Protein AF-0000000077597124 (afdb_homodimer)

Organism: Pleurotus ostreatus (NCBI:txid5322)

Foldseek 3Di:
DDDDDCDPVNVLCQDLVSLLVVLLVDDLVVLCVQLPPDVSSVLSSLLNNAQEAAEVLVLLVLQAHWDDDPPPPLAIDGPDAGDPVSLVSSVSNLARYAEYHYDCVVDVNSHYDVVSLVSCVVPHPDQQSRVQYAYYAAFPDPCQVSSLSNFAQNHAYYEYEDEPQCLDPVRCLLVSLVSNLVGHQQHAEYAYAYAEALVSCVVSLLVSLLSRLNYAEYEAAAQNCAQSNLQSNQPRLRHAEYEYDPDVRRHHYDLVRQADAHYAHDPNGNVRYAYDEHEYALQRLLVQLQHPPRDANHAHYHYEYPAADFLQSLLSSLQSCVVRHLNYAEYEYHYDQDDPDDDDPVRHAELVSVVSNLSRQRYQYYYYAYQDAYQDELVSLLVSLQSCQAHAEDARHLAHNDPPDAHPAAPCSVQSNQVRHQNHAYDGHAHEDEPVRQDDLPDGRARNHHAEYENEQHHHDDLVVSLLSVLSHYDLNHAYHYYDPDPPDPRVPPDCPDSRNVSRVSVVVSRVCNNVSNVVVVVVVVVVVVVVVVVVPPDDPDPDPDDDDDDDDDPDDDDDDD/DDPDDCDPVNVLCVDLVSLLVVLLVDDLVVLCVQLPVDVSSVLSSLLNNAQEAAEVLVLLVLQAHWDDDPPPPLAIDGPDAGDPVSLVSSVSNLARYAEYHYDCVVDVNSHYDVVSLVSCVVPHPDQQSRVQHAYYHAFPDPCQVSSLSNFAQNHAYYEYEDEPQCLDPVRCLLVSLVSNLVGHQQHAEYAYAYAEALVSCVVSLLVSLLSRLNYAYYEAAAQNCAQSNLQSNQPRLRHAEYYYDPDVRRHHYDNVRQADAHYAHDPNGNVRYAYDEHEYALQRLLVQLQHPPRDANHAHYHYHYPAADFLQSLLSSLQSCVVRHLNHAEYEYHYDQDDPDDDDPVRHAELVSVVSNLSRQRYQYYYYAYQDAYQDELVSLLVSLQSCQAHAEYARHLAHNDCPDAHPAAPCSVQSNQVRHQNHAYDGHAHEDEPVRQDDLPDGRARNHHAEYENEQHHHDDLVVSLLSVLSHYDLNHAYHYYDPDPPDPRVPPDCPDSRNVSRVSVVVSRVCNNVSNVVVVVVVVVVVVVVVVVVPDDDPDPDDPPDPDDDPDPDDDDDDD

pLDDT: mean 83.23, std 18.71, range [17.06, 98.75]

Secondary structure (DSSP, 8-state):
-------HHHHHTT-HHHHHHHHHHS-HHHHHHHHTT-HHHHHHHHHHHHHEES-HHHHHHTTS-EEE-TTSTT-EEESS---HHHHHHHHHHHTT--EEEEETTT-GGGPBPHHHHHHHHHH-S-S-SSTT--EEEEES-S-GGGGGGG--TT--EEEEEE-HHHHSTTSSHHHHHHHHHHH-TT--EEEEEESS-GGGTHHHHHHHHHT-TT--EEEE-BT---HHHHHHHHT-TT--EEEE--STTT-B--GGGGSSPPPPP-TT-SSS--EEEEES-HHHHHHHHHSTT-----SEEEEE-SS---HHHHHHHHHHHHHH-TT--EEEEE-----SS---GGGS-BHHHHGGGGG-TT--EEEE--SSPPB--HHHHHHHHHH-TT--EEEE-SS-S--SS--S-BGGGGHHHHHH-TT--EEEE--EE-GGGPPPSTTPPPPSS--EEEEET-EES-HHHHHHHHHHHS-TT-EEEES---SSS-GGGS-TTSHHHHHHHHHHHHHHHHHHHHHHHHHHHHHHHHHHHHHHHS------------------------/-------HHHHHTT-HHHHHHHHHHS-HHHHHHHHTT-HHHHHHHHHHHHHEES-HHHHHHTTS-EEEPTTSTT-EEESS---HHHHHHHHHHHTT--EEEEETTT-GGGPBPHHHHHHHHHH-S-S-SSTT--EEEEES-S-GGGGGGG--TT--EEEEEE-HHHHSTTSSHHHHHHHHHHH-TT--EEEEEESS-GGGTHHHHHHHHHT-TT--EEEE-BT---HHHHHHHHT-TT--EEEE--STTT-B--GGGTSSPPPPP-TT-SSS--EEEEES-HHHHHHHHHSTT-----SEEEEE-SS---HHHHHHHHHHHHHH-TT--EEEEE-----SS---GGGS-BHHHHGGGGG-TT--EEEE--SSPPB--HHHHHHHHHH-TT--EEEE-SS-S--SS--S-BGGGHHHHHHH-TT--EEEE--EE-GGGPPPSTTPPPPSS--EEEEET-EES-HHHHHHHHHHHS-TT-EEEES---SSS-GGGS-TTSHHHHHHHHHHHHHHHHHHHHHHHHHHHHHHHHHHHHHHHS------------------------

Nearest PDB structures (foldseek):
  4i6j-assembly1_B  TM=5.631E-01  e=1.562E-07  Homo sapiens
  4per-assembly1_A  TM=4.745E-01  e=1.749E-05  Gallus gallus
  1k5d-assembly1_C  TM=5.145E-01  e=2.167E-04  Schizosaccharomyces pombe
  7ju4-assembly1_l  TM=6.015E-01  e=1.233E-01  Chlamydomonas reinhardtii
  5ix8-assembly1_A  TM=3.035E-01  e=6.287E+00  Bordetella parapertussis 12822

Sequence (1124 aa):
MSLYTTSSVQRALAIPELLSSICQLLGPKDILSNACVCKTWSNVALDVLWKEVDDIHNLLSLLAPLKQKAGQGYLQAFSRSIEPEDWKRFTRYAGRIRALVHNREKSKSRTVTPNVFHEVSRTRISLNILPVLHTLEWSRSIDLNFSVLFMHKTVKRFKFFLREEMVTPPNGLAAFFQAVTTRMPDLEVLDISSVQSVSDIEADMIKLLSGLPKLKEVILPLYYVSPNISETLSRLPNLNVLGFQYDDEQGRGDSQDVALPPATLGEGAFPALYDLALSMPFVHASELFDQPFSPQNITMLFIDSALPESPSDIHNLLSVIVKNCPLLINLSLNPHLSTTDNPPTDERLAYANLRPVLTLPNLTSFDINHYYPIDLKYKDMEELARAWPNLETLMLNSDPVALDHPPALSIAALIPFAEHCPNIRQLGLYMNAAEEDLPSSRDLVPFKCLETLSVGLSHITDHENVALFLSHLIPSECELECGGTWRILDWESSSPASEYGIIHQAWSMVGSVLPLLHKVRMQERKRYEEAKSELNSSPSPKDDPLPVSQTPISISDAVPTPMSLYTTSSVQRALAIPELLSSICQLLGPKDILSNACVCKTWSNVALDVLWKEVDDIHNLLSLLAPLKQKAGQGYLQAFSRSIEPEDWKRFTRYAGRIRALVHNREKSKSRTVTPNVFHEVSRTRISLNILPVLHTLEWSRSIDLNFSVLFMHKTVKRFKFFLREEMVTPPNGLAAFFQAVTTRMPDLEVLDISSVQSVSDIEADMIKLLSGLPKLKEVILPLYYVSPNISETLSRLPNLNVLGFQYDDEQGRGDSQDVALPPATLGEGAFPALYDLALSMPFVHASELFDQPFSPQNITMLFIDSALPESPSDIHNLLSVIVKNCPLLINLSLNPHLSTTDNPPTDERLAYANLRPVLTLPNLTSFDINHYYPIDLKYKDMEELARAWPNLETLMLNSDPVALDHPPALSIAALIPFAEHCPNIRQLGLYMNAAEEDLPSSRDLVPFKCLETLSVGLSHITDHENVALFLSHLIPSECELECGGTWRILDWESSSPASEYGIIHQAWSMVGSVLPLLHKVRMQERKRYEEAKSELNSSPSPKDDPLPVSQTPISISDAVPTP

Solvent-accessible surface area (backbone atoms only — not comparable to full-atom values): 58065 Å² total; per-residue (Å²): 137,87,83,80,75,80,48,69,64,56,56,51,60,63,34,56,67,52,36,29,54,52,35,64,71,40,54,71,67,55,24,55,59,42,27,68,68,41,73,68,42,18,51,34,22,46,39,50,60,36,24,54,33,72,42,52,55,64,61,51,41,60,48,34,56,68,34,68,41,88,87,51,67,56,29,23,31,57,68,46,57,71,34,64,67,27,54,61,57,36,52,74,52,23,68,40,25,30,30,43,28,38,51,45,76,78,38,63,74,57,28,65,38,72,64,46,55,45,50,49,38,49,66,52,92,52,74,60,60,42,68,50,25,29,35,43,33,42,35,73,43,95,59,62,76,60,55,56,50,67,49,33,62,58,27,32,32,43,34,37,37,53,54,70,71,41,66,41,78,70,35,44,42,63,30,48,40,46,40,47,33,70,35,26,47,55,25,28,34,42,36,45,17,29,65,54,49,39,80,84,44,42,73,54,49,46,55,39,56,67,46,32,55,50,26,28,34,41,35,36,21,36,28,45,64,19,36,68,47,45,45,55,54,23,67,26,64,46,27,29,34,39,34,56,46,88,47,76,78,29,22,39,33,38,64,72,51,17,67,52,71,52,52,82,55,49,89,69,26,29,68,44,30,27,36,43,43,46,47,34,41,53,67,33,51,28,52,44,48,63,39,72,48,33,57,53,56,30,29,33,42,35,42,30,19,87,43,62,70,53,42,66,41,51,25,48,28,39,47,33,43,48,71,45,28,62,58,28,29,33,42,36,42,39,43,25,72,57,72,94,65,86,70,54,77,87,65,44,42,34,52,80,44,52,50,50,56,61,71,40,82,53,40,26,30,44,34,40,49,40,33,54,58,65,53,50,46,57,68,54,39,43,49,50,19,63,62,31,43,66,23,30,33,39,33,55,30,17,44,32,71,52,72,89,62,79,48,82,19,38,54,56,48,54,49,39,34,25,70,39,17,54,55,24,30,33,42,23,41,48,25,22,38,41,70,90,52,59,71,79,73,92,81,64,58,42,32,75,46,40,40,35,42,30,38,19,63,28,42,71,74,36,48,66,65,49,29,56,53,44,44,59,35,47,42,82,80,37,41,71,40,66,37,74,84,56,84,82,58,60,61,89,68,49,51,64,84,36,75,65,28,46,42,37,51,46,49,50,49,27,54,66,46,32,61,56,52,38,54,50,51,53,49,52,49,51,49,49,51,50,51,50,52,51,59,69,64,54,76,78,81,80,86,71,88,82,80,88,85,87,87,84,90,82,87,80,90,72,96,83,80,138,137,85,85,80,74,81,47,69,65,57,56,50,59,63,35,58,69,51,36,29,55,52,35,62,70,39,54,70,68,55,24,54,57,44,28,68,69,40,74,68,43,19,52,33,23,45,39,48,58,36,26,54,36,74,41,51,54,63,60,51,41,59,48,34,56,66,34,68,42,90,86,51,65,56,30,23,33,58,67,47,58,71,33,64,65,28,54,62,58,35,52,74,53,24,68,40,24,30,29,42,28,39,50,45,77,78,39,63,73,57,28,67,39,72,65,45,54,46,50,48,38,48,66,53,91,51,75,60,60,40,68,50,27,29,35,42,33,44,36,73,41,95,58,61,76,60,55,56,50,66,49,33,61,57,27,30,33,44,32,38,36,54,54,70,70,41,68,42,78,68,34,42,41,62,31,48,40,46,40,47,32,70,33,26,46,54,24,27,33,44,34,46,18,29,65,55,49,39,81,83,44,43,73,53,49,46,52,38,56,66,45,33,55,50,26,28,34,40,36,35,20,37,29,47,65,19,36,68,48,46,46,54,55,24,66,27,65,45,27,31,34,39,32,57,46,89,47,78,76,28,21,39,32,37,65,73,52,17,67,52,70,54,52,83,56,49,88,69,25,29,68,46,29,26,36,43,43,47,46,34,39,51,68,33,50,29,52,46,48,64,40,73,48,34,56,51,56,29,30,33,41,35,42,30,20,88,42,62,69,52,41,67,41,50,25,51,27,39,47,34,42,48,70,44,27,62,57,28,28,35,41,35,43,38,43,25,74,57,71,92,65,86,69,54,77,88,66,44,41,36,52,79,42,52,51,51,56,62,69,39,83,55,40,26,30,43,36,39,51,41,34,54,58,64,51,51,46,56,68,54,39,43,50,50,18,63,62,32,44,66,23,30,35,38,34,56,29,18,44,33,71,53,74,90,63,78,48,81,19,38,55,54,46,54,48,39,35,25,69,38,16,54,55,26,29,34,42,24,40,48,24,20,36,41,71,89,52,59,72,80,72,90,82,65,60,42,32,75,45,38,42,36,41,29,38,20,63,30,42,73,74,37,46,67,62,49,29,56,52,46,45,59,35,47,42,80,78,36,42,72,41,67,39,73,85,57,85,82,57,62,60,88,69,49,50,66,84,35,74,66,28,47,44,37,51,45,51,49,49,26,55,65,45,32,59,55,52,38,52,52,51,53,48,50,50,49,50,49,52,49,50,50,52,51,61,68,64,56,77,76,79,80,84,71,88,80,94,64,83,78,79,81,86,70,92,74,79,82,75,82,72,132

InterPro domains:
  IPR001810 F-box domain [PF12937] (16-53)
  IPR032675 Leucine-rich repeat domain superfamily [G3DSA:3.80.10.10] (166-490)
  IPR036047 F-box-like domain superfamily [SSF81383] (17-87)

Structure (mmCIF, N/CA/C/O backbone):
data_AF-0000000077597124-model_v1
#
loop_
_entity.id
_entity.type
_entity.pdbx_description
1 polymer 'F-box domain-containing protein'
#
loop_
_atom_site.group_PDB
_atom_site.id
_atom_site.type_symbol
_atom_site.label_atom_id
_atom_site.label_alt_id
_atom_site.label_comp_id
_atom_site.label_asym_id
_atom_site.label_entity_id
_atom_site.label_seq_id
_atom_site.pdbx_PDB_ins_code
_atom_site.Cartn_x
_atom_site.Cartn_y
_atom_site.Cartn_z
_atom_site.occupancy
_atom_site.B_iso_or_equiv
_atom_site.auth_seq_id
_atom_site.auth_comp_id
_atom_site.auth_asym_id
_atom_site.auth_atom_id
_atom_site.pdbx_PDB_model_num
ATOM 1 N N . MET A 1 1 ? -53.031 -27.219 25.188 1 23.94 1 MET A N 1
ATOM 2 C CA . MET A 1 1 ? -52.281 -26.688 24.078 1 23.94 1 MET A CA 1
ATOM 3 C C . MET A 1 1 ? -50.875 -27.328 24.016 1 23.94 1 MET A C 1
ATOM 5 O O . MET A 1 1 ? -50.125 -27.297 24.984 1 23.94 1 MET A O 1
ATOM 9 N N . SER A 1 2 ? -50.656 -28.391 23.094 1 28.38 2 SER A N 1
ATOM 10 C CA . SER A 1 2 ? -49.625 -29.375 22.766 1 28.38 2 SER A CA 1
ATOM 11 C C . SER A 1 2 ? -48.312 -28.688 22.359 1 28.38 2 SER A C 1
ATOM 13 O O . SER A 1 2 ? -48.344 -27.734 21.562 1 28.38 2 SER A O 1
ATOM 15 N N . LEU A 1 3 ? -47.25 -28.641 23.172 1 31.67 3 LEU A N 1
ATOM 16 C CA . LEU A 1 3 ? -45.875 -28.234 23.203 1 31.67 3 LEU A CA 1
ATOM 17 C C . LEU A 1 3 ? -45.125 -28.75 21.969 1 31.67 3 LEU A C 1
ATOM 19 O O . LEU A 1 3 ? -45.062 -29.953 21.75 1 31.67 3 LEU A O 1
ATOM 23 N N . TYR A 1 4 ? -45.188 -28.047 20.781 1 31.95 4 TYR A N 1
ATOM 24 C CA . TYR A 1 4 ? -44.625 -28.188 19.453 1 31.95 4 TYR A CA 1
ATOM 25 C C . TYR A 1 4 ? -43.219 -28.719 19.516 1 31.95 4 TYR A C 1
ATOM 27 O O . TYR A 1 4 ? -42.438 -28.328 20.391 1 31.95 4 TYR A O 1
ATOM 35 N N . THR A 1 5 ? -42.875 -29.938 19 1 32.72 5 THR A N 1
ATOM 36 C CA . THR A 1 5 ? -41.844 -30.828 18.484 1 32.72 5 THR A CA 1
ATOM 37 C C . THR A 1 5 ? -40.812 -30.047 17.672 1 32.72 5 THR A C 1
ATOM 39 O O . THR A 1 5 ? -41.156 -29.484 16.625 1 32.72 5 THR A O 1
ATOM 42 N N . THR A 1 6 ? -39.906 -29.312 18.328 1 39.66 6 THR A N 1
ATOM 43 C CA . THR A 1 6 ? -38.75 -28.797 17.641 1 39.66 6 THR A CA 1
ATOM 44 C C . THR A 1 6 ? -38.188 -29.828 16.656 1 39.66 6 THR A C 1
ATOM 46 O O . THR A 1 6 ? -37.844 -30.938 17.047 1 39.66 6 THR A O 1
ATOM 49 N N . SER A 1 7 ? -38.781 -29.859 15.422 1 40.78 7 SER A N 1
ATOM 50 C CA . SER A 1 7 ? -38.562 -30.797 14.336 1 40.78 7 SER A CA 1
ATOM 51 C C . SER A 1 7 ? -37.062 -31.109 14.188 1 40.78 7 SER A C 1
ATOM 53 O O . SER A 1 7 ? -36.219 -30.344 14.625 1 40.78 7 SER A O 1
ATOM 55 N N . SER A 1 8 ? -36.781 -32.438 14.039 1 45.53 8 SER A N 1
ATOM 56 C CA . SER A 1 8 ? -35.5 -33.062 13.727 1 45.53 8 SER A CA 1
ATOM 57 C C . SER A 1 8 ? -34.688 -32.188 12.766 1 45.53 8 SER A C 1
ATOM 59 O O . SER A 1 8 ? -33.469 -32.125 12.867 1 45.53 8 SER A O 1
ATOM 61 N N . VAL A 1 9 ? -35.375 -31.594 11.922 1 46.25 9 VAL A N 1
ATOM 62 C CA . VAL A 1 9 ? -34.688 -30.719 10.953 1 46.25 9 VAL A CA 1
ATOM 63 C C . VAL A 1 9 ? -34.062 -29.531 11.68 1 46.25 9 VAL A C 1
ATOM 65 O O . VAL A 1 9 ? -32.938 -29.125 11.359 1 46.25 9 VAL A O 1
ATOM 68 N N . GLN A 1 10 ? -34.719 -29.078 12.672 1 49.34 10 GLN A N 1
ATOM 69 C CA . GLN A 1 10 ? -34.188 -27.922 13.383 1 49.34 10 GLN A CA 1
ATOM 70 C C . GLN A 1 10 ? -32.938 -28.297 14.164 1 49.34 10 GLN A C 1
ATOM 72 O O . GLN A 1 10 ? -31.984 -27.516 14.25 1 49.34 10 GLN A O 1
ATOM 77 N N . ARG A 1 11 ? -32.938 -29.438 14.688 1 52.97 11 ARG A N 1
ATOM 78 C CA . ARG A 1 11 ? -31.75 -29.906 15.414 1 52.97 11 ARG A CA 1
ATOM 79 C C . ARG A 1 11 ? -30.594 -30.188 14.461 1 52.97 11 ARG A C 1
ATOM 81 O O . ARG A 1 11 ? -29.438 -29.938 14.797 1 52.97 11 ARG A O 1
ATOM 88 N N . ALA A 1 12 ? -30.859 -30.875 13.414 1 49.28 12 ALA A N 1
ATOM 89 C CA . ALA A 1 12 ? -29.812 -31.125 12.43 1 49.28 12 ALA A CA 1
ATOM 90 C C . ALA A 1 12 ? -29.25 -29.812 11.875 1 49.28 12 ALA A C 1
ATOM 92 O O . ALA A 1 12 ? -28.047 -29.703 11.633 1 49.28 12 ALA A O 1
ATOM 93 N N . LEU A 1 13 ? -30.125 -28.859 11.797 1 52.34 13 LEU A N 1
ATOM 94 C CA . LEU A 1 13 ? -29.703 -27.562 11.281 1 52.34 13 LEU A CA 1
ATOM 95 C C . LEU A 1 13 ? -28.984 -26.766 12.352 1 52.34 13 LEU A C 1
ATOM 97 O O . LEU A 1 13 ? -28.359 -25.734 12.055 1 52.34 13 LEU A O 1
ATOM 101 N N . ALA A 1 14 ? -29.062 -27.281 13.531 1 53.72 14 ALA A N 1
ATOM 102 C CA . ALA A 1 14 ? -28.328 -26.641 14.625 1 53.72 14 ALA A CA 1
ATOM 103 C C . ALA A 1 14 ? -26.891 -27.125 14.688 1 53.72 14 ALA A C 1
ATOM 105 O O . ALA A 1 14 ? -26.062 -26.562 15.422 1 53.72 14 ALA A O 1
ATOM 106 N N . ILE A 1 15 ? -26.578 -28.203 14.016 1 51.75 15 ILE A N 1
ATOM 107 C CA . ILE A 1 15 ? -25.219 -28.719 14.008 1 51.75 15 ILE A CA 1
ATOM 108 C C . ILE A 1 15 ? -24.406 -28.016 12.93 1 51.75 15 ILE A C 1
ATOM 110 O O . ILE A 1 15 ? -24.656 -28.188 11.734 1 51.75 15 ILE A O 1
ATOM 114 N N . PRO A 1 16 ? -23.438 -27.25 13.352 1 55.84 16 PRO A N 1
ATOM 115 C CA . PRO A 1 16 ? -22.656 -26.438 12.414 1 55.84 16 PRO A CA 1
ATOM 116 C C . PRO A 1 16 ? -22.016 -27.266 11.297 1 55.84 16 PRO A C 1
ATOM 118 O O . PRO A 1 16 ? -21.953 -26.812 10.156 1 55.84 16 PRO A O 1
ATOM 121 N N . GLU A 1 17 ? -21.594 -28.422 11.672 1 56.5 17 GLU A N 1
ATOM 122 C CA . GLU A 1 17 ? -20.938 -29.266 10.68 1 56.5 17 GLU A CA 1
ATOM 123 C C . GLU A 1 17 ? -21.891 -29.672 9.562 1 56.5 17 GLU A C 1
ATOM 125 O O . GLU A 1 17 ? -21.516 -29.688 8.391 1 56.5 17 GLU A O 1
ATOM 130 N N . LEU A 1 18 ? -23.016 -30.062 9.961 1 55.78 18 LEU A N 1
ATOM 131 C CA . LEU A 1 18 ? -24.016 -30.453 8.969 1 55.78 18 LEU A CA 1
ATOM 132 C C . LEU A 1 18 ? -24.484 -29.25 8.156 1 55.78 18 LEU A C 1
ATOM 134 O O . LEU A 1 18 ? -24.672 -29.344 6.945 1 55.78 18 LEU A O 1
ATOM 138 N N . LEU A 1 19 ? -24.656 -28.234 8.906 1 55.31 19 LEU A N 1
ATOM 139 C CA . LEU A 1 19 ? -25.031 -27.016 8.203 1 55.31 19 LEU A CA 1
ATOM 140 C C . LEU A 1 19 ? -23.953 -26.609 7.199 1 55.31 19 LEU A C 1
ATOM 142 O O . LEU A 1 19 ? -24.266 -26.172 6.09 1 55.31 19 LEU A O 1
ATOM 146 N N . SER A 1 20 ? -22.812 -26.828 7.609 1 58.81 20 SER A N 1
ATOM 147 C CA . SER A 1 20 ? -21.703 -26.562 6.699 1 58.81 20 SER A CA 1
ATOM 148 C C . SER A 1 20 ? -21.766 -27.453 5.465 1 58.81 20 SER A C 1
ATOM 150 O O . SER A 1 20 ? -21.547 -26.984 4.344 1 58.81 20 SER A O 1
ATOM 152 N N . SER A 1 21 ? -22.016 -28.641 5.684 1 59.38 21 SER A N 1
ATOM 153 C CA . SER A 1 21 ? -22.141 -29.594 4.582 1 59.38 21 SER A CA 1
ATOM 154 C C . SER A 1 21 ? -23.297 -29.234 3.666 1 59.38 21 SER A C 1
ATOM 156 O O . SER A 1 21 ? -23.203 -29.359 2.443 1 59.38 21 SER A O 1
ATOM 158 N N . ILE A 1 22 ? -24.344 -28.828 4.258 1 57.09 22 ILE A N 1
ATOM 159 C CA . ILE A 1 22 ? -25.516 -28.453 3.482 1 57.09 22 ILE A CA 1
ATOM 160 C C . ILE A 1 22 ? -25.234 -27.172 2.699 1 57.09 22 ILE A C 1
ATOM 162 O O . ILE A 1 22 ? -25.578 -27.062 1.52 1 57.09 22 ILE A O 1
ATOM 166 N N . CYS A 1 23 ? -24.578 -26.312 3.396 1 58.69 23 CYS A N 1
ATOM 167 C CA . CYS A 1 23 ? -24.297 -25.047 2.754 1 58.69 23 CYS A CA 1
ATOM 168 C C . CYS A 1 23 ? -23.281 -25.219 1.62 1 58.69 23 CYS A C 1
ATOM 170 O O . CYS A 1 23 ? -23.344 -24.5 0.622 1 58.69 23 CYS A O 1
ATOM 172 N N . GLN A 1 24 ? -22.516 -26.188 1.8 1 57.97 24 GLN A N 1
ATOM 173 C CA . GLN A 1 24 ? -21.531 -26.484 0.755 1 57.97 24 GLN A CA 1
ATOM 174 C C . GLN A 1 24 ? -22.219 -26.984 -0.514 1 57.97 24 GLN A C 1
ATOM 176 O O . GLN A 1 24 ? -21.672 -26.875 -1.61 1 57.97 24 GLN A O 1
ATOM 181 N N . LEU A 1 25 ? -23.391 -27.453 -0.309 1 54.59 25 LEU A N 1
ATOM 182 C CA . LEU A 1 25 ? -24.141 -28 -1.436 1 54.59 25 LEU A CA 1
ATOM 183 C C . LEU A 1 25 ? -25 -26.938 -2.094 1 54.59 25 LEU A C 1
ATOM 185 O O . LEU A 1 25 ? -25.547 -27.141 -3.18 1 54.59 25 LEU A O 1
ATOM 189 N N . LEU A 1 26 ? -25.062 -25.828 -1.417 1 55.5 26 LEU A N 1
ATOM 190 C CA . LEU A 1 26 ? -25.953 -24.781 -1.925 1 55.5 26 LEU A CA 1
ATOM 191 C C . LEU A 1 26 ? -25.172 -23.75 -2.742 1 55.5 26 LEU A C 1
ATOM 193 O O . LEU A 1 26 ? -23.953 -23.625 -2.578 1 55.5 26 LEU A O 1
ATOM 197 N N . GLY A 1 27 ? -25.781 -23.281 -3.803 1 56.22 27 GLY A N 1
ATOM 198 C CA . GLY A 1 27 ? -25.203 -22.203 -4.578 1 56.22 27 GLY A CA 1
ATOM 199 C C . GLY A 1 27 ? -25 -20.922 -3.779 1 56.22 27 GLY A C 1
ATOM 200 O O . GLY A 1 27 ? -25.609 -20.75 -2.723 1 56.22 27 GLY A O 1
ATOM 201 N N . PRO A 1 28 ? -24.141 -20.109 -4.168 1 59.41 28 PRO A N 1
ATOM 202 C CA . PRO A 1 28 ? -23.797 -18.906 -3.41 1 59.41 28 PRO A CA 1
ATOM 203 C C . PRO A 1 28 ? -25.031 -18.078 -3.027 1 59.41 28 PRO A C 1
ATOM 205 O O . PRO A 1 28 ? -25.094 -17.531 -1.921 1 59.41 28 PRO A O 1
ATOM 208 N N . LYS A 1 29 ? -25.953 -17.984 -3.83 1 59.62 29 LYS A N 1
ATOM 209 C CA . LYS A 1 29 ? -27.156 -17.203 -3.547 1 59.62 29 LYS A CA 1
ATOM 210 C C . LYS A 1 29 ? -27.953 -17.844 -2.42 1 59.62 29 LYS A C 1
ATOM 212 O O . LYS A 1 29 ? -28.484 -17.141 -1.56 1 59.62 29 LYS A O 1
ATOM 217 N N . ASP A 1 30 ? -27.984 -19.078 -2.543 1 58.38 30 ASP A N 1
ATOM 218 C CA . ASP A 1 30 ? -28.766 -19.781 -1.53 1 58.38 30 ASP A CA 1
ATOM 219 C C . ASP A 1 30 ? -28.094 -19.719 -0.165 1 58.38 30 ASP A C 1
ATOM 221 O O . ASP A 1 30 ? -28.766 -19.609 0.864 1 58.38 30 ASP A O 1
ATOM 225 N N . ILE A 1 31 ? -26.812 -19.734 -0.237 1 57.97 31 ILE A N 1
ATOM 226 C CA . ILE A 1 31 ? -26.062 -19.641 1.008 1 57.97 31 ILE A CA 1
ATOM 227 C C . ILE A 1 31 ? -26.266 -18.266 1.636 1 57.97 31 ILE A C 1
ATOM 229 O O . ILE A 1 31 ? -26.438 -18.141 2.852 1 57.97 31 ILE A O 1
ATOM 233 N N . LEU A 1 32 ? -26.25 -17.328 0.79 1 58.41 32 LEU A N 1
ATOM 234 C CA . LEU A 1 32 ? -26.469 -15.969 1.274 1 58.41 32 LEU A CA 1
ATOM 235 C C . LEU A 1 32 ? -27.844 -15.844 1.916 1 58.41 32 LEU A C 1
ATOM 237 O O . LEU A 1 32 ? -28 -15.164 2.932 1 58.41 32 LEU A O 1
ATOM 241 N N . SER A 1 33 ? -28.828 -16.438 1.354 1 57.84 33 SER A N 1
ATOM 242 C CA . SER A 1 33 ? -30.188 -16.438 1.917 1 57.84 33 SER A CA 1
ATOM 243 C C . SER A 1 33 ? -30.219 -17.141 3.268 1 57.84 33 SER A C 1
ATOM 245 O O . SER A 1 33 ? -30.938 -16.703 4.18 1 57.84 33 SER A O 1
ATOM 247 N N . ASN A 1 34 ? -29.469 -18.109 3.283 1 57.12 34 ASN A N 1
ATOM 248 C CA . ASN A 1 34 ? -29.438 -18.875 4.523 1 57.12 34 ASN A CA 1
ATOM 249 C C . ASN A 1 34 ? -28.688 -18.141 5.625 1 57.12 34 ASN A C 1
ATOM 251 O O . ASN A 1 34 ? -28.953 -18.344 6.812 1 57.12 34 ASN A O 1
ATOM 255 N N . ALA A 1 35 ? -27.703 -17.328 5.203 1 57.62 35 ALA A N 1
ATOM 256 C CA . ALA A 1 35 ? -26.938 -16.547 6.168 1 57.62 35 ALA A CA 1
ATOM 257 C C . ALA A 1 35 ? -27.844 -15.555 6.898 1 57.62 35 ALA A C 1
ATOM 259 O O . ALA A 1 35 ? -27.516 -15.109 8.008 1 57.62 35 ALA A O 1
ATOM 260 N N . CYS A 1 36 ? -28.906 -15.305 6.316 1 54.25 36 CYS A N 1
ATOM 261 C CA . CYS A 1 36 ? -29.797 -14.312 6.887 1 54.25 36 CYS A CA 1
ATOM 262 C C . CYS A 1 36 ? -30.766 -14.953 7.871 1 54.25 36 CYS A C 1
ATOM 264 O O . CYS A 1 36 ? -31.625 -14.273 8.438 1 54.25 36 CYS A O 1
ATOM 266 N N . VAL A 1 37 ? -30.828 -16.25 8.008 1 53.78 37 VAL A N 1
ATOM 267 C CA . VAL A 1 37 ? -31.844 -16.922 8.82 1 53.78 37 VAL A CA 1
ATOM 268 C C . VAL A 1 37 ? -31.516 -16.719 10.305 1 53.78 37 VAL A C 1
ATOM 270 O O . VAL A 1 37 ? -32.406 -16.328 11.086 1 53.78 37 VAL A O 1
ATOM 273 N N . CYS A 1 38 ? -30.469 -17.188 10.766 1 56.91 38 CYS A N 1
ATOM 274 C CA . CYS A 1 38 ? -30.031 -16.953 12.141 1 56.91 38 CYS A CA 1
ATOM 275 C C . CYS A 1 38 ? -28.516 -16.797 12.211 1 56.91 38 CYS A C 1
ATOM 277 O O . CYS A 1 38 ? -27.812 -17 11.211 1 56.91 38 CYS A O 1
ATOM 279 N N . LYS A 1 39 ? -28.078 -16.297 13.344 1 60.16 39 LYS A N 1
ATOM 280 C CA . LYS A 1 39 ? -26.672 -15.977 13.547 1 60.16 39 LYS A CA 1
ATOM 281 C C . LYS A 1 39 ? -25.797 -17.203 13.312 1 60.16 39 LYS A C 1
ATOM 283 O O . LYS A 1 39 ? -24.719 -17.094 12.719 1 60.16 39 LYS A O 1
ATOM 288 N N . THR A 1 40 ? -26.312 -18.328 13.812 1 55.94 40 THR A N 1
ATOM 289 C CA . THR A 1 40 ? -25.516 -19.547 13.68 1 55.94 40 THR A CA 1
ATOM 290 C C . THR A 1 40 ? -25.422 -19.969 12.219 1 55.94 40 THR A C 1
ATOM 292 O O . THR A 1 40 ? -24.344 -20.359 11.758 1 55.94 40 THR A O 1
ATOM 295 N N . TRP A 1 41 ? -26.516 -19.844 11.648 1 58 41 TRP A N 1
ATOM 296 C CA . TRP A 1 41 ? -26.547 -20.203 10.234 1 58 41 TRP A CA 1
ATOM 297 C C . TRP A 1 41 ? -25.719 -19.219 9.406 1 58 41 TRP A C 1
ATOM 299 O O . TRP A 1 41 ? -25.047 -19.625 8.461 1 58 41 TRP A O 1
ATOM 309 N N . SER A 1 42 ? -25.75 -18.109 9.938 1 59.5 42 SER A N 1
ATOM 310 C CA . SER A 1 42 ? -25.016 -17.062 9.219 1 59.5 42 SER A CA 1
ATOM 311 C C . SER A 1 42 ? -23.516 -17.328 9.242 1 59.5 42 SER A C 1
ATOM 313 O O . SER A 1 42 ? -22.844 -17.234 8.211 1 59.5 42 SER A O 1
ATOM 315 N N . ASN A 1 43 ? -23.141 -17.797 10.375 1 65.94 43 ASN A N 1
ATOM 316 C CA . ASN A 1 43 ? -21.703 -18.016 10.492 1 65.94 43 ASN A CA 1
ATOM 317 C C . ASN A 1 43 ? -21.25 -19.203 9.641 1 65.94 43 ASN A C 1
ATOM 319 O O . ASN A 1 43 ? -20.234 -19.141 8.961 1 65.94 43 ASN A O 1
ATOM 323 N N . VAL A 1 44 ? -22.094 -20.219 9.703 1 62.25 44 VAL A N 1
ATOM 324 C CA . VAL A 1 44 ? -21.75 -21.406 8.945 1 62.25 44 VAL A CA 1
ATOM 325 C C . VAL A 1 44 ? -21.844 -21.125 7.449 1 62.25 44 VAL A C 1
ATOM 327 O O . VAL A 1 44 ? -20.984 -21.547 6.668 1 62.25 44 VAL A O 1
ATOM 330 N N . ALA A 1 45 ? -22.828 -20.391 7.188 1 62.28 45 ALA A N 1
ATOM 331 C CA . ALA A 1 45 ? -23.016 -20.031 5.785 1 62.28 45 ALA A CA 1
ATOM 332 C C . ALA A 1 45 ? -21.891 -19.156 5.277 1 62.28 45 ALA A C 1
ATOM 334 O O . ALA A 1 45 ? -21.375 -19.359 4.172 1 62.28 45 ALA A O 1
ATOM 335 N N . LEU A 1 46 ? -21.531 -18.312 6.141 1 68.69 46 LEU A N 1
ATOM 336 C CA . LEU A 1 46 ? -20.453 -17.406 5.75 1 68.69 46 LEU A CA 1
ATOM 337 C C . LEU A 1 46 ? -19.141 -18.156 5.629 1 68.69 46 LEU A C 1
ATOM 339 O O . LEU A 1 46 ? -18.312 -17.844 4.758 1 68.69 46 LEU A O 1
ATOM 343 N N . ASP A 1 47 ? -19.031 -19.156 6.379 1 69.62 47 ASP A N 1
ATOM 344 C CA . ASP A 1 47 ? -17.812 -19.953 6.316 1 69.62 47 ASP A CA 1
ATOM 345 C C . ASP A 1 47 ? -17.719 -20.688 4.984 1 69.62 47 ASP A C 1
ATOM 347 O O . ASP A 1 47 ? -16.641 -20.75 4.387 1 69.62 47 ASP A O 1
ATOM 351 N N . VAL A 1 48 ? -18.797 -21.094 4.633 1 67.31 48 VAL A N 1
ATOM 352 C CA . VAL A 1 48 ? -18.781 -21.875 3.4 1 67.31 48 VAL A CA 1
ATOM 353 C C . VAL A 1 48 ? -18.672 -20.938 2.197 1 67.31 48 VAL A C 1
ATOM 355 O O . VAL A 1 48 ? -17.938 -21.219 1.254 1 67.31 48 VAL A O 1
ATOM 358 N N . LEU A 1 49 ? -19.312 -19.891 2.35 1 66.94 49 LEU A N 1
ATOM 359 C CA . LEU A 1 49 ? -19.375 -18.969 1.222 1 66.94 49 LEU A CA 1
ATOM 360 C C . LEU A 1 49 ? -18.016 -18.344 0.958 1 66.94 49 LEU A C 1
ATOM 362 O O . LEU A 1 49 ? -17.609 -18.172 -0.197 1 66.94 49 LEU A O 1
ATOM 366 N N . TRP A 1 50 ? -17.375 -18.219 2.074 1 73.94 50 TRP A N 1
ATOM 367 C CA . TRP A 1 50 ? -16.188 -17.375 1.898 1 73.94 50 TRP A CA 1
ATOM 368 C C . TRP A 1 50 ? -14.914 -18.219 1.982 1 73.94 50 TRP A C 1
ATOM 370 O O . TRP A 1 50 ? -13.812 -17.703 1.792 1 73.94 50 TRP A O 1
ATOM 380 N N . LYS A 1 51 ? -15.094 -19.375 2.117 1 79.62 51 LYS A N 1
ATOM 381 C CA . LYS A 1 51 ? -13.922 -20.234 2.219 1 79.62 51 LYS A CA 1
ATOM 382 C C . LYS A 1 51 ? -13.047 -20.125 0.97 1 79.62 51 LYS A C 1
ATOM 384 O O . LYS A 1 51 ? -11.82 -20.062 1.065 1 79.62 51 LYS A O 1
ATOM 389 N N . GLU A 1 52 ? -13.758 -20.094 -0.096 1 85.19 52 GLU A N 1
ATOM 390 C CA . GLU A 1 52 ? -13.07 -19.953 -1.374 1 85.19 52 GLU A CA 1
ATOM 391 C C . GLU A 1 52 ? -13.602 -18.75 -2.156 1 85.19 52 GLU A C 1
ATOM 393 O O . GLU A 1 52 ? -14.797 -18.672 -2.438 1 85.19 52 GLU A O 1
ATOM 398 N N . VAL A 1 53 ? -12.711 -17.875 -2.418 1 86.81 53 VAL A N 1
ATOM 399 C CA . VAL A 1 53 ? -13.078 -16.703 -3.213 1 86.81 53 VAL A CA 1
ATOM 400 C C . VAL A 1 53 ? -12.484 -16.828 -4.617 1 86.81 53 VAL A C 1
ATOM 402 O O . VAL A 1 53 ? -11.273 -16.672 -4.805 1 86.81 53 VAL A O 1
ATOM 405 N N . ASP A 1 54 ? -13.336 -17 -5.551 1 81.69 54 ASP A N 1
ATOM 406 C CA . ASP A 1 54 ? -12.867 -17.266 -6.91 1 81.69 54 ASP A CA 1
ATOM 407 C C . ASP A 1 54 ? -12.805 -15.984 -7.734 1 81.69 54 ASP A C 1
ATOM 409 O O . ASP A 1 54 ? -12.406 -16.016 -8.898 1 81.69 54 ASP A O 1
ATOM 413 N N . ASP A 1 55 ? -13.242 -14.945 -7.094 1 82.56 55 ASP A N 1
ATOM 414 C CA . ASP A 1 55 ? -13.227 -13.648 -7.758 1 82.56 55 ASP A CA 1
ATOM 415 C C . ASP A 1 55 ? -12.844 -12.539 -6.785 1 82.56 55 ASP A C 1
ATOM 417 O O . ASP A 1 55 ? -13.586 -12.234 -5.848 1 82.56 55 ASP A O 1
ATOM 421 N N . ILE A 1 56 ? -11.773 -11.883 -7.09 1 88.5 56 ILE A N 1
ATOM 422 C CA . ILE A 1 56 ? -11.219 -10.883 -6.188 1 88.5 56 ILE A CA 1
ATOM 423 C C . ILE A 1 56 ? -12.188 -9.711 -6.062 1 88.5 56 ILE A C 1
ATOM 425 O O . ILE A 1 56 ? -12.18 -8.992 -5.062 1 88.5 56 ILE A O 1
ATOM 429 N N . HIS A 1 57 ? -13.039 -9.562 -7.074 1 87.88 57 HIS A N 1
ATOM 430 C CA . HIS A 1 57 ? -14.047 -8.508 -7.039 1 87.88 57 HIS A CA 1
ATOM 431 C C . HIS A 1 57 ? -14.945 -8.648 -5.816 1 87.88 57 HIS A C 1
ATOM 433 O O . HIS A 1 57 ? -15.297 -7.652 -5.18 1 87.88 57 HIS A O 1
ATOM 439 N N . ASN A 1 58 ? -15.289 -9.875 -5.543 1 86.88 58 ASN A N 1
ATOM 440 C CA . ASN A 1 58 ? -16.156 -10.133 -4.395 1 86.88 58 ASN A CA 1
ATOM 441 C C . ASN A 1 58 ? -15.453 -9.781 -3.084 1 86.88 58 ASN A C 1
ATOM 443 O O . ASN A 1 58 ? -16.078 -9.25 -2.166 1 86.88 58 ASN A O 1
ATOM 447 N N . LEU A 1 59 ? -14.242 -10.078 -3.033 1 91 59 LEU A N 1
ATOM 448 C CA . LEU A 1 59 ? -13.477 -9.773 -1.832 1 91 59 LEU A CA 1
ATOM 449 C C . LEU A 1 59 ? -13.367 -8.266 -1.621 1 91 59 LEU A C 1
ATOM 451 O O . LEU A 1 59 ? -13.633 -7.77 -0.523 1 91 59 LEU A O 1
ATOM 455 N N . LEU A 1 60 ? -13.016 -7.574 -2.66 1 93 60 LEU A N 1
ATOM 456 C CA . LEU A 1 60 ? -12.766 -6.141 -2.576 1 93 60 LEU A CA 1
ATOM 457 C C . LEU A 1 60 ? -14.062 -5.371 -2.348 1 93 60 LEU A C 1
ATOM 459 O O . LEU A 1 60 ? -14.055 -4.312 -1.712 1 93 60 LEU A O 1
ATOM 463 N N . SER A 1 61 ? -15.125 -5.949 -2.811 1 91.19 61 SER A N 1
ATOM 464 C CA . SER A 1 61 ? -16.422 -5.309 -2.635 1 91.19 61 SER A CA 1
ATOM 465 C C . SER A 1 61 ? -16.844 -5.309 -1.17 1 91.19 61 SER A C 1
ATOM 467 O O . SER A 1 61 ? -17.734 -4.555 -0.775 1 91.19 61 SER A O 1
ATOM 469 N N . LEU A 1 62 ? -16.281 -6.16 -0.375 1 90.81 62 LEU A N 1
ATOM 470 C CA . LEU A 1 62 ? -16.562 -6.191 1.058 1 90.81 62 LEU A CA 1
ATOM 471 C C . LEU A 1 62 ? -16.016 -4.945 1.745 1 90.81 62 LEU A C 1
ATOM 473 O O . LEU A 1 62 ? -16.469 -4.578 2.828 1 90.81 62 LEU A O 1
ATOM 477 N N . LEU A 1 63 ? -14.992 -4.324 1.195 1 92.94 63 LEU A N 1
ATOM 478 C CA . LEU A 1 63 ? -14.367 -3.141 1.779 1 92.94 63 LEU A CA 1
ATOM 479 C C . LEU A 1 63 ? -15.156 -1.883 1.43 1 92.94 63 LEU A C 1
ATOM 481 O O . LEU A 1 63 ? -15.547 -1.123 2.32 1 92.94 63 LEU A O 1
ATOM 485 N N . ALA A 1 64 ? -15.383 -1.7 0.188 1 91.62 64 ALA A N 1
ATOM 486 C CA . ALA A 1 64 ? -16.172 -0.59 -0.332 1 91.62 64 ALA A CA 1
ATOM 487 C C . ALA A 1 64 ? -16.828 -0.958 -1.66 1 91.62 64 ALA A C 1
ATOM 489 O O . ALA A 1 64 ? -16.312 -1.801 -2.4 1 91.62 64 ALA A O 1
ATOM 490 N N . PRO A 1 65 ? -17.922 -0.317 -1.941 1 91.06 65 PRO A N 1
ATOM 491 C CA . PRO A 1 65 ? -18.594 -0.653 -3.199 1 91.06 65 PRO A CA 1
ATOM 492 C C . PRO A 1 65 ? -17.734 -0.322 -4.426 1 91.06 65 PRO A C 1
ATOM 494 O O . PRO A 1 65 ? -17.062 0.705 -4.449 1 91.06 65 PRO A O 1
ATOM 497 N N . LEU A 1 66 ? -17.828 -1.213 -5.406 1 90.69 66 LEU A N 1
ATOM 498 C CA . LEU A 1 66 ? -17.125 -1.027 -6.668 1 90.69 66 LEU A CA 1
ATOM 499 C C . LEU A 1 66 ? -18.078 -0.57 -7.762 1 90.69 66 LEU A C 1
ATOM 501 O O . LEU A 1 66 ? -19.203 -1.09 -7.875 1 90.69 66 LEU A O 1
ATOM 505 N N . LYS A 1 67 ? -17.625 0.544 -8.406 1 87.5 67 LYS A N 1
ATOM 506 C CA . LYS A 1 67 ? -18.438 1.076 -9.492 1 87.5 67 LYS A CA 1
ATOM 507 C C . LYS A 1 67 ? -17.578 1.424 -10.703 1 87.5 67 LYS A C 1
ATOM 509 O O . LYS A 1 67 ? -16.375 1.654 -10.57 1 87.5 67 LYS A O 1
ATOM 514 N N . GLN A 1 68 ? -18.281 1.34 -11.805 1 85.12 68 GLN A N 1
ATOM 515 C CA . GLN A 1 68 ? -17.609 1.748 -13.039 1 85.12 68 GLN A CA 1
ATOM 516 C C . GLN A 1 68 ? -17.406 3.262 -13.078 1 85.12 68 GLN A C 1
ATOM 518 O O . GLN A 1 68 ? -18.344 4.02 -12.797 1 85.12 68 GLN A O 1
ATOM 523 N N . LYS A 1 69 ? -16.094 3.6 -13.07 1 71.69 69 LYS A N 1
ATOM 524 C CA . LYS A 1 69 ? -15.852 5.035 -13.18 1 71.69 69 LYS A CA 1
ATOM 525 C C . LYS A 1 69 ? -16.031 5.512 -14.617 1 71.69 69 LYS A C 1
ATOM 527 O O . LYS A 1 69 ? -15.711 4.793 -15.562 1 71.69 69 LYS A O 1
ATOM 532 N N . ALA A 1 70 ? -16.516 6.703 -14.625 1 67.19 70 ALA A N 1
ATOM 533 C CA . ALA A 1 70 ? -16.766 7.301 -15.938 1 67.19 70 ALA A CA 1
ATOM 534 C C . ALA A 1 70 ? -15.477 7.434 -16.734 1 67.19 70 ALA A C 1
ATOM 536 O O . ALA A 1 70 ? -14.477 7.938 -16.234 1 67.19 70 ALA A O 1
ATOM 537 N N . GLY A 1 71 ? -15.344 6.918 -17.875 1 66.5 71 GLY A N 1
ATOM 538 C CA . GLY A 1 71 ? -14.227 7.082 -18.797 1 66.5 71 GLY A CA 1
ATOM 539 C C . GLY A 1 71 ? -13.227 5.945 -18.734 1 66.5 71 GLY A C 1
ATOM 540 O O . GLY A 1 71 ? -12.266 5.91 -19.5 1 66.5 71 GLY A O 1
ATOM 541 N N . GLN A 1 72 ? -13.422 5.23 -17.719 1 65.88 72 GLN A N 1
ATOM 542 C CA . GLN A 1 72 ? -12.398 4.191 -17.609 1 65.88 72 GLN A CA 1
ATOM 543 C C . GLN A 1 72 ? -12.898 2.865 -18.172 1 65.88 72 GLN A C 1
ATOM 545 O O . GLN A 1 72 ? -12.469 1.797 -17.719 1 65.88 72 GLN A O 1
ATOM 550 N N . GLY A 1 73 ? -13.859 3.031 -19.062 1 67.31 73 GLY A N 1
ATOM 551 C CA . GLY A 1 73 ? -14.32 1.813 -19.703 1 67.31 73 GLY A CA 1
ATOM 552 C C . GLY A 1 73 ? -15.016 0.859 -18.75 1 67.31 73 GLY A C 1
ATOM 553 O O . GLY A 1 73 ? -15.859 1.274 -17.969 1 67.31 73 GLY A O 1
ATOM 554 N N . TYR A 1 74 ? -14.57 -0.49 -18.797 1 78.75 74 TYR A N 1
ATOM 555 C CA . TYR A 1 74 ? -15.219 -1.559 -18.062 1 78.75 74 TYR A CA 1
ATOM 556 C C . TYR A 1 74 ? -14.547 -1.771 -16.703 1 78.75 74 TYR A C 1
ATOM 558 O O . TYR A 1 74 ? -15 -2.592 -15.906 1 78.75 74 TYR A O 1
ATOM 566 N N . LEU A 1 75 ? -13.602 -0.907 -16.438 1 84.19 75 LEU A N 1
ATOM 567 C CA . LEU A 1 75 ? -12.852 -1.118 -15.195 1 84.19 75 LEU A CA 1
ATOM 568 C C . LEU A 1 75 ? -13.602 -0.523 -14.008 1 84.19 75 LEU A C 1
ATOM 570 O O . LEU A 1 75 ? -14.219 0.535 -14.125 1 84.19 75 LEU A O 1
ATOM 574 N N . GLN A 1 76 ? -13.578 -1.252 -12.938 1 88.88 76 GLN A N 1
ATOM 575 C CA . GLN A 1 76 ? -14.266 -0.845 -11.727 1 88.88 76 GLN A CA 1
ATOM 576 C C . GLN A 1 76 ? -13.297 -0.266 -10.703 1 88.88 76 GLN A C 1
ATOM 578 O O . GLN A 1 76 ? -12.141 -0.691 -10.625 1 88.88 76 GLN A O 1
ATOM 583 N N . ALA A 1 77 ? -13.727 0.759 -10.031 1 90.19 77 ALA A N 1
ATOM 584 C CA . ALA A 1 77 ? -13 1.371 -8.922 1 90.19 77 ALA A CA 1
ATOM 585 C C . ALA A 1 77 ? -13.906 1.581 -7.715 1 90.19 77 ALA A C 1
ATOM 587 O O . ALA A 1 77 ? -15.125 1.462 -7.82 1 90.19 77 ALA A O 1
ATOM 588 N N . PHE A 1 78 ? -13.336 1.806 -6.59 1 90.94 78 PHE A N 1
ATOM 589 C CA . PHE A 1 78 ? -14.141 2.076 -5.406 1 90.94 78 PHE A CA 1
ATOM 590 C C . PHE A 1 78 ? -14.961 3.348 -5.594 1 90.94 78 PHE A C 1
ATOM 592 O O . PHE A 1 78 ? -14.469 4.34 -6.125 1 90.94 78 PHE A O 1
ATOM 599 N N . SER A 1 79 ? -16.156 3.35 -5.172 1 87.75 79 SER A N 1
ATOM 600 C CA . SER A 1 79 ? -17.047 4.504 -5.27 1 87.75 79 SER A CA 1
ATOM 601 C C . SER A 1 79 ? -16.703 5.551 -4.211 1 87.75 79 SER A C 1
ATOM 603 O O . SER A 1 79 ? -17.062 6.723 -4.352 1 87.75 79 SER A O 1
ATOM 605 N N . ARG A 1 80 ? -16.062 5.121 -3.211 1 86.69 80 ARG A N 1
ATOM 606 C CA . ARG A 1 80 ? -15.586 5.969 -2.125 1 86.69 80 ARG A CA 1
ATOM 607 C C . ARG A 1 80 ? -14.289 5.422 -1.54 1 86.69 80 ARG A C 1
ATOM 609 O O . ARG A 1 80 ? -13.93 4.27 -1.784 1 86.69 80 ARG A O 1
ATOM 616 N N . SER A 1 81 ? -13.648 6.254 -0.794 1 88.25 81 SER A N 1
ATOM 617 C CA . SER A 1 81 ? -12.422 5.809 -0.148 1 88.25 81 SER A CA 1
ATOM 618 C C . SER A 1 81 ? -12.711 4.801 0.961 1 88.25 81 SER A C 1
ATOM 620 O O . SER A 1 81 ? -13.758 4.871 1.607 1 88.25 81 SER A O 1
ATOM 622 N N . ILE A 1 82 ? -11.805 3.922 1.131 1 92.38 82 ILE A N 1
ATOM 623 C CA . ILE A 1 82 ? -11.922 2.934 2.197 1 92.38 82 ILE A CA 1
ATOM 624 C C . ILE A 1 82 ? -11.734 3.613 3.553 1 92.38 82 ILE A C 1
ATOM 626 O O . ILE A 1 82 ? -10.773 4.363 3.75 1 92.38 82 ILE A O 1
ATOM 630 N N . GLU A 1 83 ? -12.641 3.301 4.477 1 90.31 83 GLU A N 1
ATOM 631 C CA . GLU A 1 83 ? -12.578 3.842 5.828 1 90.31 83 GLU A CA 1
ATOM 632 C C . GLU A 1 83 ? -12.078 2.797 6.82 1 90.31 83 GLU A C 1
ATOM 634 O O . GLU A 1 83 ? -12.203 1.594 6.578 1 90.31 83 GLU A O 1
ATOM 639 N N . PRO A 1 84 ? -11.484 3.262 7.879 1 89.06 84 PRO A N 1
ATOM 640 C CA . PRO A 1 84 ? -11.031 2.312 8.906 1 89.06 84 PRO A CA 1
ATOM 641 C C . PRO A 1 84 ? -12.148 1.386 9.375 1 89.06 84 PRO A C 1
ATOM 643 O O . PRO A 1 84 ? -11.898 0.211 9.664 1 89.06 84 PRO A O 1
ATOM 646 N N . GLU A 1 85 ? -13.328 1.909 9.414 1 89 85 GLU A N 1
ATOM 647 C CA . GLU A 1 85 ? -14.461 1.096 9.836 1 89 85 GLU A CA 1
ATOM 648 C C . GLU A 1 85 ? -14.727 -0.04 8.852 1 89 85 GLU A C 1
ATOM 650 O O . GLU A 1 85 ? -15.195 -1.112 9.234 1 89 85 GLU A O 1
ATOM 655 N N . ASP A 1 86 ? -14.484 0.221 7.629 1 93 86 ASP A N 1
ATOM 656 C CA . ASP A 1 86 ? -14.641 -0.812 6.609 1 93 86 ASP A CA 1
ATOM 657 C C . ASP A 1 86 ? -13.719 -1.995 6.879 1 93 86 ASP A C 1
ATOM 659 O O . ASP A 1 86 ? -14.117 -3.152 6.734 1 93 86 ASP A O 1
ATOM 663 N N . TRP A 1 87 ? -12.492 -1.673 7.258 1 93.75 87 TRP A N 1
ATOM 664 C CA . TRP A 1 87 ? -11.516 -2.717 7.559 1 93.75 87 TRP A CA 1
ATOM 665 C C . TRP A 1 87 ? -11.945 -3.531 8.773 1 93.75 87 TRP A C 1
ATOM 667 O O . TRP A 1 87 ? -11.766 -4.75 8.805 1 93.75 87 TRP A O 1
ATOM 677 N N . LYS A 1 88 ? -12.477 -2.818 9.773 1 90.75 88 LYS A N 1
ATOM 678 C CA . LYS A 1 88 ? -12.977 -3.525 10.953 1 90.75 88 LYS A CA 1
ATOM 679 C C . LYS A 1 88 ? -14.055 -4.535 10.57 1 90.75 88 LYS A C 1
ATOM 681 O O . LYS A 1 88 ? -14.055 -5.668 11.055 1 90.75 88 LYS A O 1
ATOM 686 N N . ARG A 1 89 ? -14.914 -4.16 9.719 1 91.12 89 ARG A N 1
ATOM 687 C CA . ARG A 1 89 ? -15.953 -5.055 9.219 1 91.12 89 ARG A CA 1
ATOM 688 C C . ARG A 1 89 ? -15.359 -6.184 8.391 1 91.12 89 ARG A C 1
ATOM 690 O O . ARG A 1 89 ? -15.805 -7.332 8.484 1 91.12 89 ARG A O 1
ATOM 697 N N . PHE A 1 90 ? -14.422 -5.91 7.629 1 93.44 90 PHE A N 1
ATOM 698 C CA . PHE A 1 90 ? -13.766 -6.855 6.734 1 93.44 90 PHE A CA 1
ATOM 699 C C . PHE A 1 90 ? -13.125 -7.996 7.523 1 93.44 90 PHE A C 1
ATOM 701 O O . PHE A 1 90 ? -13.07 -9.133 7.047 1 93.44 90 PHE A O 1
ATOM 708 N N . THR A 1 91 ? -12.633 -7.711 8.711 1 89.25 91 THR A N 1
ATOM 709 C CA . THR A 1 91 ? -11.922 -8.688 9.523 1 89.25 91 THR A CA 1
ATOM 710 C C . THR A 1 91 ? -12.812 -9.891 9.828 1 89.25 91 THR A C 1
ATOM 712 O O . THR A 1 91 ? -12.328 -11.016 9.977 1 89.25 91 THR A O 1
ATOM 715 N N . ARG A 1 92 ? -14.117 -9.656 9.852 1 85.31 92 ARG A N 1
ATOM 716 C CA . ARG A 1 92 ? -15.086 -10.719 10.117 1 85.31 92 ARG A CA 1
ATOM 717 C C . ARG A 1 92 ? -15.07 -11.758 9.008 1 85.31 92 ARG A C 1
ATOM 719 O O . ARG A 1 92 ? -15.328 -12.938 9.25 1 85.31 92 ARG A O 1
ATOM 726 N N . TYR A 1 93 ? -14.773 -11.344 7.883 1 87.56 93 TYR A N 1
ATOM 727 C CA . TYR A 1 93 ? -14.766 -12.234 6.727 1 87.56 93 TYR A CA 1
ATOM 728 C C . TYR A 1 93 ? -13.359 -12.758 6.453 1 87.56 93 TYR A C 1
ATOM 730 O O . TYR A 1 93 ? -13.188 -13.898 6.02 1 87.56 93 TYR A O 1
ATOM 738 N N . ALA A 1 94 ? -12.352 -11.953 6.719 1 91.06 94 ALA A N 1
ATOM 739 C CA . ALA A 1 94 ? -10.961 -12.25 6.398 1 91.06 94 ALA A CA 1
ATOM 740 C C . ALA A 1 94 ? -10.5 -13.539 7.062 1 91.06 94 ALA A C 1
ATOM 742 O O . ALA A 1 94 ? -9.734 -14.312 6.477 1 91.06 94 ALA A O 1
ATOM 743 N N . GLY A 1 95 ? -11.016 -13.805 8.242 1 90.06 95 GLY A N 1
ATOM 744 C CA . GLY A 1 95 ? -10.602 -14.984 8.984 1 90.06 95 GLY A CA 1
ATOM 745 C C . GLY A 1 95 ? -11.195 -16.266 8.445 1 90.06 95 GLY A C 1
ATOM 746 O O . GLY A 1 95 ? -10.875 -17.359 8.93 1 90.06 95 GLY A O 1
ATOM 747 N N . ARG A 1 96 ? -11.992 -16.156 7.398 1 88.06 96 ARG A N 1
ATOM 748 C CA . ARG A 1 96 ? -12.695 -17.328 6.871 1 88.06 96 ARG A CA 1
ATOM 749 C C . ARG A 1 96 ? -12.125 -17.734 5.516 1 88.06 96 ARG A C 1
ATOM 751 O O . ARG A 1 96 ? -12.336 -18.859 5.066 1 88.06 96 ARG A O 1
ATOM 758 N N . ILE A 1 97 ? -11.445 -16.891 4.895 1 92 97 ILE A N 1
ATOM 759 C CA . ILE A 1 97 ? -11.039 -17.094 3.51 1 92 97 ILE A CA 1
ATOM 760 C C . ILE A 1 97 ? -9.758 -17.922 3.469 1 92 97 ILE A C 1
ATOM 762 O O . ILE A 1 97 ? -8.711 -17.5 3.961 1 92 97 ILE A O 1
ATOM 766 N N . ARG A 1 98 ? -9.852 -19.078 2.785 1 94 98 ARG A N 1
ATOM 767 C CA . ARG A 1 98 ? -8.719 -20 2.736 1 94 98 ARG A CA 1
ATOM 768 C C . ARG A 1 98 ? -8.102 -20.031 1.343 1 94 98 ARG A C 1
ATOM 770 O O . ARG A 1 98 ? -6.957 -20.453 1.178 1 94 98 ARG A O 1
ATOM 777 N N . ALA A 1 99 ? -8.906 -19.688 0.394 1 95.12 99 ALA A N 1
ATOM 778 C CA . ALA A 1 99 ? -8.414 -19.703 -0.982 1 95.12 99 ALA A CA 1
ATOM 779 C C . ALA A 1 99 ? -8.844 -18.438 -1.719 1 95.12 99 ALA A C 1
ATOM 781 O O . ALA A 1 99 ? -9.984 -18 -1.602 1 95.12 99 ALA A O 1
ATOM 782 N N . LEU A 1 100 ? -7.895 -17.797 -2.422 1 94.56 100 LEU A N 1
ATOM 783 C CA . LEU A 1 100 ? -8.148 -16.609 -3.227 1 94.56 100 LEU A CA 1
ATOM 784 C C . LEU A 1 100 ? -7.68 -16.812 -4.664 1 94.56 100 LEU A C 1
ATOM 786 O O . LEU A 1 100 ? -6.52 -17.156 -4.898 1 94.56 100 LEU A O 1
ATOM 790 N N . VAL A 1 101 ? -8.578 -16.609 -5.586 1 90.44 101 VAL A N 1
ATOM 791 C CA . VAL A 1 101 ? -8.258 -16.75 -7.004 1 90.44 101 VAL A CA 1
ATOM 792 C C . VAL A 1 101 ? -8.508 -15.422 -7.719 1 90.44 101 VAL A C 1
ATOM 794 O O . VAL A 1 101 ? -9.602 -14.859 -7.629 1 90.44 101 VAL A O 1
ATOM 797 N N . HIS A 1 102 ? -7.516 -14.883 -8.258 1 90.62 102 HIS A N 1
ATOM 798 C CA . HIS A 1 102 ? -7.637 -13.703 -9.102 1 90.62 102 HIS A CA 1
ATOM 799 C C . HIS A 1 102 ? -7.328 -14.031 -10.562 1 90.62 102 HIS A C 1
ATOM 801 O O . HIS A 1 102 ? -6.184 -14.336 -10.906 1 90.62 102 HIS A O 1
ATOM 807 N N . ASN A 1 103 ? -8.375 -14.023 -11.383 1 81.75 103 ASN A N 1
ATOM 808 C CA . ASN A 1 103 ? -8.281 -14.289 -12.812 1 81.75 103 ASN A CA 1
ATOM 809 C C . ASN A 1 103 ? -9.031 -13.234 -13.625 1 81.75 103 ASN A C 1
ATOM 811 O O . ASN A 1 103 ? -10.258 -13.172 -13.578 1 81.75 103 ASN A O 1
ATOM 815 N N . ARG A 1 104 ? -8.375 -12.383 -14.375 1 69.25 104 ARG A N 1
ATOM 816 C CA . ARG A 1 104 ? -8.992 -11.273 -15.102 1 69.25 104 ARG A CA 1
ATOM 817 C C . ARG A 1 104 ? -9.812 -11.789 -16.281 1 69.25 104 ARG A C 1
ATOM 819 O O . ARG A 1 104 ? -10.758 -11.125 -16.719 1 69.25 104 ARG A O 1
ATOM 826 N N . GLU A 1 105 ? -9.422 -12.797 -16.828 1 65 105 GLU A N 1
ATOM 827 C CA . GLU A 1 105 ? -10.07 -13.258 -18.047 1 65 105 GLU A CA 1
ATOM 828 C C . GLU A 1 105 ? -11.477 -13.773 -17.766 1 65 105 GLU A C 1
ATOM 830 O O . GLU A 1 105 ? -12.312 -13.844 -18.672 1 65 105 GLU A O 1
ATOM 835 N N . LYS A 1 106 ? -11.727 -14.062 -16.594 1 60.75 106 LYS A N 1
ATOM 836 C CA . LYS A 1 106 ? -13.031 -14.68 -16.328 1 60.75 106 LYS A CA 1
ATOM 837 C C . LYS A 1 106 ? -14.164 -13.68 -16.547 1 60.75 106 LYS A C 1
ATOM 839 O O . LYS A 1 106 ? -15.188 -14.016 -17.141 1 60.75 106 LYS A O 1
ATOM 844 N N . SER A 1 107 ? -13.938 -12.484 -16 1 62.09 107 SER A N 1
ATOM 845 C CA . SER A 1 107 ? -15.039 -11.539 -16.188 1 62.09 107 SER A CA 1
ATOM 846 C C . SER A 1 107 ? -14.523 -10.125 -16.422 1 62.09 107 SER A C 1
ATOM 848 O O . SER A 1 107 ? -13.992 -9.492 -15.508 1 62.09 107 SER A O 1
ATOM 850 N N . LYS A 1 108 ? -14.641 -9.656 -17.672 1 65.12 108 LYS A N 1
ATOM 851 C CA . LYS A 1 108 ? -14.211 -8.32 -18.078 1 65.12 108 LYS A CA 1
ATOM 852 C C . LYS A 1 108 ? -14.922 -7.242 -17.266 1 65.12 108 LYS A C 1
ATOM 854 O O . LYS A 1 108 ? -14.312 -6.25 -16.859 1 65.12 108 LYS A O 1
ATOM 859 N N . SER A 1 109 ? -16.141 -7.566 -17.016 1 65 109 SER A N 1
ATOM 860 C CA . SER A 1 109 ? -16.953 -6.547 -16.359 1 65 109 SER A CA 1
ATOM 861 C C . SER A 1 109 ? -16.578 -6.422 -14.883 1 65 109 SER A C 1
ATOM 863 O O . SER A 1 109 ? -16.906 -5.426 -14.234 1 65 109 SER A O 1
ATOM 865 N N . ARG A 1 110 ? -15.844 -7.293 -14.523 1 79.56 110 ARG A N 1
ATOM 866 C CA . ARG A 1 110 ? -15.555 -7.277 -13.094 1 79.56 110 ARG A CA 1
ATOM 867 C C . ARG A 1 110 ? -14.078 -7.004 -12.836 1 79.56 110 ARG A C 1
ATOM 869 O O . ARG A 1 110 ? -13.578 -7.242 -11.734 1 79.56 110 ARG A O 1
ATOM 876 N N . THR A 1 111 ? -13.477 -6.457 -13.852 1 83.94 111 THR A N 1
ATOM 877 C CA . THR A 1 111 ? -12.062 -6.148 -13.711 1 83.94 111 THR A CA 1
ATOM 878 C C . THR A 1 111 ? -11.867 -4.859 -12.922 1 83.94 111 THR A C 1
ATOM 880 O O . THR A 1 111 ? -12.539 -3.857 -13.18 1 83.94 111 THR A O 1
ATOM 883 N N . VAL A 1 112 ? -11.008 -4.957 -11.977 1 87.94 112 VAL A N 1
ATOM 884 C CA . VAL A 1 112 ? -10.766 -3.811 -11.109 1 87.94 112 VAL A CA 1
ATOM 885 C C . VAL A 1 112 ? -9.523 -3.057 -11.57 1 87.94 112 VAL A C 1
ATOM 887 O O . VAL A 1 112 ? -8.594 -3.658 -12.102 1 87.94 112 VAL A O 1
ATOM 890 N N . THR A 1 113 ? -9.539 -1.795 -11.398 1 88.19 113 THR A N 1
ATOM 891 C CA . THR A 1 113 ? -8.398 -0.957 -11.75 1 88.19 113 THR A CA 1
ATOM 892 C C . THR A 1 113 ? -7.273 -1.126 -10.734 1 88.19 113 THR A C 1
ATOM 894 O O . THR A 1 113 ? -7.516 -1.483 -9.578 1 88.19 113 THR A O 1
ATOM 897 N N . PRO A 1 114 ? -6.012 -0.839 -11.148 1 88.5 114 PRO A N 1
ATOM 898 C CA . PRO A 1 114 ? -4.887 -0.897 -10.219 1 88.5 114 PRO A CA 1
ATOM 899 C C . PRO A 1 114 ? -5.074 0.017 -9.008 1 88.5 114 PRO A C 1
ATOM 901 O O . PRO A 1 114 ? -4.535 -0.257 -7.934 1 88.5 114 PRO A O 1
ATOM 904 N N . ASN A 1 115 ? -5.832 1.061 -9.102 1 89.25 115 ASN A N 1
ATOM 905 C CA . ASN A 1 115 ? -6.059 2.016 -8.016 1 89.25 115 ASN A CA 1
ATOM 906 C C . ASN A 1 115 ? -6.711 1.353 -6.809 1 89.25 115 ASN A C 1
ATOM 908 O O . ASN A 1 115 ? -6.473 1.759 -5.672 1 89.25 115 ASN A O 1
ATOM 912 N N . VAL A 1 116 ? -7.488 0.423 -7.145 1 92.62 116 VAL A N 1
ATOM 913 C CA . VAL A 1 116 ? -8.156 -0.309 -6.07 1 92.62 116 VAL A CA 1
ATOM 914 C C . VAL A 1 116 ? -7.113 -0.994 -5.188 1 92.62 116 VAL A C 1
ATOM 916 O O . VAL A 1 116 ? -7.184 -0.916 -3.959 1 92.62 116 VAL A O 1
ATOM 919 N N . PHE A 1 117 ? -6.152 -1.582 -5.766 1 93.38 117 PHE A N 1
ATOM 920 C CA . PHE A 1 117 ? -5.105 -2.273 -5.02 1 93.38 117 PHE A CA 1
ATOM 921 C C . PHE A 1 117 ? -4.211 -1.276 -4.297 1 93.38 117 PHE A C 1
ATOM 923 O O . PHE A 1 117 ? -3.723 -1.556 -3.199 1 93.38 117 PHE A O 1
ATOM 930 N N . HIS A 1 118 ? -4.004 -0.228 -4.953 1 93.62 118 HIS A N 1
ATOM 931 C CA . HIS A 1 118 ? -3.223 0.817 -4.301 1 93.62 118 HIS A CA 1
ATOM 932 C C . HIS A 1 118 ? -3.898 1.293 -3.021 1 93.62 118 HIS A C 1
ATOM 934 O O . HIS A 1 118 ? -3.236 1.479 -1.997 1 93.62 118 HIS A O 1
ATOM 940 N N . GLU A 1 119 ? -5.129 1.515 -3.086 1 93.12 119 GLU A N 1
ATOM 941 C CA . GLU A 1 119 ? -5.867 1.975 -1.915 1 93.12 119 GLU A CA 1
ATOM 942 C C . GLU A 1 119 ? -5.859 0.924 -0.808 1 93.12 119 GLU A C 1
ATOM 944 O O . GLU A 1 119 ? -5.711 1.258 0.37 1 93.12 119 GLU A O 1
ATOM 949 N N . VAL A 1 120 ? -6.004 -0.279 -1.207 1 95.19 120 VAL A N 1
ATOM 950 C CA . VAL A 1 120 ? -5.949 -1.376 -0.246 1 95.19 120 VAL A CA 1
ATOM 951 C C . VAL A 1 120 ? -4.578 -1.409 0.425 1 95.19 120 VAL A C 1
ATOM 953 O O . VAL A 1 120 ? -4.48 -1.54 1.647 1 95.19 120 VAL A O 1
ATOM 956 N N . SER A 1 121 ? -3.588 -1.3 -0.382 1 95.62 121 SER A N 1
ATOM 957 C CA . SER A 1 121 ? -2.223 -1.335 0.13 1 95.62 121 SER A CA 1
ATOM 958 C C . SER A 1 121 ? -1.973 -0.199 1.117 1 95.62 121 SER A C 1
ATOM 960 O O . SER A 1 121 ? -1.307 -0.392 2.137 1 95.62 121 SER A O 1
ATOM 962 N N . ARG A 1 122 ? -2.482 0.889 0.825 1 93.06 122 ARG A N 1
ATOM 963 C CA . ARG A 1 122 ? -2.229 2.094 1.606 1 93.06 122 ARG A CA 1
ATOM 964 C C . ARG A 1 122 ? -3.016 2.076 2.912 1 93.06 122 ARG A C 1
ATOM 966 O O . ARG A 1 122 ? -2.486 2.43 3.969 1 93.06 122 ARG A O 1
ATOM 973 N N . THR A 1 123 ? -4.242 1.638 2.859 1 94.19 123 THR A N 1
ATOM 974 C CA . THR A 1 123 ? -5.172 1.854 3.965 1 94.19 123 THR A CA 1
ATOM 975 C C . THR A 1 123 ? -5.23 0.626 4.867 1 94.19 123 THR A C 1
ATOM 977 O O . THR A 1 123 ? -5.777 0.688 5.973 1 94.19 123 THR A O 1
ATOM 980 N N . ARG A 1 124 ? -4.633 -0.446 4.473 1 94.31 124 ARG A N 1
ATOM 981 C CA . ARG A 1 124 ? -4.766 -1.685 5.234 1 94.31 124 ARG A CA 1
ATOM 982 C C . ARG A 1 124 ? -4.332 -1.487 6.68 1 94.31 124 ARG A C 1
ATOM 984 O O . ARG A 1 124 ? -3.43 -0.695 6.961 1 94.31 124 ARG A O 1
ATOM 991 N N . ILE A 1 125 ? -4.938 -2.273 7.582 1 91.5 125 ILE A N 1
ATOM 992 C CA . ILE A 1 125 ? -4.652 -2.146 9.008 1 91.5 125 ILE A CA 1
ATOM 993 C C . ILE A 1 125 ? -3.859 -3.359 9.484 1 91.5 125 ILE A C 1
ATOM 995 O O . ILE A 1 125 ? -3.469 -3.432 10.656 1 91.5 125 ILE A O 1
ATOM 999 N N . SER A 1 126 ? -3.717 -4.297 8.586 1 93.06 126 SER A N 1
ATOM 1000 C CA . SER A 1 126 ? -2.9 -5.48 8.836 1 93.06 126 SER A CA 1
ATOM 1001 C C . SER A 1 126 ? -2.086 -5.863 7.609 1 93.06 126 SER A C 1
ATOM 1003 O O . SER A 1 126 ? -2.541 -5.684 6.477 1 93.06 126 SER A O 1
ATOM 1005 N N . LEU A 1 127 ? -0.905 -6.32 7.863 1 93.62 127 LEU A N 1
ATOM 1006 C CA . LEU A 1 127 ? -0.102 -6.785 6.738 1 93.62 127 LEU A CA 1
ATOM 1007 C C . LEU A 1 127 ? -0.674 -8.07 6.156 1 93.62 127 LEU A C 1
ATOM 1009 O O . LEU A 1 127 ? -0.606 -8.297 4.945 1 93.62 127 LEU A O 1
ATOM 1013 N N . ASN A 1 128 ? -1.169 -8.93 7.145 1 95.25 128 ASN A N 1
ATOM 1014 C CA . ASN A 1 128 ? -1.841 -10.148 6.723 1 95.25 128 ASN A CA 1
ATOM 1015 C C . ASN A 1 128 ? -3.34 -9.93 6.535 1 95.25 128 ASN A C 1
ATOM 1017 O O . ASN A 1 128 ? -4.133 -10.25 7.422 1 95.25 128 ASN A O 1
ATOM 1021 N N . ILE A 1 129 ? -3.678 -9.445 5.34 1 95.69 129 ILE A N 1
ATOM 1022 C CA . ILE A 1 129 ? -5.055 -9.07 5.027 1 95.69 129 ILE A CA 1
ATOM 1023 C C . ILE A 1 129 ? -5.969 -10.281 5.195 1 95.69 129 ILE A C 1
ATOM 1025 O O . ILE A 1 129 ? -7.078 -10.164 5.719 1 95.69 129 ILE A O 1
ATOM 1029 N N . LEU A 1 130 ? -5.535 -11.469 4.711 1 96.25 130 LEU A N 1
ATOM 1030 C CA . LEU A 1 130 ? -6.219 -12.742 4.863 1 96.25 130 LEU A CA 1
ATOM 1031 C C . LEU A 1 130 ? -5.383 -13.711 5.699 1 96.25 130 LEU A C 1
ATOM 1033 O O . LEU A 1 130 ? -4.641 -14.531 5.148 1 96.25 130 LEU A O 1
ATOM 1037 N N . PRO A 1 131 ? -5.574 -13.766 7.012 1 95 131 PRO A N 1
ATOM 1038 C CA . PRO A 1 131 ? -4.629 -14.414 7.926 1 95 131 PRO A CA 1
ATOM 1039 C C . PRO A 1 131 ? -4.656 -15.938 7.82 1 95 131 PRO A C 1
ATOM 1041 O O . PRO A 1 131 ? -3.705 -16.609 8.234 1 95 131 PRO A O 1
ATOM 1044 N N . VAL A 1 132 ? -5.758 -16.547 7.219 1 94.5 132 VAL A N 1
ATOM 1045 C CA . VAL A 1 132 ? -5.828 -18 7.191 1 94.5 132 VAL A CA 1
ATOM 1046 C C . VAL A 1 132 ? -5.727 -18.5 5.75 1 94.5 132 VAL A C 1
ATOM 1048 O O . VAL A 1 132 ? -6.09 -19.641 5.453 1 94.5 132 VAL A O 1
ATOM 1051 N N . LEU A 1 133 ? -5.25 -17.609 4.902 1 96.38 133 LEU A N 1
ATOM 1052 C CA . LEU A 1 133 ? -5.125 -17.953 3.49 1 96.38 133 LEU A CA 1
ATOM 1053 C C . LEU A 1 133 ? -4.137 -19.094 3.299 1 96.38 133 LEU A C 1
ATOM 1055 O O . LEU A 1 133 ? -3.039 -19.078 3.861 1 96.38 133 LEU A O 1
ATOM 1059 N N . HIS A 1 134 ? -4.582 -20.031 2.486 1 97.25 134 HIS A N 1
ATOM 1060 C CA . HIS A 1 134 ? -3.77 -21.219 2.223 1 97.25 134 HIS A CA 1
ATOM 1061 C C . HIS A 1 134 ? -3.381 -21.297 0.751 1 97.25 134 HIS A C 1
ATOM 1063 O O . HIS A 1 134 ? -2.266 -21.719 0.423 1 97.25 134 HIS A O 1
ATOM 1069 N N . THR A 1 135 ? -4.332 -21.031 -0.048 1 97.19 135 THR A N 1
ATOM 1070 C CA . THR A 1 135 ? -4.133 -21.125 -1.49 1 97.19 135 THR A CA 1
ATOM 1071 C C . THR A 1 135 ? -4.289 -19.75 -2.148 1 97.19 135 THR A C 1
ATOM 1073 O O . THR A 1 135 ? -5.316 -19.094 -1.982 1 97.19 135 THR A O 1
ATOM 1076 N N . LEU A 1 136 ? -3.281 -19.328 -2.879 1 97.19 136 LEU A N 1
ATOM 1077 C CA . LEU A 1 136 ? -3.279 -18.062 -3.613 1 97.19 136 LEU A CA 1
ATOM 1078 C C . LEU A 1 136 ? -3.033 -18.297 -5.098 1 97.19 136 LEU A C 1
ATOM 1080 O O . LEU A 1 136 ? -1.998 -18.844 -5.48 1 97.19 136 LEU A O 1
ATOM 1084 N N . GLU A 1 137 ? -3.969 -17.891 -5.93 1 94.62 137 GLU A N 1
ATOM 1085 C CA . GLU A 1 137 ? -3.83 -18.031 -7.375 1 94.62 137 GLU A CA 1
ATOM 1086 C C . GLU A 1 137 ? -3.975 -16.688 -8.078 1 94.62 137 GLU A C 1
ATOM 1088 O O . GLU A 1 137 ? -4.977 -15.992 -7.898 1 94.62 137 GLU A O 1
ATOM 1093 N N . TRP A 1 138 ? -2.975 -16.297 -8.758 1 92.38 138 TRP A N 1
ATOM 1094 C CA . TRP A 1 138 ? -2.969 -15.062 -9.539 1 92.38 138 TRP A CA 1
ATOM 1095 C C . TRP A 1 138 ? -2.711 -15.352 -11.008 1 92.38 138 TRP A C 1
ATOM 1097 O O . TRP A 1 138 ? -1.579 -15.234 -11.484 1 92.38 138 TRP A O 1
ATOM 1107 N N . SER A 1 139 ? -3.779 -15.648 -11.719 1 82.75 139 SER A N 1
ATOM 1108 C CA . SER A 1 139 ? -3.605 -16.141 -13.078 1 82.75 139 SER A CA 1
ATOM 1109 C C . SER A 1 139 ? -4.043 -15.102 -14.102 1 82.75 139 SER A C 1
ATOM 1111 O O . SER A 1 139 ? -5.012 -14.367 -13.883 1 82.75 139 SER A O 1
ATOM 1113 N N . ARG A 1 140 ? -3.322 -14.875 -15.211 1 71.69 140 ARG A N 1
ATOM 1114 C CA . ARG A 1 140 ? -3.607 -14.094 -16.422 1 71.69 140 ARG A CA 1
ATOM 1115 C C . ARG A 1 140 ? -3.916 -12.641 -16.062 1 71.69 140 ARG A C 1
ATOM 1117 O O . ARG A 1 140 ? -4.871 -12.062 -16.594 1 71.69 140 ARG A O 1
ATOM 1124 N N . SER A 1 141 ? -3.295 -12.234 -15.008 1 66.69 141 SER A N 1
ATOM 1125 C CA . SER A 1 141 ? -3.508 -10.844 -14.609 1 66.69 141 SER A CA 1
ATOM 1126 C C . SER A 1 141 ? -2.303 -9.977 -14.961 1 66.69 141 SER A C 1
ATOM 1128 O O . SER A 1 141 ? -1.172 -10.469 -15.008 1 66.69 141 SER A O 1
ATOM 1130 N N . ILE A 1 142 ? -2.641 -8.773 -15.359 1 66.19 142 ILE A N 1
ATOM 1131 C CA . ILE A 1 142 ? -1.605 -7.812 -15.734 1 66.19 142 ILE A CA 1
ATOM 1132 C C . ILE A 1 142 ? -0.94 -7.262 -14.477 1 66.19 142 ILE A C 1
ATOM 1134 O O . ILE A 1 142 ? 0.17 -6.727 -14.531 1 66.19 142 ILE A O 1
ATOM 1138 N N . ASP A 1 143 ? -1.42 -7.598 -13.398 1 80.44 143 ASP A N 1
ATOM 1139 C CA . ASP A 1 143 ? -0.948 -6.926 -12.188 1 80.44 143 ASP A CA 1
ATOM 1140 C C . ASP A 1 143 ? -0.467 -7.938 -11.148 1 80.44 143 ASP A C 1
ATOM 1142 O O . ASP A 1 143 ? -0.888 -7.891 -9.992 1 80.44 143 ASP A O 1
ATOM 1146 N N . LEU A 1 144 ? 0.529 -8.781 -11.5 1 89.44 144 LEU A N 1
ATOM 1147 C CA . LEU A 1 144 ? 1.022 -9.844 -10.633 1 89.44 144 LEU A CA 1
ATOM 1148 C C . LEU A 1 144 ? 1.596 -9.273 -9.344 1 89.44 144 LEU A C 1
ATOM 1150 O O . LEU A 1 144 ? 1.501 -9.898 -8.281 1 89.44 144 LEU A O 1
ATOM 1154 N N . ASN A 1 145 ? 2.102 -8.055 -9.375 1 88.56 145 ASN A N 1
ATOM 1155 C CA . ASN A 1 145 ? 2.777 -7.445 -8.234 1 88.56 145 ASN A CA 1
ATOM 1156 C C . ASN A 1 145 ? 1.816 -7.219 -7.07 1 88.56 145 ASN A C 1
ATOM 1158 O O . ASN A 1 145 ? 2.238 -7.164 -5.914 1 88.56 145 ASN A O 1
ATOM 1162 N N . PHE A 1 146 ? 0.587 -7.164 -7.309 1 92.56 146 PHE A N 1
ATOM 1163 C CA . PHE A 1 146 ? -0.385 -6.906 -6.254 1 92.56 146 PHE A CA 1
ATOM 1164 C C . PHE A 1 146 ? -0.626 -8.164 -5.418 1 92.56 146 PHE A C 1
ATOM 1166 O O . PHE A 1 146 ? -1.173 -8.086 -4.316 1 92.56 146 PHE A O 1
ATOM 1173 N N . SER A 1 147 ? -0.214 -9.297 -5.93 1 95.12 147 SER A N 1
ATOM 1174 C CA . SER A 1 147 ? -0.386 -10.523 -5.156 1 95.12 147 SER A CA 1
ATOM 1175 C C . SER A 1 147 ? 0.394 -10.469 -3.848 1 95.12 147 SER A C 1
ATOM 1177 O O . SER A 1 147 ? 0.078 -11.188 -2.9 1 95.12 147 SER A O 1
ATOM 1179 N N . VAL A 1 148 ? 1.398 -9.625 -3.807 1 95.06 148 VAL A N 1
ATOM 1180 C CA . VAL A 1 148 ? 2.252 -9.492 -2.631 1 95.06 148 VAL A CA 1
ATOM 1181 C C . VAL A 1 148 ? 1.411 -9.094 -1.423 1 95.06 148 VAL A C 1
ATOM 1183 O O . VAL A 1 148 ? 1.736 -9.445 -0.286 1 95.06 148 VAL A O 1
ATOM 1186 N N . LEU A 1 149 ? 0.311 -8.438 -1.624 1 95.88 149 LEU A N 1
ATOM 1187 C CA . LEU A 1 149 ? -0.57 -7.957 -0.565 1 95.88 149 LEU A CA 1
ATOM 1188 C C . LEU A 1 149 ? -1.136 -9.125 0.241 1 95.88 149 LEU A C 1
ATOM 1190 O O . LEU A 1 149 ? -1.521 -8.953 1.399 1 95.88 149 LEU A O 1
ATOM 1194 N N . PHE A 1 150 ? -1.158 -10.328 -0.367 1 96.94 150 PHE A N 1
ATOM 1195 C CA . PHE A 1 150 ? -1.852 -11.453 0.258 1 96.94 150 PHE A CA 1
ATOM 1196 C C . PHE A 1 150 ? -0.864 -12.539 0.666 1 96.94 150 PHE A C 1
ATOM 1198 O O . PHE A 1 150 ? -1.268 -13.609 1.124 1 96.94 150 PHE A O 1
ATOM 1205 N N . MET A 1 151 ? 0.391 -12.219 0.499 1 97.5 151 MET A N 1
ATOM 1206 C CA . MET A 1 151 ? 1.427 -13.195 0.831 1 97.5 151 MET A CA 1
ATOM 1207 C C . MET A 1 151 ? 1.738 -13.172 2.322 1 97.5 151 MET A C 1
ATOM 1209 O O . MET A 1 151 ? 1.92 -12.102 2.906 1 97.5 151 MET A O 1
ATOM 1213 N N . HIS A 1 152 ? 1.837 -14.375 2.887 1 96.38 152 HIS A N 1
ATOM 1214 C CA . HIS A 1 152 ? 2.277 -14.531 4.266 1 96.38 152 HIS A CA 1
ATOM 1215 C C . HIS A 1 152 ? 2.57 -15.992 4.586 1 96.38 152 HIS A C 1
ATOM 1217 O O . HIS A 1 152 ? 2.398 -16.875 3.73 1 96.38 152 HIS A O 1
ATOM 1223 N N . LYS A 1 153 ? 2.926 -16.328 5.738 1 96.25 153 LYS A N 1
ATOM 1224 C CA . LYS A 1 153 ? 3.539 -17.594 6.117 1 96.25 153 LYS A CA 1
ATOM 1225 C C . LYS A 1 153 ? 2.535 -18.734 6.023 1 96.25 153 LYS A C 1
ATOM 1227 O O . LYS A 1 153 ? 2.92 -19.891 5.844 1 96.25 153 LYS A O 1
ATOM 1232 N N . THR A 1 154 ? 1.221 -18.438 6.031 1 96.81 154 THR A N 1
ATOM 1233 C CA . THR A 1 154 ? 0.223 -19.5 6.059 1 96.81 154 THR A CA 1
ATOM 1234 C C . THR A 1 154 ? -0.072 -20 4.648 1 96.81 154 THR A C 1
ATOM 1236 O O . THR A 1 154 ? -0.689 -21.062 4.477 1 96.81 154 THR A O 1
ATOM 1239 N N . VAL A 1 155 ? 0.385 -19.312 3.666 1 98.06 155 VAL A N 1
ATOM 1240 C CA . VAL A 1 155 ? 0.142 -19.719 2.289 1 98.06 155 VAL A CA 1
ATOM 1241 C C . VAL A 1 155 ? 1.006 -20.938 1.955 1 98.06 155 VAL A C 1
ATOM 1243 O O . VAL A 1 155 ? 2.23 -20.891 2.098 1 98.06 155 VAL A O 1
ATOM 1246 N N . LYS A 1 156 ? 0.333 -21.984 1.454 1 98.44 156 LYS A N 1
ATOM 1247 C CA . LYS A 1 156 ? 1.04 -23.234 1.153 1 98.44 156 LYS A CA 1
ATOM 1248 C C . LYS A 1 156 ? 1.052 -23.516 -0.347 1 98.44 156 LYS A C 1
ATOM 1250 O O . LYS A 1 156 ? 1.908 -24.25 -0.841 1 98.44 156 LYS A O 1
ATOM 1255 N N . ARG A 1 157 ? 0.077 -22.953 -1.016 1 98.44 157 ARG A N 1
ATOM 1256 C CA . ARG A 1 157 ? -0.028 -23.141 -2.459 1 98.44 157 ARG A CA 1
ATOM 1257 C C . ARG A 1 157 ? -0.077 -21.812 -3.189 1 98.44 157 ARG A C 1
ATOM 1259 O O . ARG A 1 157 ? -0.916 -20.953 -2.885 1 98.44 157 ARG A O 1
ATOM 1266 N N . PHE A 1 158 ? 0.777 -21.625 -4.148 1 98.31 158 PHE A N 1
ATOM 1267 C CA . PHE A 1 158 ? 0.827 -20.375 -4.91 1 98.31 158 PHE A CA 1
ATOM 1268 C C . PHE A 1 158 ? 0.922 -20.656 -6.402 1 98.31 158 PHE A C 1
ATOM 1270 O O . PHE A 1 158 ? 1.84 -21.344 -6.852 1 98.31 158 PHE A O 1
ATOM 1277 N N . LYS A 1 159 ? -0.031 -20.234 -7.152 1 96.31 159 LYS A N 1
ATOM 1278 C CA . LYS A 1 159 ? -0.061 -20.328 -8.609 1 96.31 159 LYS A CA 1
ATOM 1279 C C . LYS A 1 159 ? -0.109 -18.953 -9.258 1 96.31 159 LYS A C 1
ATOM 1281 O O . LYS A 1 159 ? -0.92 -18.109 -8.867 1 96.31 159 LYS A O 1
ATOM 1286 N N . PHE A 1 160 ? 0.813 -18.719 -10.195 1 94.94 160 PHE A N 1
ATOM 1287 C CA . PHE A 1 160 ? 0.761 -17.406 -10.836 1 94.94 160 PHE A CA 1
ATOM 1288 C C . PHE A 1 160 ? 1.218 -17.5 -12.289 1 94.94 160 PHE A C 1
ATOM 1290 O O . PHE A 1 160 ? 1.885 -18.453 -12.672 1 94.94 160 PHE A O 1
ATOM 1297 N N . PHE A 1 161 ? 0.819 -16.516 -13.086 1 93.19 161 PHE A N 1
ATOM 1298 C CA . PHE A 1 161 ? 1.212 -16.375 -14.484 1 93.19 161 PHE A CA 1
ATOM 1299 C C . PHE A 1 161 ? 2.256 -15.281 -14.648 1 93.19 161 PHE A C 1
ATOM 1301 O O . PHE A 1 161 ? 2.029 -14.133 -14.258 1 93.19 161 PHE A O 1
ATOM 1308 N N . LEU A 1 162 ? 3.371 -15.648 -15.188 1 91.25 162 LEU A N 1
ATOM 1309 C CA . LEU A 1 162 ? 4.453 -14.703 -15.43 1 91.25 162 LEU A CA 1
ATOM 1310 C C . LEU A 1 162 ? 4.359 -14.109 -16.828 1 91.25 162 LEU A C 1
ATOM 1312 O O . LEU A 1 162 ? 4.617 -14.797 -17.812 1 91.25 162 LEU A O 1
ATOM 1316 N N . ARG A 1 163 ? 4.152 -12.828 -16.859 1 85 163 ARG A N 1
ATOM 1317 C CA . ARG A 1 163 ? 4.035 -12.141 -18.141 1 85 163 ARG A CA 1
ATOM 1318 C C . ARG A 1 163 ? 5.383 -11.578 -18.594 1 85 163 ARG A C 1
ATOM 1320 O O . ARG A 1 163 ? 6.305 -11.453 -17.781 1 85 163 ARG A O 1
ATOM 1327 N N . GLU A 1 164 ? 5.367 -11.188 -19.812 1 80.5 164 GLU A N 1
ATOM 1328 C CA . GLU A 1 164 ? 6.602 -10.688 -20.406 1 80.5 164 GLU A CA 1
ATOM 1329 C C . GLU A 1 164 ? 7.047 -9.383 -19.75 1 80.5 164 GLU A C 1
ATOM 1331 O O . GLU A 1 164 ? 8.242 -9.133 -19.625 1 80.5 164 GLU A O 1
ATOM 1336 N N . GLU A 1 165 ? 6.148 -8.641 -19.359 1 75.12 165 GLU A N 1
ATOM 1337 C CA . GLU A 1 165 ? 6.453 -7.328 -18.797 1 75.12 165 GLU A CA 1
ATOM 1338 C C . GLU A 1 165 ? 7.242 -7.449 -17.5 1 75.12 165 GLU A C 1
ATOM 1340 O O . GLU A 1 165 ? 8.008 -6.551 -17.141 1 75.12 165 GLU A O 1
ATOM 1345 N N . MET A 1 166 ? 7.023 -8.516 -16.859 1 75.38 166 MET A N 1
ATOM 1346 C CA . MET A 1 166 ? 7.715 -8.703 -15.594 1 75.38 166 MET A CA 1
ATOM 1347 C C . MET A 1 166 ? 9.164 -9.117 -15.812 1 75.38 166 MET A C 1
ATOM 1349 O O . MET A 1 166 ? 10.008 -8.953 -14.93 1 75.38 166 MET A O 1
ATOM 1353 N N . VAL A 1 167 ? 9.328 -9.672 -16.953 1 69.19 167 VAL A N 1
ATOM 1354 C CA . VAL A 1 167 ? 10.641 -10.258 -17.203 1 69.19 167 VAL A CA 1
ATOM 1355 C C . VAL A 1 167 ? 11.578 -9.195 -17.781 1 69.19 167 VAL A C 1
ATOM 1357 O O . VAL A 1 167 ? 12.797 -9.273 -17.625 1 69.19 167 VAL A O 1
ATOM 1360 N N . THR A 1 168 ? 11.062 -8.164 -18.375 1 63.53 168 THR A N 1
ATOM 1361 C CA . THR A 1 168 ? 11.898 -7.133 -18.969 1 63.53 168 THR A CA 1
ATOM 1362 C C . THR A 1 168 ? 12.375 -6.141 -17.922 1 63.53 168 THR A C 1
ATOM 1364 O O . THR A 1 168 ? 11.562 -5.562 -17.188 1 63.53 168 THR A O 1
ATOM 1367 N N . PRO A 1 169 ? 13.789 -6.137 -17.781 1 55.97 169 PRO A N 1
ATOM 1368 C CA . PRO A 1 169 ? 14.289 -5.078 -16.891 1 55.97 169 PRO A CA 1
ATOM 1369 C C . PRO A 1 169 ? 13.734 -3.703 -17.25 1 55.97 169 PRO A C 1
ATOM 1371 O O . PRO A 1 169 ? 13.422 -3.441 -18.422 1 55.97 169 PRO A O 1
ATOM 1374 N N . PRO A 1 170 ? 13.68 -2.91 -16.359 1 52.97 170 PRO A N 1
ATOM 1375 C CA . PRO A 1 170 ? 14.102 -3.131 -14.977 1 52.97 170 PRO A CA 1
ATOM 1376 C C . PRO A 1 170 ? 13.023 -3.797 -14.125 1 52.97 170 PRO A C 1
ATOM 1378 O O . PRO A 1 170 ? 13.008 -3.639 -12.906 1 52.97 170 PRO A O 1
ATOM 1381 N N . ASN A 1 171 ? 12.297 -4.605 -15 1 60.41 171 ASN A N 1
ATOM 1382 C CA . ASN A 1 171 ? 11.016 -4.961 -14.398 1 60.41 171 ASN A CA 1
ATOM 1383 C C . ASN A 1 171 ? 11.172 -6.035 -13.328 1 60.41 171 ASN A C 1
ATOM 1385 O O . ASN A 1 171 ? 11.977 -6.957 -13.484 1 60.41 171 ASN A O 1
ATOM 1389 N N . GLY A 1 172 ? 11.055 -5.926 -12.055 1 79 172 GLY A N 1
ATOM 1390 C CA . GLY A 1 172 ? 10.836 -6.23 -10.648 1 79 172 GLY A CA 1
ATOM 1391 C C . GLY A 1 172 ? 10.672 -7.715 -10.383 1 79 172 GLY A C 1
ATOM 1392 O O . GLY A 1 172 ? 10.023 -8.109 -9.406 1 79 172 GLY A O 1
ATOM 1393 N N . LEU A 1 173 ? 11.281 -8.664 -11.516 1 87.94 173 LEU A N 1
ATOM 1394 C CA . LEU A 1 173 ? 11.094 -10.086 -11.281 1 87.94 173 LEU A CA 1
ATOM 1395 C C . LEU A 1 173 ? 11.883 -10.547 -10.055 1 87.94 173 LEU A C 1
ATOM 1397 O O . LEU A 1 173 ? 11.352 -11.258 -9.203 1 87.94 173 LEU A O 1
ATOM 1401 N N . ALA A 1 174 ? 13.078 -10.109 -10.023 1 89.25 174 ALA A N 1
ATOM 1402 C CA . ALA A 1 174 ? 13.938 -10.492 -8.898 1 89.25 174 ALA A CA 1
ATOM 1403 C C . ALA A 1 174 ? 13.312 -10.078 -7.57 1 89.25 174 ALA A C 1
ATOM 1405 O O . ALA A 1 174 ? 13.305 -10.852 -6.613 1 89.25 174 ALA A O 1
ATOM 1406 N N . ALA A 1 175 ? 12.828 -8.859 -7.598 1 89.38 175 ALA A N 1
ATOM 1407 C CA . ALA A 1 175 ? 12.188 -8.352 -6.387 1 89.38 175 ALA A CA 1
ATOM 1408 C C . ALA A 1 175 ? 10.938 -9.156 -6.051 1 89.38 175 ALA A C 1
ATOM 1410 O O . ALA A 1 175 ? 10.664 -9.438 -4.879 1 89.38 175 ALA A O 1
ATOM 1411 N N . PHE A 1 176 ? 10.219 -9.508 -7.031 1 93.19 176 PHE A N 1
ATOM 1412 C CA . PHE A 1 176 ? 9 -10.281 -6.828 1 93.19 176 PHE A CA 1
ATOM 1413 C C . PHE A 1 176 ? 9.328 -11.656 -6.27 1 93.19 176 PHE A C 1
ATOM 1415 O O . PHE A 1 176 ? 8.703 -12.102 -5.301 1 93.19 176 PHE A O 1
ATOM 1422 N N . PHE A 1 177 ? 10.281 -12.305 -6.824 1 95.19 177 PHE A N 1
ATOM 1423 C CA . PHE A 1 177 ? 10.664 -13.633 -6.367 1 95.19 177 PHE A CA 1
ATOM 1424 C C . PHE A 1 177 ? 11.227 -13.578 -4.949 1 95.19 177 PHE A C 1
ATOM 1426 O O . PHE A 1 177 ? 10.984 -14.484 -4.148 1 95.19 177 PHE A O 1
ATOM 1433 N N . GLN A 1 178 ? 11.922 -12.555 -4.684 1 94.12 178 GLN A N 1
ATOM 1434 C CA . GLN A 1 178 ? 12.406 -12.391 -3.316 1 94.12 178 GLN A CA 1
ATOM 1435 C C . GLN A 1 178 ? 11.25 -12.219 -2.338 1 94.12 178 GLN A C 1
ATOM 1437 O O . GLN A 1 178 ? 11.297 -12.727 -1.217 1 94.12 178 GLN A O 1
ATOM 1442 N N . ALA A 1 179 ? 10.281 -11.492 -2.781 1 94.44 179 ALA A N 1
ATOM 1443 C CA . ALA A 1 179 ? 9.094 -11.336 -1.942 1 94.44 179 ALA A CA 1
ATOM 1444 C C . ALA A 1 179 ? 8.422 -12.68 -1.675 1 94.44 179 ALA A C 1
ATOM 1446 O O . ALA A 1 179 ? 7.988 -12.945 -0.553 1 94.44 179 ALA A O 1
ATOM 1447 N N . VAL A 1 180 ? 8.359 -13.492 -2.67 1 97.12 180 VAL A N 1
ATOM 1448 C CA . VAL A 1 180 ? 7.742 -14.812 -2.539 1 97.12 180 VAL A CA 1
ATOM 1449 C C . VAL A 1 180 ? 8.492 -15.633 -1.489 1 97.12 180 VAL A C 1
ATOM 1451 O O . VAL A 1 180 ? 7.879 -16.203 -0.583 1 97.12 180 VAL A O 1
ATOM 1454 N N . THR A 1 181 ? 9.797 -15.656 -1.55 1 97.44 181 THR A N 1
ATOM 1455 C CA . THR A 1 181 ? 10.594 -16.5 -0.669 1 97.44 181 THR A CA 1
ATOM 1456 C C . THR A 1 181 ? 10.578 -15.961 0.757 1 97.44 181 THR A C 1
ATOM 1458 O O . THR A 1 181 ? 10.602 -16.734 1.72 1 97.44 181 THR A O 1
ATOM 1461 N N . THR A 1 182 ? 10.508 -14.672 0.886 1 95.44 182 THR A N 1
ATOM 1462 C CA . THR A 1 182 ? 10.586 -14.055 2.205 1 95.44 182 THR A CA 1
ATOM 1463 C C . THR A 1 182 ? 9.227 -14.094 2.898 1 95.44 182 THR A C 1
ATOM 1465 O O . THR A 1 182 ? 9.148 -14.312 4.109 1 95.44 182 THR A O 1
ATOM 1468 N N . ARG A 1 183 ? 8.18 -13.914 2.143 1 96.19 183 ARG A N 1
ATOM 1469 C CA . ARG A 1 183 ? 6.859 -13.781 2.746 1 96.19 183 ARG A CA 1
ATOM 1470 C C . ARG A 1 183 ? 6.172 -15.141 2.869 1 96.19 183 ARG A C 1
ATOM 1472 O O . ARG A 1 183 ? 5.34 -15.336 3.754 1 96.19 183 ARG A O 1
ATOM 1479 N N . MET A 1 184 ? 6.531 -16.047 1.945 1 97.88 184 MET A N 1
ATOM 1480 C CA . MET A 1 184 ? 5.926 -17.375 1.973 1 97.88 184 MET A CA 1
ATOM 1481 C C . MET A 1 184 ? 6.996 -18.453 2.092 1 97.88 184 MET A C 1
ATOM 1483 O O . MET A 1 184 ? 7.082 -19.344 1.243 1 97.88 184 MET A O 1
ATOM 1487 N N . PRO A 1 185 ? 7.723 -18.516 3.154 1 97 185 PRO A N 1
ATOM 1488 C CA . PRO A 1 185 ? 8.828 -19.469 3.301 1 97 185 PRO A CA 1
ATOM 1489 C C . PRO A 1 185 ? 8.359 -20.906 3.447 1 97 185 PRO A C 1
ATOM 1491 O O . PRO A 1 185 ? 9.133 -21.844 3.215 1 97 185 PRO A O 1
ATOM 1494 N N . ASP A 1 186 ? 7.066 -21.125 3.76 1 97.94 186 ASP A N 1
ATOM 1495 C CA . ASP A 1 186 ? 6.551 -22.469 4.016 1 97.94 186 ASP A CA 1
ATOM 1496 C C . ASP A 1 186 ? 5.762 -22.984 2.82 1 97.94 186 ASP A C 1
ATOM 1498 O O . ASP A 1 186 ? 4.941 -23.891 2.961 1 97.94 186 ASP A O 1
ATOM 1502 N N . LEU A 1 187 ? 5.992 -22.406 1.704 1 98.5 187 LEU A N 1
ATOM 1503 C CA . LEU A 1 187 ? 5.285 -22.812 0.492 1 98.5 187 LEU A CA 1
ATOM 1504 C C . LEU A 1 187 ? 5.547 -24.281 0.172 1 98.5 187 LEU A C 1
ATOM 1506 O O . LEU A 1 187 ? 6.691 -24.734 0.227 1 98.5 187 LEU A O 1
ATOM 1510 N N . GLU A 1 188 ? 4.512 -25.016 -0.203 1 98.75 188 GLU A N 1
ATOM 1511 C CA . GLU A 1 188 ? 4.621 -26.453 -0.492 1 98.75 188 GLU A CA 1
ATOM 1512 C C . GLU A 1 188 ? 4.355 -26.734 -1.968 1 98.75 188 GLU A C 1
ATOM 1514 O O . GLU A 1 188 ? 4.879 -27.703 -2.52 1 98.75 188 GLU A O 1
ATOM 1519 N N . VAL A 1 189 ? 3.508 -25.953 -2.543 1 98.69 189 VAL A N 1
ATOM 1520 C CA . VAL A 1 189 ? 3.156 -26.156 -3.945 1 98.69 189 VAL A CA 1
ATOM 1521 C C . VAL A 1 189 ? 3.393 -24.859 -4.727 1 98.69 189 VAL A C 1
ATOM 1523 O O . VAL A 1 189 ? 2.877 -23.812 -4.355 1 98.69 189 VAL A O 1
ATOM 1526 N N . LEU A 1 190 ? 4.141 -24.922 -5.777 1 98.56 190 LEU A N 1
ATOM 1527 C CA . LEU A 1 190 ? 4.418 -23.797 -6.668 1 98.56 190 LEU A CA 1
ATOM 1528 C C . LEU A 1 190 ? 4.027 -24.141 -8.102 1 98.56 190 LEU A C 1
ATOM 1530 O O . LEU A 1 190 ? 4.488 -25.141 -8.656 1 98.56 190 LEU A O 1
ATOM 1534 N N . ASP A 1 191 ? 3.172 -23.375 -8.648 1 97.44 191 ASP A N 1
ATOM 1535 C CA . ASP A 1 191 ? 2.701 -23.547 -10.016 1 97.44 191 ASP A CA 1
ATOM 1536 C C . ASP A 1 191 ? 2.9 -22.266 -10.828 1 97.44 191 ASP A C 1
ATOM 1538 O O . ASP A 1 191 ? 2.217 -21.266 -10.602 1 97.44 191 ASP A O 1
ATOM 1542 N N . ILE A 1 192 ? 3.807 -22.328 -11.773 1 96.44 192 ILE A N 1
ATOM 1543 C CA . ILE A 1 192 ? 4.137 -21.156 -12.57 1 96.44 192 ILE A CA 1
ATOM 1544 C C . ILE A 1 192 ? 3.684 -21.359 -14.016 1 96.44 192 ILE A C 1
ATOM 1546 O O . ILE A 1 192 ? 3.959 -22.406 -14.609 1 96.44 192 ILE A O 1
ATOM 1550 N N . SER A 1 193 ? 2.984 -20.469 -14.523 1 94.19 193 SER A N 1
ATOM 1551 C CA . SER A 1 193 ? 2.627 -20.422 -15.938 1 94.19 193 SER A CA 1
ATOM 1552 C C . SER A 1 193 ? 3.328 -19.281 -16.656 1 94.19 193 SER A C 1
ATOM 1554 O O . SER A 1 193 ? 3.521 -18.203 -16.078 1 94.19 193 SER A O 1
ATOM 1556 N N . SER A 1 194 ? 3.764 -19.531 -17.859 1 92.56 194 SER A N 1
ATOM 1557 C CA . SER A 1 194 ? 4.473 -18.516 -18.625 1 92.56 194 SER A CA 1
ATOM 1558 C C . SER A 1 194 ? 4.637 -18.938 -20.078 1 92.56 194 SER A C 1
ATOM 1560 O O . SER A 1 194 ? 4.539 -20.125 -20.406 1 92.56 194 SER A O 1
ATOM 1562 N N . VAL A 1 195 ? 4.895 -17.922 -20.891 1 90.12 195 VAL A N 1
ATOM 1563 C CA . VAL A 1 195 ? 5.148 -18.234 -22.297 1 90.12 195 VAL A CA 1
ATOM 1564 C C . VAL A 1 195 ? 6.559 -17.781 -22.672 1 90.12 195 VAL A C 1
ATOM 1566 O O . VAL A 1 195 ? 6.953 -17.875 -23.844 1 90.12 195 VAL A O 1
ATOM 1569 N N . GLN A 1 196 ? 7.336 -17.453 -21.719 1 89.69 196 GLN A N 1
ATOM 1570 C CA . GLN A 1 196 ? 8.688 -16.953 -21.969 1 89.69 196 GLN A CA 1
ATOM 1571 C C . GLN A 1 196 ? 9.703 -18.094 -21.922 1 89.69 196 GLN A C 1
ATOM 1573 O O . GLN A 1 196 ? 9.422 -19.156 -21.359 1 89.69 196 GLN A O 1
ATOM 1578 N N . SER A 1 197 ? 10.844 -17.781 -22.516 1 94.06 197 SER A N 1
ATOM 1579 C CA . SER A 1 197 ? 11.945 -18.734 -22.406 1 94.06 197 SER A CA 1
ATOM 1580 C C . SER A 1 197 ? 12.547 -18.719 -21 1 94.06 197 SER A C 1
ATOM 1582 O O . SER A 1 197 ? 12.695 -17.656 -20.391 1 94.06 197 SER A O 1
ATOM 1584 N N . VAL A 1 198 ? 12.828 -19.875 -20.516 1 94.75 198 VAL A N 1
ATOM 1585 C CA . VAL A 1 198 ? 13.383 -19.969 -19.156 1 94.75 198 VAL A CA 1
ATOM 1586 C C . VAL A 1 198 ? 14.789 -19.359 -19.141 1 94.75 198 VAL A C 1
ATOM 1588 O O . VAL A 1 198 ? 15.242 -18.875 -18.109 1 94.75 198 VAL A O 1
ATOM 1591 N N . SER A 1 199 ? 15.469 -19.391 -20.234 1 93.06 199 SER A N 1
ATOM 1592 C CA . SER A 1 199 ? 16.828 -18.875 -20.312 1 93.06 199 SER A CA 1
ATOM 1593 C C . SER A 1 199 ? 16.875 -17.391 -19.938 1 93.06 199 SER A C 1
ATOM 1595 O O . SER A 1 199 ? 17.875 -16.922 -19.391 1 93.06 199 SER A O 1
ATOM 1597 N N . ASP A 1 200 ? 15.805 -16.703 -20.219 1 89.5 200 ASP A N 1
ATOM 1598 C CA . ASP A 1 200 ? 15.734 -15.266 -19.953 1 89.5 200 ASP A CA 1
ATOM 1599 C C . ASP A 1 200 ? 15.656 -14.992 -18.453 1 89.5 200 ASP A C 1
ATOM 1601 O O . ASP A 1 200 ? 16.016 -13.898 -17.984 1 89.5 200 ASP A O 1
ATOM 1605 N N . ILE A 1 201 ? 15.188 -16.047 -17.688 1 92.94 201 ILE A N 1
ATOM 1606 C CA . ILE A 1 201 ? 14.93 -15.773 -16.281 1 92.94 201 ILE A CA 1
ATOM 1607 C C . ILE A 1 201 ? 15.578 -16.859 -15.414 1 92.94 201 ILE A C 1
ATOM 1609 O O . ILE A 1 201 ? 15.219 -17.016 -14.25 1 92.94 201 ILE A O 1
ATOM 1613 N N . GLU A 1 202 ? 16.422 -17.625 -15.891 1 95.12 202 GLU A N 1
ATOM 1614 C CA . GLU A 1 202 ? 16.969 -18.812 -15.25 1 95.12 202 GLU A CA 1
ATOM 1615 C C . GLU A 1 202 ? 17.625 -18.469 -13.914 1 95.12 202 GLU A C 1
ATOM 1617 O O . GLU A 1 202 ? 17.406 -19.156 -12.914 1 95.12 202 GLU A O 1
ATOM 1622 N N . ALA A 1 203 ? 18.406 -17.422 -13.898 1 93.75 203 ALA A N 1
ATOM 1623 C CA . ALA A 1 203 ? 19.109 -17.031 -12.672 1 93.75 203 ALA A CA 1
ATOM 1624 C C . ALA A 1 203 ? 18.109 -16.703 -11.562 1 93.75 203 ALA A C 1
ATOM 1626 O O . ALA A 1 203 ? 18.297 -17.109 -10.414 1 93.75 203 ALA A O 1
ATOM 1627 N N . ASP A 1 204 ? 17.062 -16 -11.906 1 93.38 204 ASP A N 1
ATOM 1628 C CA . ASP A 1 204 ? 16.031 -15.648 -10.93 1 93.38 204 ASP A CA 1
ATOM 1629 C C . ASP A 1 204 ? 15.25 -16.875 -10.484 1 93.38 204 ASP A C 1
ATOM 1631 O O . ASP A 1 204 ? 14.891 -17 -9.312 1 93.38 204 ASP A O 1
ATOM 1635 N N . MET A 1 205 ? 15.016 -17.734 -11.414 1 96.31 205 MET A N 1
ATOM 1636 C CA . MET A 1 205 ? 14.305 -18.969 -11.109 1 96.31 205 MET A CA 1
ATOM 1637 C C . MET A 1 205 ? 15.102 -19.828 -10.133 1 96.31 205 MET A C 1
ATOM 1639 O O . MET A 1 205 ? 14.531 -20.422 -9.211 1 96.31 205 MET A O 1
ATOM 1643 N N . ILE A 1 206 ? 16.328 -19.891 -10.344 1 97.56 206 ILE A N 1
ATOM 1644 C CA . ILE A 1 206 ? 17.203 -20.672 -9.469 1 97.56 206 ILE A CA 1
ATOM 1645 C C . ILE A 1 206 ? 17.141 -20.109 -8.047 1 97.56 206 ILE A C 1
ATOM 1647 O O . ILE A 1 206 ? 17.016 -20.859 -7.082 1 97.56 206 ILE A O 1
ATOM 1651 N N . LYS A 1 207 ? 17.203 -18.812 -7.953 1 96 207 LYS A N 1
ATOM 1652 C CA . LYS A 1 207 ? 17.109 -18.172 -6.648 1 96 207 LYS A CA 1
ATOM 1653 C C . LYS A 1 207 ? 15.766 -18.422 -5.984 1 96 207 LYS A C 1
ATOM 1655 O O . LYS A 1 207 ? 15.703 -18.672 -4.781 1 96 207 LYS A O 1
ATOM 1660 N N . LEU A 1 208 ? 14.695 -18.375 -6.75 1 97.5 208 LEU A N 1
ATOM 1661 C CA . LEU A 1 208 ? 13.344 -18.609 -6.242 1 97.5 208 LEU A CA 1
ATOM 1662 C C . LEU A 1 208 ? 13.227 -20.016 -5.676 1 97.5 208 LEU A C 1
ATOM 1664 O O . LEU A 1 208 ? 12.805 -20.203 -4.527 1 97.5 208 LEU A O 1
ATOM 1668 N N . LEU A 1 209 ? 13.633 -20.953 -6.465 1 98.5 209 LEU A N 1
ATOM 1669 C CA . LEU A 1 209 ? 13.477 -22.359 -6.086 1 98.5 209 LEU A CA 1
ATOM 1670 C C . LEU A 1 209 ? 14.375 -22.703 -4.906 1 98.5 209 LEU A C 1
ATOM 1672 O O . LEU A 1 209 ? 13.961 -23.438 -3.998 1 98.5 209 LEU A O 1
ATOM 1676 N N . SER A 1 210 ? 15.57 -22.172 -4.902 1 97.81 210 SER A N 1
ATOM 1677 C CA . SER A 1 210 ? 16.5 -22.422 -3.811 1 97.81 210 SER A CA 1
ATOM 1678 C C . SER A 1 210 ? 16 -21.828 -2.502 1 97.81 210 SER A C 1
ATOM 1680 O O . SER A 1 210 ? 16.328 -22.312 -1.421 1 97.81 210 SER A O 1
ATOM 1682 N N . GLY A 1 211 ? 15.164 -20.812 -2.646 1 97.56 211 GLY A N 1
ATOM 1683 C CA . GLY A 1 211 ? 14.664 -20.109 -1.473 1 97.56 211 GLY A CA 1
ATOM 1684 C C . GLY A 1 211 ? 13.422 -20.734 -0.882 1 97.56 211 GLY A C 1
ATOM 1685 O O . GLY A 1 211 ? 12.914 -20.281 0.142 1 97.56 211 GLY A O 1
ATOM 1686 N N . LEU A 1 212 ? 12.961 -21.828 -1.508 1 98.38 212 LEU A N 1
ATOM 1687 C CA . LEU A 1 212 ? 11.742 -22.484 -1.052 1 98.38 212 LEU A CA 1
ATOM 1688 C C . LEU A 1 212 ? 12 -23.969 -0.756 1 98.38 212 LEU A C 1
ATOM 1690 O O . LEU A 1 212 ? 11.492 -24.844 -1.46 1 98.38 212 LEU A O 1
ATOM 1694 N N . PRO A 1 213 ? 12.633 -24.281 0.354 1 97.62 213 PRO A N 1
ATOM 1695 C CA . PRO A 1 213 ? 13.07 -25.656 0.642 1 97.62 213 PRO A CA 1
ATOM 1696 C C . PRO A 1 213 ? 11.914 -26.578 1.004 1 97.62 213 PRO A C 1
ATOM 1698 O O . PRO A 1 213 ? 12.078 -27.812 0.986 1 97.62 213 PRO A O 1
ATOM 1701 N N . LYS A 1 214 ? 10.773 -26.109 1.237 1 98.31 214 LYS A N 1
ATOM 1702 C CA . LYS A 1 214 ? 9.672 -26.938 1.723 1 98.31 214 LYS A CA 1
ATOM 1703 C C . LYS A 1 214 ? 8.758 -27.359 0.579 1 98.31 214 LYS A C 1
ATOM 1705 O O . LYS A 1 214 ? 7.727 -28 0.806 1 98.31 214 LYS A O 1
ATOM 1710 N N . LEU A 1 215 ? 9.133 -27.031 -0.648 1 98.62 215 LEU A N 1
ATOM 1711 C CA . LEU A 1 215 ? 8.312 -27.375 -1.807 1 98.62 215 LEU A CA 1
ATOM 1712 C C . LEU A 1 215 ? 8.148 -28.891 -1.934 1 98.62 215 LEU A C 1
ATOM 1714 O O . LEU A 1 215 ? 9.125 -29.625 -1.838 1 98.62 215 LEU A O 1
ATOM 1718 N N . LYS A 1 216 ? 6.934 -29.266 -2.152 1 98.69 216 LYS A N 1
ATOM 1719 C CA . LYS A 1 216 ? 6.598 -30.672 -2.383 1 98.69 216 LYS A CA 1
ATOM 1720 C C . LYS A 1 216 ? 6.184 -30.906 -3.834 1 98.69 216 LYS A C 1
ATOM 1722 O O . LYS A 1 216 ? 6.395 -32 -4.375 1 98.69 216 LYS A O 1
ATOM 1727 N N . GLU A 1 217 ? 5.57 -29.969 -4.375 1 98.62 217 GLU A N 1
ATOM 1728 C CA . GLU A 1 217 ? 5.082 -30.047 -5.75 1 98.62 217 GLU A CA 1
ATOM 1729 C C . GLU A 1 217 ? 5.449 -28.797 -6.543 1 98.62 217 GLU A C 1
ATOM 1731 O O . GLU A 1 217 ? 5.211 -27.688 -6.09 1 98.62 217 GLU A O 1
ATOM 1736 N N . VAL A 1 218 ? 6.047 -29 -7.723 1 98.62 218 VAL A N 1
ATOM 1737 C CA . VAL A 1 218 ? 6.406 -27.906 -8.609 1 98.62 218 VAL A CA 1
ATOM 1738 C C . VAL A 1 218 ? 5.875 -28.188 -10.016 1 98.62 218 VAL A C 1
ATOM 1740 O O . VAL A 1 218 ? 6.172 -29.219 -10.602 1 98.62 218 VAL A O 1
ATOM 1743 N N . ILE A 1 219 ? 5.066 -27.312 -10.477 1 97.5 219 ILE A N 1
ATOM 1744 C CA . ILE A 1 219 ? 4.535 -27.391 -11.836 1 97.5 219 ILE A CA 1
ATOM 1745 C C . ILE A 1 219 ? 5.039 -26.219 -12.664 1 97.5 219 ILE A C 1
ATOM 1747 O O . ILE A 1 219 ? 4.84 -25.062 -12.289 1 97.5 219 ILE A O 1
ATOM 1751 N N . LEU A 1 220 ? 5.691 -26.5 -13.766 1 97.69 220 LEU A N 1
ATOM 1752 C CA . LEU A 1 220 ? 6.293 -25.469 -14.602 1 97.69 220 LEU A CA 1
ATOM 1753 C C . LEU A 1 220 ? 5.762 -25.562 -16.031 1 97.69 220 LEU A C 1
ATOM 1755 O O . LEU A 1 220 ? 5.129 -26.547 -16.406 1 97.69 220 LEU A O 1
ATOM 1759 N N . PRO A 1 221 ? 5.965 -24.484 -16.797 1 95.81 221 PRO A N 1
ATOM 1760 C CA . PRO A 1 221 ? 5.629 -24.562 -18.219 1 95.81 221 PRO A CA 1
ATOM 1761 C C . PRO A 1 221 ? 6.434 -25.641 -18.953 1 95.81 221 PRO A C 1
ATOM 1763 O O . PRO A 1 221 ? 7.512 -26.031 -18.5 1 95.81 221 PRO A O 1
ATOM 1766 N N . LEU A 1 222 ? 5.832 -26.031 -20.031 1 96.06 222 LEU A N 1
ATOM 1767 C CA . LEU A 1 222 ? 6.566 -26.953 -20.891 1 96.06 222 LEU A CA 1
ATOM 1768 C C . LEU A 1 222 ? 7.918 -26.375 -21.297 1 96.06 222 LEU A C 1
ATOM 1770 O O . LEU A 1 222 ? 8.008 -25.188 -21.641 1 96.06 222 LEU A O 1
ATOM 1774 N N . TYR A 1 223 ? 9.055 -27.094 -21.109 1 96.75 223 TYR A N 1
ATOM 1775 C CA . TYR A 1 223 ? 10.414 -26.797 -21.516 1 96.75 223 TYR A CA 1
ATOM 1776 C C . TYR A 1 223 ? 11.094 -25.875 -20.516 1 96.75 223 TYR A C 1
ATOM 1778 O O . TYR A 1 223 ? 12.031 -25.141 -20.859 1 96.75 223 TYR A O 1
ATOM 1786 N N . TYR A 1 224 ? 10.641 -25.844 -19.328 1 96.81 224 TYR A N 1
ATOM 1787 C CA . TYR A 1 224 ? 11.219 -24.938 -18.344 1 96.81 224 TYR A CA 1
ATOM 1788 C C . TYR A 1 224 ? 12.273 -25.656 -17.5 1 96.81 224 TYR A C 1
ATOM 1790 O O . TYR A 1 224 ? 13.062 -25.016 -16.812 1 96.81 224 TYR A O 1
ATOM 1798 N N . VAL A 1 225 ? 12.32 -26.922 -17.516 1 97.38 225 VAL A N 1
ATOM 1799 C CA . VAL A 1 225 ? 13.258 -27.656 -16.672 1 97.38 225 VAL A CA 1
ATOM 1800 C C . VAL A 1 225 ? 14.602 -27.797 -17.391 1 97.38 225 VAL A C 1
ATOM 1802 O O . VAL A 1 225 ? 14.961 -28.891 -17.828 1 97.38 225 VAL A O 1
ATOM 1805 N N . SER A 1 226 ? 15.312 -26.734 -17.422 1 96.81 226 SER A N 1
ATOM 1806 C CA . S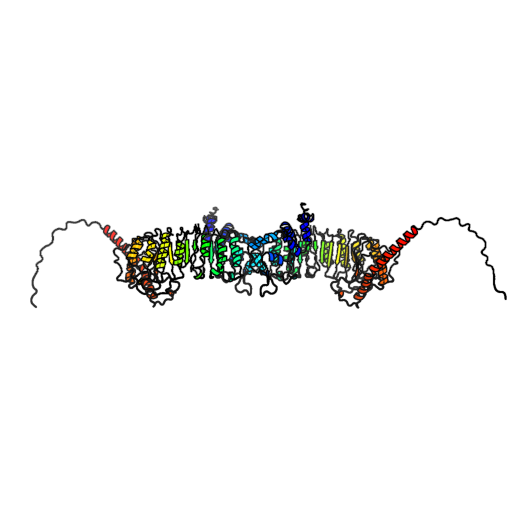ER A 1 226 ? 16.672 -26.734 -17.953 1 96.81 226 SER A CA 1
ATOM 1807 C C . SER A 1 226 ? 17.625 -27.516 -17.047 1 96.81 226 SER A C 1
ATOM 1809 O O . SER A 1 226 ? 17.266 -27.844 -15.906 1 96.81 226 SER A O 1
ATOM 1811 N N . PRO A 1 227 ? 18.812 -27.828 -17.516 1 96.94 227 PRO A N 1
ATOM 1812 C CA . PRO A 1 227 ? 19.766 -28.562 -16.688 1 96.94 227 PRO A CA 1
ATOM 1813 C C . PRO A 1 227 ? 20.047 -27.859 -15.359 1 96.94 227 PRO A C 1
ATOM 1815 O O . PRO A 1 227 ? 20.094 -28.516 -14.312 1 96.94 227 PRO A O 1
ATOM 1818 N N . ASN A 1 228 ? 20.172 -26.562 -15.391 1 96.62 228 ASN A N 1
ATOM 1819 C CA . ASN A 1 228 ? 20.438 -25.812 -14.164 1 96.62 228 ASN A CA 1
ATOM 1820 C C . ASN A 1 228 ? 19.234 -25.844 -13.227 1 96.62 228 ASN A C 1
ATOM 1822 O O . ASN A 1 228 ? 19.406 -25.938 -12.008 1 96.62 228 ASN A O 1
ATOM 1826 N N . ILE A 1 229 ? 18.047 -25.766 -13.797 1 97.69 229 ILE A N 1
ATOM 1827 C CA . ILE A 1 229 ? 16.828 -25.812 -12.992 1 97.69 229 ILE A CA 1
ATOM 1828 C C . ILE A 1 229 ? 16.672 -27.203 -12.375 1 97.69 229 ILE A C 1
ATOM 1830 O O . ILE A 1 229 ? 16.328 -27.344 -11.203 1 97.69 229 ILE A O 1
ATOM 1834 N N . SER A 1 230 ? 16.922 -28.188 -13.211 1 96.62 230 SER A N 1
ATOM 1835 C CA . SER A 1 230 ? 16.844 -29.562 -12.734 1 96.62 230 SER A CA 1
ATOM 1836 C C . SER A 1 230 ? 17.812 -29.797 -11.578 1 96.62 230 SER A C 1
ATOM 1838 O O . SER A 1 230 ? 17.469 -30.438 -10.586 1 96.62 230 SER A O 1
ATOM 1840 N N . GLU A 1 231 ? 19 -29.297 -11.695 1 96.81 231 GLU A N 1
ATOM 1841 C CA . GLU A 1 231 ? 19.984 -29.422 -10.633 1 96.81 231 GLU A CA 1
ATOM 1842 C C . GLU A 1 231 ? 19.516 -28.75 -9.352 1 96.81 231 GLU A C 1
ATOM 1844 O O . GLU A 1 231 ? 19.656 -29.297 -8.258 1 96.81 231 GLU A O 1
ATOM 1849 N N . THR A 1 232 ? 19 -27.578 -9.5 1 97.62 232 THR A N 1
ATOM 1850 C CA . THR A 1 232 ? 18.516 -26.812 -8.352 1 97.62 232 THR A CA 1
ATOM 1851 C C . THR A 1 232 ? 17.375 -27.562 -7.656 1 97.62 232 THR A C 1
ATOM 1853 O O . THR A 1 232 ? 17.359 -27.688 -6.43 1 97.62 232 THR A O 1
ATOM 1856 N N . LEU A 1 233 ? 16.438 -28.094 -8.469 1 97.94 233 LEU A N 1
ATOM 1857 C CA . LEU A 1 233 ? 15.289 -28.812 -7.934 1 97.94 233 LEU A CA 1
ATOM 1858 C C . LEU A 1 233 ? 15.727 -30.109 -7.258 1 97.94 233 LEU A C 1
ATOM 1860 O O . LEU A 1 233 ? 15.102 -30.547 -6.289 1 97.94 233 LEU A O 1
ATOM 1864 N N . SER A 1 234 ? 16.797 -30.703 -7.684 1 97.31 234 SER A N 1
ATOM 1865 C CA . SER A 1 234 ? 17.281 -31.969 -7.148 1 97.31 234 SER A CA 1
ATOM 1866 C C . SER A 1 234 ? 17.734 -31.812 -5.699 1 97.31 234 SER A C 1
ATOM 1868 O O . SER A 1 234 ? 17.797 -32.781 -4.953 1 97.31 234 SER A O 1
ATOM 1870 N N . ARG A 1 235 ? 18.016 -30.609 -5.32 1 97.06 235 ARG A N 1
ATOM 1871 C CA . ARG A 1 235 ? 18.547 -30.344 -3.986 1 97.06 235 ARG A CA 1
ATOM 1872 C C . ARG A 1 235 ? 17.422 -30.141 -2.98 1 97.06 235 ARG A C 1
ATOM 1874 O O . ARG A 1 235 ? 17.656 -30.109 -1.771 1 97.06 235 ARG A O 1
ATOM 1881 N N . LEU A 1 236 ? 16.219 -30.047 -3.469 1 97.56 236 LEU A N 1
ATOM 1882 C CA . LEU A 1 236 ? 15.078 -29.844 -2.572 1 97.56 236 LEU A CA 1
ATOM 1883 C C . LEU A 1 236 ? 14.742 -31.125 -1.816 1 97.56 236 LEU A C 1
ATOM 1885 O O . LEU A 1 236 ? 14.414 -32.156 -2.428 1 97.56 236 LEU A O 1
ATOM 1889 N N . PRO A 1 237 ? 14.75 -31.078 -0.5 1 96.56 237 PRO A N 1
ATOM 1890 C CA . PRO A 1 237 ? 14.633 -32.312 0.284 1 96.56 237 PRO A CA 1
ATOM 1891 C C . PRO A 1 237 ? 13.219 -32.906 0.246 1 96.56 237 PRO A C 1
ATOM 1893 O O . PRO A 1 237 ? 13.055 -34.125 0.398 1 96.56 237 PRO A O 1
ATOM 1896 N N . ASN A 1 238 ? 12.188 -32.062 -0.052 1 96.88 238 ASN A N 1
ATOM 1897 C CA . ASN A 1 238 ? 10.82 -32.531 0.12 1 96.88 238 ASN A CA 1
ATOM 1898 C C . ASN A 1 238 ? 10.078 -32.594 -1.211 1 96.88 238 ASN A C 1
ATOM 1900 O O . ASN A 1 238 ? 8.867 -32.812 -1.24 1 96.88 238 ASN A O 1
ATOM 1904 N N . LEU A 1 239 ? 10.758 -32.469 -2.33 1 98.06 239 LEU A N 1
ATOM 1905 C CA . LEU A 1 239 ? 10.094 -32.406 -3.627 1 98.06 239 LEU A CA 1
ATOM 1906 C C . LEU A 1 239 ? 9.586 -33.812 -4.023 1 98.06 239 LEU A C 1
ATOM 1908 O O . LEU A 1 239 ? 10.383 -34.719 -4.199 1 98.06 239 LEU A O 1
ATOM 1912 N N . ASN A 1 240 ? 8.297 -33.906 -4.152 1 97.88 240 ASN A N 1
ATOM 1913 C CA . ASN A 1 240 ? 7.664 -35.156 -4.5 1 97.88 240 ASN A CA 1
ATOM 1914 C C . ASN A 1 240 ? 7.25 -35.219 -5.969 1 97.88 240 ASN A C 1
ATOM 1916 O O . ASN A 1 240 ? 7.309 -36.25 -6.609 1 97.88 240 ASN A O 1
ATOM 1920 N N . VAL A 1 241 ? 6.844 -34.094 -6.418 1 98.06 241 VAL A N 1
ATOM 1921 C CA . VAL A 1 241 ? 6.25 -34.031 -7.75 1 98.06 241 VAL A CA 1
ATOM 1922 C C . VAL A 1 241 ? 6.875 -32.875 -8.555 1 98.06 241 VAL A C 1
ATOM 1924 O O . VAL A 1 241 ? 6.93 -31.75 -8.086 1 98.06 241 VAL A O 1
ATOM 1927 N N . LEU A 1 242 ? 7.371 -33.156 -9.703 1 98.06 242 LEU A N 1
ATOM 1928 C CA . LEU A 1 242 ? 7.852 -32.188 -10.68 1 98.06 242 LEU A CA 1
ATOM 1929 C C . LEU A 1 242 ? 7.211 -32.438 -12.039 1 98.06 242 LEU A C 1
ATOM 1931 O O . LEU A 1 242 ? 7.312 -33.531 -12.594 1 98.06 242 LEU A O 1
ATOM 1935 N N . GLY A 1 243 ? 6.477 -31.453 -12.492 1 95.25 243 GLY A N 1
ATOM 1936 C CA . GLY A 1 243 ? 5.852 -31.734 -13.781 1 95.25 243 GLY A CA 1
ATOM 1937 C C . GLY A 1 243 ? 5.438 -30.469 -14.516 1 95.25 243 GLY A C 1
ATOM 1938 O O . GLY A 1 243 ? 5.855 -29.375 -14.156 1 95.25 243 GLY A O 1
ATOM 1939 N N . PHE A 1 244 ? 4.816 -30.656 -15.664 1 93 244 PHE A N 1
ATOM 1940 C CA . PHE A 1 244 ? 4.23 -29.625 -16.5 1 93 244 PHE A CA 1
ATOM 1941 C C . PHE A 1 244 ? 2.885 -30.078 -17.062 1 93 244 PHE A C 1
ATOM 1943 O O . PHE A 1 244 ? 2.508 -31.25 -16.906 1 93 244 PHE A O 1
ATOM 1950 N N . GLN A 1 245 ? 2.178 -29.156 -17.562 1 86.88 245 GLN A N 1
ATOM 1951 C CA . GLN A 1 245 ? 0.921 -29.438 -18.25 1 86.88 245 GLN A CA 1
ATOM 1952 C C . GLN A 1 245 ? 0.958 -28.922 -19.688 1 86.88 245 GLN A C 1
ATOM 1954 O O . GLN A 1 245 ? 1.637 -27.953 -19.984 1 86.88 245 GLN A O 1
ATOM 1959 N N . TYR A 1 246 ? 0.221 -29.625 -20.516 1 82.62 246 TYR A N 1
ATOM 1960 C CA . TYR A 1 246 ? 0.219 -29.266 -21.922 1 82.62 246 TYR A CA 1
ATOM 1961 C C . TYR A 1 246 ? -0.762 -28.125 -22.203 1 82.62 246 TYR A C 1
ATOM 1963 O O . TYR A 1 246 ? -0.727 -27.516 -23.266 1 82.62 246 TYR A O 1
ATOM 1971 N N . ASP A 1 247 ? -1.459 -27.797 -21.297 1 76.12 247 ASP A N 1
ATOM 1972 C CA . ASP A 1 247 ? -2.514 -26.812 -21.516 1 76.12 247 ASP A CA 1
ATOM 1973 C C . ASP A 1 247 ? -1.928 -25.438 -21.797 1 76.12 247 ASP A C 1
ATOM 1975 O O . ASP A 1 247 ? -0.853 -25.094 -21.297 1 76.12 247 ASP A O 1
ATOM 1979 N N . ASP A 1 248 ? -2.668 -24.734 -22.625 1 80.38 248 ASP A N 1
ATOM 1980 C CA . ASP A 1 248 ? -2.254 -23.391 -23.016 1 80.38 248 ASP A CA 1
ATOM 1981 C C . ASP A 1 248 ? -2.16 -22.469 -21.797 1 80.38 248 ASP A C 1
ATOM 1983 O O . ASP A 1 248 ? -1.38 -21.516 -21.797 1 80.38 248 ASP A O 1
ATOM 1987 N N . GLU A 1 249 ? -2.824 -22.875 -20.922 1 81.94 249 GLU A N 1
ATOM 1988 C CA . GLU A 1 249 ? -2.842 -22.031 -19.734 1 81.94 249 GLU A CA 1
ATOM 1989 C C . GLU A 1 249 ? -1.52 -22.109 -18.969 1 81.94 249 GLU A C 1
ATOM 1991 O O . GLU A 1 249 ? -1.075 -21.141 -18.375 1 81.94 249 GLU A O 1
ATOM 1996 N N . GLN A 1 250 ? -0.907 -23.25 -19.031 1 89.38 250 GLN A N 1
ATOM 1997 C CA . GLN A 1 250 ? 0.373 -23.438 -18.359 1 89.38 250 GLN A CA 1
ATOM 1998 C C . GLN A 1 250 ? 1.499 -22.734 -19.109 1 89.38 250 GLN A C 1
ATOM 2000 O O . GLN A 1 250 ? 2.41 -22.172 -18.5 1 89.38 250 GLN A O 1
ATOM 2005 N N . GLY A 1 251 ? 1.382 -22.797 -20.406 1 90.75 251 GLY A N 1
ATOM 2006 C CA . GLY A 1 251 ? 2.359 -22.141 -21.266 1 90.75 251 GLY A CA 1
ATOM 2007 C C . GLY A 1 251 ? 3.533 -23.031 -21.625 1 90.75 251 GLY A C 1
ATOM 2008 O O . GLY A 1 251 ? 3.613 -24.172 -21.172 1 90.75 251 GLY A O 1
ATOM 2009 N N . ARG A 1 252 ? 4.352 -22.5 -22.531 1 94 252 ARG A N 1
ATOM 2010 C CA . ARG A 1 252 ? 5.508 -23.234 -23.016 1 94 252 ARG A CA 1
ATOM 2011 C C . ARG A 1 252 ? 6.707 -22.312 -23.219 1 94 252 ARG A C 1
ATOM 2013 O O . ARG A 1 252 ? 6.562 -21.188 -23.703 1 94 252 ARG A O 1
ATOM 2020 N N . GLY A 1 253 ? 7.801 -22.781 -22.812 1 94.12 253 GLY A N 1
ATOM 2021 C CA . GLY A 1 253 ? 9.047 -22.078 -23.078 1 94.12 253 GLY A CA 1
ATOM 2022 C C . GLY A 1 253 ? 9.664 -22.422 -24.406 1 94.12 253 GLY A C 1
ATOM 2023 O O . GLY A 1 253 ? 8.953 -22.75 -25.359 1 94.12 253 GLY A O 1
ATOM 2024 N N . ASP A 1 254 ? 10.953 -22.188 -24.484 1 95.81 254 ASP A N 1
ATOM 2025 C CA . ASP A 1 254 ? 11.719 -22.516 -25.688 1 95.81 254 ASP A CA 1
ATOM 2026 C C . ASP A 1 254 ? 12.281 -23.938 -25.609 1 95.81 254 ASP A C 1
ATOM 2028 O O . ASP A 1 254 ? 13.023 -24.266 -24.688 1 95.81 254 ASP A O 1
ATOM 2032 N N . SER A 1 255 ? 12.023 -24.797 -26.594 1 95.06 255 SER A N 1
ATOM 2033 C CA . SER A 1 255 ? 12.461 -26.188 -26.609 1 95.06 255 SER A CA 1
ATOM 2034 C C . SER A 1 255 ? 13.984 -26.281 -26.609 1 95.06 255 SER A C 1
ATOM 2036 O O . SER A 1 255 ? 14.555 -27.281 -26.172 1 95.06 255 SER A O 1
ATOM 2038 N N . GLN A 1 256 ? 14.664 -25.219 -27 1 95.31 256 GLN A N 1
ATOM 2039 C CA . GLN A 1 256 ? 16.125 -25.203 -27.031 1 95.31 256 GLN A CA 1
ATOM 2040 C C . GLN A 1 256 ? 16.703 -25.203 -25.625 1 95.31 256 GLN A C 1
ATOM 2042 O O . GLN A 1 256 ? 17.828 -25.656 -25.422 1 95.31 256 GLN A O 1
ATOM 2047 N N . ASP A 1 257 ? 15.906 -24.766 -24.719 1 96 257 ASP A N 1
ATOM 2048 C CA . ASP A 1 257 ? 16.375 -24.641 -23.344 1 96 257 ASP A CA 1
ATOM 2049 C C . ASP A 1 257 ? 16.547 -26.016 -22.688 1 96 257 ASP A C 1
ATOM 2051 O O . ASP A 1 257 ? 17.25 -26.156 -21.688 1 96 257 ASP A O 1
ATOM 2055 N N . VAL A 1 258 ? 15.883 -27 -23.266 1 95.56 258 VAL A N 1
ATOM 2056 C CA . VAL A 1 258 ? 15.93 -28.328 -22.656 1 95.56 258 VAL A CA 1
ATOM 2057 C C . VAL A 1 258 ? 16.672 -29.297 -23.578 1 95.56 258 VAL A C 1
ATOM 2059 O O . VAL A 1 258 ? 16.812 -30.484 -23.266 1 95.56 258 VAL A O 1
ATOM 2062 N N . ALA A 1 259 ? 17.125 -28.797 -24.75 1 94.75 259 ALA A N 1
ATOM 2063 C CA . ALA A 1 259 ? 17.859 -29.609 -25.703 1 94.75 259 ALA A CA 1
ATOM 2064 C C . ALA A 1 259 ? 19.344 -29.656 -25.359 1 94.75 259 ALA A C 1
ATOM 2066 O O . ALA A 1 259 ? 20.203 -29.516 -26.234 1 94.75 259 ALA A O 1
ATOM 2067 N N . LEU A 1 260 ? 19.656 -29.766 -24.047 1 94.56 260 LEU A N 1
ATOM 2068 C CA . LEU A 1 260 ? 21.016 -29.766 -23.547 1 94.56 260 LEU A CA 1
ATOM 2069 C C . LEU A 1 260 ? 21.281 -30.984 -22.672 1 94.56 260 LEU A C 1
ATOM 2071 O O . LEU A 1 260 ? 20.344 -31.562 -22.109 1 94.56 260 LEU A O 1
ATOM 2075 N N . PRO A 1 261 ? 22.562 -31.328 -22.562 1 95.94 261 PRO A N 1
ATOM 2076 C CA . PRO A 1 261 ? 22.891 -32.406 -21.625 1 95.94 261 PRO A CA 1
ATOM 2077 C C . PRO A 1 261 ? 22.484 -32.094 -20.188 1 95.94 261 PRO A C 1
ATOM 2079 O O . PRO A 1 261 ? 22.625 -30.938 -19.766 1 95.94 261 PRO A O 1
ATOM 2082 N N . PRO A 1 262 ? 22.016 -33.125 -19.531 1 95.88 262 PRO A N 1
ATOM 2083 C CA . PRO A 1 262 ? 21.594 -32.875 -18.156 1 95.88 262 PRO A CA 1
ATOM 2084 C C . PRO A 1 262 ? 22.766 -32.469 -17.25 1 95.88 262 PRO A C 1
ATOM 2086 O O . PRO A 1 262 ? 23.906 -32.812 -17.531 1 95.88 262 PRO A O 1
ATOM 2089 N N . ALA A 1 263 ? 22.453 -31.781 -16.203 1 93.75 263 ALA A N 1
ATOM 2090 C CA . ALA A 1 263 ? 23.438 -31.422 -15.18 1 93.75 263 ALA A CA 1
ATOM 2091 C C . ALA A 1 263 ? 23.844 -32.656 -14.359 1 93.75 263 ALA A C 1
ATOM 2093 O O . ALA A 1 263 ? 23.094 -33.625 -14.273 1 93.75 263 ALA A O 1
ATOM 2094 N N . THR A 1 264 ? 25.031 -32.5 -13.773 1 94 264 THR A N 1
ATOM 2095 C CA . THR A 1 264 ? 25.484 -33.562 -12.867 1 94 264 THR A CA 1
ATOM 2096 C C . THR A 1 264 ? 24.797 -33.438 -11.508 1 94 264 THR A C 1
ATOM 2098 O O . THR A 1 264 ? 24.812 -32.375 -10.891 1 94 264 THR A O 1
ATOM 2101 N N . LEU A 1 265 ? 24.234 -34.562 -11.141 1 95.06 265 LEU A N 1
ATOM 2102 C CA . LEU A 1 265 ? 23.531 -34.562 -9.867 1 95.06 265 LEU A CA 1
ATOM 2103 C C . LEU A 1 265 ? 24.484 -34.875 -8.719 1 95.06 265 LEU A C 1
ATOM 2105 O O . LEU A 1 265 ? 25.422 -35.656 -8.898 1 95.06 265 LEU A O 1
ATOM 2109 N N . GLY A 1 266 ? 24.25 -34.25 -7.625 1 93 266 GLY A N 1
ATOM 2110 C CA . GLY A 1 266 ? 25.047 -34.5 -6.438 1 93 266 GLY A CA 1
ATOM 2111 C C . GLY A 1 266 ? 24.438 -35.562 -5.531 1 93 266 GLY A C 1
ATOM 2112 O O . GLY A 1 266 ? 23.312 -36.031 -5.773 1 93 266 GLY A O 1
ATOM 2113 N N . GLU A 1 267 ? 25.203 -35.875 -4.508 1 93.5 267 GLU A N 1
ATOM 2114 C CA . GLU A 1 267 ? 24.719 -36.844 -3.514 1 93.5 267 GLU A CA 1
ATOM 2115 C C . GLU A 1 267 ? 23.438 -36.344 -2.848 1 93.5 267 GLU A C 1
ATOM 2117 O O . GLU A 1 267 ? 23.328 -35.188 -2.479 1 93.5 267 GLU A O 1
ATOM 2122 N N . GLY A 1 268 ? 22.547 -37.281 -2.875 1 92 268 GLY A N 1
ATOM 2123 C CA . GLY A 1 268 ? 21.281 -36.938 -2.221 1 92 268 GLY A CA 1
ATOM 2124 C C . GLY A 1 268 ? 20.297 -36.25 -3.141 1 92 268 GLY A C 1
ATOM 2125 O O . GLY A 1 268 ? 19.328 -35.656 -2.678 1 92 268 GLY A O 1
ATOM 2126 N N . ALA A 1 269 ? 20.5 -36.344 -4.398 1 95.56 269 ALA A N 1
ATOM 2127 C CA . ALA A 1 269 ? 19.625 -35.688 -5.371 1 95.56 269 ALA A CA 1
ATOM 2128 C C . ALA A 1 269 ? 18.234 -36.344 -5.375 1 95.56 269 ALA A C 1
ATOM 2130 O O . ALA A 1 269 ? 18.109 -37.562 -5.27 1 95.56 269 ALA A O 1
ATOM 2131 N N . PHE A 1 270 ? 17.234 -35.562 -5.395 1 95.94 270 PHE A N 1
ATOM 2132 C CA . PHE A 1 270 ? 15.828 -35.969 -5.473 1 95.94 270 PHE A CA 1
ATOM 2133 C C . PHE A 1 270 ? 15.508 -37.031 -4.441 1 95.94 270 PHE A C 1
ATOM 2135 O O . PHE A 1 270 ? 15.039 -38.125 -4.797 1 95.94 270 PHE A O 1
ATOM 2142 N N . PRO A 1 271 ? 15.68 -36.688 -3.205 1 95.25 271 PRO A N 1
ATOM 2143 C CA . PRO A 1 271 ? 15.516 -37.719 -2.176 1 95.25 271 PRO A CA 1
ATOM 2144 C C . PRO A 1 271 ? 14.07 -38.188 -2.053 1 95.25 271 PRO A C 1
ATOM 2146 O O . PRO A 1 271 ? 13.836 -39.344 -1.646 1 95.25 271 PRO A O 1
ATOM 2149 N N . ALA A 1 272 ? 13.109 -37.375 -2.424 1 96 272 ALA A N 1
ATOM 2150 C CA . ALA A 1 272 ? 11.719 -37.719 -2.15 1 96 272 ALA A CA 1
ATOM 2151 C C . ALA A 1 272 ? 10.906 -37.781 -3.438 1 96 272 ALA A C 1
ATOM 2153 O O . ALA A 1 272 ? 9.711 -38.094 -3.412 1 96 272 ALA A O 1
ATOM 2154 N N . LEU A 1 273 ? 11.492 -37.562 -4.59 1 97.19 273 LEU A N 1
ATOM 2155 C CA . LEU A 1 273 ? 10.781 -37.438 -5.859 1 97.19 273 LEU A CA 1
ATOM 2156 C C . LEU A 1 273 ? 10.203 -38.781 -6.301 1 97.19 273 LEU A C 1
ATOM 2158 O O . LEU A 1 273 ? 10.922 -39.781 -6.371 1 97.19 273 LEU A O 1
ATOM 2162 N N . TYR A 1 274 ? 8.914 -38.812 -6.598 1 97.12 274 TYR A N 1
ATOM 2163 C CA . TYR A 1 274 ? 8.344 -40.062 -7.07 1 97.12 274 TYR A CA 1
ATOM 2164 C C . TYR A 1 274 ? 7.531 -39.875 -8.344 1 97.12 274 TYR A C 1
ATOM 2166 O O . TYR A 1 274 ? 7.223 -40.812 -9.055 1 97.12 274 TYR A O 1
ATOM 2174 N N . ASP A 1 275 ? 7.125 -38.719 -8.617 1 97.56 275 ASP A N 1
ATOM 2175 C CA . ASP A 1 275 ? 6.375 -38.344 -9.812 1 97.56 275 ASP A CA 1
ATOM 2176 C C . ASP A 1 275 ? 7.121 -37.312 -10.633 1 97.56 275 ASP A C 1
ATOM 2178 O O . ASP A 1 275 ? 7.219 -36.125 -10.227 1 97.56 275 ASP A O 1
ATOM 2182 N N . LEU A 1 276 ? 7.555 -37.688 -11.836 1 97.88 276 LEU A N 1
ATOM 2183 C CA . LEU A 1 276 ? 8.438 -36.812 -12.617 1 97.88 276 LEU A CA 1
ATOM 2184 C C . LEU A 1 276 ? 7.969 -36.719 -14.07 1 97.88 276 LEU A C 1
ATOM 2186 O O . LEU A 1 276 ? 7.812 -37.75 -14.742 1 97.88 276 LEU A O 1
ATOM 2190 N N . ALA A 1 277 ? 7.66 -35.594 -14.492 1 96.25 277 ALA A N 1
ATOM 2191 C CA . ALA A 1 277 ? 7.414 -35.281 -15.906 1 96.25 277 ALA A CA 1
ATOM 2192 C C . ALA A 1 277 ? 8.461 -34.344 -16.453 1 96.25 277 ALA A C 1
ATOM 2194 O O . ALA A 1 277 ? 8.656 -33.25 -15.922 1 96.25 277 ALA A O 1
ATOM 2195 N N . LEU A 1 278 ? 9.125 -34.75 -17.531 1 95.75 278 LEU A N 1
ATOM 2196 C CA . LEU A 1 278 ? 10.195 -33.969 -18.125 1 95.75 278 LEU A CA 1
ATOM 2197 C C . LEU A 1 278 ? 10.016 -33.844 -19.625 1 95.75 278 LEU A C 1
ATOM 2199 O O . LEU A 1 278 ? 9.438 -34.719 -20.266 1 95.75 278 LEU A O 1
ATOM 2203 N N . SER A 1 279 ? 10.461 -32.75 -20.047 1 95.75 279 SER A N 1
ATOM 2204 C CA . SER A 1 279 ? 10.57 -32.562 -21.484 1 95.75 279 SER A CA 1
ATOM 2205 C C . SER A 1 279 ? 12.023 -32.375 -21.922 1 95.75 279 SER A C 1
ATOM 2207 O O . SER A 1 279 ? 12.664 -31.391 -21.578 1 95.75 279 SER A O 1
ATOM 2209 N N . MET A 1 280 ? 12.547 -33.344 -22.594 1 96.19 280 MET A N 1
ATOM 2210 C CA . MET A 1 280 ? 13.922 -33.344 -23.109 1 96.19 280 MET A CA 1
ATOM 2211 C C . MET A 1 280 ? 14.133 -34.469 -24.125 1 96.19 280 MET A C 1
ATOM 2213 O O . MET A 1 280 ? 13.375 -35.438 -24.156 1 96.19 280 MET A O 1
ATOM 2217 N N . PRO A 1 281 ? 15.164 -34.281 -24.906 1 96.81 281 PRO A N 1
ATOM 2218 C CA . PRO A 1 281 ? 15.492 -35.375 -25.828 1 96.81 281 PRO A CA 1
ATOM 2219 C C . PRO A 1 281 ? 15.836 -36.656 -25.094 1 96.81 281 PRO A C 1
ATOM 2221 O O . PRO A 1 281 ? 16.469 -36.625 -24.031 1 96.81 281 PRO A O 1
ATOM 2224 N N . PHE A 1 282 ? 15.484 -37.844 -25.75 1 97.31 282 PHE A N 1
ATOM 2225 C CA . PHE A 1 282 ? 15.625 -39.156 -25.094 1 97.31 282 PHE A CA 1
ATOM 2226 C C . PHE A 1 282 ? 17.094 -39.469 -24.812 1 97.31 282 PHE A C 1
ATOM 2228 O O . PHE A 1 282 ? 17.406 -40.094 -23.812 1 97.31 282 PHE A O 1
ATOM 2235 N N . VAL A 1 283 ? 18.016 -38.938 -25.688 1 97.06 283 VAL A N 1
ATOM 2236 C CA . VAL A 1 283 ? 19.438 -39.156 -25.484 1 97.06 283 VAL A CA 1
ATOM 2237 C C . VAL A 1 283 ? 19.859 -38.531 -24.156 1 97.06 283 VAL A C 1
ATOM 2239 O O . VAL A 1 283 ? 20.609 -39.125 -23.375 1 97.06 283 VAL A O 1
ATOM 2242 N N . HIS A 1 284 ? 19.344 -37.438 -23.891 1 97.12 284 HIS A N 1
ATOM 2243 C CA . HIS A 1 284 ? 19.703 -36.719 -22.672 1 97.12 284 HIS A CA 1
ATOM 2244 C C . HIS A 1 284 ? 18.969 -37.281 -21.453 1 97.12 284 HIS A C 1
ATOM 2246 O O . HIS A 1 284 ? 19.5 -37.281 -20.344 1 97.12 284 HIS A O 1
ATOM 2252 N N . ALA A 1 285 ? 17.734 -37.719 -21.688 1 97.62 285 ALA A N 1
ATOM 2253 C CA . ALA A 1 285 ? 17.031 -38.438 -20.609 1 97.62 285 ALA A CA 1
ATOM 2254 C C . ALA A 1 285 ? 17.812 -39.656 -20.156 1 97.62 285 ALA A C 1
ATOM 2256 O O . ALA A 1 285 ? 17.922 -39.938 -18.969 1 97.62 285 ALA A O 1
ATOM 2257 N N . SER A 1 286 ? 18.359 -40.406 -21.141 1 97.69 286 SER A N 1
ATOM 2258 C CA . SER A 1 286 ? 19.172 -41.562 -20.828 1 97.69 286 SER A CA 1
ATOM 2259 C C . SER A 1 286 ? 20.375 -41.188 -19.969 1 97.69 286 SER A C 1
ATOM 2261 O O . SER A 1 286 ? 20.703 -41.875 -19 1 97.69 286 SER A O 1
ATOM 2263 N N . GLU A 1 287 ? 20.969 -40.125 -20.359 1 97.06 287 GLU A N 1
ATOM 2264 C CA . GLU A 1 287 ? 22.109 -39.625 -19.609 1 97.06 287 GLU A CA 1
ATOM 2265 C C . GLU A 1 287 ? 21.719 -39.25 -18.188 1 97.06 287 GLU A C 1
ATOM 2267 O O . GLU A 1 287 ? 22.453 -39.562 -17.234 1 97.06 287 GLU A O 1
ATOM 2272 N N . LEU A 1 288 ? 20.594 -38.625 -18 1 96.69 288 LEU A N 1
ATOM 2273 C CA . LEU A 1 288 ? 20.109 -38.156 -16.703 1 96.69 288 LEU A CA 1
ATOM 2274 C C . LEU A 1 288 ? 19.875 -39.344 -15.766 1 96.69 288 LEU A C 1
ATOM 2276 O O . LEU A 1 288 ? 20.234 -39.281 -14.586 1 96.69 288 LEU A O 1
ATOM 2280 N N . PHE A 1 289 ? 19.312 -40.406 -16.297 1 96.62 289 PHE A N 1
ATOM 2281 C CA . PHE A 1 289 ? 18.922 -41.562 -15.461 1 96.62 289 PHE A CA 1
ATOM 2282 C C . PHE A 1 289 ? 20.062 -42.531 -15.305 1 96.62 289 PHE A C 1
ATOM 2284 O O . PHE A 1 289 ? 20.016 -43.438 -14.461 1 96.62 289 PHE A O 1
ATOM 2291 N N . ASP A 1 290 ? 21.094 -42.344 -16.125 1 96 290 ASP A N 1
ATOM 2292 C CA . ASP A 1 290 ? 22.219 -43.25 -16.062 1 96 290 ASP A CA 1
ATOM 2293 C C . ASP A 1 290 ? 23.344 -42.719 -15.188 1 96 290 ASP A C 1
ATOM 2295 O O . ASP A 1 290 ? 24.344 -43.375 -14.945 1 96 290 ASP A O 1
ATOM 2299 N N . GLN A 1 291 ? 23.25 -41.625 -14.68 1 94.19 291 GLN A N 1
ATOM 2300 C CA . GLN A 1 291 ? 24.312 -41.031 -13.875 1 94.19 291 GLN A CA 1
ATOM 2301 C C . GLN A 1 291 ? 24.172 -41.438 -12.406 1 94.19 291 GLN A C 1
ATOM 2303 O O . GLN A 1 291 ? 23.109 -41.875 -11.977 1 94.19 291 GLN A O 1
ATOM 2308 N N . PRO A 1 292 ? 25.344 -41.156 -11.688 1 92 292 PRO A N 1
ATOM 2309 C CA . PRO A 1 292 ? 25.266 -41.406 -10.25 1 92 292 PRO A CA 1
ATOM 2310 C C . PRO A 1 292 ? 24.25 -40.5 -9.547 1 92 292 PRO A C 1
ATOM 2312 O O . PRO A 1 292 ? 24.094 -39.344 -9.906 1 92 292 PRO A O 1
ATOM 2315 N N . PHE A 1 293 ? 23.516 -41.031 -8.766 1 92.88 293 PHE A N 1
ATOM 2316 C CA . PHE A 1 293 ? 22.594 -40.312 -7.898 1 92.88 293 PHE A CA 1
ATOM 2317 C C . PHE A 1 293 ? 21.312 -39.969 -8.648 1 92.88 293 PHE A C 1
ATOM 2319 O O . PHE A 1 293 ? 20.625 -39 -8.305 1 92.88 293 PHE A O 1
ATOM 2326 N N . SER A 1 294 ? 21.047 -40.625 -9.75 1 92.69 294 SER A N 1
ATOM 2327 C CA . SER A 1 294 ? 19.766 -40.469 -10.43 1 92.69 294 SER A CA 1
ATOM 2328 C C . SER A 1 294 ? 18.609 -40.812 -9.508 1 92.69 294 SER A C 1
ATOM 2330 O O . SER A 1 294 ? 18.781 -41.531 -8.516 1 92.69 294 SER A O 1
ATOM 2332 N N . PRO A 1 295 ? 17.484 -40.25 -9.797 1 89.69 295 PRO A N 1
ATOM 2333 C CA . PRO A 1 295 ? 16.344 -40.5 -8.922 1 89.69 295 PRO A CA 1
ATOM 2334 C C . PRO A 1 295 ? 15.953 -42 -8.883 1 89.69 295 PRO A C 1
ATOM 2336 O O . PRO A 1 295 ? 15.703 -42.594 -9.93 1 89.69 295 PRO A O 1
ATOM 2339 N N . GLN A 1 296 ? 15.867 -42.531 -7.723 1 85.94 296 GLN A N 1
ATOM 2340 C CA . GLN A 1 296 ? 15.664 -43.969 -7.602 1 85.94 296 GLN A CA 1
ATOM 2341 C C . GLN A 1 296 ? 14.242 -44.281 -7.145 1 85.94 296 GLN A C 1
ATOM 2343 O O . GLN A 1 296 ? 13.766 -45.406 -7.293 1 85.94 296 GLN A O 1
ATOM 2348 N N . ASN A 1 297 ? 13.594 -43.312 -6.676 1 91.81 297 ASN A N 1
ATOM 2349 C CA . ASN A 1 297 ? 12.281 -43.531 -6.09 1 91.81 297 ASN A CA 1
ATOM 2350 C C . ASN A 1 297 ? 11.156 -43.219 -7.066 1 91.81 297 ASN A C 1
ATOM 2352 O O . ASN A 1 297 ? 10 -43.094 -6.672 1 91.81 297 ASN A O 1
ATOM 2356 N N . ILE A 1 298 ? 11.453 -43.125 -8.297 1 95.88 298 ILE A N 1
ATOM 2357 C CA . ILE A 1 298 ? 10.469 -42.688 -9.273 1 95.88 298 ILE A CA 1
ATOM 2358 C C . ILE A 1 298 ? 9.445 -43.812 -9.508 1 95.88 298 ILE A C 1
ATOM 2360 O O . ILE A 1 298 ? 9.82 -44.938 -9.797 1 95.88 298 ILE A O 1
ATOM 2364 N N . THR A 1 299 ? 8.211 -43.5 -9.32 1 96.88 299 THR A N 1
ATOM 2365 C CA . THR A 1 299 ? 7.145 -44.438 -9.586 1 96.88 299 THR A CA 1
ATOM 2366 C C . THR A 1 299 ? 6.34 -44.031 -10.82 1 96.88 299 THR A C 1
ATOM 2368 O O . THR A 1 299 ? 5.723 -44.875 -11.469 1 96.88 299 THR A O 1
ATOM 2371 N N . MET A 1 300 ? 6.332 -42.812 -11.062 1 97.44 300 MET A N 1
ATOM 2372 C CA . MET A 1 300 ? 5.66 -42.281 -12.234 1 97.44 300 MET A CA 1
ATOM 2373 C C . MET A 1 300 ? 6.621 -41.438 -13.07 1 97.44 300 MET A C 1
ATOM 2375 O O . MET A 1 300 ? 7.207 -40.469 -12.57 1 97.44 300 MET A O 1
ATOM 2379 N N . LEU A 1 301 ? 6.703 -41.812 -14.367 1 97.44 301 LEU A N 1
ATOM 2380 C CA . LEU A 1 301 ? 7.664 -41.125 -15.227 1 97.44 301 LEU A CA 1
ATOM 2381 C C . LEU A 1 301 ? 7.043 -40.781 -16.578 1 97.44 301 LEU A C 1
ATOM 2383 O O . LEU A 1 301 ? 6.488 -41.656 -17.25 1 97.44 301 LEU A O 1
ATOM 2387 N N . PHE A 1 302 ? 7.027 -39.594 -16.875 1 97 302 PHE A N 1
ATOM 2388 C CA . PHE A 1 302 ? 6.594 -39.094 -18.172 1 97 302 PHE A CA 1
ATOM 2389 C C . PHE A 1 302 ? 7.707 -38.312 -18.859 1 97 302 PHE A C 1
ATOM 2391 O O . PHE A 1 302 ? 8.227 -37.344 -18.297 1 97 302 PHE A O 1
ATOM 2398 N N . ILE A 1 303 ? 8.07 -38.719 -20.047 1 97.06 303 ILE A N 1
ATOM 2399 C CA . ILE A 1 303 ? 9.117 -38 -20.766 1 97.06 303 ILE A CA 1
ATOM 2400 C C . ILE A 1 303 ? 8.594 -37.562 -22.141 1 97.06 303 ILE A C 1
ATOM 2402 O O . ILE A 1 303 ? 8.156 -38.406 -22.938 1 97.06 303 ILE A O 1
ATOM 2406 N N . ASP A 1 304 ? 8.656 -36.344 -22.281 1 94.62 304 ASP A N 1
ATOM 2407 C CA . ASP A 1 304 ? 8.281 -35.688 -23.547 1 94.62 304 ASP A CA 1
ATOM 2408 C C . ASP A 1 304 ? 9.523 -35.219 -24.297 1 94.62 304 ASP A C 1
ATOM 2410 O O . ASP A 1 304 ? 10.516 -34.812 -23.688 1 94.62 304 ASP A O 1
ATOM 2414 N N . SER A 1 305 ? 9.523 -35.375 -25.656 1 94.69 305 SER A N 1
ATOM 2415 C CA . SER A 1 305 ? 10.625 -34.844 -26.469 1 94.69 305 SER A CA 1
ATOM 2416 C C . SER A 1 305 ? 10.125 -33.906 -27.562 1 94.69 305 SER A C 1
ATOM 2418 O O . SER A 1 305 ? 9.125 -34.219 -28.234 1 94.69 305 SER A O 1
ATOM 2420 N N . ALA A 1 306 ? 10.82 -32.875 -27.688 1 91.94 306 ALA A N 1
ATOM 2421 C CA . ALA A 1 306 ? 10.492 -31.922 -28.75 1 91.94 306 ALA A CA 1
ATOM 2422 C C . ALA A 1 306 ? 11.094 -32.344 -30.078 1 91.94 306 ALA A C 1
ATOM 2424 O O . ALA A 1 306 ? 10.828 -31.734 -31.109 1 91.94 306 ALA A O 1
ATOM 2425 N N . LEU A 1 307 ? 11.828 -33.375 -30.062 1 89.38 307 LEU A N 1
ATOM 2426 C CA . LEU A 1 307 ? 12.516 -33.875 -31.25 1 89.38 307 LEU A CA 1
ATOM 2427 C C . LEU A 1 307 ? 12.047 -35.281 -31.594 1 89.38 307 LEU A C 1
ATOM 2429 O O . LEU A 1 307 ? 11.625 -36.031 -30.719 1 89.38 307 LEU A O 1
ATOM 2433 N N . PRO A 1 308 ? 12.133 -35.562 -32.906 1 89.69 308 PRO A N 1
ATOM 2434 C CA . PRO A 1 308 ? 11.906 -36.969 -33.219 1 89.69 308 PRO A CA 1
ATOM 2435 C C . PRO A 1 308 ? 12.961 -37.875 -32.625 1 89.69 308 PRO A C 1
ATOM 2437 O O . PRO A 1 308 ? 14.133 -37.5 -32.531 1 89.69 308 PRO A O 1
ATOM 2440 N N . GLU A 1 309 ? 12.547 -39.062 -32.281 1 92.88 309 GLU A N 1
ATOM 2441 C CA . GLU A 1 309 ? 13.445 -40 -31.609 1 92.88 309 GLU A CA 1
ATOM 2442 C C . GLU A 1 309 ? 13.641 -41.281 -32.406 1 92.88 309 GLU A C 1
ATOM 2444 O O . GLU A 1 309 ? 12.664 -41.875 -32.906 1 92.88 309 GLU A O 1
ATOM 2449 N N . SER A 1 310 ? 14.906 -41.688 -32.5 1 91.12 310 SER A N 1
ATOM 2450 C CA . SER A 1 310 ? 15.219 -42.906 -33.219 1 91.12 310 SER A CA 1
ATOM 2451 C C . SER A 1 310 ? 14.883 -44.156 -32.375 1 91.12 310 SER A C 1
ATOM 2453 O O . SER A 1 310 ? 14.852 -44.062 -31.141 1 91.12 310 SER A O 1
ATOM 2455 N N . PRO A 1 311 ? 14.625 -45.25 -33.125 1 94.31 311 PRO A N 1
ATOM 2456 C CA . PRO A 1 311 ? 14.391 -46.5 -32.375 1 94.31 311 PRO A CA 1
ATOM 2457 C C . PRO A 1 311 ? 15.531 -46.875 -31.422 1 94.31 311 PRO A C 1
ATOM 2459 O O . PRO A 1 311 ? 15.297 -47.375 -30.328 1 94.31 311 PRO A O 1
ATOM 2462 N N . SER A 1 312 ? 16.75 -46.562 -31.859 1 94.44 312 SER A N 1
ATOM 2463 C CA . SER A 1 312 ? 17.906 -46.844 -31.016 1 94.44 312 SER A CA 1
ATOM 2464 C C . SER A 1 312 ? 17.875 -46.031 -29.734 1 94.44 312 SER A C 1
ATOM 2466 O O . SER A 1 312 ? 18.219 -46.531 -28.656 1 94.44 312 SER A O 1
ATOM 2468 N N . ASP A 1 313 ? 17.531 -44.812 -29.875 1 95.62 313 ASP A N 1
ATOM 2469 C CA . ASP A 1 313 ? 17.453 -43.938 -28.703 1 95.62 313 ASP A CA 1
ATOM 2470 C C . ASP A 1 313 ? 16.344 -44.375 -27.75 1 95.62 313 ASP A C 1
ATOM 2472 O O . ASP A 1 313 ? 16.516 -44.312 -26.531 1 95.62 313 ASP A O 1
ATOM 2476 N N . ILE A 1 314 ? 15.266 -44.781 -28.312 1 96.88 314 ILE A N 1
ATOM 2477 C CA . ILE A 1 314 ? 14.164 -45.281 -27.5 1 96.88 314 ILE A CA 1
ATOM 2478 C C . ILE A 1 314 ? 14.609 -46.562 -26.75 1 96.88 314 ILE A C 1
ATOM 2480 O O . ILE A 1 314 ? 14.383 -46.656 -25.547 1 96.88 314 ILE A O 1
ATOM 2484 N N . HIS A 1 315 ? 15.25 -47.406 -27.469 1 97.25 315 HIS A N 1
ATOM 2485 C CA . HIS A 1 315 ? 15.758 -48.6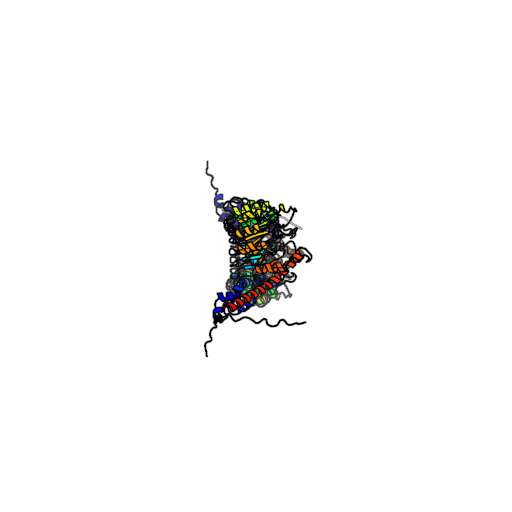25 -26.859 1 97.25 315 HIS A CA 1
ATOM 2486 C C . HIS A 1 315 ? 16.734 -48.344 -25.734 1 97.25 315 HIS A C 1
ATOM 2488 O O . HIS A 1 315 ? 16.672 -48.938 -24.672 1 97.25 315 HIS A O 1
ATOM 2494 N N . ASN A 1 316 ? 17.609 -47.5 -26.016 1 97.56 316 ASN A N 1
ATOM 2495 C CA . ASN A 1 316 ? 18.609 -47.125 -25.031 1 97.56 316 ASN A CA 1
ATOM 2496 C C . ASN A 1 316 ? 17.984 -46.531 -23.781 1 97.56 316 ASN A C 1
ATOM 2498 O O . ASN A 1 316 ? 18.359 -46.875 -22.656 1 97.56 316 ASN A O 1
ATOM 2502 N N . LEU A 1 317 ? 17.062 -45.625 -23.938 1 97.88 317 LEU A N 1
ATOM 2503 C CA . LEU A 1 317 ? 16.391 -45 -22.812 1 97.88 317 LEU A CA 1
ATOM 2504 C C . LEU A 1 317 ? 15.664 -46.031 -21.969 1 97.88 317 LEU A C 1
ATOM 2506 O O . LEU A 1 317 ? 15.781 -46.031 -20.734 1 97.88 317 LEU A O 1
ATOM 2510 N N . LEU A 1 318 ? 14.945 -46.906 -22.625 1 97.88 318 LEU A N 1
ATOM 2511 C CA . LEU A 1 318 ? 14.211 -47.938 -21.906 1 97.88 318 LEU A CA 1
ATOM 2512 C C . LEU A 1 318 ? 15.164 -48.844 -21.141 1 97.88 318 LEU A C 1
ATOM 2514 O O . LEU A 1 318 ? 14.883 -49.219 -20 1 97.88 318 LEU A O 1
ATOM 2518 N N . SER A 1 319 ? 16.297 -49.125 -21.734 1 97.62 319 SER A N 1
ATOM 2519 C CA . SER A 1 319 ? 17.281 -49.969 -21.078 1 97.62 319 SER A CA 1
ATOM 2520 C C . SER A 1 319 ? 17.828 -49.312 -19.812 1 97.62 319 SER A C 1
ATOM 2522 O O . SER A 1 319 ? 18 -50 -18.797 1 97.62 319 SER A O 1
ATOM 2524 N N . VAL A 1 320 ? 18.031 -48.062 -19.875 1 96.94 320 VAL A N 1
ATOM 2525 C CA . VAL A 1 320 ? 18.547 -47.312 -18.75 1 96.94 320 VAL A CA 1
ATOM 2526 C C . VAL A 1 320 ? 17.5 -47.219 -17.656 1 96.94 320 VAL A C 1
ATOM 2528 O O . VAL A 1 320 ? 17.797 -47.375 -16.469 1 96.94 320 VAL A O 1
ATOM 2531 N N . ILE A 1 321 ? 16.281 -46.906 -17.984 1 96 321 ILE A N 1
ATOM 2532 C CA 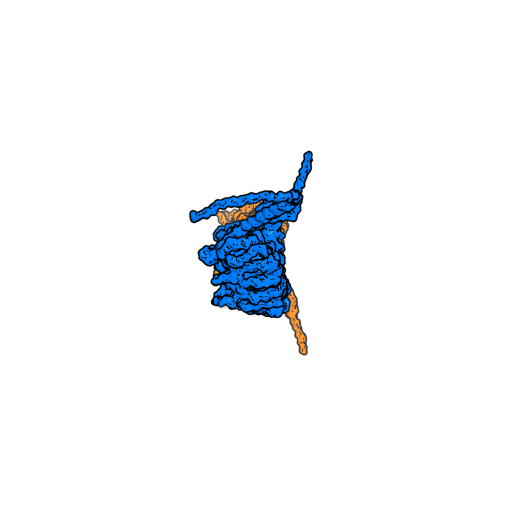. ILE A 1 321 ? 15.18 -46.75 -17.047 1 96 321 ILE A CA 1
ATOM 2533 C C . ILE A 1 321 ? 14.945 -48.062 -16.281 1 96 321 ILE A C 1
ATOM 2535 O O . ILE A 1 321 ? 14.773 -48.031 -15.055 1 96 321 ILE A O 1
ATOM 2539 N N . VAL A 1 322 ? 14.953 -49.125 -16.984 1 94.38 322 VAL A N 1
ATOM 2540 C CA . VAL A 1 322 ? 14.711 -50.438 -16.375 1 94.38 322 VAL A CA 1
ATOM 2541 C C . VAL A 1 322 ? 15.805 -50.719 -15.352 1 94.38 322 VAL A C 1
ATOM 2543 O O . VAL A 1 322 ? 15.531 -51.312 -14.297 1 94.38 322 VAL A O 1
ATOM 2546 N N . LYS A 1 323 ? 16.938 -50.344 -15.688 1 93.62 323 LYS A N 1
ATOM 2547 C CA . LYS A 1 323 ? 18.094 -50.594 -14.828 1 93.62 323 LYS A CA 1
ATOM 2548 C C . LYS A 1 323 ? 18.062 -49.719 -13.594 1 93.62 323 LYS A C 1
ATOM 2550 O O . LYS A 1 323 ? 18.344 -50.156 -12.484 1 93.62 323 LYS A O 1
ATOM 2555 N N . ASN A 1 324 ? 17.609 -48.5 -13.734 1 93.94 324 ASN A N 1
ATOM 2556 C CA . ASN A 1 324 ? 17.859 -47.5 -12.703 1 93.94 324 ASN A CA 1
ATOM 2557 C C . ASN A 1 324 ? 16.578 -47.062 -12.016 1 93.94 324 ASN A C 1
ATOM 2559 O O . ASN A 1 324 ? 16.609 -46.406 -10.969 1 93.94 324 ASN A O 1
ATOM 2563 N N . CYS A 1 325 ? 15.469 -47.406 -12.523 1 93.75 325 CYS A N 1
ATOM 2564 C CA . CYS A 1 325 ? 14.18 -47.031 -11.93 1 93.75 325 CYS A CA 1
ATOM 2565 C C . CYS A 1 325 ? 13.32 -48.281 -11.695 1 93.75 325 CYS A C 1
ATOM 2567 O O . CYS A 1 325 ? 12.227 -48.375 -12.25 1 93.75 325 CYS A O 1
ATOM 2569 N N . PRO A 1 326 ? 13.719 -49.094 -10.805 1 91.88 326 PRO A N 1
ATOM 2570 C CA . PRO A 1 326 ? 13.039 -50.375 -10.625 1 91.88 326 PRO A CA 1
ATOM 2571 C C . PRO A 1 326 ? 11.648 -50.219 -10.008 1 91.88 326 PRO A C 1
ATOM 2573 O O . PRO A 1 326 ? 10.828 -51.125 -10.117 1 91.88 326 PRO A O 1
ATOM 2576 N N . LEU A 1 327 ? 11.359 -49.125 -9.406 1 94.56 327 LEU A N 1
ATOM 2577 C CA . LEU A 1 327 ? 10.094 -48.969 -8.703 1 94.56 327 LEU A CA 1
ATOM 2578 C C . LEU A 1 327 ? 9.023 -48.406 -9.633 1 94.56 327 LEU A C 1
ATOM 2580 O O . LEU A 1 327 ? 7.898 -48.125 -9.211 1 94.56 327 LEU A O 1
ATOM 2584 N N . LEU A 1 328 ? 9.32 -48.25 -10.875 1 95.62 328 LEU A N 1
ATOM 2585 C CA . LEU A 1 328 ? 8.445 -47.594 -11.844 1 95.62 328 LEU A CA 1
ATOM 2586 C C . LEU A 1 328 ? 7.137 -48.344 -12 1 95.62 328 LEU A C 1
ATOM 2588 O O . LEU A 1 328 ? 7.145 -49.562 -12.164 1 95.62 328 LEU A O 1
ATOM 2592 N N . ILE A 1 329 ? 6.09 -47.625 -11.93 1 95.94 329 ILE A N 1
ATOM 2593 C CA . ILE A 1 329 ? 4.75 -48.156 -12.078 1 95.94 329 ILE A CA 1
ATOM 2594 C C . ILE A 1 329 ? 4.117 -47.656 -13.367 1 95.94 329 ILE A C 1
ATOM 2596 O O . ILE A 1 329 ? 3.428 -48.406 -14.07 1 95.94 329 ILE A O 1
ATOM 2600 N N . ASN A 1 330 ? 4.344 -46.438 -13.625 1 96.69 330 ASN A N 1
ATOM 2601 C CA . ASN A 1 330 ? 3.811 -45.812 -14.82 1 96.69 330 ASN A CA 1
ATOM 2602 C C . ASN A 1 330 ? 4.918 -45.188 -15.672 1 96.69 330 ASN A C 1
ATOM 2604 O O . ASN A 1 330 ? 5.711 -44.375 -15.172 1 96.69 330 ASN A O 1
ATOM 2608 N N . LEU A 1 331 ? 4.895 -45.531 -16.938 1 97.31 331 LEU A N 1
ATOM 2609 C CA . LEU A 1 331 ? 5.871 -44.969 -17.875 1 97.31 331 LEU A CA 1
ATOM 2610 C C . LEU A 1 331 ? 5.195 -44.5 -19.141 1 97.31 331 LEU A C 1
ATOM 2612 O O . LEU A 1 331 ? 4.426 -45.25 -19.766 1 97.31 331 LEU A O 1
ATOM 2616 N N . SER A 1 332 ? 5.441 -43.281 -19.438 1 96.69 332 SER A N 1
ATOM 2617 C CA . SER A 1 332 ? 4.922 -42.719 -20.688 1 96.69 332 SER A CA 1
ATOM 2618 C C . SER A 1 332 ? 6.02 -42.031 -21.469 1 96.69 332 SER A C 1
ATOM 2620 O O . SER A 1 332 ? 6.73 -41.188 -20.922 1 96.69 332 SER A O 1
ATOM 2622 N N . LEU A 1 333 ? 6.164 -42.344 -22.688 1 96.38 333 LEU A N 1
ATOM 2623 C CA . LEU A 1 333 ? 7.125 -41.719 -23.594 1 96.38 333 LEU A CA 1
ATOM 2624 C C . LEU A 1 333 ? 6.414 -41.062 -24.766 1 96.38 333 LEU A C 1
ATOM 2626 O O . LEU A 1 333 ? 5.594 -41.688 -25.438 1 96.38 333 LEU A O 1
ATOM 2630 N N . ASN A 1 334 ? 6.777 -39.812 -24.953 1 92.44 334 ASN A N 1
ATOM 2631 C CA . ASN A 1 334 ? 6.102 -39.031 -25.984 1 92.44 334 ASN A CA 1
ATOM 2632 C C . ASN A 1 334 ? 7.102 -38.312 -26.891 1 92.44 334 ASN A C 1
ATOM 2634 O O . ASN A 1 334 ? 7.305 -37.094 -26.75 1 92.44 334 ASN A O 1
ATOM 2638 N N . PRO A 1 335 ? 7.637 -38.969 -27.906 1 89.25 335 PRO A N 1
ATOM 2639 C CA . PRO A 1 335 ? 8.492 -38.281 -28.875 1 89.25 335 PRO A CA 1
ATOM 2640 C C . PRO A 1 335 ? 7.715 -37.344 -29.797 1 89.25 335 PRO A C 1
ATOM 2642 O O . PRO A 1 335 ? 6.504 -37.5 -29.969 1 89.25 335 PRO A O 1
ATOM 2645 N N . HIS A 1 336 ? 8.391 -36.438 -30.328 1 84.75 336 HIS A N 1
ATOM 2646 C CA . HIS A 1 336 ? 7.77 -35.531 -31.281 1 84.75 336 HIS A CA 1
ATOM 2647 C C . HIS A 1 336 ? 7.285 -36.281 -32.531 1 84.75 336 HIS A C 1
ATOM 2649 O O . HIS A 1 336 ? 7.988 -37.156 -33.031 1 84.75 336 HIS A O 1
ATOM 2655 N N . LEU A 1 337 ? 6.137 -35.906 -32.938 1 75.06 337 LEU A N 1
ATOM 2656 C CA . LEU A 1 337 ? 5.52 -36.594 -34.062 1 75.06 337 LEU A CA 1
ATOM 2657 C C . LEU A 1 337 ? 5.828 -35.906 -35.375 1 75.06 337 LEU A C 1
ATOM 2659 O O . LEU A 1 337 ? 4.934 -35.344 -36 1 75.06 337 LEU A O 1
ATOM 2663 N N . SER A 1 338 ? 7.039 -35.781 -35.656 1 74.69 338 SER A N 1
ATOM 2664 C CA . SER A 1 338 ? 7.461 -35.219 -36.906 1 74.69 338 SER A CA 1
ATOM 2665 C C . SER A 1 338 ? 8.492 -36.125 -37.594 1 74.69 338 SER A C 1
ATOM 2667 O O . SER A 1 338 ? 8.992 -37.062 -37 1 74.69 338 SER A O 1
ATOM 2669 N N . THR A 1 339 ? 8.531 -36.094 -38.906 1 65.25 339 THR A N 1
ATOM 2670 C CA . THR A 1 339 ? 9.516 -36.906 -39.562 1 65.25 339 THR A CA 1
ATOM 2671 C C . THR A 1 339 ? 10.492 -36.062 -40.375 1 65.25 339 THR A C 1
ATOM 2673 O O . THR A 1 339 ? 10.109 -35.062 -40.969 1 65.25 339 THR A O 1
ATOM 2676 N N . THR A 1 340 ? 11.617 -36.031 -40 1 59.19 340 THR A N 1
ATOM 2677 C CA . THR A 1 340 ? 12.586 -35.375 -40.875 1 59.19 340 THR A CA 1
ATOM 2678 C C . THR A 1 340 ? 12.992 -36.312 -42 1 59.19 340 THR A C 1
ATOM 2680 O O . THR A 1 340 ? 13.359 -35.875 -43.094 1 59.19 340 THR A O 1
ATOM 2683 N N . ASP A 1 341 ? 12.961 -37.625 -41.688 1 67.81 341 ASP A N 1
ATOM 2684 C CA . ASP A 1 341 ? 13.414 -38.625 -42.656 1 67.81 341 ASP A CA 1
ATOM 2685 C C . ASP A 1 341 ? 12.359 -39.719 -42.875 1 67.81 341 ASP A C 1
ATOM 2687 O O . ASP A 1 341 ? 11.391 -39.812 -42.125 1 67.81 341 ASP A O 1
ATOM 2691 N N . ASN A 1 342 ? 12.133 -40.156 -43.969 1 75.12 342 ASN A N 1
ATOM 2692 C CA . ASN A 1 342 ? 11.281 -41.281 -44.312 1 75.12 342 ASN A CA 1
ATOM 2693 C C . ASN A 1 342 ? 12.047 -42.594 -44.25 1 75.12 342 ASN A C 1
ATOM 2695 O O . ASN A 1 342 ? 12.383 -43.188 -45.281 1 75.12 342 ASN A O 1
ATOM 2699 N N . PRO A 1 343 ? 12.203 -42.969 -43 1 80.69 343 PRO A N 1
ATOM 2700 C CA . PRO A 1 343 ? 12.977 -44.219 -42.875 1 80.69 343 PRO A CA 1
ATOM 2701 C C . PRO A 1 343 ? 12.242 -45.438 -43.469 1 80.69 343 PRO A C 1
ATOM 2703 O O . PRO A 1 343 ? 11.008 -45.469 -43.406 1 80.69 343 PRO A O 1
ATOM 2706 N N . PRO A 1 344 ? 13.133 -46.281 -43.969 1 80.5 344 PRO A N 1
ATOM 2707 C CA . PRO A 1 344 ? 12.508 -47.531 -44.406 1 80.5 344 PRO A CA 1
ATOM 2708 C C . PRO A 1 344 ? 11.812 -48.281 -43.281 1 80.5 344 PRO A C 1
ATOM 2710 O O . PRO A 1 344 ? 12.133 -48.062 -42.094 1 80.5 344 PRO A O 1
ATOM 2713 N N . THR A 1 345 ? 10.891 -49.062 -43.625 1 79.38 345 THR A N 1
ATOM 2714 C CA . THR A 1 345 ? 10.047 -49.781 -42.688 1 79.38 345 THR A CA 1
ATOM 2715 C C . THR A 1 345 ? 10.891 -50.625 -41.75 1 79.38 345 THR A C 1
ATOM 2717 O O . THR A 1 345 ? 10.562 -50.75 -40.562 1 79.38 345 THR A O 1
ATOM 2720 N N . ASP A 1 346 ? 11.953 -51.125 -42.219 1 79.25 346 ASP A N 1
ATOM 2721 C CA . ASP A 1 346 ? 12.781 -52.031 -41.438 1 79.25 346 ASP A CA 1
ATOM 2722 C C . ASP A 1 346 ? 13.609 -51.25 -40.406 1 79.25 346 ASP A C 1
ATOM 2724 O O . ASP A 1 346 ? 14.148 -51.844 -39.469 1 79.25 346 ASP A O 1
ATOM 2728 N N . GLU A 1 347 ? 13.641 -50.031 -40.562 1 83.62 347 GLU A N 1
ATOM 2729 C CA . GLU A 1 347 ? 14.414 -49.219 -39.625 1 83.62 347 GLU A CA 1
ATOM 2730 C C . GLU A 1 347 ? 13.508 -48.469 -38.656 1 83.62 347 GLU A C 1
ATOM 2732 O O . GLU A 1 347 ? 13.992 -47.75 -37.781 1 83.62 347 GLU A O 1
ATOM 2737 N N . ARG A 1 348 ? 12.305 -48.781 -38.75 1 90 348 ARG A N 1
ATOM 2738 C CA . ARG A 1 348 ? 11.336 -48.156 -37.875 1 90 348 ARG A CA 1
ATOM 2739 C C . ARG A 1 348 ? 11.234 -48.875 -36.531 1 90 348 ARG A C 1
ATOM 2741 O O . ARG A 1 348 ? 11.852 -49.938 -36.344 1 90 348 ARG A O 1
ATOM 2748 N N . LEU A 1 349 ? 10.602 -48.25 -35.594 1 93.25 349 LEU A N 1
ATOM 2749 C CA . LEU A 1 349 ? 10.461 -48.781 -34.25 1 93.25 349 LEU A CA 1
ATOM 2750 C C . LEU A 1 349 ? 9.781 -50.156 -34.281 1 93.25 349 LEU A C 1
ATOM 2752 O O . LEU A 1 349 ? 8.758 -50.344 -34.938 1 93.25 349 LEU A O 1
ATOM 2756 N N . ALA A 1 350 ? 10.391 -51.062 -33.656 1 94.62 350 ALA A N 1
ATOM 2757 C CA . ALA A 1 350 ? 9.875 -52.438 -33.594 1 94.62 350 ALA A CA 1
ATOM 2758 C C . ALA A 1 350 ? 9.789 -52.938 -32.156 1 94.62 350 ALA A C 1
ATOM 2760 O O . ALA A 1 350 ? 10.312 -52.312 -31.25 1 94.62 350 ALA A O 1
ATOM 2761 N N . TYR A 1 351 ? 9.148 -54.062 -32.031 1 95 351 TYR A N 1
ATOM 2762 C CA . TYR A 1 351 ? 8.977 -54.688 -30.734 1 95 351 TYR A CA 1
ATOM 2763 C C . TYR A 1 351 ? 10.32 -54.906 -30.047 1 95 351 TYR A C 1
ATOM 2765 O O . TYR A 1 351 ? 10.43 -54.719 -28.828 1 95 351 TYR A O 1
ATOM 2773 N N . ALA A 1 352 ? 11.305 -55.219 -30.781 1 94.56 352 ALA A N 1
ATOM 2774 C CA . ALA A 1 352 ? 12.633 -55.5 -30.234 1 94.56 352 ALA A CA 1
ATOM 2775 C C . ALA A 1 352 ? 13.172 -54.281 -29.484 1 94.56 352 ALA A C 1
ATOM 2777 O O . ALA A 1 352 ? 13.891 -54.438 -28.5 1 94.56 352 ALA A O 1
ATOM 2778 N N . ASN A 1 353 ? 12.82 -53.156 -29.953 1 96.12 353 ASN A N 1
ATOM 2779 C CA . ASN A 1 353 ? 13.281 -51.938 -29.328 1 96.12 353 ASN A CA 1
ATOM 2780 C C . ASN A 1 353 ? 12.578 -51.656 -28 1 96.12 353 ASN A C 1
ATOM 2782 O O . ASN A 1 353 ? 13.102 -50.938 -27.141 1 96.12 353 ASN A O 1
ATOM 2786 N N . LEU A 1 354 ? 11.406 -52.25 -27.766 1 95.94 354 LEU A N 1
ATOM 2787 C CA . LEU A 1 354 ? 10.594 -52 -26.578 1 95.94 354 LEU A CA 1
ATOM 2788 C C . LEU A 1 354 ? 10.766 -53.125 -25.562 1 95.94 354 LEU A C 1
ATOM 2790 O O . LEU A 1 354 ? 10.344 -53 -24.422 1 95.94 354 LEU A O 1
ATOM 2794 N N . ARG A 1 355 ? 11.383 -54.125 -25.875 1 94.31 355 ARG A N 1
ATOM 2795 C CA . ARG A 1 355 ? 11.461 -55.375 -25.109 1 94.31 355 ARG A CA 1
ATOM 2796 C C . ARG A 1 355 ? 12.031 -55.125 -23.719 1 94.31 355 ARG A C 1
ATOM 2798 O O . ARG A 1 355 ? 11.617 -55.781 -22.75 1 94.31 355 ARG A O 1
ATOM 2805 N N . PRO A 1 356 ? 12.938 -54.188 -23.562 1 95 356 PRO A N 1
ATOM 2806 C CA . PRO A 1 356 ? 13.5 -53.969 -22.234 1 95 356 PRO A CA 1
ATOM 2807 C C . PRO A 1 356 ? 12.43 -53.656 -21.188 1 95 356 PRO A C 1
ATOM 2809 O O . PRO A 1 356 ? 12.578 -54 -20.016 1 95 356 PRO A O 1
ATOM 2812 N N . VAL A 1 357 ? 11.398 -53.031 -21.516 1 93.81 357 VAL A N 1
ATOM 2813 C CA . VAL A 1 357 ? 10.375 -52.562 -20.578 1 93.81 357 VAL A CA 1
ATOM 2814 C C . VAL A 1 357 ? 9.703 -53.75 -19.922 1 93.81 357 VAL A C 1
ATOM 2816 O O . VAL A 1 357 ? 9.156 -53.625 -18.812 1 93.81 357 VAL A O 1
ATOM 2819 N N . LEU A 1 358 ? 9.82 -54.906 -20.531 1 92.69 358 LEU A N 1
ATOM 2820 C CA . LEU A 1 358 ? 9.164 -56.125 -20.047 1 92.69 358 LEU A CA 1
ATOM 2821 C C . LEU A 1 358 ? 9.797 -56.594 -18.734 1 92.69 358 LEU A C 1
ATOM 2823 O O . LEU A 1 358 ? 9.203 -57.375 -18 1 92.69 358 LEU A O 1
ATOM 2827 N N . THR A 1 359 ? 10.945 -56.062 -18.484 1 91.69 359 THR A N 1
ATOM 2828 C CA . THR A 1 359 ? 11.672 -56.5 -17.312 1 91.69 359 THR A CA 1
ATOM 2829 C C . THR A 1 359 ? 11.258 -55.719 -16.078 1 91.69 359 THR A C 1
ATOM 2831 O O . THR A 1 359 ? 11.656 -56.031 -14.961 1 91.69 359 THR A O 1
ATOM 2834 N N . LEU A 1 360 ? 10.492 -54.688 -16.219 1 92.12 360 LEU A N 1
ATOM 2835 C CA . LEU A 1 360 ? 10 -53.938 -15.086 1 92.12 360 LEU A CA 1
ATOM 2836 C C . LEU A 1 360 ? 8.875 -54.688 -14.375 1 92.12 360 LEU A C 1
ATOM 2838 O O . LEU A 1 360 ? 7.766 -54.781 -14.891 1 92.12 360 LEU A O 1
ATOM 2842 N N . PRO A 1 361 ? 9.102 -55.125 -13.273 1 83.94 361 PRO A N 1
ATOM 2843 C CA . PRO A 1 361 ? 8.156 -56.031 -12.633 1 83.94 361 PRO A CA 1
ATOM 2844 C C . PRO A 1 361 ? 6.879 -55.344 -12.172 1 83.94 361 PRO A C 1
ATOM 2846 O O . PRO A 1 361 ? 5.816 -55.969 -12.109 1 83.94 361 PRO A O 1
ATOM 2849 N N . ASN A 1 362 ? 6.992 -54.125 -11.898 1 89.5 362 ASN A N 1
ATOM 2850 C CA . ASN A 1 362 ? 5.867 -53.438 -11.266 1 89.5 362 ASN A CA 1
ATOM 2851 C C . ASN A 1 362 ? 5.086 -52.594 -12.258 1 89.5 362 ASN A C 1
ATOM 2853 O O . ASN A 1 362 ? 4.137 -51.906 -11.875 1 89.5 362 ASN A O 1
ATOM 2857 N N . LEU A 1 363 ? 5.438 -52.594 -13.445 1 94.19 363 LEU A N 1
ATOM 2858 C CA . LEU A 1 363 ? 4.836 -51.688 -14.43 1 94.19 363 LEU A CA 1
ATOM 2859 C C . LEU A 1 363 ? 3.371 -52.062 -14.664 1 94.19 363 LEU A C 1
ATOM 2861 O O . LEU A 1 363 ? 3.051 -53.188 -14.977 1 94.19 363 LEU A O 1
ATOM 2865 N N . THR A 1 364 ? 2.506 -51.125 -14.492 1 96.06 364 THR A N 1
ATOM 2866 C CA . THR A 1 364 ? 1.082 -51.344 -14.719 1 96.06 364 THR A CA 1
ATOM 2867 C C . THR A 1 364 ? 0.57 -50.469 -15.867 1 96.06 364 THR A C 1
ATOM 2869 O O . THR A 1 364 ? -0.519 -50.719 -16.391 1 96.06 364 THR A O 1
ATOM 2872 N N . SER A 1 365 ? 1.319 -49.5 -16.141 1 96.88 365 SER A N 1
ATOM 2873 C CA . SER A 1 365 ? 0.91 -48.594 -17.219 1 96.88 365 SER A CA 1
ATOM 2874 C C . SER A 1 365 ? 2.08 -48.281 -18.125 1 96.88 365 SER A C 1
ATOM 2876 O O . SER A 1 365 ? 3.141 -47.844 -17.656 1 96.88 365 SER A O 1
ATOM 2878 N N . PHE A 1 366 ? 1.85 -48.469 -19.406 1 96.69 366 PHE A N 1
ATOM 2879 C CA . PHE A 1 366 ? 2.861 -48.125 -20.391 1 96.69 366 PHE A CA 1
ATOM 2880 C C . PHE A 1 366 ? 2.229 -47.469 -21.609 1 96.69 366 PHE A C 1
ATOM 2882 O O . PHE A 1 366 ? 1.263 -47.969 -22.172 1 96.69 366 PHE A O 1
ATOM 2889 N N . ASP A 1 367 ? 2.768 -46.344 -21.906 1 95.56 367 ASP A N 1
ATOM 2890 C CA . ASP A 1 367 ? 2.25 -45.531 -23.031 1 95.56 367 ASP A CA 1
ATOM 2891 C C . ASP A 1 367 ? 3.387 -45.031 -23.906 1 95.56 367 ASP A C 1
ATOM 2893 O O . ASP A 1 367 ? 4.363 -44.469 -23.391 1 95.56 367 ASP A O 1
ATOM 2897 N N . ILE A 1 368 ? 3.252 -45.219 -25.203 1 95.19 368 ILE A N 1
ATOM 2898 C CA . ILE A 1 368 ? 4.246 -44.688 -26.125 1 95.19 368 ILE A CA 1
ATOM 2899 C C . ILE A 1 368 ? 3.562 -44.25 -27.422 1 95.19 368 ILE A C 1
ATOM 2901 O O . ILE A 1 368 ? 2.701 -44.969 -27.938 1 95.19 368 ILE A O 1
ATOM 2905 N N . ASN A 1 369 ? 3.879 -43.125 -27.875 1 90.38 369 ASN A N 1
ATOM 2906 C CA . ASN A 1 369 ? 3.459 -42.625 -29.172 1 90.38 369 ASN A CA 1
ATOM 2907 C C . ASN A 1 369 ? 4.633 -42.531 -30.141 1 90.38 369 ASN A C 1
ATOM 2909 O O . ASN A 1 369 ? 5.789 -42.438 -29.719 1 90.38 369 ASN A O 1
ATOM 2913 N N . HIS A 1 370 ? 4.254 -42.562 -31.359 1 89.81 370 HIS A N 1
ATOM 2914 C CA . HIS A 1 370 ? 5.281 -42.469 -32.375 1 89.81 370 HIS A CA 1
ATOM 2915 C C . HIS A 1 370 ? 4.688 -42.031 -33.719 1 89.81 370 HIS A C 1
ATOM 2917 O O . HIS A 1 370 ? 3.512 -42.281 -34 1 89.81 370 HIS A O 1
ATOM 2923 N N . TYR A 1 371 ? 5.535 -41.375 -34.5 1 88.62 371 TYR A N 1
ATOM 2924 C CA . TYR A 1 371 ? 5.082 -40.875 -35.781 1 88.62 371 TYR A CA 1
ATOM 2925 C C . TYR A 1 371 ? 4.699 -42.031 -36.719 1 88.62 371 TYR A C 1
ATOM 2927 O O . TYR A 1 371 ? 3.691 -41.938 -37.406 1 88.62 371 TYR A O 1
ATOM 2935 N N . TYR A 1 372 ? 5.484 -43.062 -36.75 1 89.12 372 TYR A N 1
ATOM 2936 C CA . TYR A 1 372 ? 5.258 -44.219 -37.594 1 89.12 372 TYR A CA 1
ATOM 2937 C C . TYR A 1 372 ? 4.641 -45.375 -36.781 1 89.12 372 TYR A C 1
ATOM 2939 O O . TYR A 1 372 ? 4.812 -45.438 -35.562 1 89.12 372 TYR A O 1
ATOM 2947 N N . PRO A 1 373 ? 3.961 -46.25 -37.531 1 91.12 373 PRO A N 1
ATOM 2948 C CA . PRO A 1 373 ? 3.496 -47.438 -36.844 1 91.12 373 PRO A CA 1
ATOM 2949 C C . PRO A 1 373 ? 4.645 -48.312 -36.281 1 91.12 373 PRO A C 1
ATOM 2951 O O . PRO A 1 373 ? 5.691 -48.406 -36.938 1 91.12 373 PRO A O 1
ATOM 2954 N N . ILE A 1 374 ? 4.422 -48.844 -35.156 1 93.12 374 ILE A N 1
ATOM 2955 C CA . ILE A 1 374 ? 5.395 -49.781 -34.594 1 93.12 374 ILE A CA 1
ATOM 2956 C C . ILE A 1 374 ? 5.23 -51.156 -35.219 1 93.12 374 ILE A C 1
ATOM 2958 O O . ILE A 1 374 ? 4.105 -51.625 -35.406 1 93.12 374 ILE A O 1
ATOM 2962 N N . ASP A 1 375 ? 6.383 -51.719 -35.531 1 92.94 375 ASP A N 1
ATOM 2963 C CA . ASP A 1 375 ? 6.332 -53.062 -36.094 1 92.94 375 ASP A CA 1
ATOM 2964 C C . ASP A 1 375 ? 6.047 -54.125 -35 1 92.94 375 ASP A C 1
ATOM 2966 O O . ASP A 1 375 ? 6.961 -54.531 -34.312 1 92.94 375 ASP A O 1
ATOM 2970 N N . LEU A 1 376 ? 4.824 -54.562 -35 1 94.19 376 LEU A N 1
ATOM 2971 C CA . LEU A 1 376 ? 4.363 -55.5 -34 1 94.19 376 LEU A CA 1
ATOM 2972 C C . LEU A 1 376 ? 3.723 -56.719 -34.656 1 94.19 376 LEU A C 1
ATOM 2974 O O . LEU A 1 376 ? 3.068 -56.625 -35.688 1 94.19 376 LEU A O 1
ATOM 2978 N N . LYS A 1 377 ? 3.92 -57.812 -34.062 1 93.38 377 LYS A N 1
ATOM 2979 C CA . LYS A 1 377 ? 3.32 -59.094 -34.5 1 93.38 377 LYS A CA 1
ATOM 2980 C C . LYS A 1 377 ? 2.504 -59.719 -33.375 1 93.38 377 LYS A C 1
ATOM 2982 O O . LYS A 1 377 ? 2.629 -59.344 -32.219 1 93.38 377 LYS A O 1
ATOM 2987 N N . TYR A 1 378 ? 1.734 -60.688 -33.781 1 94 378 TYR A N 1
ATOM 2988 C CA . TYR A 1 378 ? 0.884 -61.375 -32.844 1 94 378 TYR A CA 1
ATOM 2989 C C . TYR A 1 378 ? 1.714 -62 -31.703 1 94 378 TYR A C 1
ATOM 2991 O O . TYR A 1 378 ? 1.339 -61.906 -30.531 1 94 378 TYR A O 1
ATOM 2999 N N . LYS A 1 379 ? 2.789 -62.562 -32.062 1 94.62 379 LYS A N 1
ATOM 3000 C CA . LYS A 1 379 ? 3.646 -63.219 -31.062 1 94.62 379 LYS A CA 1
ATOM 3001 C C . LYS A 1 379 ? 4.164 -62.219 -30.031 1 94.62 379 LYS A C 1
ATOM 3003 O O . LYS A 1 379 ? 4.34 -62.562 -28.859 1 94.62 379 LYS A O 1
ATOM 3008 N N . ASP A 1 380 ? 4.414 -61.062 -30.516 1 95.38 380 ASP A N 1
ATOM 3009 C CA . ASP A 1 380 ? 4.879 -60 -29.625 1 95.38 380 ASP A CA 1
ATOM 3010 C C . ASP A 1 380 ? 3.814 -59.656 -28.578 1 95.38 380 ASP A C 1
ATOM 3012 O O . ASP A 1 380 ? 4.129 -59.469 -27.406 1 95.38 380 ASP A O 1
ATOM 3016 N N . MET A 1 381 ? 2.572 -59.594 -29 1 94.88 381 MET A N 1
ATOM 3017 C CA . MET A 1 381 ? 1.462 -59.281 -28.094 1 94.88 381 MET A CA 1
ATOM 3018 C C . MET A 1 381 ? 1.265 -60.406 -27.062 1 94.88 381 MET A C 1
ATOM 3020 O O . MET A 1 381 ? 0.96 -60.125 -25.906 1 94.88 381 MET A O 1
ATOM 3024 N N . GLU A 1 382 ? 1.448 -61.562 -27.547 1 95 382 GLU A N 1
ATOM 3025 C CA . GLU A 1 382 ? 1.368 -62.688 -26.625 1 95 382 GLU A CA 1
ATOM 3026 C C . GLU A 1 382 ? 2.445 -62.594 -25.547 1 95 382 GLU A C 1
ATOM 3028 O O . GLU A 1 382 ? 2.168 -62.812 -24.375 1 95 382 GLU A O 1
ATOM 3033 N N . GLU A 1 383 ? 3.559 -62.281 -25.984 1 95.12 383 GLU A N 1
ATOM 3034 C CA . GLU A 1 383 ? 4.668 -62.156 -25.047 1 95.12 383 GLU A CA 1
ATOM 3035 C C . GLU A 1 383 ? 4.422 -61.031 -24.062 1 95.12 383 GLU A C 1
ATOM 3037 O O . GLU A 1 383 ? 4.637 -61.156 -22.859 1 95.12 383 GLU A O 1
ATOM 3042 N N . LEU A 1 384 ? 3.982 -59.938 -24.516 1 93.81 384 LEU A N 1
ATOM 3043 C CA . LEU A 1 384 ? 3.717 -58.75 -23.688 1 93.81 384 LEU A CA 1
ATOM 3044 C C . LEU A 1 384 ? 2.631 -59.031 -22.656 1 93.81 384 LEU A C 1
ATOM 3046 O O . LEU A 1 384 ? 2.781 -58.719 -21.484 1 93.81 384 LEU A O 1
ATOM 3050 N N . ALA A 1 385 ? 1.579 -59.594 -23.078 1 94.56 385 ALA A N 1
ATOM 3051 C CA . ALA A 1 385 ? 0.448 -59.906 -22.203 1 94.56 385 ALA A CA 1
ATOM 3052 C C . ALA A 1 385 ? 0.854 -60.844 -21.094 1 94.56 385 ALA A C 1
ATOM 3054 O O . ALA A 1 385 ? 0.427 -60.688 -19.938 1 94.56 385 ALA A O 1
ATOM 3055 N N . ARG A 1 386 ? 1.684 -61.719 -21.438 1 93.56 386 ARG A N 1
ATOM 3056 C CA . ARG A 1 386 ? 2.119 -62.719 -20.453 1 93.56 386 ARG A CA 1
ATOM 3057 C C . ARG A 1 386 ? 3.125 -62.125 -19.469 1 93.56 386 ARG A C 1
ATOM 3059 O O . ARG A 1 386 ? 3.154 -62.469 -18.297 1 93.56 386 ARG A O 1
ATOM 3066 N N . ALA A 1 387 ? 3.873 -61.25 -19.953 1 91.31 387 ALA A N 1
ATOM 3067 C CA . ALA A 1 387 ? 4.926 -60.625 -19.156 1 91.31 387 ALA A CA 1
ATOM 3068 C C . ALA A 1 387 ? 4.336 -59.656 -18.141 1 91.31 387 ALA A C 1
ATOM 3070 O O . ALA A 1 387 ? 4.938 -59.375 -17.094 1 91.31 387 ALA A O 1
ATOM 3071 N N . TRP A 1 388 ? 3.168 -59.062 -18.391 1 90.88 388 TRP A N 1
ATOM 3072 C CA . TRP A 1 388 ? 2.572 -58.062 -17.531 1 90.88 388 TRP A CA 1
ATOM 3073 C C . TRP A 1 388 ? 1.165 -58.469 -17.109 1 90.88 388 TRP A C 1
ATOM 3075 O O . TRP A 1 388 ? 0.19 -57.781 -17.438 1 90.88 388 TRP A O 1
ATOM 3085 N N . PRO A 1 389 ? 1.087 -59.406 -16.297 1 90.12 389 PRO A N 1
ATOM 3086 C CA . PRO A 1 389 ? -0.249 -59.844 -15.914 1 90.12 389 PRO A CA 1
ATOM 3087 C C . PRO A 1 389 ? -1.037 -58.812 -15.141 1 90.12 389 PRO A C 1
ATOM 3089 O O . PRO A 1 389 ? -2.27 -58.844 -15.117 1 90.12 389 PRO A O 1
ATOM 3092 N N . ASN A 1 390 ? -0.335 -57.875 -14.57 1 92.62 390 ASN A N 1
ATOM 3093 C CA . ASN A 1 390 ? -1.017 -56.875 -13.766 1 92.62 390 ASN A CA 1
ATOM 3094 C C . ASN A 1 390 ? -1.212 -55.562 -14.539 1 92.62 390 ASN A C 1
ATOM 3096 O O . ASN A 1 390 ? -1.514 -54.531 -13.953 1 92.62 390 ASN A O 1
ATOM 3100 N N . LEU A 1 391 ? -1.036 -55.594 -15.766 1 94.56 391 LEU A N 1
ATOM 3101 C CA . LEU A 1 391 ? -1.161 -54.438 -16.641 1 94.56 391 LEU A CA 1
ATOM 3102 C C . LEU A 1 391 ? -2.551 -53.812 -16.516 1 94.56 391 LEU A C 1
ATOM 3104 O O . LEU A 1 391 ? -3.555 -54.531 -16.531 1 94.56 391 LEU A O 1
ATOM 3108 N N . GLU A 1 392 ? -2.582 -52.562 -16.391 1 96.44 392 GLU A N 1
ATOM 3109 C CA . GLU A 1 392 ? -3.848 -51.844 -16.297 1 96.44 392 GLU A CA 1
ATOM 3110 C C . GLU A 1 392 ? -4.074 -50.969 -17.531 1 96.44 392 GLU A C 1
ATOM 3112 O O . GLU A 1 392 ? -5.203 -50.812 -17.984 1 96.44 392 GLU A O 1
ATOM 3117 N N . THR A 1 393 ? -3.027 -50.375 -17.953 1 97.12 393 THR A N 1
ATOM 3118 C CA . THR A 1 393 ? -3.133 -49.5 -19.125 1 97.12 393 THR A CA 1
ATOM 3119 C C . THR A 1 393 ? -1.991 -49.781 -20.094 1 97.12 393 THR A C 1
ATOM 3121 O O . THR A 1 393 ? -0.823 -49.781 -19.703 1 97.12 393 THR A O 1
ATOM 3124 N N . LEU A 1 394 ? -2.379 -49.875 -21.359 1 96.81 394 LEU A N 1
ATOM 3125 C CA . LEU A 1 394 ? -1.385 -50.062 -22.422 1 96.81 394 LEU A CA 1
ATOM 3126 C C . LEU A 1 394 ? -1.784 -49.281 -23.672 1 96.81 394 LEU A C 1
ATOM 3128 O O . LEU A 1 394 ? -2.83 -49.531 -24.266 1 96.81 394 LEU A O 1
ATOM 3132 N N . MET A 1 395 ? -0.993 -48.344 -23.938 1 95.19 395 MET A N 1
ATOM 3133 C CA . MET A 1 395 ? -1.175 -47.594 -25.188 1 95.19 395 MET A CA 1
ATOM 3134 C C . MET A 1 395 ? 0.058 -47.719 -26.078 1 95.19 395 MET A C 1
ATOM 3136 O O . MET A 1 395 ? 1.062 -47.031 -25.844 1 95.19 395 MET A O 1
ATOM 3140 N N . LEU A 1 396 ? -0.096 -48.5 -27.125 1 95.06 396 LEU A N 1
ATOM 3141 C CA . LEU A 1 396 ? 1.035 -48.719 -28.016 1 95.06 396 LEU A CA 1
ATOM 3142 C C . LEU A 1 396 ? 0.796 -48.094 -29.391 1 95.06 396 LEU A C 1
ATOM 3144 O O . LEU A 1 396 ? 0.54 -48.781 -30.359 1 95.06 396 LEU A O 1
ATOM 3148 N N . ASN A 1 397 ? 0.857 -46.812 -29.438 1 93.31 397 ASN A N 1
ATOM 3149 C CA . ASN A 1 397 ? 0.804 -46 -30.672 1 93.31 397 ASN A CA 1
ATOM 3150 C C . ASN A 1 397 ? -0.43 -46.344 -31.5 1 93.31 397 ASN A C 1
ATOM 3152 O O . ASN A 1 397 ? -0.315 -46.688 -32.688 1 93.31 397 ASN A O 1
ATOM 3156 N N . SER A 1 398 ? -1.538 -46.219 -31 1 91.25 398 SER A N 1
ATOM 3157 C CA . SER A 1 398 ? -2.803 -46.562 -31.625 1 91.25 398 SER A CA 1
ATOM 3158 C C . SER A 1 398 ? -3.113 -45.625 -32.781 1 91.25 398 SER A C 1
ATOM 3160 O O . SER A 1 398 ? -3.947 -45.938 -33.656 1 91.25 398 SER A O 1
ATOM 3162 N N . ASP A 1 399 ? -2.457 -44.469 -32.812 1 88.19 399 ASP A N 1
ATOM 3163 C CA . ASP A 1 399 ? -2.781 -43.469 -33.844 1 88.19 399 ASP A CA 1
ATOM 3164 C C . ASP A 1 399 ? -1.513 -42.875 -34.438 1 88.19 399 ASP A C 1
ATOM 3166 O O . ASP A 1 399 ? -1.311 -41.656 -34.406 1 88.19 399 ASP A O 1
ATOM 3170 N N . PRO A 1 400 ? -0.771 -43.719 -35.062 1 88.88 400 PRO A N 1
ATOM 3171 C CA . PRO A 1 400 ? 0.386 -43.156 -35.781 1 88.88 400 PRO A CA 1
ATOM 3172 C C . PRO A 1 400 ? -0.008 -42.156 -36.844 1 88.88 400 PRO A C 1
ATOM 3174 O O . PRO A 1 400 ? -1.09 -42.25 -37.438 1 88.88 400 PRO A O 1
ATOM 3177 N N . VAL A 1 401 ? 0.855 -41.312 -37.062 1 83.06 401 VAL A N 1
ATOM 3178 C CA . VAL A 1 401 ? 0.57 -40.25 -38.031 1 83.06 401 VAL A CA 1
ATOM 3179 C C . VAL A 1 401 ? 0.716 -40.781 -39.469 1 83.06 401 VAL A C 1
ATOM 3181 O O . VAL A 1 401 ? -0.124 -40.5 -40.312 1 83.06 401 VAL A O 1
ATOM 3184 N N . ALA A 1 402 ? 1.764 -41.438 -39.656 1 82.44 402 ALA A N 1
ATOM 3185 C CA . ALA A 1 402 ? 2.008 -42.031 -41 1 82.44 402 ALA A CA 1
ATOM 3186 C C . ALA A 1 402 ? 1.269 -43.344 -41.156 1 82.44 402 ALA A C 1
ATOM 3188 O O . ALA A 1 402 ? 1.475 -44.281 -40.375 1 82.44 402 ALA A O 1
ATOM 3189 N N . LEU A 1 403 ? 0.325 -43.406 -42.219 1 80.31 403 LEU A N 1
ATOM 3190 C CA . LEU A 1 403 ? -0.459 -44.625 -42.438 1 80.31 403 LEU A CA 1
ATOM 3191 C C . LEU A 1 403 ? -0.077 -45.281 -43.75 1 80.31 403 LEU A C 1
ATOM 3193 O O . LEU A 1 403 ? -0.949 -45.656 -44.531 1 80.31 403 LEU A O 1
ATOM 3197 N N . ASP A 1 404 ? 1.098 -45.406 -44.062 1 74.56 404 ASP A N 1
ATOM 3198 C CA . ASP A 1 404 ? 1.524 -45.844 -45.406 1 74.56 404 ASP A CA 1
ATOM 3199 C C . ASP A 1 404 ? 0.987 -47.25 -45.719 1 74.56 404 ASP A C 1
ATOM 3201 O O . ASP A 1 404 ? 0.583 -47.5 -46.875 1 74.56 404 ASP A O 1
ATOM 3205 N N . HIS A 1 405 ? 1.012 -48.25 -44.812 1 77.81 405 HIS A N 1
ATOM 3206 C CA . HIS A 1 405 ? 0.521 -49.594 -45.062 1 77.81 405 HIS A CA 1
ATOM 3207 C C . HIS A 1 405 ? -0.296 -50.094 -43.875 1 77.81 405 HIS A C 1
ATOM 3209 O O . HIS A 1 405 ? -0.086 -49.656 -42.75 1 77.81 405 HIS A O 1
ATOM 3215 N N . PRO A 1 406 ? -1.281 -50.875 -44.281 1 84.81 406 PRO A N 1
ATOM 3216 C CA . PRO A 1 406 ? -1.962 -51.531 -43.156 1 84.81 406 PRO A CA 1
ATOM 3217 C C . PRO A 1 406 ? -1.008 -52.312 -42.281 1 84.81 406 PRO A C 1
ATOM 3219 O O . PRO A 1 406 ? -0.067 -52.938 -42.781 1 84.81 406 PRO A O 1
ATOM 3222 N N . PRO A 1 407 ? -1.26 -52.188 -41.094 1 87.56 407 PRO A N 1
ATOM 3223 C CA . PRO A 1 407 ? -0.339 -52.875 -40.188 1 87.56 407 PRO A CA 1
ATOM 3224 C C . PRO A 1 407 ? -0.454 -54.406 -40.281 1 87.56 407 PRO A C 1
ATOM 3226 O O . PRO A 1 407 ? -1.515 -54.938 -40.656 1 87.56 407 PRO A O 1
ATOM 3229 N N . ALA A 1 408 ? 0.616 -55.031 -39.938 1 86.25 408 ALA A N 1
ATOM 3230 C CA . ALA A 1 408 ? 0.637 -56.5 -39.969 1 86.25 408 ALA A CA 1
ATOM 3231 C C . ALA A 1 408 ? -0.101 -57.062 -38.75 1 86.25 408 ALA A C 1
ATOM 3233 O O . ALA A 1 408 ? -0.556 -58.219 -38.812 1 86.25 408 ALA A O 1
ATOM 3234 N N . LEU A 1 409 ? -0.261 -56.312 -37.844 1 93.31 409 LEU A N 1
ATOM 3235 C CA . LEU A 1 409 ? -0.901 -56.75 -36.594 1 93.31 409 LEU A CA 1
ATOM 3236 C C . LEU A 1 409 ? -2.414 -56.844 -36.781 1 93.31 409 LEU A C 1
ATOM 3238 O O . LEU A 1 409 ? -3.088 -55.844 -36.938 1 93.31 409 LEU A O 1
ATOM 3242 N N . SER A 1 410 ? -2.885 -58.031 -36.688 1 93.12 410 SER A N 1
ATOM 3243 C CA . SER A 1 410 ? -4.312 -58.25 -36.875 1 93.12 410 SER A CA 1
ATOM 3244 C C . SER A 1 410 ? -5.086 -57.906 -35.594 1 93.12 410 SER A C 1
ATOM 3246 O O . SER A 1 410 ? -4.504 -57.844 -34.5 1 93.12 410 SER A O 1
ATOM 3248 N N . ILE A 1 411 ? -6.336 -57.75 -35.688 1 93.62 411 ILE A N 1
ATOM 3249 C CA . ILE A 1 411 ? -7.227 -57.469 -34.562 1 93.62 411 ILE A CA 1
ATOM 3250 C C . ILE A 1 411 ? -7.223 -58.625 -33.562 1 93.62 411 ILE A C 1
ATOM 3252 O O . ILE A 1 411 ? -7.609 -58.438 -32.406 1 93.62 411 ILE A O 1
ATOM 3256 N N . ALA A 1 412 ? -6.762 -59.781 -3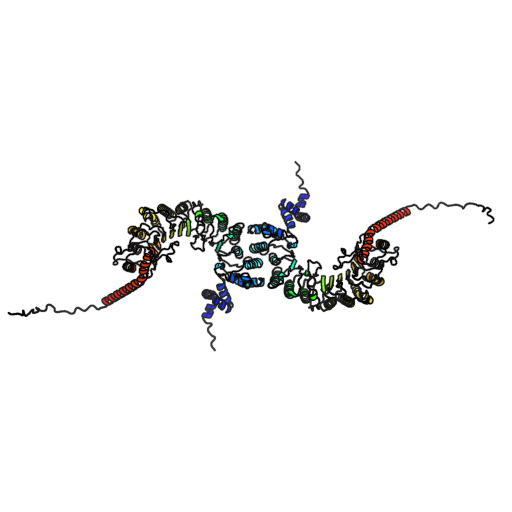3.938 1 92.69 412 ALA A N 1
ATOM 3257 C CA . ALA A 1 412 ? -6.625 -60.938 -33.062 1 92.69 412 ALA A CA 1
ATOM 3258 C C . ALA A 1 412 ? -5.637 -60.656 -31.938 1 92.69 412 ALA A C 1
ATOM 3260 O O . ALA A 1 412 ? -5.609 -61.344 -30.938 1 92.69 412 ALA A O 1
ATOM 3261 N N . ALA A 1 413 ? -4.918 -59.594 -32.125 1 94.5 413 ALA A N 1
ATOM 3262 C CA . ALA A 1 413 ? -3.902 -59.219 -31.156 1 94.5 413 ALA A CA 1
ATOM 3263 C C . ALA A 1 413 ? -4.539 -58.844 -29.812 1 94.5 413 ALA A C 1
ATOM 3265 O O . ALA A 1 413 ? -3.854 -58.75 -28.797 1 94.5 413 ALA A O 1
ATOM 3266 N N . LEU A 1 414 ? -5.789 -58.656 -29.766 1 95.56 414 LEU A N 1
ATOM 3267 C CA . LEU A 1 414 ? -6.508 -58.281 -28.547 1 95.56 414 LEU A CA 1
ATOM 3268 C C . LEU A 1 414 ? -6.684 -59.5 -27.656 1 95.56 414 LEU A C 1
ATOM 3270 O O . LEU A 1 414 ? -6.828 -59.375 -26.438 1 95.56 414 LEU A O 1
ATOM 3274 N N . ILE A 1 415 ? -6.613 -60.656 -28.203 1 94.44 415 ILE A N 1
ATOM 3275 C CA . ILE A 1 415 ? -7 -61.906 -27.547 1 94.44 415 ILE A CA 1
ATOM 3276 C C . ILE A 1 415 ? -6.016 -62.219 -26.422 1 94.44 415 ILE A C 1
ATOM 3278 O O . ILE A 1 415 ? -6.422 -62.5 -25.297 1 94.44 415 ILE A O 1
ATOM 3282 N N . PRO A 1 416 ? -4.73 -62.094 -26.688 1 95.19 416 PRO A N 1
ATOM 3283 C CA . PRO A 1 416 ? -3.797 -62.406 -25.609 1 95.19 416 PRO A CA 1
ATOM 3284 C C . PRO A 1 416 ? -4.016 -61.531 -24.375 1 95.19 416 PRO A C 1
ATOM 3286 O O . PRO A 1 416 ? -3.838 -62 -23.25 1 95.19 416 PRO A O 1
ATOM 3289 N N . PHE A 1 417 ? -4.363 -60.344 -24.531 1 96.5 417 PHE A N 1
ATOM 3290 C CA . PHE A 1 417 ? -4.562 -59.438 -23.406 1 96.5 417 PHE A CA 1
ATOM 3291 C C . PHE A 1 417 ? -5.828 -59.812 -22.641 1 96.5 417 PHE A C 1
ATOM 3293 O O . PHE A 1 417 ? -5.871 -59.688 -21.422 1 96.5 417 PHE A O 1
ATOM 3300 N N . ALA A 1 418 ? -6.816 -60.219 -23.328 1 95.44 418 ALA A N 1
ATOM 3301 C CA . ALA A 1 418 ? -8.031 -60.656 -22.672 1 95.44 418 ALA A CA 1
ATOM 3302 C C . ALA A 1 418 ? -7.766 -61.906 -21.828 1 95.44 418 ALA A C 1
ATOM 3304 O O . ALA A 1 418 ? -8.336 -62.062 -20.75 1 95.44 418 ALA A O 1
ATOM 3305 N N . GLU A 1 419 ? -6.902 -62.688 -22.234 1 94.69 419 GLU A N 1
ATOM 3306 C CA . GLU A 1 419 ? -6.625 -63.969 -21.594 1 94.69 419 GLU A CA 1
ATOM 3307 C C . GLU A 1 419 ? -5.672 -63.781 -20.422 1 94.69 419 GLU A C 1
ATOM 3309 O O . GLU A 1 419 ? -5.832 -64.438 -19.375 1 94.69 419 GLU A O 1
ATOM 3314 N N . HIS A 1 420 ? -4.734 -62.844 -20.562 1 95.19 420 HIS A N 1
ATOM 3315 C CA . HIS A 1 420 ? -3.627 -62.844 -19.609 1 95.19 420 HIS A CA 1
ATOM 3316 C C . HIS A 1 420 ? -3.617 -61.594 -18.766 1 95.19 420 HIS A C 1
ATOM 3318 O O . HIS A 1 420 ? -2.891 -61.531 -17.766 1 95.19 420 HIS A O 1
ATOM 3324 N N . CYS A 1 421 ? -4.363 -60.625 -19.109 1 95.69 421 CYS A N 1
ATOM 3325 C CA . CYS A 1 421 ? -4.367 -59.375 -18.359 1 95.69 421 CYS A CA 1
ATOM 3326 C C . CYS A 1 421 ? -5.766 -59.031 -17.844 1 95.69 421 CYS A C 1
ATOM 3328 O O . CYS A 1 421 ? -6.406 -58.094 -18.328 1 95.69 421 CYS A O 1
ATOM 3330 N N . PRO A 1 422 ? -6.09 -59.656 -16.828 1 94.88 422 PRO A N 1
ATOM 3331 C CA . PRO A 1 422 ? -7.465 -59.5 -16.359 1 94.88 422 PRO A CA 1
ATOM 3332 C C . PRO A 1 422 ? -7.758 -58.094 -15.828 1 94.88 422 PRO A C 1
ATOM 3334 O O . PRO A 1 422 ? -8.914 -57.688 -15.781 1 94.88 422 PRO A O 1
ATOM 3337 N N . ASN A 1 423 ? -6.719 -57.375 -15.508 1 95.31 423 ASN A N 1
ATOM 3338 C CA . ASN A 1 423 ? -6.938 -56.094 -14.867 1 95.31 423 ASN A CA 1
ATOM 3339 C C . ASN A 1 423 ? -6.82 -54.938 -15.875 1 95.31 423 ASN A C 1
ATOM 3341 O O . ASN A 1 423 ? -6.887 -53.781 -15.492 1 95.31 423 ASN A O 1
ATOM 3345 N N . ILE A 1 424 ? -6.648 -55.188 -17.125 1 96.56 424 ILE A N 1
ATOM 3346 C CA . ILE A 1 424 ? -6.434 -54.156 -18.125 1 96.56 424 ILE A CA 1
ATOM 3347 C C . ILE A 1 424 ? -7.703 -53.312 -18.281 1 96.56 424 ILE A C 1
ATOM 3349 O O . ILE A 1 424 ? -8.797 -53.875 -18.453 1 96.56 424 ILE A O 1
ATOM 3353 N N . ARG A 1 425 ? -7.539 -52.062 -18.141 1 97.12 425 ARG A N 1
ATOM 3354 C CA . ARG A 1 425 ? -8.664 -51.156 -18.219 1 97.12 425 ARG A CA 1
ATOM 3355 C C . ARG A 1 425 ? -8.625 -50.344 -19.5 1 97.12 425 ARG A C 1
ATOM 3357 O O . ARG A 1 425 ? -9.672 -49.969 -20.047 1 97.12 425 ARG A O 1
ATOM 3364 N N . GLN A 1 426 ? -7.465 -50.062 -19.906 1 97.25 426 GLN A N 1
ATOM 3365 C CA . GLN A 1 426 ? -7.285 -49.281 -21.141 1 97.25 426 GLN A CA 1
ATOM 3366 C C . GLN A 1 426 ? -6.273 -49.969 -22.047 1 97.25 426 GLN A C 1
ATOM 3368 O O . GLN A 1 426 ? -5.16 -50.281 -21.625 1 97.25 426 GLN A O 1
ATOM 3373 N N . LEU A 1 427 ? -6.691 -50.094 -23.297 1 97.44 427 LEU A N 1
ATOM 3374 C CA . LEU A 1 427 ? -5.832 -50.75 -24.281 1 97.44 427 LEU A CA 1
ATOM 3375 C C . LEU A 1 427 ? -5.898 -50.031 -25.625 1 97.44 427 LEU A C 1
ATOM 3377 O O . LEU A 1 427 ? -6.988 -49.719 -26.109 1 97.44 427 LEU A O 1
ATOM 3381 N N . GLY A 1 428 ? -4.773 -49.656 -26.094 1 96.19 428 GLY A N 1
ATOM 3382 C CA . GLY A 1 428 ? -4.691 -49.031 -27.391 1 96.19 428 GLY A CA 1
ATOM 3383 C C . GLY A 1 428 ? -3.662 -49.656 -28.297 1 96.19 428 GLY A C 1
ATOM 3384 O O . GLY A 1 428 ? -2.492 -49.781 -27.938 1 96.19 428 GLY A O 1
ATOM 3385 N N . LEU A 1 429 ? -4.105 -50.031 -29.484 1 95.69 429 LEU A N 1
ATOM 3386 C CA . LEU A 1 429 ? -3.232 -50.656 -30.469 1 95.69 429 LEU A CA 1
ATOM 3387 C C . LEU A 1 429 ? -3.564 -50.156 -31.875 1 95.69 429 LEU A C 1
ATOM 3389 O O . LEU A 1 429 ? -4.707 -49.781 -32.156 1 95.69 429 LEU A O 1
ATOM 3393 N N . TYR A 1 430 ? -2.586 -50.156 -32.656 1 94.81 430 TYR A N 1
ATOM 3394 C CA . TYR A 1 430 ? -2.779 -49.969 -34.094 1 94.81 430 TYR A CA 1
ATOM 3395 C C . TYR A 1 430 ? -2.83 -51.281 -34.812 1 94.81 430 TYR A C 1
ATOM 3397 O O . TYR A 1 430 ? -1.808 -51.969 -34.969 1 94.81 430 TYR A O 1
ATOM 3405 N N . MET A 1 431 ? -4.023 -51.625 -35.375 1 94.44 431 MET A N 1
ATOM 3406 C CA . MET A 1 431 ? -4.23 -52.969 -35.875 1 94.44 431 MET A CA 1
ATOM 3407 C C . MET A 1 431 ? -4.887 -52.938 -37.25 1 94.44 431 MET A C 1
ATOM 3409 O O . MET A 1 431 ? -5.301 -51.906 -37.75 1 94.44 431 MET A O 1
ATOM 3413 N N . ASN A 1 432 ? -4.863 -54.125 -37.844 1 93.06 432 ASN A N 1
ATOM 3414 C CA . ASN A 1 432 ? -5.586 -54.375 -39.062 1 93.06 432 ASN A CA 1
ATOM 3415 C C . ASN A 1 432 ? -6.816 -55.25 -38.844 1 93.06 432 ASN A C 1
ATOM 3417 O O . ASN A 1 432 ? -6.695 -56.438 -38.531 1 93.06 432 ASN A O 1
ATOM 3421 N N . ALA A 1 433 ? -7.957 -54.688 -39 1 91.94 433 ALA A N 1
ATOM 3422 C CA . ALA A 1 433 ? -9.219 -55.406 -38.812 1 91.94 433 ALA A CA 1
ATOM 3423 C C . ALA A 1 433 ? -9.82 -55.812 -40.156 1 91.94 433 ALA A C 1
ATOM 3425 O O . ALA A 1 433 ? -10.898 -55.344 -40.531 1 91.94 433 ALA A O 1
ATOM 3426 N N . ALA A 1 434 ? -9.094 -56.625 -40.781 1 84.5 434 ALA A N 1
ATOM 3427 C CA . ALA A 1 434 ? -9.578 -57.156 -42.062 1 84.5 434 ALA A CA 1
ATOM 3428 C C . ALA A 1 434 ? -10.391 -58.406 -41.875 1 84.5 434 ALA A C 1
ATOM 3430 O O . ALA A 1 434 ? -10.188 -59.156 -40.875 1 84.5 434 ALA A O 1
ATOM 3431 N N . GLU A 1 435 ? -11.32 -58.75 -42.719 1 75.88 435 GLU A N 1
ATOM 3432 C CA . GLU A 1 435 ? -12.258 -59.844 -42.625 1 75.88 435 GLU A CA 1
ATOM 3433 C C . GLU A 1 435 ? -11.516 -61.188 -42.531 1 75.88 435 GLU A C 1
ATOM 3435 O O . GLU A 1 435 ? -11.914 -62.062 -41.75 1 75.88 435 GLU A O 1
ATOM 3440 N N . GLU A 1 436 ? -10.477 -61.312 -43.25 1 75.56 436 GLU A N 1
ATOM 3441 C CA . GLU A 1 436 ? -9.734 -62.562 -43.312 1 75.56 436 GLU A CA 1
ATOM 3442 C C . GLU A 1 436 ? -9.008 -62.875 -42.031 1 75.56 436 GLU A C 1
ATOM 3444 O O . GLU A 1 436 ? -8.672 -64 -41.75 1 75.56 436 GLU A O 1
ATOM 3449 N N . ASP A 1 437 ? -8.922 -61.938 -41.25 1 76.62 437 ASP A N 1
ATOM 3450 C CA . ASP A 1 437 ? -8.086 -62.094 -40.031 1 76.62 437 ASP A CA 1
ATOM 3451 C C . ASP A 1 437 ? -8.945 -62.219 -38.781 1 76.62 437 ASP A C 1
ATOM 3453 O O . ASP A 1 437 ? -8.414 -62.281 -37.688 1 76.62 437 ASP A O 1
ATOM 3457 N N . LEU A 1 438 ? -10.18 -62.375 -38.969 1 79.81 438 LEU A N 1
ATOM 3458 C CA . LEU A 1 438 ? -11.055 -62.469 -37.781 1 79.81 438 LEU A CA 1
ATOM 3459 C C . LEU A 1 438 ? -11.102 -63.875 -37.25 1 79.81 438 LEU A C 1
ATOM 3461 O O . LEU A 1 438 ? -11.422 -64.812 -38 1 79.81 438 LEU A O 1
ATOM 3465 N N . PRO A 1 439 ? -10.664 -64 -36.062 1 77.69 439 PRO A N 1
ATOM 3466 C CA . PRO A 1 439 ? -10.703 -65.312 -35.469 1 77.69 439 PRO A CA 1
ATOM 3467 C C . PRO A 1 439 ? -12.125 -65.875 -35.25 1 77.69 439 PRO A C 1
ATOM 3469 O O . PRO A 1 439 ? -13.07 -65.062 -35.219 1 77.69 439 PRO A O 1
ATOM 3472 N N . SER A 1 440 ? -12.172 -67.25 -35.188 1 73.38 440 SER A N 1
ATOM 3473 C CA . SER A 1 440 ? -13.453 -67.875 -34.875 1 73.38 440 SER A CA 1
ATOM 3474 C C . SER A 1 440 ? -13.898 -67.562 -33.438 1 73.38 440 SER A C 1
ATOM 3476 O O . SER A 1 440 ? -13.062 -67.5 -32.562 1 73.38 440 SER A O 1
ATOM 3478 N N . SER A 1 441 ? -15.25 -67.188 -33.219 1 65.56 441 SER A N 1
ATOM 3479 C CA . SER A 1 441 ? -15.82 -66.75 -31.938 1 65.56 441 SER A CA 1
ATOM 3480 C C . SER A 1 441 ? -15.883 -67.875 -30.906 1 65.56 441 SER A C 1
ATOM 3482 O O . SER A 1 441 ? -16.047 -67.625 -29.719 1 65.56 441 SER A O 1
ATOM 3484 N N . ARG A 1 442 ? -15.938 -69.125 -31.109 1 62.66 442 ARG A N 1
ATOM 3485 C CA . ARG A 1 442 ? -16.344 -70.25 -30.219 1 62.66 442 ARG A CA 1
ATOM 3486 C C . ARG A 1 442 ? -15.508 -70.25 -28.953 1 62.66 442 ARG A C 1
ATOM 3488 O O . ARG A 1 442 ? -16.031 -70.438 -27.859 1 62.66 442 ARG A O 1
ATOM 3495 N N . ASP A 1 443 ? -14.219 -69.875 -29.016 1 70.25 443 ASP A N 1
ATOM 3496 C CA . ASP A 1 443 ? -13.445 -70.125 -27.797 1 70.25 443 ASP A CA 1
ATOM 3497 C C . ASP A 1 443 ? -12.719 -68.875 -27.359 1 70.25 443 ASP A C 1
ATOM 3499 O O . ASP A 1 443 ? -11.648 -68.938 -26.75 1 70.25 443 ASP A O 1
ATOM 3503 N N . LEU A 1 444 ? -13.555 -67.688 -27.391 1 84.75 444 LEU A N 1
ATOM 3504 C CA . LEU A 1 444 ? -12.891 -66.438 -27.016 1 84.75 444 LEU A CA 1
ATOM 3505 C C . LEU A 1 444 ? -13.195 -66.062 -25.578 1 84.75 444 LEU A C 1
ATOM 3507 O O . LEU A 1 444 ? -14.336 -66.188 -25.125 1 84.75 444 LEU A O 1
ATOM 3511 N N . VAL A 1 445 ? -12.203 -65.75 -24.797 1 89.12 445 VAL A N 1
ATOM 3512 C CA . VAL A 1 445 ? -12.344 -65.25 -23.438 1 89.12 445 VAL A CA 1
ATOM 3513 C C . VAL A 1 445 ? -12.492 -63.719 -23.469 1 89.12 445 VAL A C 1
ATOM 3515 O O . VAL A 1 445 ? -11.617 -63.031 -24 1 89.12 445 VAL A O 1
ATOM 3518 N N . PRO A 1 446 ? -13.523 -63.219 -22.938 1 93.19 446 PRO A N 1
ATOM 3519 C CA . PRO A 1 446 ? -13.727 -61.781 -22.984 1 93.19 446 PRO A CA 1
ATOM 3520 C C . PRO A 1 446 ? -12.867 -61.031 -21.953 1 93.19 446 PRO A C 1
ATOM 3522 O O . PRO A 1 446 ? -12.438 -61.625 -20.953 1 93.19 446 PRO A O 1
ATOM 3525 N N . PHE A 1 447 ? -12.68 -59.781 -22.266 1 95.81 447 PHE A N 1
ATOM 3526 C CA . PHE A 1 447 ? -12.031 -58.906 -21.281 1 95.81 447 PHE A CA 1
ATOM 3527 C C . PHE A 1 447 ? -12.891 -58.75 -20.031 1 95.81 447 PHE A C 1
ATOM 3529 O O . PHE A 1 447 ? -14.117 -58.656 -20.125 1 95.81 447 PHE A O 1
ATOM 3536 N N . LYS A 1 448 ? -12.266 -58.75 -18.953 1 94.06 448 LYS A N 1
ATOM 3537 C CA . LYS A 1 448 ? -13.016 -58.688 -17.688 1 94.06 448 LYS A CA 1
ATOM 3538 C C . LYS A 1 448 ? -13.234 -57.25 -17.266 1 94.06 448 LYS A C 1
ATOM 3540 O O . LYS A 1 448 ? -14.32 -56.875 -16.812 1 94.06 448 LYS A O 1
ATOM 3545 N N . CYS A 1 449 ? -12.172 -56.406 -17.5 1 94.81 449 CYS A N 1
ATOM 3546 C CA . CYS A 1 449 ? -12.234 -55.125 -16.859 1 94.81 449 CYS A CA 1
ATOM 3547 C C . CYS A 1 449 ? -12.016 -54 -17.875 1 94.81 449 CYS A C 1
ATOM 3549 O O . CYS A 1 449 ? -11.93 -52.812 -17.516 1 94.81 449 CYS A O 1
ATOM 3551 N N . LEU A 1 450 ? -11.969 -54.312 -19.125 1 95.94 450 LEU A N 1
ATOM 3552 C CA . LEU A 1 450 ? -11.625 -53.312 -20.141 1 95.94 450 LEU A CA 1
ATOM 3553 C C . LEU A 1 450 ? -12.672 -52.188 -20.188 1 95.94 450 LEU A C 1
ATOM 3555 O O . LEU A 1 450 ? -13.859 -52.469 -20.406 1 95.94 450 LEU A O 1
ATOM 3559 N N . GLU A 1 451 ? -12.188 -51.031 -20 1 95.88 451 GLU A N 1
ATOM 3560 C CA . GLU A 1 451 ? -13.078 -49.875 -20 1 95.88 451 GLU A CA 1
ATOM 3561 C C . GLU A 1 451 ? -12.977 -49.094 -21.312 1 95.88 451 GLU A C 1
ATOM 3563 O O . GLU A 1 451 ? -13.961 -48.5 -21.781 1 95.88 451 GLU A O 1
ATOM 3568 N N . THR A 1 452 ? -11.766 -49 -21.766 1 96.38 452 THR A N 1
ATOM 3569 C CA . THR A 1 452 ? -11.555 -48.25 -23 1 96.38 452 THR A CA 1
ATOM 3570 C C . THR A 1 452 ? -10.68 -49.062 -23.969 1 96.38 452 THR A C 1
ATOM 3572 O O . THR A 1 452 ? -9.594 -49.5 -23.594 1 96.38 452 THR A O 1
ATOM 3575 N N . LEU A 1 453 ? -11.133 -49.188 -25.172 1 96.69 453 LEU A N 1
ATOM 3576 C CA . LEU A 1 453 ? -10.336 -49.719 -26.281 1 96.69 453 LEU A CA 1
ATOM 3577 C C . LEU A 1 453 ? -10.078 -48.656 -27.328 1 96.69 453 LEU A C 1
ATOM 3579 O O . LEU A 1 453 ? -11.008 -48.219 -28 1 96.69 453 LEU A O 1
ATOM 3583 N N . SER A 1 454 ? -8.828 -48.312 -27.406 1 95.56 454 SER A N 1
ATOM 3584 C CA . SER A 1 454 ? -8.453 -47.312 -28.406 1 95.56 454 SER A CA 1
ATOM 3585 C C . SER A 1 454 ? -7.949 -47.938 -29.688 1 95.56 454 SER A C 1
ATOM 3587 O O . SER A 1 454 ? -6.797 -48.375 -29.766 1 95.56 454 SER A O 1
ATOM 3589 N N . VAL A 1 455 ? -8.773 -47.812 -30.719 1 94.75 455 VAL A N 1
ATOM 3590 C CA . VAL A 1 455 ? -8.391 -48.406 -32 1 94.75 455 VAL A CA 1
ATOM 3591 C C . VAL A 1 455 ? -7.734 -47.344 -32.875 1 94.75 455 VAL A C 1
ATOM 3593 O O . VAL A 1 455 ? -7.109 -47.656 -33.906 1 94.75 455 VAL A O 1
ATOM 3596 N N . GLY A 1 456 ? -7.863 -46.094 -32.438 1 91.94 456 GLY A N 1
ATOM 3597 C CA . GLY A 1 456 ? -7.215 -44.969 -33.125 1 91.94 456 GLY A CA 1
ATOM 3598 C C . GLY A 1 456 ? -7.5 -44.969 -34.625 1 91.94 456 GLY A C 1
ATOM 3599 O O . GLY A 1 456 ? -8.656 -44.906 -35.031 1 91.94 456 GLY A O 1
ATOM 3600 N N . LEU A 1 457 ? -6.418 -45.25 -35.375 1 89.62 457 LEU A N 1
ATOM 3601 C CA . LEU A 1 457 ? -6.531 -45.188 -36.812 1 89.62 457 LEU A CA 1
ATOM 3602 C C . LEU A 1 457 ? -6.324 -46.562 -37.438 1 89.62 457 LEU A C 1
ATOM 3604 O O . LEU A 1 457 ? -5.871 -46.688 -38.562 1 89.62 457 LEU A O 1
ATOM 3608 N N . SER A 1 458 ? -6.652 -47.531 -36.688 1 92.94 458 SER A N 1
ATOM 3609 C CA . SER A 1 458 ? -6.516 -48.906 -37.188 1 92.94 458 SER A CA 1
ATOM 3610 C C . SER A 1 458 ? -7.301 -49.125 -38.469 1 92.94 458 SER A C 1
ATOM 3612 O O . SER A 1 458 ? -8.359 -48.531 -38.656 1 92.94 458 SER A O 1
ATOM 3614 N N . HIS A 1 459 ? -6.777 -50 -39.312 1 91.12 459 HIS A N 1
ATOM 3615 C CA . HIS A 1 459 ? -7.426 -50.312 -40.562 1 91.12 459 HIS A CA 1
ATOM 3616 C C . HIS A 1 459 ? -8.641 -51.219 -40.375 1 91.12 459 HIS A C 1
ATOM 3618 O O . HIS A 1 459 ? -8.602 -52.125 -39.531 1 91.12 459 HIS A O 1
ATOM 3624 N N . ILE A 1 460 ? -9.664 -50.969 -41.156 1 92.12 460 ILE A N 1
ATOM 3625 C CA . ILE A 1 460 ? -10.883 -51.75 -41.031 1 92.12 460 ILE A CA 1
ATOM 3626 C C . ILE A 1 460 ? -11.555 -51.875 -42.406 1 92.12 460 ILE A C 1
ATOM 3628 O O . ILE A 1 460 ? -11.641 -50.90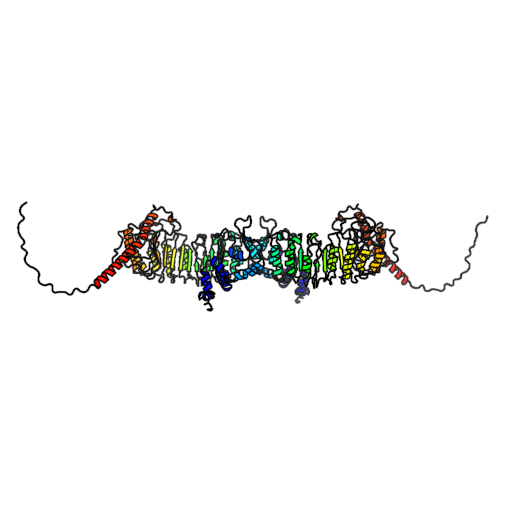6 -43.156 1 92.12 460 ILE A O 1
ATOM 3632 N N . THR A 1 461 ? -11.914 -53.062 -42.781 1 85.38 461 THR A N 1
ATOM 3633 C CA . THR A 1 461 ? -12.57 -53.281 -44.062 1 85.38 461 THR A CA 1
ATOM 3634 C C . THR A 1 461 ? -14.016 -53.719 -43.875 1 85.38 461 THR A C 1
ATOM 3636 O O . THR A 1 461 ? -14.875 -53.438 -44.688 1 85.38 461 THR A O 1
ATOM 3639 N N . ASP A 1 462 ? -14.289 -54.531 -42.844 1 85.38 462 ASP A N 1
ATOM 3640 C CA . ASP A 1 462 ? -15.625 -55.062 -42.562 1 85.38 462 ASP A CA 1
ATOM 3641 C C . ASP A 1 462 ? -16.094 -54.688 -41.156 1 85.38 462 ASP A C 1
ATOM 3643 O O . ASP A 1 462 ? -15.859 -55.438 -40.219 1 85.38 462 ASP A O 1
ATOM 3647 N N . HIS A 1 463 ? -16.922 -53.656 -41.188 1 88.88 463 HIS A N 1
ATOM 3648 C CA . HIS A 1 463 ? -17.281 -53.125 -39.875 1 88.88 463 HIS A CA 1
ATOM 3649 C C . HIS A 1 463 ? -18.297 -54.031 -39.188 1 88.88 463 HIS A C 1
ATOM 3651 O O . HIS A 1 463 ? -18.328 -54.125 -37.938 1 88.88 463 HIS A O 1
ATOM 3657 N N . GLU A 1 464 ? -19.062 -54.719 -39.969 1 86.69 464 GLU A N 1
ATOM 3658 C CA . GLU A 1 464 ? -20.078 -55.562 -39.344 1 86.69 464 GLU A CA 1
ATOM 3659 C C . GLU A 1 464 ? -19.469 -56.781 -38.656 1 86.69 464 GLU A C 1
ATOM 3661 O O . GLU A 1 464 ? -19.766 -57.031 -37.469 1 86.69 464 GLU A O 1
ATOM 3666 N N . ASN A 1 465 ? -18.625 -57.469 -39.344 1 88.25 465 ASN A N 1
ATOM 3667 C CA . ASN A 1 465 ? -18 -58.625 -38.781 1 88.25 465 ASN A CA 1
ATOM 3668 C C . ASN A 1 465 ? -17.062 -58.25 -37.625 1 88.25 465 ASN A C 1
ATOM 3670 O O . ASN A 1 465 ? -16.922 -59.031 -36.656 1 88.25 465 ASN A O 1
ATOM 3674 N N . VAL A 1 466 ? -16.469 -57.125 -37.812 1 92.94 466 VAL A N 1
ATOM 3675 C CA . VAL A 1 466 ? -15.586 -56.656 -36.75 1 92.94 466 VAL A CA 1
ATOM 3676 C C . VAL A 1 466 ? -16.406 -56.344 -35.5 1 92.94 466 VAL A C 1
ATOM 3678 O O . VAL A 1 466 ? -15.984 -56.656 -34.375 1 92.94 466 VAL A O 1
ATOM 3681 N N . ALA A 1 467 ? -17.562 -55.781 -35.688 1 91.38 467 ALA A N 1
ATOM 3682 C CA . ALA A 1 467 ? -18.453 -55.469 -34.562 1 91.38 467 ALA A CA 1
ATOM 3683 C C . ALA A 1 467 ? -18.891 -56.75 -33.844 1 91.38 467 ALA A C 1
ATOM 3685 O O . ALA A 1 467 ? -18.953 -56.812 -32.625 1 91.38 467 ALA A O 1
ATOM 3686 N N . LEU A 1 468 ? -19.156 -57.719 -34.625 1 88.25 468 LEU A N 1
ATOM 3687 C CA . LEU A 1 468 ? -19.547 -59.031 -34.062 1 88.25 468 LEU A CA 1
ATOM 3688 C C . LEU A 1 468 ? -18.422 -59.625 -33.25 1 88.25 468 LEU A C 1
ATOM 3690 O O . LEU A 1 468 ? -18.656 -60.156 -32.156 1 88.25 468 LEU A O 1
ATOM 3694 N N . PHE A 1 469 ? -17.312 -59.531 -33.781 1 90.75 469 PHE A N 1
ATOM 3695 C CA . PHE A 1 469 ? -16.141 -60.062 -33.094 1 90.75 469 PHE A CA 1
ATOM 3696 C C . PHE A 1 469 ? -15.914 -59.344 -31.766 1 90.75 469 PHE A C 1
ATOM 3698 O O . PHE A 1 469 ? -15.742 -59.969 -30.734 1 90.75 469 PHE A O 1
ATOM 3705 N N . LEU A 1 470 ? -15.93 -58 -31.797 1 93.06 470 LEU A N 1
ATOM 3706 C CA . LEU A 1 470 ? -15.656 -57.188 -30.625 1 93.06 470 LEU A CA 1
ATOM 3707 C C . LEU A 1 470 ? -16.766 -57.344 -29.578 1 93.06 470 LEU A C 1
ATOM 3709 O O . LEU A 1 470 ? -16.5 -57.281 -28.375 1 93.06 470 LEU A O 1
ATOM 3713 N N . SER A 1 471 ? -18 -57.625 -30.078 1 90.94 471 SER A N 1
ATOM 3714 C CA . SER A 1 471 ? -19.109 -57.812 -29.141 1 90.94 471 SER A CA 1
ATOM 3715 C C . SER A 1 471 ? -18.906 -59.031 -28.266 1 90.94 471 SER A C 1
ATOM 3717 O O . SER A 1 471 ? -19.453 -59.125 -27.172 1 90.94 471 SER A O 1
ATOM 3719 N N . HIS A 1 472 ? -18.062 -59.969 -28.75 1 90.38 472 HIS A N 1
ATOM 3720 C CA . HIS A 1 472 ? -17.719 -61.156 -27.984 1 90.38 472 HIS A CA 1
ATOM 3721 C C . HIS A 1 472 ? -16.578 -60.875 -27.016 1 90.38 472 HIS A C 1
ATOM 3723 O O . HIS A 1 472 ? -16.484 -61.531 -25.953 1 90.38 472 HIS A O 1
ATOM 3729 N N . LEU A 1 473 ? -15.781 -59.969 -27.391 1 92.38 473 LEU A N 1
ATOM 3730 C CA . LEU A 1 473 ? -14.5 -59.812 -26.703 1 92.38 473 LEU A CA 1
ATOM 3731 C C . LEU A 1 473 ? -14.562 -58.719 -25.656 1 92.38 473 LEU A C 1
ATOM 3733 O O . LEU A 1 473 ? -13.898 -58.812 -24.625 1 92.38 473 LEU A O 1
ATOM 3737 N N . ILE A 1 474 ? -15.242 -57.688 -25.875 1 94.44 474 ILE A N 1
ATOM 3738 C CA . ILE A 1 474 ? -15.172 -56.531 -24.984 1 94.44 474 ILE A CA 1
ATOM 3739 C C . ILE A 1 474 ? -16.469 -56.406 -24.188 1 94.44 474 ILE A C 1
ATOM 3741 O O . ILE A 1 474 ? -17.547 -56.781 -24.672 1 94.44 474 ILE A O 1
ATOM 3745 N N . PRO A 1 475 ? -16.359 -55.969 -22.984 1 92.69 475 PRO A N 1
ATOM 3746 C CA . PRO A 1 475 ? -17.547 -55.781 -22.141 1 92.69 475 PRO A CA 1
ATOM 3747 C C . PRO A 1 475 ? -18.5 -54.688 -22.688 1 92.69 475 PRO A C 1
ATOM 3749 O O . PRO A 1 475 ? -18.078 -53.844 -23.469 1 92.69 475 PRO A O 1
ATOM 3752 N N . SER A 1 476 ? -19.75 -54.781 -22.203 1 90.19 476 SER A N 1
ATOM 3753 C CA . SER A 1 476 ? -20.797 -53.875 -22.688 1 90.19 476 SER A CA 1
ATOM 3754 C C . SER A 1 476 ? -20.516 -52.438 -22.297 1 90.19 476 SER A C 1
ATOM 3756 O O . SER A 1 476 ? -20.922 -51.5 -22.984 1 90.19 476 SER A O 1
ATOM 3758 N N . GLU A 1 477 ? -19.75 -52.281 -21.266 1 91.25 477 GLU A N 1
ATOM 3759 C CA . GLU A 1 477 ? -19.5 -50.906 -20.75 1 91.25 477 GLU A CA 1
ATOM 3760 C C . GLU A 1 477 ? -18.234 -50.312 -21.359 1 91.25 477 GLU A C 1
ATOM 3762 O O . GLU A 1 477 ? -17.891 -49.156 -21.094 1 91.25 477 GLU A O 1
ATOM 3767 N N . CYS A 1 478 ? -17.594 -51.062 -22.172 1 93.56 478 CYS A N 1
ATOM 3768 C CA . CYS A 1 478 ? -16.328 -50.594 -22.766 1 93.56 478 CYS A CA 1
ATOM 3769 C C . CYS A 1 478 ? -16.562 -49.562 -23.844 1 93.56 478 CYS A C 1
ATOM 3771 O O . CYS A 1 478 ? -17.422 -49.719 -24.703 1 93.56 478 CYS A O 1
ATOM 3773 N N . GLU A 1 479 ? -15.781 -48.531 -23.734 1 93.94 479 GLU A N 1
ATOM 3774 C CA . GLU A 1 479 ? -15.859 -47.469 -24.734 1 93.94 479 GLU A CA 1
ATOM 3775 C C . GLU A 1 479 ? -14.844 -47.656 -25.844 1 93.94 479 GLU A C 1
ATOM 3777 O O . GLU A 1 479 ? -13.664 -47.906 -25.578 1 93.94 479 GLU A O 1
ATOM 3782 N N . LEU A 1 480 ? -15.352 -47.531 -27.078 1 93.75 480 LEU A N 1
ATOM 3783 C CA . LEU A 1 480 ? -14.469 -47.625 -28.234 1 93.75 480 LEU A CA 1
ATOM 3784 C C . LEU A 1 480 ? -14.023 -46.219 -28.688 1 93.75 480 LEU A C 1
ATOM 3786 O O . LEU A 1 480 ? -14.852 -45.406 -29.078 1 93.75 480 LEU A O 1
ATOM 3790 N N . GLU A 1 481 ? -12.719 -46 -28.562 1 92.25 481 GLU A N 1
ATOM 3791 C CA . GLU A 1 481 ? -12.156 -44.719 -28.984 1 92.25 481 GLU A CA 1
ATOM 3792 C C . GLU A 1 481 ? -11.484 -44.812 -30.359 1 92.25 481 GLU A C 1
ATOM 3794 O O . GLU A 1 481 ? -10.641 -45.688 -30.562 1 92.25 481 GLU A O 1
ATOM 3799 N N . CYS A 1 482 ? -11.898 -43.938 -31.234 1 89.69 482 CYS A N 1
ATOM 3800 C CA . CYS A 1 482 ? -11.297 -43.938 -32.562 1 89.69 482 CYS A CA 1
ATOM 3801 C C . CYS A 1 482 ? -10.867 -42.531 -32.969 1 89.69 482 CYS A C 1
ATOM 3803 O O . CYS A 1 482 ? -11.32 -41.562 -32.406 1 89.69 482 CYS A O 1
ATOM 3805 N N . GLY A 1 483 ? -9.914 -42.469 -33.812 1 83.88 483 GLY A N 1
ATOM 3806 C CA . GLY A 1 483 ? -9.414 -41.188 -34.312 1 83.88 483 GLY A CA 1
ATOM 3807 C C . GLY A 1 483 ? -8.039 -40.844 -33.781 1 83.88 483 GLY A C 1
ATOM 3808 O O . GLY A 1 483 ? -7.445 -41.594 -33 1 83.88 483 GLY A O 1
ATOM 3809 N N . GLY A 1 484 ? -7.492 -39.688 -34.25 1 77.81 484 GLY A N 1
ATOM 3810 C CA . GLY A 1 484 ? -6.172 -39.219 -33.875 1 77.81 484 GLY A CA 1
ATOM 3811 C C . GLY A 1 484 ? -6.199 -38.312 -32.656 1 77.81 484 GLY A C 1
ATOM 3812 O O . GLY A 1 484 ? -7.172 -37.594 -32.438 1 77.81 484 GLY A O 1
ATOM 3813 N N . THR A 1 485 ? -5.207 -38.438 -31.797 1 66.44 485 THR A N 1
ATOM 3814 C CA . THR A 1 485 ? -5.117 -37.625 -30.594 1 66.44 485 THR A CA 1
ATOM 3815 C C . THR A 1 485 ? -4.113 -36.469 -30.797 1 66.44 485 THR A C 1
ATOM 3817 O O . THR A 1 485 ? -3.854 -35.719 -29.875 1 66.44 485 THR A O 1
ATOM 3820 N N . TRP A 1 486 ? -3.543 -36.375 -32.031 1 63.06 486 TRP A N 1
ATOM 3821 C CA . TRP A 1 486 ? -2.438 -35.438 -32.188 1 63.06 486 TRP A CA 1
ATOM 3822 C C . TRP A 1 486 ? -2.953 -34.031 -32.438 1 63.06 486 TRP A C 1
ATOM 3824 O O . TRP A 1 486 ? -4.039 -33.844 -32.969 1 63.06 486 TRP A O 1
ATOM 3834 N N . ARG A 1 487 ? -2.605 -33.062 -31.562 1 53.72 487 ARG A N 1
ATOM 3835 C CA . ARG A 1 487 ? -2.971 -31.641 -31.594 1 53.72 487 ARG A CA 1
ATOM 3836 C C . ARG A 1 487 ? -2.818 -31.062 -33 1 53.72 487 ARG A C 1
ATOM 3838 O O . ARG A 1 487 ? -3.283 -29.953 -33.25 1 53.72 487 ARG A O 1
ATOM 3845 N N . ILE A 1 488 ? -2.02 -31.562 -33.781 1 45.75 488 ILE A N 1
ATOM 3846 C CA . ILE A 1 488 ? -1.687 -30.922 -35.031 1 45.75 488 ILE A CA 1
ATOM 3847 C C . ILE A 1 488 ? -2.881 -31 -36 1 45.75 488 ILE A C 1
ATOM 3849 O O . ILE A 1 488 ? -3.121 -30.094 -36.781 1 45.75 488 ILE A O 1
ATOM 3853 N N . LEU A 1 489 ? -3.537 -32.094 -36.094 1 43.31 489 LEU A N 1
ATOM 3854 C CA . LEU A 1 489 ? -4.598 -32.219 -37.094 1 43.31 489 LEU A CA 1
ATOM 3855 C C . LEU A 1 489 ? -5.969 -32.031 -36.438 1 43.31 489 LEU A C 1
ATOM 3857 O O . LEU A 1 489 ? -6.262 -32.656 -35.438 1 43.31 489 LEU A O 1
ATOM 3861 N N . ASP A 1 490 ? -6.551 -30.969 -36.594 1 46.31 490 ASP A N 1
ATOM 3862 C CA . ASP A 1 490 ? -7.977 -30.828 -36.281 1 46.31 490 ASP A CA 1
ATOM 3863 C C . ASP A 1 490 ? -8.773 -31.969 -36.938 1 46.31 490 ASP A C 1
ATOM 3865 O O . ASP A 1 490 ? -9.07 -31.922 -38.125 1 46.31 490 ASP A O 1
ATOM 3869 N N . TRP A 1 491 ? -8.805 -33.031 -36.5 1 46.84 491 TRP A N 1
ATOM 3870 C CA . TRP A 1 491 ? -9.516 -34.188 -37 1 46.84 491 TRP A CA 1
ATOM 3871 C C . TRP A 1 491 ? -10.953 -33.844 -37.375 1 46.84 491 TRP A C 1
ATOM 3873 O O . TRP A 1 491 ? -11.5 -34.344 -38.344 1 46.84 491 TRP A O 1
ATOM 3883 N N . GLU A 1 492 ? -11.5 -33.062 -36.469 1 47.78 492 GLU A N 1
ATOM 3884 C CA . GLU A 1 492 ? -12.867 -32.688 -36.844 1 47.78 492 GLU A CA 1
ATOM 3885 C C . GLU A 1 492 ? -12.922 -32 -38.219 1 47.78 492 GLU A C 1
ATOM 3887 O O . GLU A 1 492 ? -13.953 -32.031 -38.875 1 47.78 492 GLU A O 1
ATOM 3892 N N . SER A 1 493 ? -11.734 -31.5 -38.5 1 48.47 493 SER A N 1
ATOM 3893 C CA . SER A 1 493 ? -11.773 -30.734 -39.75 1 48.47 493 SER A CA 1
ATOM 3894 C C . SER A 1 493 ? -11.344 -31.609 -40.938 1 48.47 493 SER A C 1
ATOM 3896 O O . SER A 1 493 ? -11.328 -31.141 -42.062 1 48.47 493 SER A O 1
ATOM 3898 N N . SER A 1 494 ? -10.812 -32.812 -40.688 1 55 494 SER A N 1
ATOM 3899 C CA . SER A 1 494 ? -10.422 -33.625 -41.844 1 55 494 SER A CA 1
ATOM 3900 C C . SER A 1 494 ? -11.641 -34.031 -42.656 1 55 494 SER A C 1
ATOM 3902 O O . SER A 1 494 ? -12.703 -34.312 -42.125 1 55 494 SER A O 1
ATOM 3904 N N . SER A 1 495 ? -11.531 -33.812 -43.906 1 62.41 495 SER A N 1
ATOM 3905 C CA . SER A 1 495 ? -12.586 -34.156 -44.844 1 62.41 495 SER A CA 1
ATOM 3906 C C . SER A 1 495 ? -13.008 -35.625 -44.719 1 62.41 495 SER A C 1
ATOM 3908 O O . SER A 1 495 ? -12.156 -36.5 -44.594 1 62.41 495 SER A O 1
ATOM 3910 N N . PRO A 1 496 ? -14.258 -35.875 -44.438 1 59.81 496 PRO A N 1
ATOM 3911 C CA . PRO A 1 496 ? -14.773 -37.25 -44.438 1 59.81 496 PRO A CA 1
ATOM 3912 C C . PRO A 1 496 ? -14.25 -38.094 -45.594 1 59.81 496 PRO A C 1
ATOM 3914 O O . PRO A 1 496 ? -14.242 -39.312 -45.531 1 59.81 496 PRO A O 1
ATOM 3917 N N . ALA A 1 497 ? -13.766 -37.375 -46.562 1 68.12 497 ALA A N 1
ATOM 3918 C CA . ALA A 1 497 ? -13.312 -38.062 -47.781 1 68.12 497 ALA A CA 1
ATOM 3919 C C . ALA A 1 497 ? -11.836 -38.438 -47.656 1 68.12 497 ALA A C 1
ATOM 3921 O O . ALA A 1 497 ? -11.336 -39.25 -48.469 1 68.12 497 ALA A O 1
ATOM 3922 N N . SER A 1 498 ? -11.273 -38.031 -46.625 1 76 498 SER A N 1
ATOM 3923 C CA . SER A 1 498 ? -9.867 -38.375 -46.469 1 76 498 SER A CA 1
ATOM 3924 C C . SER A 1 498 ? -9.719 -39.781 -45.906 1 76 498 SER A C 1
ATOM 3926 O O . SER A 1 498 ? -10.68 -40.375 -45.406 1 76 498 SER A O 1
ATOM 3928 N N . GLU A 1 499 ? -8.586 -40.344 -46.125 1 77.5 499 GLU A N 1
ATOM 3929 C CA . GLU A 1 499 ? -8.312 -41.656 -45.625 1 77.5 499 GLU A CA 1
ATOM 3930 C C . GLU A 1 499 ? -8.609 -41.75 -44.125 1 77.5 499 GLU A C 1
ATOM 3932 O O . GLU A 1 499 ? -9.195 -42.719 -43.656 1 77.5 499 GLU A O 1
ATOM 3937 N N . TYR A 1 500 ? -8.367 -40.719 -43.406 1 80.56 500 TYR A N 1
ATOM 3938 C CA . TYR A 1 500 ? -8.602 -40.688 -41.969 1 80.56 500 TYR A CA 1
ATOM 3939 C C . TYR A 1 500 ? -10.094 -40.625 -41.656 1 80.56 500 TYR A C 1
ATOM 3941 O O . TYR A 1 500 ? -10.57 -41.25 -40.719 1 80.56 500 TYR A O 1
ATOM 3949 N N . GLY A 1 501 ? -10.727 -39.938 -42.469 1 80.25 501 GLY A N 1
ATOM 3950 C CA . GLY A 1 501 ? -12.164 -39.812 -42.281 1 80.25 501 GLY A CA 1
ATOM 3951 C C . GLY A 1 501 ? -12.898 -41.125 -42.5 1 80.25 501 GLY A C 1
ATOM 3952 O O . GLY A 1 501 ? -13.828 -41.469 -41.75 1 80.25 501 GLY A O 1
ATOM 3953 N N . ILE A 1 502 ? -12.453 -41.844 -43.5 1 82.38 502 ILE A N 1
ATOM 3954 C CA . ILE A 1 502 ? -13.078 -43.094 -43.844 1 82.38 502 ILE A CA 1
ATOM 3955 C C . ILE A 1 502 ? -12.891 -44.094 -42.688 1 82.38 502 ILE A C 1
ATOM 3957 O O . ILE A 1 502 ? -13.836 -44.781 -42.281 1 82.38 502 ILE A O 1
ATOM 3961 N N . ILE A 1 503 ? -11.75 -44.062 -42.25 1 86.62 503 ILE A N 1
ATOM 3962 C CA . ILE A 1 503 ? -11.438 -44.969 -41.156 1 86.62 503 ILE A CA 1
ATOM 3963 C C . ILE A 1 503 ? -12.242 -44.594 -39.906 1 86.62 503 ILE A C 1
ATOM 3965 O O . ILE A 1 503 ? -12.828 -45.438 -39.25 1 86.62 503 ILE A O 1
ATOM 3969 N N . HIS A 1 504 ? -12.25 -43.375 -39.656 1 87.19 504 HIS A N 1
ATOM 3970 C CA . HIS A 1 504 ? -12.977 -42.875 -38.5 1 87.19 504 HIS A CA 1
ATOM 3971 C C . HIS A 1 504 ? -14.461 -43.219 -38.562 1 87.19 504 HIS A C 1
ATOM 3973 O O . HIS A 1 504 ? -15.062 -43.625 -37.594 1 87.19 504 HIS A O 1
ATOM 3979 N N . GLN A 1 505 ? -15.016 -43.031 -39.719 1 86.19 505 GLN A N 1
ATOM 3980 C CA . GLN A 1 505 ? -16.438 -43.344 -39.906 1 86.19 505 GLN A CA 1
ATOM 3981 C C . GLN A 1 505 ? -16.719 -44.812 -39.688 1 86.19 505 GLN A C 1
ATOM 3983 O O . GLN A 1 505 ? -17.719 -45.188 -39.094 1 86.19 505 GLN A O 1
ATOM 3988 N N . ALA A 1 506 ? -15.852 -45.656 -40.281 1 89.31 506 ALA A N 1
ATOM 3989 C CA . ALA A 1 506 ? -16.031 -47.094 -40.188 1 89.31 506 ALA A CA 1
ATOM 3990 C C . ALA A 1 506 ? -16.031 -47.531 -38.719 1 89.31 506 ALA A C 1
ATOM 3992 O O . ALA A 1 506 ? -16.891 -48.281 -38.281 1 89.31 506 ALA A O 1
ATOM 3993 N N . TRP A 1 507 ? -15.164 -47 -38 1 92.88 507 TRP A N 1
ATOM 3994 C CA . TRP A 1 507 ? -15.062 -47.375 -36.594 1 92.88 507 TRP A CA 1
ATOM 3995 C C . TRP A 1 507 ? -16.188 -46.75 -35.781 1 92.88 507 TRP A C 1
ATOM 3997 O O . TRP A 1 507 ? -16.672 -47.344 -34.812 1 92.88 507 TRP A O 1
ATOM 4007 N N . SER A 1 508 ? -16.547 -45.594 -36.188 1 89.5 508 SER A N 1
ATOM 4008 C CA . SER A 1 508 ? -17.703 -45 -35.531 1 89.5 508 SER A CA 1
ATOM 4009 C C . SER A 1 508 ? -18.953 -45.844 -35.688 1 89.5 508 SER A C 1
ATOM 4011 O O . SER A 1 508 ? -19.781 -45.938 -34.781 1 89.5 508 SER A O 1
ATOM 4013 N N . MET A 1 509 ? -19.047 -46.469 -36.781 1 90.25 509 MET A N 1
ATOM 4014 C CA . MET A 1 509 ? -20.172 -47.375 -37.031 1 90.25 509 MET A CA 1
ATOM 4015 C C . MET A 1 509 ? -20.094 -48.594 -36.125 1 90.25 509 MET A C 1
ATOM 4017 O O . MET A 1 509 ? -21.094 -49.031 -35.562 1 90.25 509 MET A O 1
ATOM 4021 N N . VAL A 1 510 ? -18.953 -49.062 -36.031 1 92.44 510 VAL A N 1
ATOM 4022 C CA . VAL A 1 510 ? -18.75 -50.188 -35.125 1 92.44 510 VAL A CA 1
ATOM 4023 C C . VAL A 1 510 ? -19.188 -49.781 -33.719 1 92.44 510 VAL A C 1
ATOM 4025 O O . VAL A 1 510 ? -19.906 -50.531 -33.062 1 92.44 510 VAL A O 1
ATOM 4028 N N . GLY A 1 511 ? -18.719 -48.656 -33.219 1 91.69 511 GLY A N 1
ATOM 4029 C CA . GLY A 1 511 ? -19.031 -48.188 -31.891 1 91.69 511 GLY A CA 1
ATOM 4030 C C . GLY A 1 511 ? -20.531 -48 -31.656 1 91.69 511 GLY A C 1
ATOM 4031 O O . GLY A 1 511 ? -21.016 -48.219 -30.547 1 91.69 511 GLY A O 1
ATOM 4032 N N . SER A 1 512 ? -21.219 -47.656 -32.656 1 89.19 512 SER A N 1
ATOM 4033 C CA . SER A 1 512 ? -22.656 -47.406 -32.562 1 89.19 512 SER A CA 1
ATOM 4034 C C . SER A 1 512 ? -23.438 -48.719 -32.469 1 89.19 512 SER A C 1
ATOM 4036 O O . SER A 1 512 ? -24.516 -48.781 -31.875 1 89.19 512 SER A O 1
ATOM 4038 N N . VAL A 1 513 ? -22.953 -49.75 -33.094 1 89.75 513 VAL A N 1
ATOM 4039 C CA . VAL A 1 513 ? -23.688 -51 -33.219 1 89.75 513 VAL A CA 1
ATOM 4040 C C . VAL A 1 513 ? -23.359 -51.906 -32.031 1 89.75 513 VAL A C 1
ATOM 4042 O O . VAL A 1 513 ? -24.141 -52.781 -31.672 1 89.75 513 VAL A O 1
ATOM 4045 N N . LEU A 1 514 ? -22.266 -51.656 -31.438 1 90.62 514 LEU A N 1
ATOM 4046 C CA . LEU A 1 514 ? -21.766 -52.531 -30.406 1 90.62 514 LEU A CA 1
ATOM 4047 C C . LEU A 1 514 ? -22.734 -52.625 -29.234 1 90.62 514 LEU A C 1
ATOM 4049 O O . LEU A 1 514 ? -23.031 -53.719 -28.766 1 90.62 514 LEU A O 1
ATOM 4053 N N . PRO A 1 515 ? -23.25 -51.531 -28.734 1 88.5 515 PRO A N 1
ATOM 4054 C CA . PRO A 1 515 ? -24.219 -51.625 -27.641 1 88.5 515 PRO A CA 1
ATOM 4055 C C . PRO A 1 515 ? -25.422 -52.5 -28 1 88.5 515 PRO A C 1
ATOM 4057 O O . PRO A 1 515 ? -25.922 -53.25 -27.156 1 88.5 515 PRO A O 1
ATOM 4060 N N . LEU A 1 516 ? -25.875 -52.438 -29.188 1 86.88 516 LEU A N 1
ATOM 4061 C CA . LEU A 1 516 ? -27.016 -53.219 -29.656 1 86.88 516 LEU A CA 1
ATOM 4062 C C . LEU A 1 516 ? -26.656 -54.719 -29.703 1 86.88 516 LEU A C 1
ATOM 4064 O O . LEU A 1 516 ? -27.469 -55.562 -29.312 1 86.88 516 LEU A O 1
ATOM 4068 N N . LEU A 1 517 ? -25.562 -55.031 -30.219 1 88.38 517 LEU A N 1
ATOM 4069 C CA . LEU A 1 517 ? -25.109 -56.406 -30.312 1 88.38 517 LEU A CA 1
ATOM 4070 C C . LEU A 1 517 ? -24.984 -57 -28.906 1 88.38 517 LEU A C 1
ATOM 4072 O O . LEU A 1 517 ? -25.328 -58.188 -28.703 1 88.38 517 LEU A O 1
ATOM 4076 N N . HIS A 1 518 ? -24.516 -56.281 -27.984 1 89.12 518 HIS A N 1
ATOM 4077 C CA . HIS A 1 518 ? -24.406 -56.75 -26.609 1 89.12 518 HIS A CA 1
ATOM 4078 C C . HIS A 1 518 ? -25.781 -57.062 -26.031 1 89.12 518 HIS A C 1
ATOM 4080 O O . HIS A 1 518 ? -25.953 -58.031 -25.312 1 89.12 518 HIS A O 1
ATOM 4086 N N . LYS A 1 519 ? -26.734 -56.25 -26.297 1 84.19 519 LYS A N 1
ATOM 4087 C CA . LYS A 1 519 ? -28.109 -56.469 -25.828 1 84.19 519 LYS A CA 1
ATOM 4088 C C . LYS A 1 519 ? -28.688 -57.781 -26.406 1 84.19 519 LYS A C 1
ATOM 4090 O O . LYS A 1 519 ? -29.328 -58.531 -25.688 1 84.19 519 LYS A O 1
ATOM 4095 N N . VAL A 1 520 ? -28.391 -57.938 -27.656 1 84 520 VAL A N 1
ATOM 4096 C CA . VAL A 1 520 ? -28.891 -59.156 -28.328 1 84 520 VAL A CA 1
ATOM 4097 C C . VAL A 1 520 ? -28.266 -60.375 -27.703 1 84 520 VAL A C 1
ATOM 4099 O O . VAL A 1 520 ? -28.953 -61.375 -27.453 1 84 520 VAL A O 1
ATOM 4102 N N . ARG A 1 521 ? -27.094 -60.312 -27.438 1 82.56 521 ARG A N 1
ATOM 4103 C CA . ARG A 1 521 ? -26.391 -61.469 -26.844 1 82.56 521 ARG A CA 1
ATOM 4104 C C . ARG A 1 521 ? -26.875 -61.75 -25.422 1 82.56 521 ARG A C 1
ATOM 4106 O O . ARG A 1 521 ? -27.016 -62.906 -25.031 1 82.56 521 ARG A O 1
ATOM 4113 N N . MET A 1 522 ? -27.109 -60.75 -24.75 1 82.88 522 MET A N 1
ATOM 4114 C CA . MET A 1 522 ? -27.656 -60.906 -23.391 1 82.88 522 MET A CA 1
ATOM 4115 C C . MET A 1 522 ? -29.047 -61.5 -23.422 1 82.88 522 MET A C 1
ATOM 4117 O O . MET A 1 522 ? -29.359 -62.375 -22.609 1 82.88 522 MET A O 1
ATOM 4121 N N . GLN A 1 523 ? -29.75 -61.156 -24.422 1 78.75 523 GLN A N 1
ATOM 4122 C CA . GLN A 1 523 ? -31.094 -61.719 -24.562 1 78.75 523 GLN A CA 1
ATOM 4123 C C . GLN A 1 523 ? -31.047 -63.188 -24.953 1 78.75 523 GLN A C 1
ATOM 4125 O O . GLN A 1 523 ? -31.812 -64 -24.406 1 78.75 523 GLN A O 1
ATOM 4130 N N . GLU A 1 524 ? -30.188 -63.375 -25.859 1 79.38 524 GLU A N 1
ATOM 4131 C CA . GLU A 1 524 ? -30.062 -64.75 -26.312 1 79.38 524 GLU A CA 1
ATOM 4132 C C . GLU A 1 524 ? -29.547 -65.688 -25.188 1 79.38 524 GLU A C 1
ATOM 4134 O O . GLU A 1 524 ? -29.969 -66.812 -25.062 1 79.38 524 GLU A O 1
ATOM 4139 N N . ARG A 1 525 ? -28.719 -65.188 -24.438 1 76.12 525 ARG A N 1
ATOM 4140 C CA . ARG A 1 525 ? -28.203 -65.938 -23.297 1 76.12 525 ARG A CA 1
ATOM 4141 C C . ARG A 1 525 ? -29.281 -66.188 -22.266 1 76.12 525 ARG A C 1
ATOM 4143 O O . ARG A 1 525 ? -29.375 -67.312 -21.688 1 76.12 525 ARG A O 1
ATOM 4150 N N . LYS A 1 526 ? -30.016 -65.25 -22.062 1 73.44 526 LYS A N 1
ATOM 4151 C CA . LYS A 1 526 ? -31.141 -65.438 -21.125 1 73.44 526 LYS A CA 1
ATOM 4152 C C . LYS A 1 526 ? -32.156 -66.438 -21.641 1 73.44 526 LYS A C 1
ATOM 4154 O O . LYS A 1 526 ? -32.656 -67.25 -20.875 1 73.44 526 LYS A O 1
ATOM 4159 N N . ARG A 1 527 ? -32.344 -66.375 -22.938 1 73 527 ARG A N 1
ATOM 4160 C CA . ARG A 1 527 ? -33.25 -67.312 -23.547 1 73 527 ARG A CA 1
ATOM 4161 C C . ARG A 1 527 ? -32.719 -68.75 -23.438 1 73 527 ARG A C 1
ATOM 4163 O O . ARG A 1 527 ? -33.5 -69.688 -23.156 1 73 527 ARG A O 1
ATOM 4170 N N . TYR A 1 528 ? -31.531 -68.812 -23.688 1 71.25 528 TYR A N 1
ATOM 4171 C CA . TYR A 1 528 ? -30.906 -70.125 -23.594 1 71.25 528 TYR A CA 1
ATOM 4172 C C . TYR A 1 528 ? -30.953 -70.688 -22.172 1 71.25 528 TYR A C 1
ATOM 4174 O O . TYR A 1 528 ? -31.234 -71.812 -21.938 1 71.25 528 TYR A O 1
ATOM 4182 N N . GLU A 1 529 ? -30.703 -69.812 -21.25 1 73.06 529 GLU A N 1
ATOM 4183 C CA . GLU A 1 529 ? -30.75 -70.25 -19.844 1 73.06 529 GLU A CA 1
ATOM 4184 C C . GLU A 1 529 ? -32.156 -70.625 -19.422 1 73.06 529 GLU A C 1
ATOM 4186 O O . GLU A 1 529 ? -32.375 -71.562 -18.688 1 73.06 529 GLU A O 1
ATOM 4191 N N . GLU A 1 530 ? -33.031 -69.938 -19.938 1 71.56 530 GLU A N 1
ATOM 4192 C CA . GLU A 1 530 ? -34.406 -70.25 -19.656 1 71.56 530 GLU A CA 1
ATOM 4193 C C . GLU A 1 530 ? -34.844 -71.562 -20.297 1 71.56 530 GLU A C 1
ATOM 4195 O O . GLU A 1 530 ? -35.531 -72.375 -19.672 1 71.56 530 GLU A O 1
ATOM 4200 N N . ALA A 1 531 ? -34.406 -71.75 -21.5 1 71.5 531 ALA A N 1
ATOM 4201 C CA . ALA A 1 531 ? -34.688 -73 -22.188 1 71.5 531 ALA A CA 1
ATOM 4202 C C . ALA A 1 531 ? -34.031 -74.188 -21.5 1 71.5 531 ALA A C 1
ATOM 4204 O O . ALA A 1 531 ? -34.656 -75.25 -21.359 1 71.5 531 ALA A O 1
ATOM 4205 N N . LYS A 1 532 ? -32.875 -74 -21.031 1 74.56 532 LYS A N 1
ATOM 4206 C CA . LYS A 1 532 ? -32.156 -75.062 -20.328 1 74.56 532 LYS A CA 1
ATOM 4207 C C . LYS A 1 532 ? -32.812 -75.375 -18.984 1 74.56 532 LYS A C 1
ATOM 4209 O O . LYS A 1 532 ? -32.906 -76.562 -18.578 1 74.56 532 LYS A O 1
ATOM 4214 N N . SER A 1 533 ? -33.219 -74.375 -18.359 1 74.25 533 SER A N 1
ATOM 4215 C CA . SER A 1 533 ? -33.906 -74.625 -17.109 1 74.25 533 SER A CA 1
ATOM 4216 C C . SER A 1 533 ? -35.25 -75.312 -17.312 1 74.25 533 SER A C 1
ATOM 4218 O O . SER A 1 533 ? -35.625 -76.188 -16.516 1 74.25 533 SER A O 1
ATOM 4220 N N . GLU A 1 534 ? -35.906 -75.125 -18.391 1 68.25 534 GLU A N 1
ATOM 4221 C CA . GLU A 1 534 ? -37.156 -75.812 -18.719 1 68.25 534 GLU A CA 1
ATOM 4222 C C . GLU A 1 534 ? -36.906 -77.25 -19.109 1 68.25 534 GLU A C 1
ATOM 4224 O O . GLU A 1 534 ? -37.688 -78.188 -18.766 1 68.25 534 GLU A O 1
ATOM 4229 N N . LEU A 1 535 ? -35.875 -77.438 -19.828 1 64.81 535 LEU A N 1
ATOM 4230 C CA . LEU A 1 535 ? -35.531 -78.812 -20.234 1 64.81 535 LEU A CA 1
ATOM 4231 C C . LEU A 1 535 ? -35.125 -79.625 -19.031 1 64.81 535 LEU A C 1
ATOM 4233 O O . LEU A 1 535 ? -35.438 -80.812 -18.953 1 64.81 535 LEU A O 1
ATOM 4237 N N . ASN A 1 536 ? -34.406 -79 -18.234 1 66.19 536 ASN A N 1
ATOM 4238 C CA . ASN A 1 536 ? -34.031 -79.75 -17.031 1 66.19 536 ASN A CA 1
ATOM 4239 C C . ASN A 1 536 ? -35.188 -79.938 -16.094 1 66.19 536 ASN A C 1
ATOM 4241 O O . ASN A 1 536 ? -35.125 -80.75 -15.195 1 66.19 536 ASN A O 1
ATOM 4245 N N . SER A 1 537 ? -36.25 -79.25 -16.125 1 60.19 537 SER A N 1
ATOM 4246 C CA . SER A 1 537 ? -37.406 -79.438 -15.273 1 60.19 537 SER A CA 1
ATOM 4247 C C . SER A 1 537 ? -38.406 -80.375 -15.93 1 60.19 537 SER A C 1
ATOM 4249 O O . SER A 1 537 ? -39.469 -80.688 -15.352 1 60.19 537 SER A O 1
ATOM 4251 N N . SER A 1 538 ? -38.281 -80.688 -17.172 1 51.31 538 SER A N 1
ATOM 4252 C CA . SER A 1 538 ? -39.219 -81.688 -17.719 1 51.31 538 SER A CA 1
ATOM 4253 C C . SER A 1 538 ? -38.938 -83.062 -17.141 1 51.31 538 SER A C 1
ATOM 4255 O O . SER A 1 538 ? -37.812 -83.562 -17.125 1 51.31 538 SER A O 1
ATOM 4257 N N . PRO A 1 539 ? -39.906 -83.75 -16.453 1 50.91 539 PRO A N 1
ATOM 4258 C CA . PRO A 1 539 ? -39.844 -85.062 -15.812 1 50.91 539 PRO A CA 1
ATOM 4259 C C . PRO A 1 539 ? -39.375 -86.188 -16.766 1 50.91 539 PRO A C 1
ATOM 4261 O O . PRO A 1 539 ? -39.531 -86.062 -17.984 1 50.91 539 PRO A O 1
ATOM 4264 N N . SER A 1 540 ? -38.531 -87.062 -16.406 1 43.81 540 SER A N 1
ATOM 4265 C CA . SER A 1 540 ? -38.031 -88.312 -17.047 1 43.81 540 SER A CA 1
ATOM 4266 C C . SER A 1 540 ? -39.156 -89.125 -17.625 1 43.81 540 SER A C 1
ATOM 4268 O O . SER A 1 540 ? -40.094 -89.438 -16.906 1 43.81 540 SER A O 1
ATOM 4270 N N . PRO A 1 541 ? -39.469 -89.125 -18.938 1 39.94 541 PRO A N 1
ATOM 4271 C CA . PRO A 1 541 ? -40.531 -90 -19.391 1 39.94 541 PRO A CA 1
ATOM 4272 C C . PRO A 1 541 ? -40.281 -91.438 -18.922 1 39.94 541 PRO A C 1
ATOM 4274 O O . PRO A 1 541 ? -39.156 -91.938 -18.891 1 39.94 541 PRO A O 1
ATOM 4277 N N . LYS A 1 542 ? -41.125 -92 -17.938 1 42.12 542 LYS A N 1
ATOM 4278 C CA . LYS A 1 542 ? -41.156 -93.438 -17.609 1 42.12 542 LYS A CA 1
ATOM 4279 C C . LYS A 1 542 ? -41.188 -94.25 -18.859 1 42.12 542 LYS A C 1
ATOM 4281 O O . LYS A 1 542 ? -41.969 -94 -19.797 1 42.12 542 LYS A O 1
ATOM 4286 N N . ASP A 1 543 ? -40.125 -95.062 -19.391 1 35.06 543 ASP A N 1
ATOM 4287 C CA . ASP A 1 543 ? -39.875 -96.125 -20.344 1 35.06 543 ASP A CA 1
ATOM 4288 C C . ASP A 1 543 ? -41.031 -97.062 -20.375 1 35.06 543 ASP A C 1
ATOM 4290 O O . ASP A 1 543 ? -41.125 -98 -19.516 1 35.06 543 ASP A O 1
ATOM 4294 N N . ASP A 1 544 ? -42.25 -96.688 -20.75 1 34.47 544 ASP A N 1
ATOM 4295 C CA . ASP A 1 544 ? -43.219 -97.75 -20.953 1 34.47 544 ASP A CA 1
ATOM 4296 C C . ASP A 1 544 ? -42.781 -98.75 -22.062 1 34.47 544 ASP A C 1
ATOM 4298 O O . ASP A 1 544 ? -42.125 -98.312 -23.016 1 34.47 544 ASP A O 1
ATOM 4302 N N . PRO A 1 545 ? -43.031 -100.062 -22.094 1 31.8 545 PRO A N 1
ATOM 4303 C CA . PRO A 1 545 ? -42.531 -101.25 -22.859 1 31.8 545 PRO A CA 1
ATOM 4304 C C . PRO A 1 545 ? -43.031 -101.25 -24.312 1 31.8 545 PRO A C 1
ATOM 4306 O O . PRO A 1 545 ? -44.219 -101.312 -24.562 1 31.8 545 PRO A O 1
ATOM 4309 N N . LEU A 1 546 ? -42.438 -100.5 -25.281 1 26.64 546 LEU A N 1
ATOM 4310 C CA . LEU A 1 546 ? -42.75 -100.562 -26.703 1 26.64 546 LEU A CA 1
ATOM 4311 C C . LEU A 1 546 ? -42.625 -102 -27.234 1 26.64 546 LEU A C 1
ATOM 4313 O O . LEU A 1 546 ? -41.562 -102.562 -27.172 1 26.64 546 LEU A O 1
ATOM 4317 N N . PRO A 1 547 ? -43.719 -102.75 -27.375 1 27.73 547 PRO A N 1
ATOM 4318 C CA . PRO A 1 547 ? -43.844 -104.125 -27.969 1 27.73 547 PRO A CA 1
ATOM 4319 C C . PRO A 1 547 ? -43.5 -104.125 -29.453 1 27.73 547 PRO A C 1
ATOM 4321 O O . PRO A 1 547 ? -43.438 -103.062 -30.094 1 27.73 547 PRO A O 1
ATOM 4324 N N . VAL A 1 548 ? -43.688 -105.25 -30.203 1 26.88 548 VAL A N 1
ATOM 4325 C CA . VAL A 1 548 ? -43.281 -105.938 -31.438 1 26.88 548 VAL A CA 1
ATOM 4326 C C . VAL A 1 548 ? -43.844 -105.188 -32.656 1 26.88 548 VAL A C 1
ATOM 4328 O O . VAL A 1 548 ? -44.938 -104.625 -32.562 1 26.88 548 VAL A O 1
ATOM 4331 N N . SER A 1 549 ? -42.969 -104.875 -33.688 1 19.25 549 SER A N 1
ATOM 4332 C CA . SER A 1 549 ? -42.969 -104.25 -35.031 1 19.25 549 SER A CA 1
ATOM 4333 C C . SER A 1 549 ? -43.938 -105 -35.938 1 19.25 549 SER A C 1
ATOM 4335 O O . SER A 1 549 ? -44.031 -106.25 -35.875 1 19.25 549 SER A O 1
ATOM 4337 N N . GLN A 1 550 ? -44.688 -104.188 -36.719 1 18.8 550 GLN A N 1
ATOM 4338 C CA . GLN A 1 550 ? -45.75 -104.562 -37.656 1 18.8 550 GLN A CA 1
ATOM 4339 C C . GLN A 1 550 ? -45.219 -105.312 -38.844 1 18.8 550 GLN A C 1
ATOM 4341 O O . GLN A 1 550 ? -44.031 -105.25 -39.156 1 18.8 550 GLN A O 1
ATOM 4346 N N . THR A 1 551 ? -46.125 -105.875 -39.875 1 22.25 551 THR A N 1
ATOM 4347 C CA . THR A 1 551 ? -46.406 -106.875 -40.844 1 22.25 551 THR A CA 1
ATOM 4348 C C . THR A 1 551 ? -45.812 -106.5 -42.219 1 22.25 551 THR A C 1
ATOM 4350 O O . THR A 1 551 ? -45.5 -105.312 -42.469 1 22.25 551 THR A O 1
ATOM 4353 N N . PRO A 1 552 ? -46.375 -106.75 -43.469 1 20.94 552 PRO A N 1
ATOM 4354 C CA . PRO A 1 552 ? -46 -107.375 -44.75 1 20.94 552 PRO A CA 1
ATOM 4355 C C . PRO A 1 552 ? -45.594 -106.312 -45.812 1 20.94 552 PRO A C 1
ATOM 4357 O O . PRO A 1 552 ? -44.656 -106.562 -46.594 1 20.94 552 PRO A O 1
ATOM 4360 N N . ILE A 1 553 ? -45.656 -104.938 -46.188 1 22.36 553 ILE A N 1
ATOM 4361 C CA . ILE A 1 553 ? -46.469 -104.812 -47.406 1 22.36 553 ILE A CA 1
ATOM 4362 C C . ILE A 1 553 ? -45.625 -105.188 -48.625 1 22.36 553 ILE A C 1
ATOM 4364 O O . ILE A 1 553 ? -44.406 -104.938 -48.656 1 22.36 553 ILE A O 1
ATOM 4368 N N . SER A 1 554 ? -46.219 -105.625 -49.938 1 20.14 554 SER A N 1
ATOM 4369 C CA . SER A 1 554 ? -46.125 -106.375 -51.188 1 20.14 554 SER A CA 1
ATOM 4370 C C . SER A 1 554 ? -45.594 -105.5 -52.312 1 20.14 554 SER A C 1
ATOM 4372 O O . SER A 1 554 ? -46.094 -104.375 -52.531 1 20.14 554 SER A O 1
ATOM 4374 N N . ILE A 1 555 ? -44.281 -105.438 -52.781 1 21.09 555 ILE A N 1
ATOM 4375 C CA . ILE A 1 555 ? -43.844 -104.5 -53.812 1 21.09 555 ILE A CA 1
ATOM 4376 C C . ILE A 1 555 ? -44.5 -104.812 -55.125 1 21.09 555 ILE A C 1
ATOM 4378 O O . ILE A 1 555 ? -44.281 -105.938 -55.688 1 21.09 555 ILE A O 1
ATOM 4382 N N . SER A 1 556 ? -45.594 -104.25 -55.406 1 17.62 556 SER A N 1
ATOM 4383 C CA . SER A 1 556 ? -46.281 -104.5 -56.688 1 17.62 556 SER A CA 1
ATOM 4384 C C . SER A 1 556 ? -45.375 -104.25 -57.875 1 17.62 556 SER A C 1
ATOM 4386 O O . SER A 1 556 ? -44.375 -103.562 -57.719 1 17.62 556 SER A O 1
ATOM 4388 N N . ASP A 1 557 ? -45.969 -103.938 -59.094 1 19.64 557 ASP A N 1
ATOM 4389 C CA . ASP A 1 557 ? -46 -104.312 -60.5 1 19.64 557 ASP A CA 1
ATOM 4390 C C . ASP A 1 557 ? -44.938 -103.562 -61.281 1 19.64 557 ASP A C 1
ATOM 4392 O O . ASP A 1 557 ? -44.156 -104.188 -62 1 19.64 557 ASP A O 1
ATOM 4396 N N . ALA A 1 558 ? -45.25 -102.438 -62.344 1 20.34 558 ALA A N 1
ATOM 4397 C CA . ALA A 1 558 ? -45.562 -102.375 -63.75 1 20.34 558 ALA A CA 1
ATOM 4398 C C . ALA A 1 558 ? -44.469 -101.625 -64.5 1 20.34 558 ALA A C 1
ATOM 4400 O O . ALA A 1 558 ? -44.406 -101.688 -65.75 1 20.34 558 ALA A O 1
ATOM 4401 N N . VAL A 1 559 ? -44.062 -100.438 -64.188 1 21.89 559 VAL A N 1
ATOM 4402 C CA . VAL A 1 559 ? -43.688 -99.625 -65.375 1 21.89 559 VAL A CA 1
ATOM 4403 C C . VAL A 1 559 ? -42.562 -100.312 -66.125 1 21.89 559 VAL A C 1
ATOM 4405 O O . VAL A 1 559 ? -41.688 -100.938 -65.562 1 21.89 559 VAL A O 1
ATOM 4408 N N . PRO A 1 560 ? -42.594 -100.312 -67.5 1 19.92 560 PRO A N 1
ATOM 4409 C CA . PRO A 1 560 ? -42.625 -100.438 -68.938 1 19.92 560 PRO A CA 1
ATOM 4410 C C . PRO A 1 560 ? -41.344 -100 -69.625 1 19.92 560 PRO A C 1
ATOM 4412 O O . PRO A 1 560 ? -40.469 -99.375 -68.938 1 19.92 560 PRO A O 1
ATOM 4415 N N . THR A 1 561 ? -41.594 -99.625 -71.062 1 25.64 561 THR A N 1
ATOM 4416 C CA . THR A 1 561 ? -41.125 -99.25 -72.375 1 25.64 561 THR A CA 1
ATOM 4417 C C . THR A 1 561 ? -40.469 -97.875 -72.375 1 25.64 561 THR A C 1
ATOM 4419 O O . THR A 1 561 ? -40.812 -97 -71.5 1 25.64 561 THR A O 1
ATOM 4422 N N . PRO A 1 562 ? -39.844 -97.25 -73.625 1 21.83 562 PRO A N 1
ATOM 4423 C CA . PRO A 1 562 ? -39.469 -95.875 -73.812 1 21.83 562 PRO A CA 1
ATOM 4424 C C . PRO A 1 562 ? -40.625 -94.875 -73.5 1 21.83 562 PRO A C 1
ATOM 4426 O O . PRO A 1 562 ? -41.781 -95.25 -73.688 1 21.83 562 PRO A O 1
ATOM 4429 N N . MET B 1 1 ? 60.188 3.793 24.797 1 24.52 1 MET B N 1
ATOM 4430 C CA . MET B 1 1 ? 59.25 4.184 23.766 1 24.52 1 MET B CA 1
ATOM 4431 C C . MET B 1 1 ? 57.844 4.312 24.328 1 24.52 1 MET B C 1
ATOM 4433 O O . MET B 1 1 ? 57.281 3.348 24.875 1 24.52 1 MET B O 1
ATOM 4437 N N . SER B 1 2 ? 57.344 5.555 24.797 1 28.19 2 SER B N 1
ATOM 4438 C CA . SER B 1 2 ? 56.312 6.145 25.641 1 28.19 2 SER B CA 1
ATOM 4439 C C . SER B 1 2 ? 54.938 5.922 25.031 1 28.19 2 SER B C 1
ATOM 4441 O O . SER B 1 2 ? 54.75 6.059 23.828 1 28.19 2 SER B O 1
ATOM 4443 N N . LEU B 1 3 ? 54.031 5.043 25.609 1 31.59 3 LEU B N 1
ATOM 4444 C CA . LEU B 1 3 ? 52.656 4.598 25.594 1 31.59 3 LEU B CA 1
ATOM 4445 C C . LEU B 1 3 ? 51.688 5.785 25.531 1 31.59 3 LEU B C 1
ATOM 4447 O O . LEU B 1 3 ? 51.625 6.582 26.469 1 31.59 3 LEU B O 1
ATOM 4451 N N . TYR B 1 4 ? 51.594 6.508 24.328 1 31.75 4 TYR B N 1
ATOM 4452 C CA . TYR B 1 4 ? 50.844 7.672 23.891 1 31.75 4 TYR B CA 1
ATOM 4453 C C . TYR B 1 4 ? 49.469 7.68 24.562 1 31.75 4 TYR B C 1
ATOM 4455 O O . TYR B 1 4 ? 48.875 6.625 24.828 1 31.75 4 TYR B O 1
ATOM 4463 N N . THR B 1 5 ? 49.031 8.789 25.266 1 32.5 5 THR B N 1
ATOM 4464 C CA . THR B 1 5 ? 47.969 9.586 25.859 1 32.5 5 THR B CA 1
ATOM 4465 C C . THR B 1 5 ? 46.719 9.586 24.969 1 32.5 5 THR B C 1
ATOM 4467 O O . THR B 1 5 ? 46.781 10.07 23.828 1 32.5 5 THR B O 1
ATOM 4470 N N . THR B 1 6 ? 45.969 8.484 24.984 1 39.69 6 THR B N 1
ATOM 4471 C CA . THR B 1 6 ? 44.625 8.547 24.422 1 39.69 6 THR B CA 1
ATOM 4472 C C . THR B 1 6 ? 43.969 9.891 24.734 1 39.69 6 THR B C 1
ATOM 4474 O O . THR B 1 6 ? 43.844 10.266 25.906 1 39.69 6 THR B O 1
ATOM 4477 N N . SER B 1 7 ? 44.281 10.945 23.891 1 40.03 7 SER B N 1
ATOM 4478 C CA . SER B 1 7 ? 43.906 12.352 24 1 40.03 7 SER B CA 1
ATOM 4479 C C . SER B 1 7 ? 42.469 12.5 24.469 1 40.03 7 SER B C 1
ATOM 4481 O O . SER B 1 7 ? 41.656 11.578 24.312 1 40.03 7 SER B O 1
ATOM 4483 N N . SER B 1 8 ? 42.281 13.406 25.469 1 45.28 8 SER B N 1
ATOM 4484 C CA . SER B 1 8 ? 41.031 13.883 26.031 1 45.28 8 SER B CA 1
ATOM 4485 C C . SER B 1 8 ? 39.969 13.992 24.969 1 45.28 8 SER B C 1
ATOM 4487 O O . SER B 1 8 ? 38.781 13.727 25.234 1 45.28 8 SER B O 1
ATOM 4489 N N . VAL B 1 9 ? 40.375 14.359 23.844 1 46.38 9 VAL B N 1
ATOM 4490 C CA . VAL B 1 9 ? 39.438 14.477 22.734 1 46.38 9 VAL B CA 1
ATOM 4491 C C . VAL B 1 9 ? 38.875 13.094 22.375 1 46.38 9 VAL B C 1
ATOM 4493 O O . VAL B 1 9 ? 37.688 12.938 22.078 1 46.38 9 VAL B O 1
ATOM 4496 N N . GLN B 1 10 ? 39.719 12.109 22.469 1 49.41 10 GLN B N 1
ATOM 4497 C CA . GLN B 1 10 ? 39.25 10.773 22.109 1 49.41 10 GLN B CA 1
ATOM 4498 C C . GLN B 1 10 ? 38.25 10.25 23.125 1 49.41 10 GLN B C 1
ATOM 4500 O O . GLN B 1 10 ? 37.281 9.562 22.766 1 49.41 10 GLN B O 1
ATOM 4505 N N . ARG B 1 11 ? 38.438 10.555 24.328 1 52.28 11 ARG B N 1
ATOM 4506 C CA . ARG B 1 11 ? 37.5 10.148 25.359 1 52.28 11 ARG B CA 1
ATOM 4507 C C . ARG B 1 11 ? 36.188 10.914 25.25 1 52.28 11 ARG B C 1
ATOM 4509 O O . ARG B 1 11 ? 35.125 10.352 25.5 1 52.28 11 ARG B O 1
ATOM 4516 N N . ALA B 1 12 ? 36.281 12.188 25.109 1 49.03 12 ALA B N 1
ATOM 4517 C CA . ALA B 1 12 ? 35.062 12.977 24.938 1 49.03 12 ALA B CA 1
ATOM 4518 C C . ALA B 1 12 ? 34.281 12.523 23.703 1 49.03 12 ALA B C 1
ATOM 4520 O O . ALA B 1 12 ? 33.062 12.5 23.719 1 49.03 12 ALA B O 1
ATOM 4521 N N . LEU B 1 13 ? 35.031 12.109 22.75 1 51.91 13 LEU B N 1
ATOM 4522 C CA . LEU B 1 13 ? 34.406 11.633 21.516 1 51.91 13 LEU B CA 1
ATOM 4523 C C . LEU B 1 13 ? 33.875 10.219 21.688 1 51.91 13 LEU B C 1
ATOM 4525 O O . LEU B 1 13 ? 33.125 9.719 20.844 1 51.91 13 LEU B O 1
ATOM 4529 N N . ALA B 1 14 ? 34.25 9.648 22.781 1 53.62 14 ALA B N 1
ATOM 4530 C CA . ALA B 1 14 ? 33.75 8.32 23.094 1 53.62 14 ALA B CA 1
ATOM 4531 C C . ALA B 1 14 ? 32.406 8.406 23.797 1 53.62 14 ALA B C 1
ATOM 4533 O O . ALA B 1 14 ? 31.719 7.395 23.969 1 53.62 14 ALA B O 1
ATOM 4534 N N . ILE B 1 15 ? 32.062 9.562 24.312 1 51.19 15 ILE B N 1
ATOM 4535 C CA . ILE B 1 15 ? 30.781 9.734 25 1 51.19 15 ILE B CA 1
ATOM 4536 C C . ILE B 1 15 ? 29.688 10.039 23.969 1 51.19 15 ILE B C 1
ATOM 4538 O O . ILE B 1 15 ? 29.703 11.102 23.328 1 51.19 15 ILE B O 1
ATOM 4542 N N . PRO B 1 16 ? 28.781 9.125 23.828 1 55.88 16 PRO B N 1
ATOM 4543 C CA . PRO B 1 16 ? 27.75 9.25 22.797 1 55.88 16 PRO B CA 1
ATOM 4544 C C . PRO B 1 16 ? 26.953 10.547 22.891 1 55.88 16 PRO B C 1
ATOM 4546 O O . PRO B 1 16 ? 26.594 11.148 21.875 1 55.88 16 PRO B O 1
ATOM 4549 N N . GLU B 1 17 ? 26.734 10.945 24.109 1 56.28 17 GLU B N 1
ATOM 4550 C CA . GLU B 1 17 ? 25.953 12.172 24.297 1 56.28 17 GLU B CA 1
ATOM 4551 C C . GLU B 1 17 ? 26.688 13.383 23.734 1 56.28 17 GLU B C 1
ATOM 4553 O O . GLU B 1 17 ? 26.078 14.258 23.125 1 56.28 17 GLU B O 1
ATOM 4558 N N . LEU B 1 18 ? 27.906 13.445 24.031 1 55.5 18 LEU B N 1
ATOM 4559 C CA . LEU B 1 18 ? 28.703 14.562 23.531 1 55.5 18 LEU B CA 1
ATOM 4560 C C . LEU B 1 18 ? 28.875 14.484 22.016 1 55.5 18 LEU B C 1
ATOM 4562 O O . LEU B 1 18 ? 28.812 15.5 21.328 1 55.5 18 LEU B O 1
ATOM 4566 N N . LEU B 1 19 ? 29.109 13.297 21.656 1 55.69 19 LEU B N 1
ATOM 4567 C CA . LEU B 1 19 ? 29.203 13.117 20.219 1 55.69 19 LEU B CA 1
ATOM 4568 C C . LEU B 1 19 ? 27.906 13.523 19.531 1 55.69 19 LEU B C 1
ATOM 4570 O O . LEU B 1 19 ? 27.938 14.141 18.453 1 55.69 19 LEU B O 1
ATOM 4574 N N . SER B 1 20 ? 26.906 13.219 20.172 1 59.09 20 SER B N 1
ATOM 4575 C CA . SER B 1 20 ? 25.609 13.625 19.656 1 59.09 20 SER B CA 1
ATOM 4576 C C . SER B 1 20 ? 25.484 15.141 19.578 1 59.09 20 SER B C 1
ATOM 4578 O O . SER B 1 20 ? 24.984 15.688 18.594 1 59.09 20 SER B O 1
ATOM 4580 N N . SER B 1 21 ? 25.906 15.758 20.594 1 59.47 21 SER B N 1
ATOM 4581 C CA . SER B 1 21 ? 25.875 17.219 20.641 1 59.47 21 SER B CA 1
ATOM 4582 C C . SER B 1 21 ? 26.766 17.828 19.562 1 59.47 21 SER B C 1
ATOM 4584 O O . SER B 1 21 ? 26.422 18.828 18.953 1 59.47 21 SER B O 1
ATOM 4586 N N . ILE B 1 22 ? 27.875 17.234 19.391 1 56.94 22 ILE B N 1
ATOM 4587 C CA . ILE B 1 22 ? 28.812 17.703 18.391 1 56.94 22 ILE B CA 1
ATOM 4588 C C . ILE B 1 22 ? 28.234 17.484 16.984 1 56.94 22 ILE B C 1
ATOM 4590 O O . ILE B 1 22 ? 28.297 18.359 16.141 1 56.94 22 ILE B O 1
ATOM 4594 N N . CYS B 1 23 ? 27.672 16.328 16.891 1 58.88 23 CYS B N 1
ATOM 4595 C CA . CYS B 1 23 ? 27.125 15.992 15.578 1 58.88 23 CYS B CA 1
ATOM 4596 C C . CYS B 1 23 ? 25.938 16.875 15.242 1 58.88 23 CYS B C 1
ATOM 4598 O O . CYS B 1 23 ? 25.688 17.188 14.078 1 58.88 23 CYS B O 1
ATOM 4600 N N . GLN B 1 24 ? 25.312 17.266 16.266 1 58.47 24 GLN B N 1
ATOM 4601 C CA . GLN B 1 24 ? 24.156 18.141 16.062 1 58.47 24 GLN B CA 1
ATOM 4602 C C . GLN B 1 24 ? 24.594 19.516 15.547 1 58.47 24 GLN B C 1
ATOM 4604 O O . GLN B 1 24 ? 23.812 20.219 14.922 1 58.47 24 GLN B O 1
ATOM 4609 N N . LEU B 1 25 ? 25.828 19.797 15.773 1 54.88 25 LEU B N 1
ATOM 4610 C CA . LEU B 1 25 ? 26.359 21.094 15.375 1 54.88 25 LEU B CA 1
ATOM 4611 C C . LEU B 1 25 ? 26.938 21.016 13.961 1 54.88 25 LEU B C 1
ATOM 4613 O O . LEU B 1 25 ? 27.266 22.047 13.367 1 54.88 25 LEU B O 1
ATOM 4617 N N . LEU B 1 26 ? 27.031 19.797 13.5 1 55.88 26 LEU B N 1
ATOM 4618 C CA . LEU B 1 26 ? 27.672 19.625 12.195 1 55.88 26 LEU B CA 1
ATOM 4619 C C . LEU B 1 26 ? 26.625 19.531 11.086 1 55.88 26 LEU B C 1
ATOM 4621 O O . LEU B 1 26 ? 25.469 19.203 11.344 1 55.88 26 LEU B O 1
ATOM 4625 N N . GLY B 1 27 ? 26.984 20.109 9.969 1 56.56 27 GLY B N 1
ATOM 4626 C CA . GLY B 1 27 ? 26.125 19.969 8.797 1 56.56 27 GLY B CA 1
ATOM 4627 C C . GLY B 1 27 ? 25.984 18.531 8.336 1 56.56 27 GLY B C 1
ATOM 4628 O O . GLY B 1 27 ? 26.781 17.672 8.711 1 56.56 27 GLY B O 1
ATOM 4629 N N . PRO B 1 28 ? 24.984 18.219 7.648 1 59.47 28 PRO B N 1
ATOM 4630 C CA . PRO B 1 28 ? 24.688 16.844 7.25 1 59.47 28 PRO B CA 1
ATOM 4631 C C . PRO B 1 28 ? 25.875 16.156 6.582 1 59.47 28 PRO B C 1
ATOM 4633 O O . PRO B 1 28 ? 26.109 14.961 6.816 1 59.47 28 PRO B O 1
ATOM 4636 N N . LYS B 1 29 ? 26.594 16.812 5.828 1 60.66 29 LYS B N 1
ATOM 4637 C CA . LYS B 1 29 ? 27.734 16.234 5.145 1 60.66 29 LYS B CA 1
ATOM 4638 C C . LYS B 1 29 ? 28.828 15.844 6.137 1 60.66 29 LYS B C 1
ATOM 4640 O O . LYS B 1 29 ? 29.453 14.797 6 1 60.66 29 LYS B O 1
ATOM 4645 N N . ASP B 1 30 ? 28.953 16.719 7.02 1 58.53 30 ASP B N 1
ATOM 4646 C CA . ASP B 1 30 ? 30 16.469 7.996 1 58.53 30 ASP B CA 1
ATOM 4647 C C . ASP B 1 30 ? 29.641 15.297 8.914 1 58.53 30 ASP B C 1
ATOM 4649 O O . ASP B 1 30 ? 30.5 14.508 9.297 1 58.53 30 ASP B O 1
ATOM 4653 N N . ILE B 1 31 ? 28.375 15.227 9.156 1 58.28 31 ILE B N 1
ATOM 4654 C CA . ILE B 1 31 ? 27.891 14.133 9.992 1 58.28 31 ILE B CA 1
ATOM 4655 C C . ILE B 1 31 ? 28.094 12.805 9.266 1 58.28 31 ILE B C 1
ATOM 4657 O O . ILE B 1 31 ? 28.516 11.812 9.867 1 58.28 31 ILE B O 1
ATOM 4661 N N . LEU B 1 32 ? 27.797 12.883 8.039 1 58.97 32 LEU B N 1
ATOM 4662 C CA . LEU B 1 32 ? 27.984 11.68 7.234 1 58.97 32 LEU B CA 1
ATOM 4663 C C . LEU B 1 32 ? 29.453 11.25 7.23 1 58.97 32 LEU B C 1
ATOM 4665 O O . LEU B 1 32 ? 29.75 10.055 7.285 1 58.97 32 LEU B O 1
ATOM 4669 N N . SER B 1 33 ? 30.344 12.148 7.133 1 58.31 33 SER B N 1
ATOM 4670 C CA . SER B 1 33 ? 31.766 11.852 7.176 1 58.31 33 SER B CA 1
ATOM 4671 C C . SER B 1 33 ? 32.156 11.258 8.523 1 58.31 33 SER B C 1
ATOM 4673 O O . SER B 1 33 ? 33 10.359 8.586 1 58.31 33 SER B O 1
ATOM 4675 N N . ASN B 1 34 ? 31.547 11.781 9.453 1 57.25 34 ASN B N 1
ATOM 4676 C CA . ASN B 1 34 ? 31.859 11.305 10.797 1 57.25 34 ASN B CA 1
ATOM 4677 C C . ASN B 1 34 ? 31.297 9.914 11.047 1 57.25 34 ASN B C 1
ATOM 4679 O O . ASN B 1 34 ? 31.828 9.156 11.859 1 57.25 34 ASN B O 1
ATOM 4683 N N . ALA B 1 35 ? 30.156 9.625 10.383 1 58 35 ALA B N 1
ATOM 4684 C CA . ALA B 1 35 ? 29.547 8.312 10.523 1 58 35 ALA B CA 1
ATOM 4685 C C . ALA B 1 35 ? 30.469 7.215 10.008 1 58 35 ALA B C 1
ATOM 4687 O O . ALA B 1 35 ? 30.344 6.051 10.391 1 58 35 ALA B O 1
ATOM 4688 N N . CYS B 1 36 ? 31.375 7.621 9.242 1 54.41 36 CYS B N 1
ATOM 4689 C CA . CYS B 1 36 ? 32.25 6.652 8.617 1 54.41 36 CYS B CA 1
ATOM 4690 C C . CYS B 1 36 ? 33.469 6.395 9.5 1 54.41 36 CYS B C 1
ATOM 4692 O O . CYS B 1 36 ? 34.375 5.629 9.125 1 54.41 36 CYS B O 1
ATOM 4694 N N . VAL B 1 37 ? 33.688 7.102 10.562 1 54.22 37 VAL B N 1
ATOM 4695 C CA . VAL B 1 37 ? 34.906 6.996 11.352 1 54.22 37 VAL B CA 1
ATOM 4696 C C . VAL B 1 37 ? 34.906 5.688 12.141 1 54.22 37 VAL B C 1
ATOM 4698 O O . VAL B 1 37 ? 35.875 4.93 12.094 1 54.22 37 VAL B O 1
ATOM 4701 N N . CYS B 1 38 ? 34.031 5.52 13.023 1 57.22 38 CYS B N 1
ATOM 4702 C CA . CYS B 1 38 ? 33.875 4.258 13.734 1 57.22 38 CYS B CA 1
ATOM 4703 C C . CYS B 1 38 ? 32.406 3.947 13.984 1 57.22 38 CYS B C 1
ATOM 4705 O O . CYS B 1 38 ? 31.547 4.773 13.711 1 57.22 38 CYS B O 1
ATOM 4707 N N . LYS B 1 39 ? 32.188 2.721 14.391 1 60.66 39 LYS B N 1
ATOM 4708 C CA . LYS B 1 39 ? 30.828 2.213 14.57 1 60.66 39 LYS B CA 1
ATOM 4709 C C . LYS B 1 39 ? 30.047 3.072 15.562 1 60.66 39 LYS B C 1
ATOM 4711 O O . LYS B 1 39 ? 28.875 3.35 15.352 1 60.66 39 LYS B O 1
ATOM 4716 N N . THR B 1 40 ? 30.781 3.469 16.609 1 56.53 40 THR B N 1
ATOM 4717 C CA . THR B 1 40 ? 30.109 4.258 17.641 1 56.53 40 THR B CA 1
ATOM 4718 C C . THR B 1 40 ? 29.734 5.641 17.109 1 56.53 40 THR B C 1
ATOM 4720 O O . THR B 1 40 ? 28.641 6.133 17.375 1 56.53 40 THR B O 1
ATOM 4723 N N . TRP B 1 41 ? 30.672 6.121 16.422 1 58.09 41 TRP B N 1
ATOM 4724 C CA . TRP B 1 41 ? 30.438 7.438 15.852 1 58.09 41 TRP B CA 1
ATOM 4725 C C . TRP B 1 41 ? 29.344 7.367 14.781 1 58.09 41 TRP B C 1
ATOM 4727 O O . TRP B 1 41 ? 28.531 8.273 14.656 1 58.09 41 TRP B O 1
ATOM 4737 N N . SER B 1 42 ? 29.375 6.262 14.227 1 60.12 42 SER B N 1
ATOM 4738 C CA . SER B 1 42 ? 28.406 6.086 13.148 1 60.12 42 SER B CA 1
ATOM 4739 C C . SER B 1 42 ? 26.984 6.066 13.688 1 60.12 42 SER B C 1
ATOM 4741 O O . SER B 1 42 ? 26.094 6.727 13.141 1 60.12 42 SER B O 1
ATOM 4743 N N . ASN B 1 43 ? 26.922 5.43 14.789 1 66.38 43 ASN B N 1
ATOM 4744 C CA . ASN B 1 43 ? 25.562 5.328 15.344 1 66.38 43 ASN B CA 1
ATOM 4745 C C . ASN B 1 43 ? 25.062 6.68 15.852 1 66.38 43 ASN B C 1
ATOM 4747 O O . ASN B 1 43 ? 23.922 7.047 15.609 1 66.38 43 ASN B O 1
ATOM 4751 N N . VAL B 1 44 ? 26 7.359 16.484 1 62.81 44 VAL B N 1
ATOM 4752 C CA . VAL B 1 44 ? 25.609 8.656 17.031 1 62.81 44 VAL B CA 1
ATOM 4753 C C . VAL B 1 44 ? 25.344 9.641 15.891 1 62.81 44 VAL B C 1
ATOM 4755 O O . VAL B 1 44 ? 24.391 10.414 15.93 1 62.81 44 VAL B O 1
ATOM 4758 N N . ALA B 1 45 ? 26.188 9.5 14.953 1 62.47 45 ALA B N 1
ATOM 4759 C CA . ALA B 1 45 ? 26.031 10.383 13.805 1 62.47 45 ALA B CA 1
ATOM 4760 C C . ALA B 1 45 ? 24.734 10.102 13.062 1 62.47 45 ALA B C 1
ATOM 4762 O O . ALA B 1 45 ? 24.016 11.031 12.664 1 62.47 45 ALA B O 1
ATOM 4763 N N . LEU B 1 46 ? 24.5 8.859 13.008 1 68.94 46 LEU B N 1
ATOM 4764 C CA . LEU B 1 46 ? 23.266 8.484 12.312 1 68.94 46 LEU B CA 1
ATOM 4765 C C . LEU B 1 46 ? 22.031 8.906 13.102 1 68.94 46 LEU B C 1
ATOM 4767 O O . LEU B 1 46 ? 21.031 9.305 12.523 1 68.94 46 LEU B O 1
ATOM 4771 N N . ASP B 1 47 ? 22.219 8.938 14.344 1 69.56 47 ASP B N 1
ATOM 4772 C CA . ASP B 1 47 ? 21.094 9.359 15.18 1 69.56 47 ASP B CA 1
ATOM 4773 C C . ASP B 1 47 ? 20.797 10.836 14.984 1 69.56 47 ASP B C 1
ATOM 4775 O O . ASP B 1 47 ? 19.625 11.227 14.906 1 69.56 47 ASP B O 1
ATOM 4779 N N . VAL B 1 48 ? 21.812 11.484 14.859 1 67.12 48 VAL B N 1
ATOM 4780 C CA . VAL B 1 48 ? 21.625 12.922 14.734 1 67.12 48 VAL B CA 1
ATOM 4781 C C . VAL B 1 48 ? 21.141 13.258 13.32 1 67.12 48 VAL B C 1
ATOM 4783 O O . VAL B 1 48 ? 20.25 14.094 13.141 1 67.12 48 VAL B O 1
ATOM 4786 N N . LEU B 1 49 ? 21.672 12.547 12.469 1 67.25 49 LEU B N 1
ATOM 4787 C CA . LEU B 1 49 ? 21.391 12.844 11.07 1 67.25 49 LEU B CA 1
ATOM 4788 C C . LEU B 1 49 ? 19.953 12.516 10.719 1 67.25 49 LEU B C 1
ATOM 4790 O O . LEU B 1 49 ? 19.281 13.266 10 1 67.25 49 LEU B O 1
ATOM 4794 N N . TRP B 1 50 ? 19.578 11.508 11.422 1 73.88 50 TRP B N 1
ATOM 4795 C CA . TRP B 1 50 ? 18.297 10.992 10.93 1 73.88 50 TRP B CA 1
ATOM 4796 C C . TRP B 1 50 ? 17.172 11.32 11.906 1 73.88 50 TRP B C 1
ATOM 4798 O O . TRP B 1 50 ? 16 11.031 11.641 1 73.88 50 TRP B O 1
ATOM 4808 N N . LYS B 1 51 ? 17.5 11.953 12.859 1 79.5 51 LYS B N 1
ATOM 4809 C CA . LYS B 1 51 ? 16.469 12.289 13.844 1 79.5 51 LYS B CA 1
ATOM 4810 C C . LYS B 1 51 ? 15.344 13.102 13.211 1 79.5 51 LYS B C 1
ATOM 4812 O O . LYS B 1 51 ? 14.164 12.852 13.484 1 79.5 51 LYS B O 1
ATOM 4817 N N . GLU B 1 52 ? 15.789 13.969 12.375 1 85.44 52 GLU B N 1
ATOM 4818 C CA . GLU B 1 52 ? 14.82 14.797 11.656 1 85.44 52 GLU B CA 1
ATOM 4819 C C . GLU B 1 52 ? 15.039 14.703 10.148 1 85.44 52 GLU B C 1
ATOM 4821 O O . GLU B 1 52 ? 16.141 14.992 9.656 1 85.44 52 GLU B O 1
ATOM 4826 N N . VAL B 1 53 ? 14.023 14.273 9.5 1 86.94 53 VAL B N 1
ATOM 4827 C CA . VAL B 1 53 ? 14.078 14.195 8.047 1 86.94 53 VAL B CA 1
ATOM 4828 C C . VAL B 1 53 ? 13.211 15.297 7.441 1 86.94 53 VAL B C 1
ATOM 4830 O O . VAL B 1 53 ? 11.977 15.227 7.48 1 86.94 53 VAL B O 1
ATOM 4833 N N . ASP B 1 54 ? 13.867 16.234 6.836 1 81.88 54 ASP B N 1
ATOM 4834 C CA . ASP B 1 54 ? 13.148 17.391 6.336 1 81.88 54 ASP B CA 1
ATOM 4835 C C . ASP B 1 54 ? 12.773 17.234 4.867 1 81.88 54 ASP B C 1
ATOM 4837 O O . ASP B 1 54 ? 12.141 18.109 4.277 1 81.88 54 ASP B O 1
ATOM 4841 N N . ASP B 1 55 ? 13.227 16.125 4.344 1 82.75 55 ASP B N 1
ATOM 4842 C CA . ASP B 1 55 ? 12.93 15.828 2.945 1 82.75 55 ASP B CA 1
ATOM 4843 C C . ASP B 1 55 ? 12.656 14.344 2.75 1 82.75 55 ASP B C 1
ATOM 4845 O O . ASP B 1 55 ? 13.547 13.508 2.912 1 82.75 55 ASP B O 1
ATOM 4849 N N . ILE B 1 56 ? 11.477 14.055 2.309 1 88.44 56 ILE B N 1
ATOM 4850 C CA . ILE B 1 56 ? 11.031 12.672 2.193 1 88.44 56 ILE B CA 1
ATOM 4851 C C . ILE B 1 56 ? 11.867 11.945 1.143 1 88.44 56 ILE B C 1
ATOM 4853 O O . ILE B 1 56 ? 12.008 10.719 1.187 1 88.44 56 ILE B O 1
ATOM 4857 N N . HIS B 1 57 ? 12.453 12.727 0.245 1 87.94 57 HIS B N 1
ATOM 4858 C CA . HIS B 1 57 ? 13.32 12.148 -0.772 1 87.94 57 HIS B CA 1
ATOM 4859 C C . HIS B 1 57 ? 14.477 11.383 -0.136 1 87.94 57 HIS B C 1
ATOM 4861 O O . HIS B 1 57 ? 14.852 10.312 -0.608 1 87.94 57 HIS B O 1
ATOM 4867 N N . ASN B 1 58 ? 15 11.969 0.906 1 86.94 58 ASN B N 1
ATOM 4868 C CA . ASN B 1 58 ? 16.109 11.336 1.601 1 86.94 58 ASN B CA 1
ATOM 4869 C C . ASN B 1 58 ? 15.695 10.023 2.26 1 86.94 58 ASN B C 1
ATOM 4871 O O . ASN B 1 58 ? 16.453 9.055 2.254 1 86.94 58 ASN B O 1
ATOM 4875 N N . LEU B 1 59 ? 14.555 10.047 2.791 1 91 59 LEU B N 1
ATOM 4876 C CA . LEU B 1 59 ? 14.039 8.844 3.439 1 91 59 LEU B CA 1
ATOM 4877 C C . LEU B 1 59 ? 13.82 7.734 2.42 1 91 59 LEU B C 1
ATOM 4879 O O . LEU B 1 59 ? 14.258 6.602 2.627 1 91 59 LEU B O 1
ATOM 4883 N N . LEU B 1 60 ? 13.18 8.07 1.343 1 92.94 60 LEU B N 1
ATOM 4884 C CA . LEU B 1 60 ? 12.797 7.086 0.337 1 92.94 60 LEU B CA 1
ATOM 4885 C C . LEU B 1 60 ? 14.016 6.562 -0.405 1 92.94 60 LEU B C 1
ATOM 4887 O O . LEU B 1 60 ? 14.039 5.41 -0.845 1 92.94 60 LEU B O 1
ATOM 4891 N N . SER B 1 61 ? 15.023 7.395 -0.47 1 91.31 61 SER B N 1
ATOM 4892 C CA . SER B 1 61 ? 16.25 6.992 -1.147 1 91.31 61 SER B CA 1
ATOM 4893 C C . SER B 1 61 ? 16.984 5.902 -0.369 1 91.31 61 SER B C 1
ATOM 4895 O O . SER B 1 61 ? 17.844 5.215 -0.916 1 91.31 61 SER B O 1
ATOM 4897 N N . LEU B 1 62 ? 16.703 5.766 0.895 1 90.94 62 LEU B N 1
ATOM 4898 C CA . LEU B 1 62 ? 17.281 4.703 1.709 1 90.94 62 LEU B CA 1
ATOM 4899 C C . LEU B 1 62 ? 16.766 3.338 1.271 1 90.94 62 LEU B C 1
ATOM 4901 O O . LEU B 1 62 ? 17.406 2.314 1.53 1 90.94 62 LEU B O 1
ATOM 4905 N N . LEU B 1 63 ? 15.586 3.264 0.666 1 93.12 63 LEU B N 1
ATOM 4906 C CA . LEU B 1 63 ? 14.984 2.008 0.23 1 93.12 63 LEU B CA 1
ATOM 4907 C C . LEU B 1 63 ? 15.539 1.581 -1.125 1 93.12 63 LEU B C 1
ATOM 4909 O O . LEU B 1 63 ? 16.031 0.457 -1.275 1 93.12 63 LEU B O 1
ATOM 4913 N N . ALA B 1 64 ? 15.469 2.461 -2.041 1 91.81 64 ALA B N 1
ATOM 4914 C CA . ALA B 1 64 ? 16 2.254 -3.383 1 91.81 64 ALA B CA 1
ATOM 4915 C C . ALA B 1 64 ? 16.391 3.582 -4.031 1 91.81 64 ALA B C 1
ATOM 4917 O O . ALA B 1 64 ? 15.812 4.625 -3.707 1 91.81 64 ALA B O 1
ATOM 4918 N N . PRO B 1 65 ? 17.312 3.516 -4.938 1 91.12 65 PRO B N 1
ATOM 4919 C CA . PRO B 1 65 ? 17.734 4.77 -5.574 1 91.12 65 PRO B CA 1
ATOM 4920 C C . PRO B 1 65 ? 16.609 5.422 -6.371 1 91.12 65 PRO B C 1
ATOM 4922 O O . PRO B 1 65 ? 15.828 4.73 -7.031 1 91.12 65 PRO B O 1
ATOM 4925 N N . LEU B 1 66 ? 16.562 6.738 -6.273 1 90.75 66 LEU B N 1
ATOM 4926 C CA . LEU B 1 66 ? 15.586 7.527 -7.012 1 90.75 66 LEU B CA 1
ATOM 4927 C C . LEU B 1 66 ? 16.219 8.195 -8.227 1 90.75 66 LEU B C 1
ATOM 4929 O O . LEU B 1 66 ? 17.328 8.727 -8.133 1 90.75 66 LEU B O 1
ATOM 4933 N N . LYS B 1 67 ? 15.508 7.953 -9.367 1 87.44 67 LYS B N 1
ATOM 4934 C CA . LYS B 1 67 ? 16 8.555 -10.609 1 87.44 67 LYS B CA 1
ATOM 4935 C C . LYS B 1 67 ? 14.867 9.18 -11.406 1 87.44 67 LYS B C 1
ATOM 4937 O O . LYS B 1 67 ? 13.703 8.812 -11.242 1 87.44 67 LYS B O 1
ATOM 4942 N N . GLN B 1 68 ? 15.32 10.156 -12.164 1 85 68 GLN B N 1
ATOM 4943 C CA . GLN B 1 68 ? 14.344 10.773 -13.055 1 85 68 GLN B CA 1
ATOM 4944 C C . GLN B 1 68 ? 13.984 9.844 -14.211 1 85 68 GLN B C 1
ATOM 4946 O O . GLN B 1 68 ? 14.867 9.258 -14.844 1 85 68 GLN B O 1
ATOM 4951 N N . LYS B 1 69 ? 12.68 9.477 -14.18 1 71.38 69 LYS B N 1
ATOM 4952 C CA . LYS B 1 69 ? 12.258 8.641 -15.305 1 71.38 69 LYS B CA 1
ATOM 4953 C C . LYS B 1 69 ? 12.055 9.469 -16.562 1 71.38 69 LYS B C 1
ATOM 4955 O O . LYS B 1 69 ? 11.602 10.617 -16.5 1 71.38 69 LYS B O 1
ATOM 4960 N N . ALA B 1 70 ? 12.391 8.797 -17.609 1 67.25 70 ALA B N 1
ATOM 4961 C CA . ALA B 1 70 ? 12.258 9.469 -18.906 1 67.25 70 ALA B CA 1
ATOM 4962 C C . ALA B 1 70 ? 10.812 9.859 -19.172 1 67.25 70 ALA B C 1
ATOM 4964 O O . ALA B 1 70 ? 9.906 9.039 -19.031 1 67.25 70 ALA B O 1
ATOM 4965 N N . GLY B 1 71 ? 10.477 11.047 -19.406 1 66.44 71 GLY B N 1
ATOM 4966 C CA . GLY B 1 71 ? 9.172 11.531 -19.828 1 66.44 71 GLY B CA 1
ATOM 4967 C C . GLY B 1 71 ? 8.352 12.086 -18.672 1 66.44 71 GLY B C 1
ATOM 4968 O O . GLY B 1 71 ? 7.25 12.609 -18.891 1 66.44 71 GLY B O 1
ATOM 4969 N N . GLN B 1 72 ? 8.859 11.781 -17.578 1 65.62 72 GLN B N 1
ATOM 4970 C CA . GLN B 1 72 ? 8.023 12.242 -16.469 1 65.62 72 GLN B CA 1
ATOM 4971 C C . GLN B 1 72 ? 8.539 13.555 -15.906 1 65.62 72 GLN B C 1
ATOM 4973 O O . GLN B 1 72 ? 8.352 13.844 -14.719 1 65.62 72 GLN B O 1
ATOM 4978 N N . GLY B 1 73 ? 9.25 14.219 -16.781 1 67.19 73 GLY B N 1
ATOM 4979 C CA . GLY B 1 73 ? 9.695 15.523 -16.328 1 67.19 73 GLY B CA 1
ATOM 4980 C C . GLY B 1 73 ? 10.68 15.461 -15.18 1 67.19 73 GLY B C 1
ATOM 4981 O O . GLY B 1 73 ? 11.625 14.664 -15.211 1 67.19 73 GLY B O 1
ATOM 4982 N N . TYR B 1 74 ? 10.383 16.297 -14.078 1 78.44 74 TYR B N 1
ATOM 4983 C CA . TYR B 1 74 ? 11.297 16.453 -12.953 1 78.44 74 TYR B CA 1
ATOM 4984 C C . TYR B 1 74 ? 10.961 15.469 -11.836 1 78.44 74 TYR B C 1
ATOM 4986 O O . TYR B 1 74 ? 11.664 15.398 -10.828 1 78.44 74 TYR B O 1
ATOM 4994 N N . LEU B 1 75 ? 10.008 14.633 -12.133 1 84.12 75 LEU B N 1
ATOM 4995 C CA . LEU B 1 75 ? 9.578 13.734 -11.07 1 84.12 75 LEU B CA 1
ATOM 4996 C C . LEU B 1 75 ? 10.5 12.516 -10.984 1 84.12 75 LEU B C 1
ATOM 4998 O O . LEU B 1 75 ? 10.961 12.008 -12.008 1 84.12 75 LEU B O 1
ATOM 5002 N N . GLN B 1 76 ? 10.797 12.148 -9.766 1 88.81 76 GLN B N 1
ATOM 5003 C CA . GLN B 1 76 ? 11.695 11.031 -9.508 1 88.81 76 GLN B CA 1
ATOM 5004 C C . GLN B 1 76 ? 10.906 9.773 -9.141 1 88.81 76 GLN B C 1
ATOM 5006 O O . GLN B 1 76 ? 9.844 9.852 -8.523 1 88.81 76 GLN B O 1
ATOM 5011 N N . ALA B 1 77 ? 11.375 8.672 -9.648 1 90.25 77 ALA B N 1
ATOM 5012 C CA . ALA B 1 77 ? 10.836 7.352 -9.312 1 90.25 77 ALA B CA 1
ATOM 5013 C C . ALA B 1 77 ? 11.961 6.379 -8.953 1 90.25 77 ALA B C 1
ATOM 5015 O O . ALA B 1 77 ? 13.133 6.664 -9.195 1 90.25 77 ALA B O 1
ATOM 5016 N N . PHE B 1 78 ? 11.617 5.309 -8.32 1 90.94 78 PHE B N 1
ATOM 5017 C CA . PHE B 1 78 ? 12.633 4.309 -8.008 1 90.94 78 PHE B CA 1
ATOM 5018 C C . PHE B 1 78 ? 13.25 3.748 -9.281 1 90.94 78 PHE B C 1
ATOM 5020 O O . PHE B 1 78 ? 12.547 3.492 -10.266 1 90.94 78 PHE B O 1
ATOM 5027 N N . SER B 1 79 ? 14.523 3.555 -9.297 1 87.69 79 SER B N 1
ATOM 5028 C CA . SER B 1 79 ? 15.234 3.004 -10.445 1 87.69 79 SER B CA 1
ATOM 5029 C C . SER B 1 79 ? 15.031 1.496 -10.547 1 87.69 79 SER B C 1
ATOM 5031 O O . SER B 1 79 ? 15.234 0.91 -11.617 1 87.69 79 SER B O 1
ATOM 5033 N N . ARG B 1 80 ? 14.688 0.921 -9.477 1 86.75 80 ARG B N 1
ATOM 5034 C CA . ARG B 1 80 ? 14.367 -0.5 -9.375 1 86.75 80 ARG B CA 1
ATOM 5035 C C . ARG B 1 80 ? 13.289 -0.747 -8.328 1 86.75 80 ARG B C 1
ATOM 5037 O O . ARG B 1 80 ? 13.008 0.127 -7.504 1 86.75 80 ARG B O 1
ATOM 5044 N N . SER B 1 81 ? 12.75 -1.922 -8.383 1 88.38 81 SER B N 1
ATOM 5045 C CA . SER B 1 81 ? 11.742 -2.273 -7.383 1 88.38 81 SER B CA 1
ATOM 5046 C C . SER B 1 81 ? 12.367 -2.465 -6.008 1 88.38 81 SER B C 1
ATOM 5048 O O . SER B 1 81 ? 13.523 -2.891 -5.898 1 88.38 81 SER B O 1
ATOM 5050 N N . ILE B 1 82 ? 11.625 -2.143 -5.023 1 92.5 82 ILE B N 1
ATOM 5051 C CA . ILE B 1 82 ? 12.07 -2.34 -3.65 1 92.5 82 ILE B CA 1
ATOM 5052 C C . ILE B 1 82 ? 12.117 -3.834 -3.33 1 92.5 82 ILE B C 1
ATOM 5054 O O . ILE B 1 82 ? 11.156 -4.559 -3.596 1 92.5 82 ILE B O 1
ATOM 5058 N N . GLU B 1 83 ? 13.227 -4.258 -2.746 1 90.44 83 GLU B N 1
ATOM 5059 C CA . GLU B 1 83 ? 13.406 -5.648 -2.352 1 90.44 83 GLU B CA 1
ATOM 5060 C C . GLU B 1 83 ? 13.25 -5.82 -0.842 1 90.44 83 GLU B C 1
ATOM 5062 O O . GLU B 1 83 ? 13.438 -4.867 -0.082 1 90.44 83 GLU B O 1
ATOM 5067 N N . PRO B 1 84 ? 12.836 -7.004 -0.444 1 89.25 84 PRO B N 1
ATOM 5068 C CA . PRO B 1 84 ? 12.727 -7.254 0.995 1 89.25 84 PRO B CA 1
ATOM 5069 C C . PRO B 1 84 ? 14.008 -6.926 1.749 1 89.25 84 PRO B C 1
ATOM 5071 O O . PRO B 1 84 ? 13.961 -6.438 2.881 1 89.25 84 PRO B O 1
ATOM 5074 N N . GLU B 1 85 ? 15.117 -7.137 1.112 1 89.06 85 GLU B N 1
ATOM 5075 C CA . GLU B 1 85 ? 16.391 -6.836 1.743 1 89.06 85 GLU B CA 1
ATOM 5076 C C . GLU B 1 85 ? 16.562 -5.336 1.979 1 89.06 85 GLU B C 1
ATOM 5078 O O . GLU B 1 85 ? 17.203 -4.918 2.939 1 89.06 85 GLU B O 1
ATOM 5083 N N . ASP B 1 86 ? 16.031 -4.59 1.094 1 93.12 86 ASP B N 1
ATOM 5084 C CA . ASP B 1 86 ? 16.062 -3.141 1.256 1 93.12 86 ASP B CA 1
ATOM 5085 C C . ASP B 1 86 ? 15.352 -2.711 2.535 1 93.12 86 ASP B C 1
ATOM 5087 O O . ASP B 1 86 ? 15.836 -1.837 3.258 1 93.12 86 ASP B O 1
ATOM 5091 N N . TRP B 1 87 ? 14.227 -3.346 2.77 1 93.81 87 TRP B N 1
ATOM 5092 C CA . TRP B 1 87 ? 13.453 -3.031 3.967 1 93.81 87 TRP B CA 1
ATOM 5093 C C . TRP B 1 87 ? 14.219 -3.42 5.227 1 93.81 87 TRP B C 1
ATOM 5095 O O . TRP B 1 87 ? 14.172 -2.709 6.234 1 93.81 87 TRP B O 1
A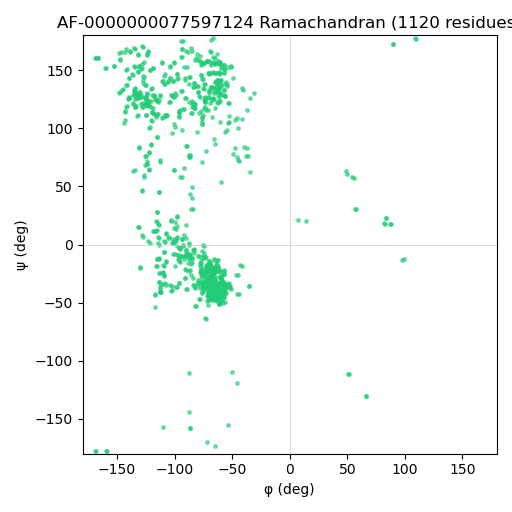TOM 5105 N N . LYS B 1 88 ? 14.875 -4.57 5.164 1 90.81 88 LYS B N 1
ATOM 5106 C CA . LYS B 1 88 ? 15.695 -4.988 6.301 1 90.81 88 LYS B CA 1
ATOM 5107 C C . LYS B 1 88 ? 16.766 -3.951 6.621 1 90.81 88 LYS B C 1
ATOM 5109 O O . LYS B 1 88 ? 16.984 -3.621 7.785 1 90.81 88 LYS B O 1
ATOM 5114 N N . ARG B 1 89 ? 17.375 -3.43 5.637 1 91.19 89 ARG B N 1
ATOM 5115 C CA . ARG B 1 89 ? 18.375 -2.375 5.805 1 91.19 89 ARG B CA 1
ATOM 5116 C C . ARG B 1 89 ? 17.719 -1.093 6.32 1 91.19 89 ARG B C 1
ATOM 5118 O O . ARG B 1 89 ? 18.297 -0.4 7.164 1 91.19 89 ARG B O 1
ATOM 5125 N N . PHE B 1 90 ? 16.609 -0.783 5.855 1 93.56 90 PHE B N 1
ATOM 5126 C CA . PHE B 1 90 ? 15.875 0.426 6.199 1 93.56 90 PHE B CA 1
ATOM 5127 C C . PHE B 1 90 ? 15.547 0.456 7.688 1 93.56 90 PHE B C 1
ATOM 5129 O O . PHE B 1 90 ? 15.516 1.526 8.297 1 93.56 90 PHE B O 1
ATOM 5136 N N . THR B 1 91 ? 15.312 -0.683 8.273 1 89.38 91 THR B N 1
ATOM 5137 C CA . THR B 1 91 ? 14.906 -0.78 9.672 1 89.38 91 THR B CA 1
ATOM 5138 C C . THR B 1 91 ? 15.969 -0.176 10.586 1 89.38 91 THR B C 1
ATOM 5140 O O . THR B 1 91 ? 15.641 0.368 11.648 1 89.38 91 THR B O 1
ATOM 5143 N N . ARG B 1 92 ? 17.203 -0.203 10.141 1 85.38 92 ARG B N 1
ATOM 5144 C CA . ARG B 1 92 ? 18.312 0.354 10.914 1 85.38 92 ARG B CA 1
ATOM 5145 C C . ARG B 1 92 ? 18.172 1.864 11.062 1 85.38 92 ARG B C 1
ATOM 5147 O O . ARG B 1 92 ? 18.594 2.436 12.07 1 85.38 92 ARG B O 1
ATOM 5154 N N . TYR B 1 93 ? 17.594 2.449 10.133 1 87.69 93 TYR B N 1
ATOM 5155 C CA . TYR B 1 93 ? 17.438 3.898 10.133 1 87.69 93 TYR B CA 1
ATOM 5156 C C . TYR B 1 93 ? 16.062 4.289 10.68 1 87.69 93 TYR B C 1
ATOM 5158 O O . TYR B 1 93 ? 15.93 5.324 11.344 1 87.69 93 TYR B O 1
ATOM 5166 N N . ALA B 1 94 ? 15.062 3.473 10.445 1 91.12 94 ALA B N 1
ATOM 5167 C CA . ALA B 1 94 ? 13.672 3.76 10.781 1 91.12 94 ALA B CA 1
ATOM 5168 C C . ALA B 1 94 ? 13.508 4.008 12.281 1 91.12 94 ALA B C 1
ATOM 5170 O O . ALA B 1 94 ? 12.727 4.863 12.695 1 91.12 94 ALA B O 1
ATOM 5171 N N . GLY B 1 95 ? 14.273 3.318 13.078 1 90.06 95 GLY B N 1
ATOM 5172 C CA . GLY B 1 95 ? 14.164 3.434 14.523 1 90.06 95 GLY B CA 1
ATOM 5173 C C . GLY B 1 95 ? 14.75 4.723 15.07 1 90.06 95 GLY B C 1
ATOM 5174 O O . GLY B 1 95 ? 14.648 5.004 16.266 1 90.06 95 GLY B O 1
ATOM 5175 N N . ARG B 1 96 ? 15.297 5.531 14.172 1 88.25 96 ARG B N 1
ATOM 5176 C CA . ARG B 1 96 ? 15.984 6.742 14.609 1 88.25 96 ARG B CA 1
ATOM 5177 C C . ARG B 1 96 ? 15.18 7.988 14.25 1 88.25 96 ARG B C 1
ATOM 5179 O O . ARG B 1 96 ? 15.414 9.062 14.805 1 88.25 96 ARG B O 1
ATOM 5186 N N . ILE B 1 97 ? 14.289 7.863 13.367 1 92.12 97 ILE B N 1
ATOM 5187 C CA . ILE B 1 97 ? 13.617 9.023 12.797 1 92.12 97 ILE B CA 1
ATOM 5188 C C . ILE B 1 97 ? 12.453 9.445 13.703 1 92.12 97 ILE B C 1
ATOM 5190 O O . ILE B 1 97 ? 11.508 8.68 13.898 1 92.12 97 ILE B O 1
ATOM 5194 N N . ARG B 1 98 ? 12.523 10.703 14.164 1 94.12 98 ARG B N 1
ATOM 5195 C CA . ARG B 1 98 ? 11.516 11.195 15.094 1 94.12 98 ARG B CA 1
ATOM 5196 C C . ARG B 1 98 ? 10.617 12.227 14.43 1 94.12 98 ARG B C 1
ATOM 5198 O O . ARG B 1 98 ? 9.508 12.5 14.906 1 94.12 98 ARG B O 1
ATOM 5205 N N . ALA B 1 99 ? 11.148 12.836 13.406 1 95.25 99 ALA B N 1
ATOM 5206 C CA . ALA B 1 99 ? 10.367 13.852 12.703 1 95.25 99 ALA B CA 1
ATOM 5207 C C . ALA B 1 99 ? 10.484 13.68 11.188 1 95.25 99 ALA B C 1
ATOM 5209 O O . ALA B 1 99 ? 11.578 13.438 10.672 1 95.25 99 ALA B O 1
ATOM 5210 N N . LEU B 1 100 ? 9.344 13.711 10.492 1 94.56 100 LEU B N 1
ATOM 5211 C CA . LEU B 1 100 ? 9.289 13.617 9.039 1 94.56 100 LEU B CA 1
ATOM 5212 C C . LEU B 1 100 ? 8.539 14.805 8.445 1 94.56 100 LEU B C 1
ATOM 5214 O O . LEU B 1 100 ? 7.398 15.078 8.828 1 94.56 100 LEU B O 1
ATOM 5218 N N . VAL B 1 101 ? 9.188 15.516 7.566 1 90.5 101 VAL B N 1
ATOM 5219 C CA . VAL B 1 101 ? 8.578 16.672 6.898 1 90.5 101 VAL B CA 1
ATOM 5220 C C . VAL B 1 101 ? 8.523 16.422 5.395 1 90.5 101 VAL B C 1
ATOM 5222 O O . VAL B 1 101 ? 9.547 16.125 4.77 1 90.5 101 VAL B O 1
ATOM 5225 N N . HIS B 1 102 ? 7.383 16.375 4.871 1 90.5 102 HIS B N 1
ATOM 5226 C CA . HIS B 1 102 ? 7.191 16.297 3.428 1 90.5 102 HIS B CA 1
ATOM 5227 C C . HIS B 1 102 ? 6.605 17.609 2.887 1 90.5 102 HIS B C 1
ATOM 5229 O O . HIS B 1 102 ? 5.453 17.938 3.172 1 90.5 102 HIS B O 1
ATOM 5235 N N . ASN B 1 103 ? 7.434 18.344 2.16 1 81.75 103 ASN B N 1
ATOM 5236 C CA . ASN B 1 103 ? 7.055 19.609 1.531 1 81.75 103 ASN B CA 1
ATOM 5237 C C . ASN B 1 103 ? 7.496 19.656 0.072 1 81.75 103 ASN B C 1
ATOM 5239 O O . ASN B 1 103 ? 8.695 19.719 -0.216 1 81.75 103 ASN B O 1
ATOM 5243 N N . ARG B 1 104 ? 6.605 19.625 -0.891 1 69.06 104 ARG B N 1
ATOM 5244 C CA . ARG B 1 104 ? 6.934 19.562 -2.312 1 69.06 104 ARG B CA 1
ATOM 5245 C C . ARG B 1 104 ? 7.535 20.891 -2.791 1 69.06 104 ARG B C 1
ATOM 5247 O O . ARG B 1 104 ? 8.305 20.906 -3.758 1 69.06 104 ARG B O 1
ATOM 5254 N N . GLU B 1 105 ? 7.133 21.891 -2.244 1 64.44 105 GLU B N 1
ATOM 5255 C CA . GLU B 1 105 ? 7.555 23.188 -2.758 1 64.44 105 GLU B CA 1
ATOM 5256 C C . GLU B 1 105 ? 9.039 23.438 -2.496 1 64.44 105 GLU B C 1
ATOM 5258 O O . GLU B 1 105 ? 9.672 24.25 -3.17 1 64.44 105 GLU B O 1
ATOM 5263 N N . LYS B 1 106 ? 9.547 22.734 -1.6 1 60.09 106 LYS B N 1
ATOM 5264 C CA . LYS B 1 106 ? 10.93 23.047 -1.257 1 60.09 106 LYS B CA 1
ATOM 5265 C C . LYS B 1 106 ? 11.875 22.688 -2.398 1 60.09 106 LYS B C 1
ATOM 5267 O O . LYS B 1 106 ? 12.805 23.438 -2.705 1 60.09 106 LYS B O 1
ATOM 5272 N N . SER B 1 107 ? 11.641 21.516 -2.973 1 61.94 107 SER B N 1
ATOM 5273 C CA . SER B 1 107 ? 12.586 21.172 -4.031 1 61.94 107 SER B CA 1
ATOM 5274 C C . SER B 1 107 ? 11.891 20.422 -5.168 1 61.94 107 SER B C 1
ATOM 5276 O O . SER B 1 107 ? 11.508 19.266 -5.016 1 61.94 107 SER B O 1
ATOM 5278 N N . LYS B 1 108 ? 11.664 21.156 -6.32 1 65.31 108 LYS B N 1
ATOM 5279 C CA . LYS B 1 108 ? 11.023 20.594 -7.504 1 65.31 108 LYS B CA 1
ATOM 5280 C C . LYS B 1 108 ? 11.789 19.375 -8.016 1 65.31 108 LYS B C 1
ATOM 5282 O O . LYS B 1 108 ? 11.188 18.375 -8.43 1 65.31 108 LYS B O 1
ATOM 5287 N N . SER B 1 109 ? 13.047 19.516 -7.871 1 64.88 109 SER B N 1
ATOM 5288 C CA . SER B 1 109 ? 13.875 18.469 -8.445 1 64.88 109 SER B CA 1
ATOM 5289 C C . SER B 1 109 ? 13.828 17.203 -7.594 1 64.88 109 SER B C 1
ATOM 5291 O O . SER B 1 109 ? 14.203 16.125 -8.055 1 64.88 109 SER B O 1
ATOM 5293 N N . ARG B 1 110 ? 13.281 17.375 -6.539 1 79.38 110 ARG B N 1
ATOM 5294 C CA . ARG B 1 110 ? 13.312 16.234 -5.645 1 79.38 110 ARG B CA 1
ATOM 5295 C C . ARG B 1 110 ? 11.906 15.703 -5.383 1 79.38 110 ARG B C 1
ATOM 5297 O O . ARG B 1 110 ? 11.688 14.961 -4.426 1 79.38 110 ARG B O 1
ATOM 5304 N N . THR B 1 111 ? 11.055 16.078 -6.285 1 84 111 THR B N 1
ATOM 5305 C CA . THR B 1 111 ? 9.68 15.625 -6.125 1 84 111 THR B CA 1
ATOM 5306 C C . THR B 1 111 ? 9.523 14.188 -6.609 1 84 111 THR B C 1
ATOM 5308 O O . THR B 1 111 ? 10.008 13.836 -7.684 1 84 111 THR B O 1
ATOM 5311 N N . VAL B 1 112 ? 8.906 13.438 -5.785 1 87.94 112 VAL B N 1
ATOM 5312 C CA . VAL B 1 112 ? 8.734 12.023 -6.105 1 87.94 112 VAL B CA 1
ATOM 5313 C C . VAL B 1 112 ? 7.348 11.789 -6.691 1 87.94 112 VAL B C 1
ATOM 5315 O O . VAL B 1 112 ? 6.391 12.477 -6.336 1 87.94 112 VAL B O 1
ATOM 5318 N N . THR B 1 113 ? 7.27 10.867 -7.566 1 88.19 113 THR B N 1
ATOM 5319 C CA . THR B 1 113 ? 5.996 10.492 -8.172 1 88.19 113 THR B CA 1
ATOM 5320 C C . THR B 1 113 ? 5.145 9.695 -7.195 1 88.19 113 THR B C 1
ATOM 5322 O O . THR B 1 113 ? 5.672 9.047 -6.289 1 88.19 113 THR B O 1
ATOM 5325 N N . PRO B 1 114 ? 3.799 9.711 -7.395 1 88.56 114 PRO B N 1
ATOM 5326 C CA . PRO B 1 114 ? 2.918 8.898 -6.547 1 88.56 114 PRO B CA 1
ATOM 5327 C C . PRO B 1 114 ? 3.264 7.414 -6.582 1 88.56 114 PRO B C 1
ATOM 5329 O O . PRO B 1 114 ? 3.006 6.695 -5.613 1 88.56 114 PRO B O 1
ATOM 5332 N N . ASN B 1 115 ? 3.857 6.922 -7.605 1 89.44 115 ASN B N 1
ATOM 5333 C CA . ASN B 1 115 ? 4.211 5.512 -7.754 1 89.44 115 ASN B CA 1
ATOM 5334 C C . ASN B 1 115 ? 5.184 5.059 -6.668 1 89.44 115 ASN B C 1
ATOM 5336 O O . ASN B 1 115 ? 5.16 3.9 -6.258 1 89.44 115 ASN B O 1
ATOM 5340 N N . VAL B 1 116 ? 5.977 5.977 -6.312 1 92.69 116 VAL B N 1
ATOM 5341 C CA . VAL B 1 116 ? 6.938 5.676 -5.258 1 92.69 116 VAL B CA 1
ATOM 5342 C C . VAL B 1 116 ? 6.195 5.305 -3.973 1 92.69 116 VAL B C 1
ATOM 5344 O O . VAL B 1 116 ? 6.527 4.312 -3.32 1 92.69 116 VAL B O 1
ATOM 5347 N N . PHE B 1 117 ? 5.195 6.012 -3.654 1 93.38 117 PHE B N 1
ATOM 5348 C CA . PHE B 1 117 ? 4.418 5.754 -2.445 1 93.38 117 PHE B CA 1
ATOM 5349 C C . PHE B 1 117 ? 3.602 4.477 -2.59 1 93.38 117 PHE B C 1
ATOM 5351 O O . PHE B 1 117 ? 3.396 3.752 -1.615 1 93.38 117 PHE B O 1
ATOM 5358 N N . HIS B 1 118 ? 3.143 4.316 -3.744 1 93.69 118 HIS B N 1
ATOM 5359 C CA . HIS B 1 118 ? 2.416 3.078 -3.994 1 93.69 118 HIS B CA 1
ATOM 5360 C C . HIS B 1 118 ? 3.301 1.86 -3.752 1 93.69 118 HIS B C 1
ATOM 5362 O O . HIS B 1 118 ? 2.863 0.88 -3.145 1 93.69 118 HIS B O 1
ATOM 5368 N N . GLU B 1 119 ? 4.461 1.896 -4.23 1 93.25 119 GLU B N 1
ATOM 5369 C CA . GLU B 1 119 ? 5.387 0.781 -4.055 1 93.25 119 GLU B CA 1
ATOM 5370 C C . GLU B 1 119 ? 5.73 0.578 -2.582 1 93.25 119 GLU B C 1
ATOM 5372 O O . GLU B 1 119 ? 5.809 -0.558 -2.107 1 93.25 119 GLU B O 1
ATOM 5377 N N . VAL B 1 120 ? 5.918 1.659 -1.915 1 95.31 120 VAL B N 1
ATOM 5378 C CA . VAL B 1 120 ? 6.191 1.594 -0.484 1 95.31 120 VAL B CA 1
ATOM 5379 C C . VAL B 1 120 ? 5.012 0.949 0.241 1 95.31 120 VAL B C 1
ATOM 5381 O O . VAL B 1 120 ? 5.203 0.074 1.09 1 95.31 120 VAL B O 1
ATOM 5384 N N . SER B 1 121 ? 3.871 1.402 -0.109 1 95.75 121 SER B N 1
ATOM 5385 C CA . SER B 1 121 ? 2.662 0.881 0.521 1 95.75 121 SER B CA 1
ATOM 5386 C C . SER B 1 121 ? 2.518 -0.618 0.281 1 95.75 121 SER B C 1
ATOM 5388 O O . SER B 1 121 ? 2.121 -1.36 1.183 1 95.75 121 SER B O 1
ATOM 5390 N N . ARG B 1 122 ? 2.826 -1.022 -0.842 1 93.19 122 ARG B N 1
ATOM 5391 C CA . ARG B 1 122 ? 2.627 -2.408 -1.257 1 93.19 122 ARG B CA 1
ATOM 5392 C C . ARG B 1 122 ? 3.68 -3.322 -0.639 1 93.19 122 ARG B C 1
ATOM 5394 O O . ARG B 1 122 ? 3.359 -4.418 -0.172 1 93.19 122 ARG B O 1
ATOM 5401 N N . THR B 1 123 ? 4.906 -2.877 -0.604 1 94.25 123 THR B N 1
ATOM 5402 C CA . THR B 1 123 ? 6.027 -3.766 -0.317 1 94.25 123 THR B CA 1
ATOM 5403 C C . THR B 1 123 ? 6.41 -3.693 1.158 1 94.25 123 THR B C 1
ATOM 5405 O O . THR B 1 123 ? 7.172 -4.527 1.648 1 94.25 123 THR B O 1
ATOM 5408 N N . ARG B 1 124 ? 5.852 -2.781 1.889 1 94.31 124 ARG B N 1
ATOM 5409 C CA . ARG B 1 124 ? 6.281 -2.582 3.27 1 94.31 124 ARG B CA 1
ATOM 5410 C C . ARG B 1 124 ? 6.152 -3.871 4.074 1 94.31 124 ARG B C 1
ATOM 5412 O O . ARG B 1 124 ? 5.25 -4.676 3.828 1 94.31 124 ARG B O 1
ATOM 5419 N N . ILE B 1 125 ? 7.016 -4.012 5.078 1 91.44 125 ILE B N 1
ATOM 5420 C CA . ILE B 1 125 ? 7.039 -5.227 5.883 1 91.44 125 ILE B CA 1
ATOM 5421 C C . ILE B 1 125 ? 6.504 -4.93 7.281 1 91.44 125 ILE B C 1
ATOM 5423 O O . ILE B 1 125 ? 6.383 -5.832 8.109 1 91.44 125 ILE B O 1
ATOM 5427 N N . SER B 1 126 ? 6.27 -3.666 7.516 1 93.06 126 SER B N 1
ATOM 5428 C CA . SER B 1 126 ? 5.66 -3.215 8.758 1 93.06 126 SER B CA 1
ATOM 5429 C C . SER B 1 126 ? 4.641 -2.105 8.508 1 93.06 126 SER B C 1
ATOM 5431 O O . SER B 1 126 ? 4.824 -1.285 7.605 1 93.06 126 SER B O 1
ATOM 5433 N N . LEU B 1 127 ? 3.604 -2.145 9.266 1 93.56 127 LEU B N 1
ATOM 5434 C CA . LEU B 1 127 ? 2.629 -1.066 9.133 1 93.56 127 LEU B CA 1
ATOM 5435 C C . LEU B 1 127 ? 3.195 0.247 9.664 1 93.56 127 LEU B C 1
ATOM 5437 O O . LEU B 1 127 ? 2.902 1.316 9.125 1 93.56 127 LEU B O 1
ATOM 5441 N N . ASN B 1 128 ? 3.969 0.064 10.812 1 95.25 128 ASN B N 1
ATOM 5442 C CA . ASN B 1 128 ? 4.664 1.223 11.359 1 95.25 128 ASN B CA 1
ATOM 5443 C C . ASN B 1 128 ? 6.055 1.385 10.75 1 95.25 128 ASN B C 1
ATOM 5445 O O . ASN B 1 128 ? 7.051 0.972 11.344 1 95.25 128 ASN B O 1
ATOM 5449 N N . ILE B 1 129 ? 6.074 2.041 9.586 1 95.81 129 ILE B N 1
ATOM 5450 C CA . ILE B 1 129 ? 7.301 2.193 8.812 1 95.81 129 ILE B CA 1
ATOM 5451 C C . ILE B 1 129 ? 8.352 2.916 9.648 1 95.81 129 ILE B C 1
ATOM 5453 O O . ILE B 1 129 ? 9.531 2.551 9.625 1 95.81 129 ILE B O 1
ATOM 5457 N N . LEU B 1 130 ? 7.965 3.99 10.375 1 96.25 130 LEU B N 1
ATOM 5458 C CA . LEU B 1 130 ? 8.797 4.742 11.305 1 96.25 130 LEU B CA 1
ATOM 5459 C C . LEU B 1 130 ? 8.273 4.613 12.734 1 96.25 130 LEU B C 1
ATOM 5461 O O . LEU B 1 130 ? 7.52 5.473 13.203 1 96.25 130 LEU B O 1
ATOM 5465 N N . PRO B 1 131 ? 8.75 3.652 13.508 1 95 131 PRO B N 1
ATOM 5466 C CA . PRO B 1 131 ? 8.102 3.25 14.758 1 95 131 PRO B CA 1
ATOM 5467 C C . PRO B 1 131 ? 8.266 4.285 15.867 1 95 131 PRO B C 1
ATOM 5469 O O . PRO B 1 131 ? 7.5 4.281 16.844 1 95 131 PRO B O 1
ATOM 5472 N N . VAL B 1 132 ? 9.258 5.25 15.742 1 94.56 132 VAL B N 1
ATOM 5473 C CA . VAL B 1 132 ? 9.469 6.191 16.844 1 94.56 132 VAL B CA 1
ATOM 5474 C C . VAL B 1 132 ? 9.109 7.602 16.391 1 94.56 132 VAL B C 1
ATOM 5476 O O . VAL B 1 132 ? 9.516 8.586 17.016 1 94.56 132 VAL B O 1
ATOM 5479 N N . LEU B 1 133 ? 8.359 7.652 15.289 1 96.44 133 LEU B N 1
ATOM 5480 C CA . LEU B 1 133 ? 7.969 8.945 14.742 1 96.44 133 LEU B CA 1
ATOM 5481 C C . LEU B 1 133 ? 7.094 9.711 15.734 1 96.44 133 LEU B C 1
ATOM 5483 O O . LEU B 1 133 ? 6.148 9.148 16.297 1 96.44 133 LEU B O 1
ATOM 5487 N N . HIS B 1 134 ? 7.449 10.961 15.891 1 97.25 134 HIS B N 1
ATOM 5488 C CA . HIS B 1 134 ? 6.734 11.82 16.828 1 97.25 134 HIS B CA 1
ATOM 5489 C C . HIS B 1 134 ? 6.047 12.977 16.109 1 97.25 134 HIS B C 1
ATOM 5491 O O . HIS B 1 134 ? 4.938 13.367 16.469 1 97.25 134 HIS B O 1
ATOM 5497 N N . THR B 1 135 ? 6.758 13.531 15.195 1 97.12 135 THR B N 1
ATOM 5498 C CA . THR B 1 135 ? 6.258 14.68 14.453 1 97.12 135 THR B CA 1
ATOM 5499 C C . THR B 1 135 ? 6.113 14.344 12.969 1 97.12 135 THR B C 1
ATOM 5501 O O . THR B 1 135 ? 7.074 13.906 12.336 1 97.12 135 THR B O 1
ATOM 5504 N N . LEU B 1 136 ? 4.93 14.547 12.422 1 97.19 136 LEU B N 1
ATOM 5505 C CA . LEU B 1 136 ? 4.629 14.328 11.008 1 97.19 136 LEU B CA 1
ATOM 5506 C C . LEU B 1 136 ? 4.09 15.594 10.359 1 97.19 136 LEU B C 1
ATOM 5508 O O . LEU B 1 136 ? 3.061 16.125 10.789 1 97.19 136 LEU B O 1
ATOM 5512 N N . GLU B 1 137 ? 4.777 16.078 9.352 1 94.62 137 GLU B N 1
ATOM 5513 C CA . GLU B 1 137 ? 4.34 17.281 8.625 1 94.62 137 GLU B CA 1
ATOM 5514 C C . GLU B 1 137 ? 4.184 16.984 7.137 1 94.62 137 GLU B C 1
ATOM 5516 O O . GLU B 1 137 ? 5.125 16.531 6.484 1 94.62 137 GLU B O 1
ATOM 5521 N N . TRP B 1 138 ? 3.021 17.156 6.652 1 92.31 138 TRP B N 1
ATOM 5522 C CA . TRP B 1 138 ? 2.711 16.984 5.238 1 92.31 138 TRP B CA 1
ATOM 5523 C C . TRP B 1 138 ? 2.172 18.281 4.641 1 92.31 138 TRP B C 1
ATOM 5525 O O . TRP B 1 138 ? 0.958 18.453 4.5 1 92.31 138 TRP B O 1
ATOM 5535 N N . SER B 1 139 ? 3.088 19.125 4.227 1 82.88 139 SER B N 1
ATOM 5536 C CA . SER B 1 139 ? 2.676 20.469 3.832 1 82.88 139 SER B CA 1
ATOM 5537 C C . SER B 1 139 ? 2.76 20.656 2.32 1 82.88 139 SER B C 1
ATOM 5539 O O . SER B 1 139 ? 3.666 20.125 1.676 1 82.88 139 SER B O 1
ATOM 5541 N N . ARG B 1 140 ? 1.807 21.297 1.64 1 71.81 140 ARG B N 1
ATOM 5542 C CA . ARG B 1 140 ? 1.743 21.766 0.261 1 71.81 140 ARG B CA 1
ATOM 5543 C C . ARG B 1 140 ? 1.964 20.625 -0.722 1 71.81 140 ARG B C 1
ATOM 5545 O O . ARG B 1 140 ? 2.723 20.75 -1.685 1 71.81 140 ARG B O 1
ATOM 5552 N N . SER B 1 141 ? 1.543 19.484 -0.267 1 66.12 141 SER B N 1
ATOM 5553 C CA . SER B 1 141 ? 1.686 18.328 -1.152 1 66.12 141 SER B CA 1
ATOM 5554 C C . SER B 1 141 ? 0.346 17.938 -1.767 1 66.12 141 SER B C 1
ATOM 5556 O O . SER B 1 141 ? -0.708 18.172 -1.172 1 66.12 141 SER B O 1
ATOM 5558 N N . ILE B 1 142 ? 0.467 17.531 -3.02 1 66 142 ILE B N 1
ATOM 5559 C CA . ILE B 1 142 ? -0.721 17.109 -3.76 1 66 142 ILE B CA 1
ATOM 5560 C C . ILE B 1 142 ? -1.172 15.734 -3.285 1 66 142 ILE B C 1
ATOM 5562 O O . ILE B 1 142 ? -2.328 15.352 -3.482 1 66 142 ILE B O 1
ATOM 5566 N N . ASP B 1 143 ? -0.437 15.156 -2.498 1 80.31 143 ASP B N 1
ATOM 5567 C CA . ASP B 1 143 ? -0.742 13.766 -2.197 1 80.31 143 ASP B CA 1
ATOM 5568 C C . ASP B 1 143 ? -0.855 13.539 -0.691 1 80.31 143 ASP B C 1
ATOM 5570 O O . ASP B 1 143 ? -0.211 12.641 -0.142 1 80.31 143 ASP B O 1
ATOM 5574 N N . LEU B 1 144 ? -1.792 14.227 -0.013 1 89.38 144 LEU B N 1
ATOM 5575 C CA . LEU B 1 144 ? -1.961 14.172 1.435 1 89.38 144 LEU B CA 1
ATOM 5576 C C . LEU B 1 144 ? -2.289 12.75 1.887 1 89.38 144 LEU B C 1
ATOM 5578 O O . LEU B 1 144 ? -1.892 12.336 2.979 1 89.38 144 LEU B O 1
ATOM 5582 N N . ASN B 1 145 ? -2.91 11.961 1.034 1 88.69 145 ASN B N 1
ATOM 5583 C CA . ASN B 1 145 ? -3.375 10.625 1.395 1 88.69 145 ASN B CA 1
ATOM 5584 C C . ASN B 1 145 ? -2.209 9.688 1.697 1 88.69 145 ASN B C 1
ATOM 5586 O O . ASN B 1 145 ? -2.365 8.719 2.438 1 88.69 145 ASN B O 1
ATOM 5590 N N . PHE B 1 146 ? -1.084 9.961 1.244 1 92.56 146 PHE B N 1
ATOM 5591 C CA . PHE B 1 146 ? 0.065 9.086 1.458 1 92.56 146 PHE B CA 1
ATOM 5592 C C . PHE B 1 146 ? 0.613 9.25 2.869 1 92.56 146 PHE B C 1
ATOM 5594 O O . PHE B 1 146 ? 1.376 8.406 3.346 1 92.56 146 PHE B O 1
ATOM 5601 N N . SER B 1 147 ? 0.222 10.32 3.539 1 95.12 147 SER B N 1
ATOM 5602 C CA . SER B 1 147 ? 0.685 10.508 4.91 1 95.12 147 SER B CA 1
ATOM 5603 C C . SER B 1 147 ? 0.207 9.375 5.816 1 95.12 147 SER B C 1
ATOM 5605 O O . SER B 1 147 ? 0.799 9.117 6.867 1 95.12 147 SER B O 1
ATOM 5607 N N . VAL B 1 148 ? -0.844 8.703 5.406 1 95.12 148 VAL B N 1
ATOM 5608 C CA . VAL B 1 148 ? -1.432 7.625 6.191 1 95.12 148 VAL B CA 1
ATOM 5609 C C . VAL B 1 148 ? -0.396 6.523 6.414 1 95.12 148 VAL B C 1
ATOM 5611 O O . VAL B 1 148 ? -0.424 5.836 7.434 1 95.12 148 VAL B O 1
ATOM 5614 N N . LEU B 1 149 ? 0.562 6.387 5.539 1 95.94 149 LEU B N 1
ATOM 5615 C CA . LEU B 1 149 ? 1.596 5.359 5.605 1 95.94 149 LEU B CA 1
ATOM 5616 C C . LEU B 1 149 ? 2.443 5.523 6.863 1 95.94 149 LEU B C 1
ATOM 5618 O O . LEU B 1 149 ? 3.049 4.559 7.336 1 95.94 149 LEU B O 1
ATOM 5622 N N . PHE B 1 150 ? 2.455 6.758 7.426 1 96.94 150 PHE B N 1
ATOM 5623 C CA . PHE B 1 150 ? 3.383 7.051 8.508 1 96.94 150 PHE B CA 1
ATOM 5624 C C . PHE B 1 150 ? 2.631 7.316 9.812 1 96.94 150 PHE B C 1
ATOM 5626 O O . PHE B 1 150 ? 3.236 7.676 10.82 1 96.94 150 PHE B O 1
ATOM 5633 N N . MET B 1 151 ? 1.342 7.105 9.75 1 97.56 151 MET B N 1
ATOM 5634 C CA . MET B 1 151 ? 0.515 7.352 10.93 1 97.56 151 MET B CA 1
ATOM 5635 C C . MET B 1 151 ? 0.534 6.148 11.867 1 97.56 151 MET B C 1
ATOM 5637 O O . MET B 1 151 ? 0.367 5.012 11.43 1 97.56 151 MET B O 1
ATOM 5641 N N . HIS B 1 152 ? 0.694 6.465 13.141 1 96.5 152 HIS B N 1
ATOM 5642 C CA . HIS B 1 152 ? 0.582 5.449 14.188 1 96.5 152 HIS B CA 1
ATOM 5643 C C . HIS B 1 152 ? 0.525 6.09 15.57 1 96.5 152 HIS B C 1
ATOM 5645 O O . HIS B 1 152 ? 0.61 7.312 15.695 1 96.5 152 HIS B O 1
ATOM 5651 N N . LYS B 1 153 ? 0.478 5.363 16.594 1 96.31 153 LYS B N 1
ATOM 5652 C CA . LYS B 1 153 ? 0.104 5.797 17.938 1 96.31 153 LYS B CA 1
ATOM 5653 C C . LYS B 1 153 ? 1.184 6.684 18.547 1 96.31 153 LYS B C 1
ATOM 5655 O O . LYS B 1 153 ? 0.896 7.512 19.406 1 96.31 153 LYS B O 1
ATOM 5660 N N . THR B 1 154 ? 2.428 6.621 18.031 1 96.94 154 THR B N 1
ATOM 5661 C CA . THR B 1 154 ? 3.52 7.363 18.656 1 96.94 154 THR B CA 1
ATOM 5662 C C . THR B 1 154 ? 3.553 8.805 18.141 1 96.94 154 THR B C 1
ATOM 5664 O O . THR B 1 154 ? 4.227 9.656 18.719 1 96.94 154 THR B O 1
ATOM 5667 N N . VAL B 1 155 ? 2.807 9.078 17.109 1 98.06 155 VAL B N 1
ATOM 5668 C CA . VAL B 1 155 ? 2.787 10.43 16.562 1 98.06 155 VAL B CA 1
ATOM 5669 C C . VAL B 1 155 ? 2.006 11.352 17.484 1 98.06 155 VAL B C 1
ATOM 5671 O O . VAL B 1 155 ? 0.843 11.086 17.812 1 98.06 155 VAL B O 1
ATOM 5674 N N . LYS B 1 156 ? 2.668 12.469 17.875 1 98.44 156 LYS B N 1
ATOM 5675 C CA . LYS B 1 156 ? 2.049 13.406 18.797 1 98.44 156 LYS B CA 1
ATOM 5676 C C . LYS B 1 156 ? 1.742 14.742 18.125 1 98.44 156 LYS B C 1
ATOM 5678 O O . LYS B 1 156 ? 0.884 15.492 18.594 1 98.44 156 LYS B O 1
ATOM 5683 N N . ARG B 1 157 ? 2.479 15.016 17.078 1 98.5 157 ARG B N 1
ATOM 5684 C CA . ARG B 1 157 ? 2.289 16.266 16.344 1 98.5 157 ARG B CA 1
ATOM 5685 C C . ARG B 1 157 ? 2.031 16 14.867 1 98.5 157 ARG B C 1
ATOM 5687 O O . ARG B 1 157 ? 2.818 15.32 14.211 1 98.5 157 ARG B O 1
ATOM 5694 N N . PHE B 1 158 ? 0.968 16.531 14.336 1 98.31 158 PHE B N 1
ATOM 5695 C CA . PHE B 1 158 ? 0.62 16.328 12.938 1 98.31 158 PHE B CA 1
ATOM 5696 C C . PHE B 1 158 ? 0.227 17.656 12.289 1 98.31 158 PHE B C 1
ATOM 5698 O O . PHE B 1 158 ? -0.684 18.328 12.758 1 98.31 158 PHE B O 1
ATOM 5705 N N . LYS B 1 159 ? 0.94 18.078 11.297 1 96.31 159 LYS B N 1
ATOM 5706 C CA . LYS B 1 159 ? 0.661 19.266 10.5 1 96.31 159 LYS B CA 1
ATOM 5707 C C . LYS B 1 159 ? 0.416 18.906 9.039 1 96.31 159 LYS B C 1
ATOM 5709 O O . LYS B 1 159 ? 1.195 18.156 8.438 1 96.31 159 LYS B O 1
ATOM 5714 N N . PHE B 1 160 ? -0.702 19.375 8.5 1 94.88 160 PHE B N 1
ATOM 5715 C CA . PHE B 1 160 ? -0.932 19.062 7.094 1 94.88 160 PHE B CA 1
ATOM 5716 C C . PHE B 1 160 ? -1.683 20.203 6.402 1 94.88 160 PHE B C 1
ATOM 5718 O O . PHE B 1 160 ? -2.312 21.031 7.062 1 94.88 160 PHE B O 1
ATOM 5725 N N . PHE B 1 161 ? -1.578 20.234 5.082 1 93 161 PHE B N 1
ATOM 5726 C CA . PHE B 1 161 ? -2.279 21.188 4.234 1 93 161 PHE B CA 1
ATOM 5727 C C . PHE B 1 161 ? -3.447 20.531 3.518 1 93 161 PHE B C 1
ATOM 5729 O O . PHE B 1 161 ? -3.27 19.531 2.818 1 93 161 PHE B O 1
ATOM 5736 N N . LEU B 1 162 ? -4.605 21.062 3.729 1 91.19 162 LEU B N 1
ATOM 5737 C CA . LEU B 1 162 ? -5.809 20.531 3.094 1 91.19 162 LEU B CA 1
ATOM 5738 C C . LEU B 1 162 ? -6.09 21.25 1.779 1 91.19 162 LEU B C 1
ATOM 5740 O O . LEU B 1 162 ? -6.488 22.422 1.779 1 91.19 162 LEU B O 1
ATOM 5744 N N . ARG B 1 163 ? -6.035 20.5 0.726 1 84.94 163 ARG B N 1
ATOM 5745 C CA . ARG B 1 163 ? -6.277 21.078 -0.593 1 84.94 163 ARG B CA 1
ATOM 5746 C C . ARG B 1 163 ? -7.742 20.938 -0.994 1 84.94 163 ARG B C 1
ATOM 5748 O O . ARG B 1 163 ? -8.477 20.141 -0.414 1 84.94 163 ARG B O 1
ATOM 5755 N N . GLU B 1 164 ? -8.039 21.641 -2.027 1 80.44 164 GLU B N 1
ATOM 5756 C CA . GLU B 1 164 ? -9.422 21.656 -2.502 1 80.44 164 GLU B CA 1
ATOM 5757 C C . GLU B 1 164 ? -9.852 20.297 -3.021 1 80.44 164 GLU B C 1
ATOM 5759 O O . GLU B 1 164 ? -11.008 19.906 -2.865 1 80.44 164 GLU B O 1
ATOM 5764 N N . GLU B 1 165 ? -8.977 19.609 -3.553 1 75.06 165 GLU B N 1
ATOM 5765 C CA . GLU B 1 165 ? -9.289 18.328 -4.168 1 75.06 165 GLU B CA 1
ATOM 5766 C C . GLU B 1 165 ? -9.758 17.312 -3.125 1 75.06 165 GLU B C 1
ATOM 5768 O O . GLU B 1 165 ? -10.523 16.406 -3.438 1 75.06 165 GLU B O 1
ATOM 5773 N N . MET B 1 166 ? -9.281 17.5 -1.974 1 75.19 166 MET B N 1
ATOM 5774 C CA . MET B 1 166 ? -9.648 16.562 -0.918 1 75.19 166 MET B CA 1
ATOM 5775 C C . MET B 1 166 ? -11.062 16.844 -0.411 1 75.19 166 MET B C 1
ATOM 5777 O O . MET B 1 166 ? -11.703 15.961 0.167 1 75.19 166 MET B O 1
ATOM 5781 N N . VAL B 1 167 ? -11.406 18.062 -0.616 1 69.38 167 VAL B N 1
ATOM 5782 C CA . VAL B 1 167 ? -12.672 18.484 -0.032 1 69.38 167 VAL B CA 1
ATOM 5783 C C . VAL B 1 167 ? -13.82 18.172 -0.987 1 69.38 167 VAL B C 1
ATOM 5785 O O . VAL B 1 167 ? -14.961 17.953 -0.555 1 69.38 167 VAL B O 1
ATOM 5788 N N . THR B 1 168 ? -13.555 18.031 -2.24 1 63.94 168 THR B N 1
ATOM 5789 C CA . THR B 1 168 ? -14.609 17.766 -3.209 1 63.94 168 THR B CA 1
ATOM 5790 C C . THR B 1 168 ? -14.945 16.266 -3.244 1 63.94 168 THR B C 1
ATOM 5792 O O . THR B 1 168 ? -14.062 15.43 -3.424 1 63.94 168 THR B O 1
ATOM 5795 N N . PRO B 1 169 ? -16.281 16.016 -2.873 1 56 169 PRO B N 1
ATOM 5796 C CA . PRO B 1 169 ? -16.688 14.625 -3.051 1 56 169 PRO B CA 1
ATOM 5797 C C . PRO B 1 169 ? -16.375 14.094 -4.449 1 56 169 PRO B C 1
ATOM 5799 O O . PRO B 1 169 ? -16.344 14.867 -5.41 1 56 169 PRO B O 1
ATOM 5802 N N . PRO B 1 170 ? -16.203 12.93 -4.535 1 52.88 170 PRO B N 1
ATOM 5803 C CA . PRO B 1 170 ? -16.297 11.953 -3.451 1 52.88 170 PRO B CA 1
ATOM 5804 C C . PRO B 1 170 ? -14.984 11.82 -2.668 1 52.88 170 PRO B C 1
ATOM 5806 O O . PRO B 1 170 ? -14.727 10.789 -2.053 1 52.88 170 PRO B O 1
ATOM 5809 N N . ASN B 1 171 ? -14.391 13.062 -2.725 1 60.25 171 ASN B N 1
ATOM 5810 C CA . ASN B 1 171 ? -12.969 12.961 -2.385 1 60.25 171 ASN B CA 1
ATOM 5811 C C . ASN B 1 171 ? -12.766 12.797 -0.882 1 60.25 171 ASN B C 1
ATOM 5813 O O . ASN B 1 171 ? -13.453 13.43 -0.083 1 60.25 171 ASN B O 1
ATOM 5817 N N . GLY B 1 172 ? -12.422 11.758 -0.239 1 79.12 172 GLY B N 1
ATOM 5818 C CA . GLY B 1 172 ? -11.852 10.891 0.778 1 79.12 172 GLY B CA 1
ATOM 5819 C C . GLY B 1 172 ? -11.477 11.625 2.049 1 79.12 172 GLY B C 1
ATOM 5820 O O . GLY B 1 172 ? -10.586 11.195 2.781 1 79.12 172 GLY B O 1
ATOM 5821 N N . LEU B 1 173 ? -12.227 13.039 2.244 1 88.06 173 LEU B N 1
ATOM 5822 C CA . LEU B 1 173 ? -11.828 13.758 3.445 1 88.06 173 LEU B CA 1
ATOM 5823 C C . LEU B 1 173 ? -12.273 13.016 4.699 1 88.06 173 LEU B C 1
ATOM 5825 O O . LEU B 1 173 ? -11.492 12.859 5.645 1 88.06 173 LEU B O 1
ATOM 5829 N N . ALA B 1 174 ? -13.477 12.602 4.656 1 89.31 174 ALA B N 1
ATOM 5830 C CA . ALA B 1 174 ? -14.016 11.875 5.809 1 89.31 174 ALA B CA 1
ATOM 5831 C C . ALA B 1 174 ? -13.172 10.656 6.133 1 89.31 174 ALA B C 1
ATOM 5833 O O . ALA B 1 174 ? -12.867 10.391 7.301 1 89.31 174 ALA B O 1
ATOM 5834 N N . ALA B 1 175 ? -12.844 9.961 5.082 1 89.5 175 ALA B N 1
ATOM 5835 C CA . ALA B 1 175 ? -12.016 8.773 5.266 1 89.5 175 ALA B CA 1
ATOM 5836 C C . ALA B 1 175 ? -10.641 9.148 5.812 1 89.5 175 ALA B C 1
ATOM 5838 O O . ALA B 1 175 ? -10.094 8.445 6.664 1 89.5 175 ALA B O 1
ATOM 5839 N N . PHE B 1 176 ? -10.117 10.203 5.344 1 93.25 176 PHE B N 1
ATOM 5840 C CA . PHE B 1 176 ? -8.805 10.656 5.793 1 93.25 176 PHE B CA 1
ATOM 5841 C C . PHE B 1 176 ? -8.852 11.055 7.266 1 93.25 176 PHE B C 1
ATOM 5843 O O . PHE B 1 176 ? -7.988 10.641 8.047 1 93.25 176 PHE B O 1
ATOM 5850 N N . PHE B 1 177 ? -9.82 11.781 7.645 1 95.25 177 PHE B N 1
ATOM 5851 C CA . PHE B 1 177 ? -9.945 12.219 9.031 1 95.25 177 PHE B CA 1
ATOM 5852 C C . PHE B 1 177 ? -10.188 11.031 9.953 1 95.25 177 PHE B C 1
ATOM 5854 O O . PHE B 1 177 ? -9.688 11 11.078 1 95.25 177 PHE B O 1
ATOM 5861 N N . GLN B 1 178 ? -10.922 10.117 9.469 1 94.19 178 GLN B N 1
ATOM 5862 C CA . GLN B 1 178 ? -11.109 8.914 10.266 1 94.19 178 GLN B CA 1
ATOM 5863 C C . GLN B 1 178 ? -9.797 8.164 10.461 1 94.19 178 GLN B C 1
ATOM 5865 O O . GLN B 1 178 ? -9.539 7.609 11.531 1 94.19 178 GLN B O 1
ATOM 5870 N N . ALA B 1 179 ? -9.031 8.148 9.422 1 94.44 179 ALA B N 1
ATOM 5871 C CA . ALA B 1 179 ? -7.715 7.52 9.531 1 94.44 179 ALA B CA 1
ATOM 5872 C C . ALA B 1 179 ? -6.859 8.219 10.578 1 94.44 179 ALA B C 1
ATOM 5874 O O . ALA B 1 179 ? -6.164 7.566 11.359 1 94.44 179 ALA B O 1
ATOM 5875 N N . VAL B 1 180 ? -6.926 9.508 10.609 1 97.19 180 VAL B N 1
ATOM 5876 C CA . VAL B 1 180 ? -6.156 10.297 11.57 1 97.19 180 VAL B CA 1
ATOM 5877 C C . VAL B 1 180 ? -6.57 9.914 12.992 1 97.19 180 VAL B C 1
ATOM 5879 O O . VAL B 1 180 ? -5.715 9.633 13.836 1 97.19 180 VAL B O 1
ATOM 5882 N N . THR B 1 181 ? -7.84 9.844 13.266 1 97.5 181 THR B N 1
ATOM 5883 C CA . THR B 1 181 ? -8.336 9.609 14.617 1 97.5 181 THR B CA 1
ATOM 5884 C C . THR B 1 181 ? -8.07 8.172 15.039 1 97.5 181 THR B C 1
ATOM 5886 O O . THR B 1 181 ? -7.797 7.906 16.219 1 97.5 181 THR B O 1
ATOM 5889 N N . THR B 1 182 ? -8.109 7.277 14.102 1 95.5 182 THR B N 1
ATOM 5890 C CA . THR B 1 182 ? -7.961 5.863 14.43 1 95.5 182 THR B CA 1
ATOM 5891 C C . THR B 1 182 ? -6.484 5.496 14.57 1 95.5 182 THR B C 1
ATOM 5893 O O . THR B 1 182 ? -6.121 4.707 15.445 1 95.5 182 THR B O 1
ATOM 5896 N N . ARG B 1 183 ? -5.652 6.074 13.766 1 96.25 183 ARG B N 1
ATOM 5897 C CA . ARG B 1 183 ? -4.254 5.664 13.727 1 96.25 183 ARG B CA 1
ATOM 5898 C C . ARG B 1 183 ? -3.414 6.484 14.703 1 96.25 183 ARG B C 1
ATOM 5900 O O . ARG B 1 183 ? -2.391 6.016 15.195 1 96.25 183 ARG B O 1
ATOM 5907 N N . MET B 1 184 ? -3.871 7.73 14.93 1 97.88 184 MET B N 1
ATOM 5908 C CA . MET B 1 184 ? -3.135 8.602 15.844 1 97.88 184 MET B CA 1
ATOM 5909 C C . MET B 1 184 ? -4.027 9.078 16.984 1 97.88 184 MET B C 1
ATOM 5911 O O . MET B 1 184 ? -4.203 10.281 17.188 1 97.88 184 MET B O 1
ATOM 5915 N N . PRO B 1 185 ? -4.488 8.211 17.812 1 97.12 185 PRO B N 1
ATOM 5916 C CA . PRO B 1 185 ? -5.43 8.578 18.875 1 97.12 185 PRO B CA 1
ATOM 5917 C C . PRO B 1 185 ? -4.781 9.414 19.969 1 97.12 185 PRO B C 1
ATOM 5919 O O . PRO B 1 185 ? -5.484 10.094 20.734 1 97.12 185 PRO B O 1
ATOM 5922 N N . ASP B 1 186 ? -3.434 9.438 20.047 1 98 186 ASP B N 1
ATOM 5923 C CA . ASP B 1 186 ? -2.734 10.133 21.125 1 98 186 ASP B CA 1
ATOM 5924 C C . ASP B 1 186 ? -2.17 11.469 20.641 1 98 186 ASP B C 1
ATOM 5926 O O . ASP B 1 186 ? -1.244 12.008 21.25 1 98 186 ASP B O 1
ATOM 5930 N N . LEU B 1 187 ? -2.709 11.953 19.594 1 98.5 187 LEU B N 1
ATOM 5931 C CA . LEU B 1 187 ? -2.246 13.219 19.031 1 98.5 187 LEU B CA 1
ATOM 5932 C C . LEU B 1 187 ? -2.41 14.352 20.031 1 98.5 187 LEU B C 1
ATOM 5934 O O . LEU B 1 187 ? -3.455 14.477 20.672 1 98.5 187 LEU B O 1
ATOM 5938 N N . GLU B 1 188 ? -1.408 15.211 20.156 1 98.75 188 GLU B N 1
ATOM 5939 C CA . GLU B 1 188 ? -1.425 16.312 21.109 1 98.75 188 GLU B CA 1
ATOM 5940 C C . GLU B 1 188 ? -1.465 17.672 20.391 1 98.75 188 GLU B C 1
ATOM 5942 O O . GLU B 1 188 ? -1.987 18.641 20.922 1 98.75 188 GLU B O 1
ATOM 5947 N N . VAL B 1 189 ? -0.859 17.719 19.25 1 98.69 189 VAL B N 1
ATOM 5948 C CA . VAL B 1 189 ? -0.806 18.969 18.5 1 98.69 189 VAL B CA 1
ATOM 5949 C C . VAL B 1 189 ? -1.35 18.734 17.078 1 98.69 189 VAL B C 1
ATOM 5951 O O . VAL B 1 189 ? -0.893 17.828 16.375 1 98.69 189 VAL B O 1
ATOM 5954 N N . LEU B 1 190 ? -2.291 19.516 16.672 1 98.56 190 LEU B N 1
ATOM 5955 C CA . LEU B 1 190 ? -2.873 19.469 15.328 1 98.56 190 LEU B CA 1
ATOM 5956 C C . LEU B 1 190 ? -2.773 20.828 14.648 1 98.56 190 LEU B C 1
ATOM 5958 O O . LEU B 1 190 ? -3.234 21.828 15.188 1 98.56 190 LEU B O 1
ATOM 5962 N N . ASP B 1 191 ? -2.145 20.859 13.547 1 97.44 191 ASP B N 1
ATOM 5963 C CA . ASP B 1 191 ? -1.97 22.078 12.758 1 97.44 191 ASP B CA 1
ATOM 5964 C C . ASP B 1 191 ? -2.48 21.891 11.336 1 97.44 191 ASP B C 1
ATOM 5966 O O . ASP B 1 191 ? -1.882 21.141 10.547 1 97.44 191 ASP B O 1
ATOM 5970 N N . ILE B 1 192 ? -3.547 22.562 11.016 1 96.44 192 ILE B N 1
ATOM 5971 C CA . ILE B 1 192 ? -4.176 22.406 9.703 1 96.44 192 ILE B CA 1
ATOM 5972 C C . ILE B 1 192 ? -4.031 23.703 8.906 1 96.44 192 ILE B C 1
ATOM 5974 O O . ILE B 1 192 ? -4.309 24.797 9.422 1 96.44 192 ILE B O 1
ATOM 5978 N N . SER B 1 193 ? -3.566 23.609 7.758 1 94.19 193 SER B N 1
ATOM 5979 C CA . SER B 1 193 ? -3.539 24.719 6.805 1 94.19 193 SER B CA 1
ATOM 5980 C C . SER B 1 193 ? -4.504 24.484 5.648 1 94.19 193 SER B C 1
ATOM 5982 O O . SER B 1 193 ? -4.684 23.344 5.211 1 94.19 193 SER B O 1
ATOM 5984 N N . SER B 1 194 ? -5.156 25.516 5.227 1 92.5 194 SER B N 1
ATOM 5985 C CA . SER B 1 194 ? -6.125 25.391 4.141 1 92.5 194 SER B CA 1
ATOM 5986 C C . SER B 1 194 ? -6.555 26.766 3.631 1 92.5 194 SER B C 1
ATOM 5988 O O . SER B 1 194 ? -6.414 27.766 4.336 1 92.5 194 SER B O 1
ATOM 5990 N N . VAL B 1 195 ? -7.078 26.734 2.43 1 89.94 195 VAL B N 1
ATOM 5991 C CA . VAL B 1 195 ? -7.598 27.984 1.878 1 89.94 195 VAL B CA 1
ATOM 5992 C C . VAL B 1 195 ? -9.102 27.859 1.63 1 89.94 195 VAL B C 1
ATOM 5994 O O . VAL B 1 195 ? -9.727 28.781 1.102 1 89.94 195 VAL B O 1
ATOM 5997 N N . GLN B 1 196 ? -9.68 26.844 2.125 1 89.62 196 GLN B N 1
ATOM 5998 C CA . GLN B 1 196 ? -11.102 26.578 1.905 1 89.62 196 GLN B CA 1
ATOM 5999 C C . GLN B 1 196 ? -11.945 27.141 3.041 1 89.62 196 GLN B C 1
ATOM 6001 O O . GLN B 1 196 ? -11.438 27.422 4.129 1 89.62 196 GLN B O 1
ATOM 6006 N N . SER B 1 197 ? -13.211 27.281 2.701 1 94 197 SER B N 1
ATOM 6007 C CA . SER B 1 197 ? -14.148 27.688 3.744 1 94 197 SER B CA 1
ATOM 6008 C C . SER B 1 197 ? -14.438 26.531 4.703 1 94 197 SER B C 1
ATOM 6010 O O . SER B 1 197 ? -14.562 25.391 4.277 1 94 197 SER B O 1
ATOM 6012 N N . VAL B 1 198 ? -14.477 26.844 5.945 1 94.75 198 VAL B N 1
ATOM 6013 C CA . VAL B 1 198 ? -14.719 25.797 6.938 1 94.75 198 VAL B CA 1
ATOM 6014 C C . VAL B 1 198 ? -16.141 25.281 6.801 1 94.75 198 VAL B C 1
ATOM 6016 O O . VAL B 1 198 ? -16.406 24.125 7.129 1 94.75 198 VAL B O 1
ATOM 6019 N N . SER B 1 199 ? -17.031 26.062 6.309 1 93.12 199 SER B N 1
ATOM 6020 C CA . SER B 1 199 ? -18.422 25.656 6.16 1 93.12 199 SER B CA 1
ATOM 6021 C C . SER B 1 199 ? -18.547 24.438 5.254 1 93.12 199 SER B C 1
ATOM 6023 O O . SER B 1 199 ? -19.453 23.609 5.426 1 93.12 199 SER B O 1
ATOM 6025 N N . ASP B 1 200 ? -17.656 24.328 4.324 1 89.62 200 ASP B N 1
ATOM 6026 C CA . ASP B 1 200 ? -17.688 23.234 3.357 1 89.62 200 ASP B CA 1
ATOM 6027 C C . ASP B 1 200 ? -17.297 21.906 4.016 1 89.62 200 ASP B C 1
ATOM 6029 O O . ASP B 1 200 ? -17.672 20.844 3.529 1 89.62 200 ASP B O 1
ATOM 6033 N N . ILE B 1 201 ? -16.562 22.031 5.164 1 92.94 201 ILE B N 1
ATOM 6034 C CA . ILE B 1 201 ? -16.031 20.797 5.73 1 92.94 201 ILE B CA 1
ATOM 6035 C C . ILE B 1 201 ? -16.359 20.734 7.223 1 92.94 201 ILE B C 1
ATOM 6037 O O . ILE B 1 201 ? -15.734 19.969 7.961 1 92.94 201 ILE B O 1
ATOM 6041 N N . GLU B 1 202 ? -17.203 21.484 7.73 1 95.12 202 GLU B N 1
ATOM 6042 C CA . GLU B 1 202 ? -17.438 21.672 9.156 1 95.12 202 GLU B CA 1
ATOM 6043 C C . GLU B 1 202 ? -17.828 20.359 9.828 1 95.12 202 GLU B C 1
ATOM 6045 O O . GLU B 1 202 ? -17.328 20.031 10.906 1 95.12 202 GLU B O 1
ATOM 6050 N N . ALA B 1 203 ? -18.703 19.609 9.188 1 93.69 203 ALA B N 1
ATOM 6051 C CA . ALA B 1 203 ? -19.141 18.344 9.773 1 93.69 203 ALA B CA 1
ATOM 6052 C C . ALA B 1 203 ? -17.969 17.391 9.953 1 93.69 203 ALA B C 1
ATOM 6054 O O . ALA B 1 203 ? -17.859 16.734 10.992 1 93.69 203 ALA B O 1
ATOM 6055 N N . ASP B 1 204 ? -17.109 17.328 8.977 1 93.38 204 ASP B N 1
ATOM 6056 C CA . ASP B 1 204 ? -15.945 16.453 9.047 1 93.38 204 ASP B CA 1
ATOM 6057 C C . ASP B 1 204 ? -14.945 16.953 10.086 1 93.38 204 ASP B C 1
ATOM 6059 O O . ASP B 1 204 ? -14.328 16.172 10.797 1 93.38 204 ASP B O 1
ATOM 6063 N N . MET B 1 205 ? -14.828 18.234 10.148 1 96.31 205 MET B N 1
ATOM 6064 C CA . MET B 1 205 ? -13.93 18.844 11.125 1 96.31 205 MET B CA 1
ATOM 6065 C C . MET B 1 205 ? -14.398 18.547 12.547 1 96.31 205 MET B C 1
ATOM 6067 O O . MET B 1 205 ? -13.578 18.266 13.43 1 96.31 205 MET B O 1
ATOM 6071 N N . ILE B 1 206 ? -15.633 18.625 12.75 1 97.56 206 ILE B N 1
ATOM 6072 C CA . ILE B 1 206 ? -16.203 18.344 14.07 1 97.56 206 ILE B CA 1
ATOM 6073 C C . ILE B 1 206 ? -15.891 16.891 14.461 1 97.56 206 ILE B C 1
ATOM 6075 O O . ILE B 1 206 ? -15.469 16.641 15.594 1 97.56 206 ILE B O 1
ATOM 6079 N N . LYS B 1 207 ? -16.062 16 13.531 1 95.88 207 LYS B N 1
ATOM 6080 C CA . LYS B 1 207 ? -15.773 14.602 13.789 1 95.88 207 LYS B CA 1
ATOM 6081 C C . LYS B 1 207 ? -14.289 14.391 14.086 1 95.88 207 LYS B C 1
ATOM 6083 O O . LYS B 1 207 ? -13.938 13.617 14.984 1 95.88 207 LYS B O 1
ATOM 6088 N N . LEU B 1 208 ? -13.422 15.055 13.359 1 97.5 208 LEU B N 1
ATOM 6089 C CA . LEU B 1 208 ? -11.984 14.953 13.547 1 97.5 208 LEU B CA 1
ATOM 6090 C C . LEU B 1 208 ? -11.586 15.414 14.953 1 97.5 208 LEU B C 1
ATOM 6092 O O . LEU B 1 208 ? -10.914 14.68 15.68 1 97.5 208 LEU B O 1
ATOM 6096 N N . LEU B 1 209 ? -12.055 16.578 15.297 1 98.5 209 LEU B N 1
ATOM 6097 C CA . LEU B 1 209 ? -11.664 17.188 16.562 1 98.5 209 LEU B CA 1
ATOM 6098 C C . LEU B 1 209 ? -12.242 16.391 17.734 1 98.5 209 LEU B C 1
ATOM 6100 O O . LEU B 1 209 ? -11.562 16.188 18.75 1 98.5 209 LEU B O 1
ATOM 6104 N N . SER B 1 210 ? -13.461 15.93 17.578 1 97.81 210 SER B N 1
ATOM 6105 C CA . SER B 1 210 ? -14.102 15.148 18.641 1 97.81 210 SER B CA 1
ATOM 6106 C C . SER B 1 210 ? -13.391 13.812 18.844 1 97.81 210 SER B C 1
ATOM 6108 O O . SER B 1 210 ? -13.414 13.258 19.938 1 97.81 210 SER B O 1
ATOM 6110 N N . GLY B 1 211 ? -12.719 13.367 17.781 1 97.62 211 GLY B N 1
ATOM 6111 C CA . GLY B 1 211 ? -12.062 12.07 17.828 1 97.62 211 GLY B CA 1
ATOM 6112 C C . GLY B 1 211 ? -10.656 12.133 18.391 1 97.62 211 GLY B C 1
ATOM 6113 O O . GLY B 1 211 ? -9.992 11.102 18.547 1 97.62 211 GLY B O 1
ATOM 6114 N N . LEU B 1 212 ? -10.227 13.344 18.781 1 98.44 212 LEU B N 1
ATOM 6115 C CA . LEU B 1 212 ? -8.875 13.531 19.297 1 98.44 212 LEU B CA 1
ATOM 6116 C C . LEU B 1 212 ? -8.898 14.195 20.656 1 98.44 212 LEU B C 1
ATOM 6118 O O . LEU B 1 212 ? -8.469 15.344 20.812 1 98.44 212 LEU B O 1
ATOM 6122 N N . PRO B 1 213 ? -9.227 13.477 21.719 1 97.69 213 PRO B N 1
ATOM 6123 C CA . PRO B 1 213 ? -9.445 14.062 23.047 1 97.69 213 PRO B CA 1
ATOM 6124 C C . PRO B 1 213 ? -8.148 14.484 23.719 1 97.69 213 PRO B C 1
ATOM 6126 O O . PRO B 1 213 ? -8.172 15.242 24.703 1 97.69 213 PRO B O 1
ATOM 6129 N N . LYS B 1 214 ? -7.031 14.117 23.234 1 98.31 214 LYS B N 1
ATOM 6130 C CA . LYS B 1 214 ? -5.773 14.375 23.922 1 98.31 214 LYS B CA 1
ATOM 6131 C C . LYS B 1 214 ? -5.086 15.625 23.359 1 98.31 214 LYS B C 1
ATOM 6133 O O . LYS B 1 214 ? -3.971 15.953 23.766 1 98.31 214 LYS B O 1
ATOM 6138 N N . LEU B 1 215 ? -5.762 16.328 22.469 1 98.62 215 LEU B N 1
ATOM 6139 C CA . LEU B 1 215 ? -5.184 17.516 21.859 1 98.62 215 LEU B CA 1
ATOM 6140 C C . LEU B 1 215 ? -4.883 18.578 22.922 1 98.62 215 LEU B C 1
ATOM 6142 O O . LEU B 1 215 ? -5.727 18.875 23.766 1 98.62 215 LEU B O 1
ATOM 6146 N N . LYS B 1 216 ? -3.719 19.141 22.812 1 98.69 216 LYS B N 1
ATOM 6147 C CA . LYS B 1 216 ? -3.291 20.219 23.688 1 98.69 216 LYS B CA 1
ATOM 6148 C C . LYS B 1 216 ? -3.18 21.531 22.906 1 98.69 216 LYS B C 1
ATOM 6150 O O . LYS B 1 216 ? -3.385 22.609 23.469 1 98.69 216 LYS B O 1
ATOM 6155 N N . GLU B 1 217 ? -2.807 21.438 21.719 1 98.62 217 GLU B N 1
ATOM 6156 C CA . GLU B 1 217 ? -2.623 22.594 20.859 1 98.62 217 GLU B CA 1
ATOM 6157 C C . GLU B 1 217 ? -3.291 22.391 19.5 1 98.62 217 GLU B C 1
ATOM 6159 O O . GLU B 1 217 ? -3.086 21.359 18.859 1 98.62 217 GLU B O 1
ATOM 6164 N N . VAL B 1 218 ? -4.102 23.359 19.094 1 98.62 218 VAL B N 1
ATOM 6165 C CA . VAL B 1 218 ? -4.766 23.328 17.781 1 98.62 218 VAL B CA 1
ATOM 6166 C C . VAL B 1 218 ? -4.523 24.641 17.047 1 98.62 218 VAL B C 1
ATOM 6168 O O . VAL B 1 218 ? -4.824 25.719 17.578 1 98.62 218 VAL B O 1
ATOM 6171 N N . ILE B 1 219 ? -3.953 24.547 15.93 1 97.56 219 ILE B N 1
ATOM 6172 C CA . ILE B 1 219 ? -3.727 25.703 15.07 1 97.56 219 ILE B CA 1
ATOM 6173 C C . ILE B 1 219 ? -4.527 25.547 13.773 1 97.56 219 ILE B C 1
ATOM 6175 O O . ILE B 1 219 ? -4.379 24.562 13.055 1 97.56 219 ILE B O 1
ATOM 6179 N N . LEU B 1 220 ? -5.363 26.516 13.484 1 97.69 220 LEU B N 1
ATOM 6180 C CA . LEU B 1 220 ? -6.242 26.453 12.32 1 97.69 220 LEU B CA 1
ATOM 6181 C C . LEU B 1 220 ? -6.035 27.672 11.422 1 97.69 220 LEU B C 1
ATOM 6183 O O . LEU B 1 220 ? -5.398 28.656 11.82 1 97.69 220 LEU B O 1
ATOM 6187 N N . PRO B 1 221 ? -6.523 27.578 10.195 1 95.81 221 PRO B N 1
ATOM 6188 C CA . PRO B 1 221 ? -6.5 28.766 9.336 1 95.81 221 PRO B CA 1
ATOM 6189 C C . PRO B 1 221 ? -7.324 29.922 9.906 1 95.81 221 PRO B C 1
ATOM 6191 O O . PRO B 1 221 ? -8.227 29.703 10.719 1 95.81 221 PRO B O 1
ATOM 6194 N N . LEU B 1 222 ? -6.926 31.047 9.422 1 96 222 LEU B N 1
ATOM 6195 C CA . LEU B 1 222 ? -7.723 32.219 9.789 1 96 222 LEU B CA 1
ATOM 6196 C C . LEU B 1 222 ? -9.188 32.031 9.398 1 96 222 LEU B C 1
ATOM 6198 O O . LEU B 1 222 ? -9.484 31.547 8.305 1 96 222 LEU B O 1
ATOM 6202 N N . TYR B 1 223 ? -10.164 32.219 10.328 1 96.81 223 TYR B N 1
ATOM 6203 C CA . TYR B 1 223 ? -11.617 32.219 10.148 1 96.81 223 TYR B CA 1
ATOM 6204 C C . TYR B 1 223 ? -12.148 30.781 10.18 1 96.81 223 TYR B C 1
ATOM 6206 O O . TYR B 1 223 ? -13.195 30.484 9.594 1 96.81 223 TYR B O 1
ATOM 6214 N N . TYR B 1 224 ? -11.453 29.891 10.773 1 96.81 224 TYR B N 1
ATOM 6215 C CA . TYR B 1 224 ? -11.898 28.5 10.797 1 96.81 224 TYR B CA 1
ATOM 6216 C C . TYR B 1 224 ? -12.648 28.188 12.078 1 96.81 224 TYR B C 1
ATOM 6218 O O . TYR B 1 224 ? -13.328 27.172 12.18 1 96.81 224 TYR B O 1
ATOM 6226 N N . VAL B 1 225 ? -12.57 29 13.062 1 97.44 225 VAL B N 1
ATOM 6227 C CA . VAL B 1 225 ? -13.211 28.703 14.344 1 97.44 225 VAL B CA 1
ATOM 6228 C C . VAL B 1 225 ? -14.648 29.203 14.32 1 97.44 225 VAL B C 1
ATOM 6230 O O . VAL B 1 225 ? -14.977 30.188 14.992 1 97.44 225 VAL B O 1
ATOM 6233 N N . SER B 1 226 ? -15.469 28.5 13.648 1 96.81 226 SER B N 1
ATOM 6234 C CA . SER B 1 226 ? -16.906 28.75 13.633 1 96.81 226 SER B CA 1
ATOM 6235 C C . SER B 1 226 ? -17.531 28.438 14.984 1 96.81 226 SER B C 1
ATOM 6237 O O . SER B 1 226 ? -16.906 27.797 15.836 1 96.81 226 SER B O 1
ATOM 6239 N N . PRO B 1 227 ? -18.75 28.875 15.211 1 96.94 227 PRO B N 1
ATOM 6240 C CA . PRO B 1 227 ? -19.422 28.578 16.484 1 96.94 227 PRO B CA 1
ATOM 6241 C C . PRO B 1 227 ? -19.469 27.094 16.781 1 96.94 227 PRO B C 1
ATOM 6243 O O . PRO B 1 227 ? -19.219 26.688 17.922 1 96.94 227 PRO B O 1
ATOM 6246 N N . ASN B 1 228 ? -19.75 26.297 15.789 1 96.62 228 ASN B N 1
ATOM 6247 C CA . ASN B 1 228 ? -19.797 24.844 15.992 1 96.62 228 ASN B CA 1
ATOM 6248 C C . ASN B 1 228 ? -18.422 24.281 16.312 1 96.62 228 ASN B C 1
ATOM 6250 O O . ASN B 1 228 ? -18.312 23.375 17.141 1 96.62 228 ASN B O 1
ATOM 6254 N N . ILE B 1 229 ? -17.422 24.781 15.648 1 97.75 229 ILE B N 1
ATOM 6255 C CA . ILE B 1 229 ? -16.047 24.312 15.898 1 97.75 229 ILE B CA 1
ATOM 6256 C C . ILE B 1 229 ? -15.617 24.734 17.312 1 97.75 229 ILE B C 1
ATOM 6258 O O . ILE B 1 229 ? -15.008 23.938 18.031 1 97.75 229 ILE B O 1
ATOM 6262 N N . SER B 1 230 ? -15.93 25.969 17.625 1 96.62 230 SER B N 1
ATOM 6263 C CA . SER B 1 230 ? -15.609 26.469 18.969 1 96.62 230 SER B CA 1
ATOM 6264 C C . SER B 1 230 ? -16.266 25.625 20.047 1 96.62 230 SER B C 1
ATOM 6266 O O . SER B 1 230 ? -15.648 25.297 21.047 1 96.62 230 SER B O 1
ATOM 6268 N N . GLU B 1 231 ? -17.484 25.266 19.828 1 96.75 231 GLU B N 1
ATOM 6269 C CA . GLU B 1 231 ? -18.203 24.422 20.781 1 96.75 231 GLU B CA 1
ATOM 6270 C C . GLU B 1 231 ? -17.547 23.047 20.922 1 96.75 231 GLU B C 1
ATOM 6272 O O . GLU B 1 231 ? -17.375 22.531 22.031 1 96.75 231 GLU B O 1
ATOM 6277 N N . THR B 1 232 ? -17.203 22.484 19.812 1 97.62 232 THR B N 1
ATOM 6278 C CA . THR B 1 232 ? -16.547 21.188 19.797 1 97.62 232 THR B CA 1
ATOM 6279 C C . THR B 1 232 ? -15.219 21.234 20.531 1 97.62 232 THR B C 1
ATOM 6281 O O . THR B 1 232 ? -14.93 20.359 21.359 1 97.62 232 THR B O 1
ATOM 6284 N N . LEU B 1 233 ? -14.438 22.281 20.266 1 97.94 233 LEU B N 1
ATOM 6285 C CA . LEU B 1 233 ? -13.125 22.438 20.891 1 97.94 233 LEU B CA 1
ATOM 6286 C C . LEU B 1 233 ? -13.258 22.688 22.391 1 97.94 233 LEU B C 1
ATOM 6288 O O . LEU B 1 233 ? -12.391 22.281 23.172 1 97.94 233 LEU B O 1
ATOM 6292 N N . SER B 1 234 ? -14.336 23.266 22.812 1 97.31 234 SER B N 1
ATOM 6293 C CA . SER B 1 234 ? -14.555 23.594 24.219 1 97.31 234 SER B CA 1
ATOM 6294 C C . SER B 1 234 ? -14.695 22.328 25.062 1 97.31 234 SER B C 1
ATOM 6296 O O . SER B 1 234 ? -14.477 22.359 26.281 1 97.31 234 SER B O 1
ATOM 6298 N N . ARG B 1 235 ? -15 21.25 24.422 1 97 235 ARG B N 1
ATOM 6299 C CA . ARG B 1 235 ? -15.25 20 25.125 1 97 235 ARG B CA 1
ATOM 6300 C C . ARG B 1 235 ? -13.961 19.219 25.312 1 97 235 ARG B C 1
ATOM 6302 O O . ARG B 1 235 ? -13.922 18.25 26.078 1 97 235 ARG B O 1
ATOM 6309 N N . LEU B 1 236 ? -12.898 19.656 24.688 1 97.56 236 LEU B N 1
ATOM 6310 C CA . LEU B 1 236 ? -11.625 18.953 24.812 1 97.56 236 LEU B CA 1
ATOM 6311 C C . LEU B 1 236 ? -11 19.203 26.188 1 97.56 236 LEU B C 1
ATOM 6313 O O . LEU B 1 236 ? -10.703 20.344 26.531 1 97.56 236 LEU B O 1
ATOM 6317 N N . PRO B 1 237 ? -10.727 18.172 26.922 1 96.56 237 PRO B N 1
ATOM 6318 C CA . PRO B 1 237 ? -10.305 18.344 28.312 1 96.56 237 PRO B CA 1
ATOM 6319 C C . PRO B 1 237 ? -8.883 18.891 28.438 1 96.56 237 PRO B C 1
ATOM 6321 O O . PRO B 1 237 ? -8.555 19.547 29.422 1 96.56 237 PRO B O 1
ATOM 6324 N N . ASN B 1 238 ? -8.039 18.688 27.375 1 96.88 238 ASN B N 1
ATOM 6325 C CA . ASN B 1 238 ? -6.625 19 27.547 1 96.88 238 ASN B CA 1
ATOM 6326 C C . ASN B 1 238 ? -6.188 20.141 26.641 1 96.88 238 ASN B C 1
ATOM 6328 O O . ASN B 1 238 ? -4.992 20.422 26.516 1 96.88 238 ASN B O 1
ATOM 6332 N N . LEU B 1 239 ? -7.121 20.859 26.031 1 98.06 239 LEU B N 1
ATOM 6333 C CA . LEU B 1 239 ? -6.762 21.906 25.078 1 98.06 239 LEU B CA 1
ATOM 6334 C C . LEU B 1 239 ? -6.203 23.125 25.797 1 98.06 239 LEU B C 1
ATOM 6336 O O . LEU B 1 239 ? -6.898 23.75 26.594 1 98.06 239 LEU B O 1
ATOM 6340 N N . ASN B 1 240 ? -4.965 23.438 25.5 1 97.94 240 ASN B N 1
ATOM 6341 C CA . ASN B 1 240 ? -4.285 24.562 26.141 1 97.94 240 ASN B CA 1
ATOM 6342 C C . ASN B 1 240 ? -4.199 25.766 25.203 1 97.94 240 ASN B C 1
ATOM 6344 O O . ASN B 1 240 ? -4.277 26.906 25.641 1 97.94 240 ASN B O 1
ATOM 6348 N N . VAL B 1 241 ? -4.039 25.453 23.969 1 98.06 241 VAL B N 1
ATOM 6349 C CA . VAL B 1 241 ? -3.762 26.516 23 1 98.06 241 VAL B CA 1
ATOM 6350 C C . VAL B 1 241 ? -4.664 26.359 21.781 1 98.06 241 VAL B C 1
ATOM 6352 O O . VAL B 1 241 ? -4.738 25.281 21.188 1 98.06 241 VAL B O 1
ATOM 6355 N N . LEU B 1 242 ? -5.363 27.359 21.422 1 98.06 242 LEU B N 1
ATOM 6356 C CA . LEU B 1 242 ? -6.141 27.453 20.203 1 98.06 242 LEU B CA 1
ATOM 6357 C C . LEU B 1 242 ? -5.789 28.734 19.438 1 98.06 242 LEU B C 1
ATOM 6359 O O . LEU B 1 242 ? -5.883 29.828 19.969 1 98.06 242 LEU B O 1
ATOM 6363 N N . GLY B 1 243 ? -5.289 28.547 18.25 1 95.31 243 GLY B N 1
ATOM 6364 C CA . GLY B 1 243 ? -4.922 29.766 17.562 1 95.31 243 GLY B CA 1
ATOM 6365 C C . GLY B 1 243 ? -4.832 29.594 16.047 1 95.31 243 GLY B C 1
ATOM 6366 O O . GLY B 1 243 ? -5.289 28.594 15.508 1 95.31 243 GLY B O 1
ATOM 6367 N N . PHE B 1 244 ? -4.461 30.672 15.383 1 93.06 244 PHE B N 1
ATOM 6368 C CA . PHE B 1 244 ? -4.195 30.734 13.945 1 93.06 244 PHE B CA 1
ATOM 6369 C C . PHE B 1 244 ? -2.963 31.594 13.672 1 93.06 244 PHE B C 1
ATOM 6371 O O . PHE B 1 244 ? -2.436 32.25 14.57 1 93.06 244 PHE B O 1
ATOM 6378 N N . GLN B 1 245 ? -2.506 31.484 12.492 1 86.94 245 GLN B N 1
ATOM 6379 C CA . GLN B 1 245 ? -1.41 32.312 12.023 1 86.94 245 GLN B CA 1
ATOM 6380 C C . GLN B 1 245 ? -1.817 33.125 10.789 1 86.94 245 GLN B C 1
ATOM 6382 O O . GLN B 1 245 ? -2.658 32.656 10.008 1 86.94 245 GLN B O 1
ATOM 6387 N N . TYR B 1 246 ? -1.204 34.281 10.664 1 82.12 246 TYR B N 1
ATOM 6388 C CA . TYR B 1 246 ? -1.549 35.125 9.539 1 82.12 246 TYR B CA 1
ATOM 6389 C C . TYR B 1 246 ? -0.776 34.75 8.289 1 82.12 246 TYR B C 1
ATOM 6391 O O . TYR B 1 246 ? -1.104 35.156 7.18 1 82.12 246 TYR B O 1
ATOM 6399 N N . ASP B 1 247 ? 0.054 33.906 8.414 1 76.31 247 ASP B N 1
ATOM 6400 C CA . ASP B 1 247 ? 0.92 33.562 7.281 1 76.31 247 ASP B CA 1
ATOM 6401 C C . ASP B 1 247 ? 0.142 32.844 6.18 1 76.31 247 ASP B C 1
ATOM 6403 O O . ASP B 1 247 ? -0.833 32.156 6.457 1 76.31 247 ASP B O 1
ATOM 6407 N N . ASP B 1 248 ? 0.596 33.125 4.988 1 80.25 248 ASP B N 1
ATOM 6408 C CA . ASP B 1 248 ? -0.036 32.562 3.809 1 80.25 248 ASP B CA 1
ATOM 6409 C C . ASP B 1 248 ? 0.038 31.016 3.844 1 80.25 248 ASP B C 1
ATOM 6411 O O . ASP B 1 248 ? -0.819 30.344 3.277 1 80.25 248 ASP B O 1
ATOM 6415 N N . GLU B 1 249 ? 0.915 30.656 4.535 1 82.12 249 GLU B N 1
ATOM 6416 C CA . GLU B 1 249 ? 1.097 29.219 4.59 1 82.12 249 GLU B CA 1
ATOM 6417 C C . GLU B 1 249 ? -0.01 28.547 5.406 1 82.12 249 GLU B C 1
ATOM 6419 O O . GLU B 1 249 ? -0.417 27.422 5.105 1 82.12 249 GLU B O 1
ATOM 6424 N N . GLN B 1 250 ? -0.494 29.25 6.379 1 89.44 250 GLN B N 1
ATOM 6425 C CA . GLN B 1 250 ? -1.567 28.703 7.203 1 89.44 250 GLN B CA 1
ATOM 6426 C C . GLN B 1 250 ? -2.9 28.734 6.461 1 89.44 250 GLN B C 1
ATOM 6428 O O . GLN B 1 250 ? -3.713 27.828 6.59 1 89.44 250 GLN B O 1
ATOM 6433 N N . GLY B 1 251 ? -3.053 29.781 5.703 1 90.62 251 GLY B N 1
ATOM 6434 C CA . GLY B 1 251 ? -4.262 29.922 4.91 1 90.62 251 GLY B CA 1
ATOM 6435 C C . GLY B 1 251 ? -5.379 30.641 5.645 1 90.62 251 GLY B C 1
ATOM 6436 O O . GLY B 1 251 ? -5.227 31 6.812 1 90.62 251 GLY B O 1
ATOM 6437 N N . ARG B 1 252 ? -6.445 30.922 4.883 1 94 252 ARG B N 1
ATOM 6438 C CA . ARG B 1 252 ? -7.59 31.641 5.422 1 94 252 ARG B CA 1
ATOM 6439 C C . ARG B 1 252 ? -8.898 31.109 4.863 1 94 252 ARG B C 1
ATOM 6441 O O . ARG B 1 252 ? -8.984 30.781 3.674 1 94 252 ARG B O 1
ATOM 6448 N N . GLY B 1 253 ? -9.82 30.969 5.699 1 94.19 253 GLY B N 1
ATOM 6449 C CA . GLY B 1 253 ? -11.164 30.609 5.273 1 94.19 253 GLY B CA 1
ATOM 6450 C C . GLY B 1 253 ? -12.016 31.797 4.891 1 94.19 253 GLY B C 1
ATOM 6451 O O . GLY B 1 253 ? -11.492 32.812 4.414 1 94.19 253 GLY B O 1
ATOM 6452 N N . ASP B 1 254 ? -13.297 31.594 4.949 1 95.81 254 ASP B N 1
ATOM 6453 C CA . ASP B 1 254 ? -14.266 32.656 4.664 1 95.81 254 ASP B CA 1
ATOM 6454 C C . ASP B 1 254 ? -14.641 33.406 5.934 1 95.81 254 ASP B C 1
ATOM 6456 O O . ASP B 1 254 ? -15.133 32.812 6.898 1 95.81 254 ASP B O 1
ATOM 6460 N N . SER B 1 255 ? -14.508 34.719 5.953 1 95.12 255 SER B N 1
ATOM 6461 C CA . SER B 1 255 ? -14.789 35.531 7.125 1 95.12 255 SER B CA 1
ATOM 6462 C C . SER B 1 255 ? -16.25 35.438 7.535 1 95.12 255 SER B C 1
ATOM 6464 O O . SER B 1 255 ? -16.594 35.688 8.695 1 95.12 255 SER B O 1
ATOM 6466 N N . GLN B 1 256 ? -17.109 35.031 6.633 1 95.44 256 GLN B N 1
ATOM 6467 C CA . GLN B 1 256 ? -18.531 34.906 6.926 1 95.44 256 GLN B CA 1
ATOM 6468 C C . GLN B 1 256 ? -18.781 33.75 7.887 1 95.44 256 GLN B C 1
ATOM 6470 O O . GLN B 1 256 ? -19.781 33.75 8.617 1 95.44 256 GLN B O 1
ATOM 6475 N N . ASP B 1 257 ? -17.859 32.844 7.906 1 96.12 257 ASP B N 1
ATOM 6476 C CA . ASP B 1 257 ? -18.031 31.656 8.727 1 96.12 257 ASP B CA 1
ATOM 6477 C C . ASP B 1 257 ? -17.891 31.984 10.211 1 96.12 257 ASP B C 1
ATOM 6479 O O . ASP B 1 257 ? -18.328 31.219 11.07 1 96.12 257 ASP B O 1
ATOM 6483 N N . VAL B 1 258 ? -17.266 33.125 10.484 1 95.81 258 VAL B N 1
ATOM 6484 C CA . VAL B 1 258 ? -17.031 33.469 11.883 1 95.81 258 VAL B CA 1
ATOM 6485 C C . VAL B 1 258 ? -17.828 34.719 12.25 1 95.81 258 VAL B C 1
ATOM 6487 O O . VAL B 1 258 ? -17.797 35.156 13.398 1 95.81 258 VAL B O 1
ATOM 6490 N N . ALA B 1 259 ? -18.594 35.25 11.281 1 94.94 259 ALA B N 1
ATOM 6491 C CA . ALA B 1 259 ? -19.438 36.438 11.523 1 94.94 259 ALA B CA 1
ATOM 6492 C C . ALA B 1 259 ? -20.797 36.031 12.078 1 94.94 259 ALA B C 1
ATOM 6494 O O . ALA B 1 259 ? -21.828 36.5 11.594 1 94.94 259 ALA B O 1
ATOM 6495 N N . LEU B 1 260 ? -20.797 35.094 13.023 1 94.75 260 LEU B N 1
ATOM 6496 C CA . LEU B 1 260 ? -22 34.531 13.617 1 94.75 260 LEU B CA 1
ATOM 6497 C C . LEU B 1 260 ? -21.938 34.594 15.141 1 94.75 260 LEU B C 1
ATOM 6499 O O . LEU B 1 260 ? -20.844 34.625 15.711 1 94.75 260 LEU B O 1
ATOM 6503 N N . PRO B 1 261 ? -23.109 34.594 15.75 1 96 261 PRO B N 1
ATOM 6504 C CA . PRO B 1 261 ? -23.109 34.5 17.219 1 96 261 PRO B CA 1
ATOM 6505 C C . PRO B 1 261 ? -22.453 33.219 17.734 1 96 261 PRO B C 1
ATOM 6507 O O . PRO B 1 261 ? -22.594 32.156 17.109 1 96 261 PRO B O 1
ATOM 6510 N N . PRO B 1 262 ? -21.734 33.406 18.828 1 95.81 262 PRO B N 1
ATOM 6511 C CA . PRO B 1 262 ? -21.047 32.219 19.359 1 95.81 262 PRO B CA 1
ATOM 6512 C C . PRO B 1 262 ? -22.016 31.156 19.844 1 95.81 262 PRO B C 1
ATOM 6514 O O . PRO B 1 262 ? -23.172 31.469 20.188 1 95.81 262 PRO B O 1
ATOM 6517 N N . ALA B 1 263 ? -21.562 29.953 19.859 1 93.69 263 ALA B N 1
ATOM 6518 C CA . ALA B 1 263 ? -22.344 28.844 20.422 1 93.69 263 ALA B CA 1
ATOM 6519 C C . ALA B 1 263 ? -22.422 28.922 21.938 1 93.69 263 ALA B C 1
ATOM 6521 O O . ALA B 1 263 ? -21.562 29.547 22.578 1 93.69 263 ALA B O 1
ATOM 6522 N N . THR B 1 264 ? -23.453 28.25 22.438 1 93.94 264 THR B N 1
ATOM 6523 C CA . THR B 1 264 ? -23.578 28.156 23.891 1 93.94 264 THR B CA 1
ATOM 6524 C C . THR B 1 264 ? -22.609 27.109 24.453 1 93.94 264 THR B C 1
ATOM 6526 O O . THR B 1 264 ? -22.609 25.969 24 1 93.94 264 THR B O 1
ATOM 6529 N N . LEU B 1 265 ? -21.875 27.594 25.406 1 95.06 265 LEU B N 1
ATOM 6530 C CA . LEU B 1 265 ? -20.906 26.672 26.016 1 95.06 265 LEU B CA 1
ATOM 6531 C C . LEU B 1 265 ? -21.531 25.891 27.156 1 95.06 265 LEU B C 1
ATOM 6533 O O . LEU B 1 265 ? -22.406 26.406 27.859 1 95.06 265 LEU B O 1
ATOM 6537 N N . GLY B 1 266 ? -21.125 24.672 27.281 1 92.94 266 GLY B N 1
ATOM 6538 C CA . GLY B 1 266 ? -21.609 23.844 28.375 1 92.94 266 GLY B CA 1
ATOM 6539 C C . GLY B 1 266 ? -20.703 23.859 29.578 1 92.94 266 GLY B C 1
ATOM 6540 O O . GLY B 1 266 ? -19.625 24.453 29.547 1 92.94 266 GLY B O 1
ATOM 6541 N N . GLU B 1 267 ? -21.188 23.188 30.594 1 93.38 267 GLU B N 1
ATOM 6542 C CA . GLU B 1 267 ? -20.406 23.078 31.812 1 93.38 267 GLU B CA 1
ATOM 6543 C C . GLU B 1 267 ? -19.062 22.375 31.547 1 93.38 267 GLU B C 1
ATOM 6545 O O . GLU B 1 267 ? -19.016 21.375 30.844 1 93.38 267 GLU B O 1
ATOM 6550 N N . GLY B 1 268 ? -18.109 23.078 32.062 1 92.06 268 GLY B N 1
ATOM 6551 C CA . GLY B 1 268 ? -16.781 22.484 31.891 1 92.06 268 GLY B CA 1
ATOM 6552 C C . GLY B 1 268 ? -16.109 22.859 30.594 1 92.06 268 GLY B C 1
ATOM 6553 O O . GLY B 1 268 ? -15.125 22.25 30.188 1 92.06 268 GLY B O 1
ATOM 6554 N N . ALA B 1 269 ? -16.562 23.875 29.969 1 95.56 269 ALA B N 1
ATOM 6555 C CA . ALA B 1 269 ? -16 24.328 28.703 1 95.56 269 ALA B CA 1
ATOM 6556 C C . ALA B 1 269 ? -14.586 24.875 28.891 1 95.56 269 ALA B C 1
ATOM 6558 O O . ALA B 1 269 ? -14.305 25.562 29.875 1 95.56 269 ALA B O 1
ATOM 6559 N N . PHE B 1 270 ? -13.703 24.516 28.062 1 95.88 270 PHE B N 1
ATOM 6560 C CA . PHE B 1 270 ? -12.312 24.953 28 1 95.88 270 PHE B CA 1
ATOM 6561 C C . PHE B 1 270 ? -11.664 24.859 29.375 1 95.88 270 PHE B C 1
ATOM 6563 O O . PHE B 1 270 ? -11.172 25.859 29.906 1 95.88 270 PHE B O 1
ATOM 6570 N N . PRO B 1 271 ? -11.586 23.672 29.875 1 95.19 271 PRO B N 1
ATOM 6571 C CA . PRO B 1 271 ? -11.086 23.531 31.25 1 95.19 271 PRO B CA 1
ATOM 6572 C C . PRO B 1 271 ? -9.609 23.891 31.375 1 95.19 271 PRO B C 1
ATOM 6574 O O . PRO B 1 271 ? -9.164 24.312 32.438 1 95.19 271 PRO B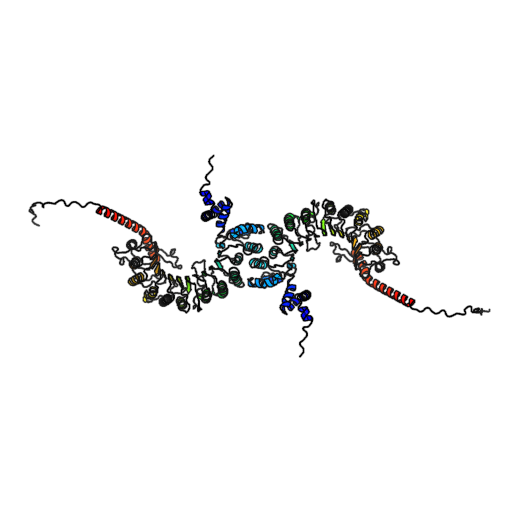 O 1
ATOM 6577 N N . ALA B 1 272 ? -8.852 23.781 30.297 1 96 272 ALA B N 1
ATOM 6578 C CA . ALA B 1 272 ? -7.406 23.938 30.422 1 96 272 ALA B CA 1
ATOM 6579 C C . ALA B 1 272 ? -6.891 25.031 29.516 1 96 272 ALA B C 1
ATOM 6581 O O . ALA B 1 272 ? -5.695 25.328 29.5 1 96 272 ALA B O 1
ATOM 6582 N N . LEU B 1 273 ? -7.738 25.734 28.797 1 97.19 273 LEU B N 1
ATOM 6583 C CA . LEU B 1 273 ? -7.348 26.703 27.781 1 97.19 273 LEU B CA 1
ATOM 6584 C C . LEU B 1 273 ? -6.742 27.938 28.406 1 97.19 273 LEU B C 1
ATOM 6586 O O . LEU B 1 273 ? -7.344 28.547 29.297 1 97.19 273 LEU B O 1
ATOM 6590 N N . TYR B 1 274 ? -5.547 28.328 27.984 1 97.19 274 TYR B N 1
ATOM 6591 C CA . TYR B 1 274 ? -4.965 29.547 28.547 1 97.19 274 TYR B CA 1
ATOM 6592 C C . TYR B 1 274 ? -4.48 30.484 27.453 1 97.19 274 TYR B C 1
ATOM 6594 O O . TYR B 1 274 ? -4.242 31.672 27.688 1 97.19 274 TYR B O 1
ATOM 6602 N N . ASP B 1 275 ? -4.27 30.016 26.297 1 97.62 275 ASP B N 1
ATOM 6603 C CA . ASP B 1 275 ? -3.844 30.797 25.141 1 97.62 275 ASP B CA 1
ATOM 6604 C C . ASP B 1 275 ? -4.863 30.703 24.016 1 97.62 275 ASP B C 1
ATOM 6606 O O . ASP B 1 275 ? -4.996 29.656 23.375 1 97.62 275 ASP B O 1
ATOM 6610 N N . LEU B 1 276 ? -5.516 31.812 23.688 1 97.88 276 LEU B N 1
ATOM 6611 C CA . LEU B 1 276 ? -6.641 31.797 22.766 1 97.88 276 LEU B CA 1
ATOM 6612 C C . LEU B 1 276 ? -6.512 32.906 21.734 1 97.88 276 LEU B C 1
ATOM 6614 O O . LEU B 1 276 ? -6.395 34.062 22.078 1 97.88 276 LEU B O 1
ATOM 6618 N N . ALA B 1 277 ? -6.434 32.562 20.516 1 96.38 277 ALA B N 1
ATOM 6619 C CA . ALA B 1 277 ? -6.539 33.5 19.406 1 96.38 277 ALA B CA 1
ATOM 6620 C C . ALA B 1 277 ? -7.785 33.188 18.562 1 96.38 277 ALA B C 1
ATOM 6622 O O . ALA B 1 277 ? -7.98 32.062 18.094 1 96.38 277 ALA B O 1
ATOM 6623 N N . LEU B 1 278 ? -8.617 34.219 18.391 1 95.75 278 LEU B N 1
ATOM 6624 C CA . LEU B 1 278 ? -9.867 34.062 17.656 1 95.75 278 LEU B CA 1
ATOM 6625 C C . LEU B 1 278 ? -10.039 35.156 16.625 1 95.75 278 LEU B C 1
ATOM 6627 O O . LEU B 1 278 ? -9.531 36.281 16.812 1 95.75 278 LEU B O 1
ATOM 6631 N N . SER B 1 279 ? -10.68 34.781 15.641 1 95.81 279 SER B N 1
ATOM 6632 C CA . SER B 1 279 ? -11.125 35.781 14.664 1 95.81 279 SER B CA 1
ATOM 6633 C C . SER B 1 279 ? -12.648 35.844 14.602 1 95.81 279 SER B C 1
ATOM 6635 O O . SER B 1 279 ? -13.297 34.875 14.164 1 95.81 279 SER B O 1
ATOM 6637 N N . MET B 1 280 ? -13.195 36.906 15.055 1 96.25 280 MET B N 1
ATOM 6638 C CA . MET B 1 280 ? -14.633 37.156 15.055 1 96.25 280 MET B CA 1
ATOM 6639 C C . MET B 1 280 ? -14.945 38.594 15.352 1 96.25 280 MET B C 1
ATOM 6641 O O . MET B 1 280 ? -14.109 39.312 15.914 1 96.25 280 MET B O 1
ATOM 6645 N N . PRO B 1 281 ? -16.141 39 14.984 1 96.88 281 PRO B N 1
ATOM 6646 C CA . PRO B 1 281 ? -16.531 40.375 15.367 1 96.88 281 PRO B CA 1
ATOM 6647 C C . PRO B 1 281 ? -16.562 40.562 16.875 1 96.88 281 PRO B C 1
ATOM 6649 O O . PRO B 1 281 ? -16.938 39.656 17.625 1 96.88 281 PRO B O 1
ATOM 6652 N N . PHE B 1 282 ? -16.234 41.844 17.312 1 97.31 282 PHE B N 1
ATOM 6653 C CA . PHE B 1 282 ? -16.078 42.125 18.734 1 97.31 282 PHE B CA 1
ATOM 6654 C C . PHE B 1 282 ? -17.406 41.969 19.484 1 97.31 282 PHE B C 1
ATOM 6656 O O . PHE B 1 282 ? -17.422 41.562 20.641 1 97.31 282 PHE B O 1
ATOM 6663 N N . VAL B 1 283 ? -18.562 42.25 18.766 1 97.19 283 VAL B N 1
ATOM 6664 C CA . VAL B 1 283 ? -19.875 42.062 19.391 1 97.19 283 VAL B CA 1
ATOM 6665 C C . VAL B 1 283 ? -20.062 40.594 19.781 1 97.19 283 VAL B C 1
ATOM 6667 O O . VAL B 1 283 ? -20.547 40.312 20.875 1 97.19 283 VAL B O 1
ATOM 6670 N N . HIS B 1 284 ? -19.625 39.75 18.969 1 97.19 284 HIS B N 1
ATOM 6671 C CA . HIS B 1 284 ? -19.781 38.312 19.219 1 97.19 284 HIS B CA 1
ATOM 6672 C C . HIS B 1 284 ? -18.734 37.812 20.203 1 97.19 284 HIS B C 1
ATOM 6674 O O . HIS B 1 284 ? -19.016 36.906 20.984 1 97.19 284 HIS B O 1
ATOM 6680 N N . ALA B 1 285 ? -17.531 38.406 20.156 1 97.62 285 ALA B N 1
ATOM 6681 C CA . ALA B 1 285 ? -16.547 38.062 21.172 1 97.62 285 ALA B CA 1
ATOM 6682 C C . ALA B 1 285 ? -17.062 38.438 22.578 1 97.62 285 ALA B C 1
ATOM 6684 O O . ALA B 1 285 ? -16.859 37.656 23.516 1 97.62 285 ALA B O 1
ATOM 6685 N N . SER B 1 286 ? -17.719 39.594 22.656 1 97.75 286 SER B N 1
ATOM 6686 C CA . SER B 1 286 ? -18.312 40 23.938 1 97.75 286 SER B CA 1
ATOM 6687 C C . SER B 1 286 ? -19.344 38.969 24.406 1 97.75 286 SER B C 1
ATOM 6689 O O . SER B 1 286 ? -19.375 38.625 25.594 1 97.75 286 SER B O 1
ATOM 6691 N N . GLU B 1 287 ? -20.109 38.531 23.484 1 97.06 287 GLU B N 1
ATOM 6692 C CA . GLU B 1 287 ? -21.109 37.531 23.812 1 97.06 287 GLU B CA 1
ATOM 6693 C C . GLU B 1 287 ? -20.469 36.25 24.297 1 97.06 287 GLU B C 1
ATOM 6695 O O . GLU B 1 287 ? -20.938 35.625 25.25 1 97.06 287 GLU B O 1
ATOM 6700 N N . LEU B 1 288 ? -19.406 35.812 23.656 1 96.69 288 LEU B N 1
ATOM 6701 C CA . LEU B 1 288 ? -18.703 34.562 23.984 1 96.69 288 LEU B CA 1
ATOM 6702 C C . LEU B 1 288 ? -18.125 34.625 25.391 1 96.69 288 LEU B C 1
ATOM 6704 O O . LEU B 1 288 ? -18.219 33.625 26.141 1 96.69 288 LEU B O 1
ATOM 6708 N N . PHE B 1 289 ? -17.578 35.75 25.781 1 96.62 289 PHE B N 1
ATOM 6709 C CA . PHE B 1 289 ? -16.891 35.875 27.047 1 96.62 289 PHE B CA 1
ATOM 6710 C C . PHE B 1 289 ? -17.859 36.25 28.172 1 96.62 289 PHE B C 1
ATOM 6712 O O . PHE B 1 289 ? -17.531 36.156 29.344 1 96.62 289 PHE B O 1
ATOM 6719 N N . ASP B 1 290 ? -19.062 36.625 27.766 1 96 290 ASP B N 1
ATOM 6720 C CA . ASP B 1 290 ? -20.047 37.062 28.766 1 96 290 ASP B CA 1
ATOM 6721 C C . ASP B 1 290 ? -21 35.906 29.109 1 96 290 ASP B C 1
ATOM 6723 O O . ASP B 1 290 ? -21.844 36.031 29.984 1 96 290 ASP B O 1
ATOM 6727 N N . GLN B 1 291 ? -20.891 34.844 28.562 1 94.12 291 GLN B N 1
ATOM 6728 C CA . GLN B 1 291 ? -21.812 33.75 28.828 1 94.12 291 GLN B CA 1
ATOM 6729 C C . GLN B 1 291 ? -21.312 32.875 29.969 1 94.12 291 GLN B C 1
ATOM 6731 O O . GLN B 1 291 ? -20.141 32.938 30.344 1 94.12 291 GLN B O 1
ATOM 6736 N N . PRO B 1 292 ? -22.312 32 30.438 1 91.94 292 PRO B N 1
ATOM 6737 C CA . PRO B 1 292 ? -21.891 31.062 31.469 1 91.94 292 PRO B CA 1
ATOM 6738 C C . PRO B 1 292 ? -20.844 30.062 30.969 1 91.94 292 PRO B C 1
ATOM 6740 O O . PRO B 1 292 ? -20.922 29.625 29.828 1 91.94 292 PRO B O 1
ATOM 6743 N N . PHE B 1 293 ? -19.922 29.859 31.656 1 92.75 293 PHE B N 1
ATOM 6744 C CA . PHE B 1 293 ? -18.906 28.844 31.422 1 92.75 293 PHE B CA 1
ATOM 6745 C C . PHE B 1 293 ? -17.859 29.344 30.422 1 92.75 293 PHE B C 1
ATOM 6747 O O . PHE B 1 293 ? -17.219 28.547 29.75 1 92.75 293 PHE B O 1
ATOM 6754 N N . SER B 1 294 ? -17.797 30.641 30.234 1 92.62 294 SER B N 1
ATOM 6755 C CA . SER B 1 294 ? -16.719 31.219 29.422 1 92.62 294 SER B CA 1
ATOM 6756 C C . SER B 1 294 ? -15.352 30.828 29.984 1 92.62 294 SER B C 1
ATOM 6758 O O . SER B 1 294 ? -15.227 30.484 31.156 1 92.62 294 SER B O 1
ATOM 6760 N N . PRO B 1 295 ? -14.383 30.812 29.125 1 89.56 295 PRO B N 1
ATOM 6761 C CA . PRO B 1 295 ? -13.055 30.406 29.609 1 89.56 295 PRO B CA 1
ATOM 6762 C C . PRO B 1 295 ? -12.508 31.344 30.688 1 89.56 295 PRO B C 1
ATOM 6764 O O . PRO B 1 295 ? -12.438 32.562 30.469 1 89.56 295 PRO B O 1
ATOM 6767 N N . GLN B 1 296 ? -12.109 30.797 31.75 1 86.12 296 GLN B N 1
ATOM 6768 C CA . GLN B 1 296 ? -11.719 31.625 32.875 1 86.12 296 GLN B CA 1
ATOM 6769 C C . GLN B 1 296 ? -10.203 31.609 33.062 1 86.12 296 GLN B C 1
ATOM 6771 O O . GLN B 1 296 ? -9.648 32.469 33.75 1 86.12 296 GLN B O 1
ATOM 6776 N N . ASN B 1 297 ? -9.586 30.703 32.438 1 91.81 297 ASN B N 1
ATOM 6777 C CA . ASN B 1 297 ? -8.156 30.531 32.688 1 91.81 297 ASN B CA 1
ATOM 6778 C C . ASN B 1 297 ? -7.324 31.203 31.594 1 91.81 297 ASN B C 1
ATOM 6780 O O . ASN B 1 297 ?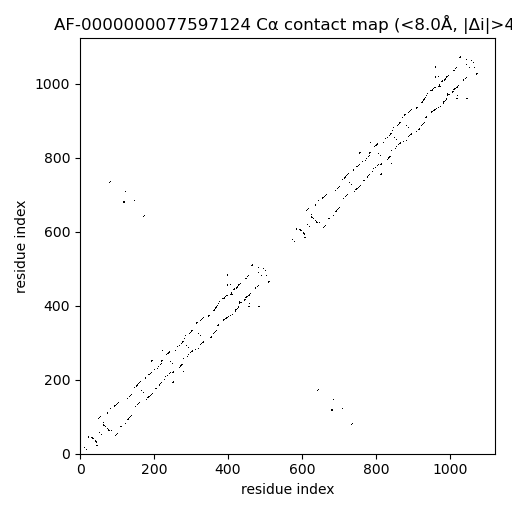 -6.129 30.938 31.469 1 91.81 297 ASN B O 1
ATOM 6784 N N . ILE B 1 298 ? -7.895 32.094 30.875 1 96 298 ILE B N 1
ATOM 6785 C CA . ILE B 1 298 ? -7.203 32.688 29.734 1 96 298 ILE B CA 1
ATOM 6786 C C . ILE B 1 298 ? -6.145 33.656 30.234 1 96 298 ILE B C 1
ATOM 6788 O O . ILE B 1 298 ? -6.445 34.562 31.016 1 96 298 ILE B O 1
ATOM 6792 N N . THR B 1 299 ? -4.949 33.438 29.828 1 97 299 THR B N 1
ATOM 6793 C CA . THR B 1 299 ? -3.867 34.375 30.172 1 97 299 THR B CA 1
ATOM 6794 C C . THR B 1 299 ? -3.4 35.156 28.953 1 97 299 THR B C 1
ATOM 6796 O O . THR B 1 299 ? -2.855 36.25 29.078 1 97 299 THR B O 1
ATOM 6799 N N . MET B 1 300 ? -3.578 34.562 27.844 1 97.56 300 MET B N 1
ATOM 6800 C CA . MET B 1 300 ? -3.246 35.188 26.578 1 97.56 300 MET B CA 1
ATOM 6801 C C . MET B 1 300 ? -4.453 35.219 25.641 1 97.56 300 MET B C 1
ATOM 6803 O O . MET B 1 300 ? -5.02 34.188 25.328 1 97.56 300 MET B O 1
ATOM 6807 N N . LEU B 1 301 ? -4.785 36.438 25.188 1 97.5 301 LEU B N 1
ATOM 6808 C CA . LEU B 1 301 ? -5.977 36.562 24.359 1 97.5 301 LEU B CA 1
ATOM 6809 C C . LEU B 1 301 ? -5.711 37.469 23.156 1 97.5 301 LEU B C 1
ATOM 6811 O O . LEU B 1 301 ? -5.227 38.594 23.312 1 97.5 301 LEU B O 1
ATOM 6815 N N . PHE B 1 302 ? -5.895 36.969 22.047 1 97 302 PHE B N 1
ATOM 6816 C CA . PHE B 1 302 ? -5.809 37.719 20.797 1 97 302 PHE B CA 1
ATOM 6817 C C . PHE B 1 302 ? -7.125 37.625 20.031 1 97 302 PHE B C 1
ATOM 6819 O O . PHE B 1 302 ? -7.605 36.531 19.719 1 97 302 PHE B O 1
ATOM 6826 N N . ILE B 1 303 ? -7.699 38.75 19.719 1 97.12 303 ILE B N 1
ATOM 6827 C CA . ILE B 1 303 ? -8.953 38.75 18.969 1 97.12 303 ILE B CA 1
ATOM 6828 C C . ILE B 1 303 ? -8.789 39.594 17.703 1 97.12 303 ILE B C 1
ATOM 6830 O O . ILE B 1 303 ? -8.445 40.781 17.781 1 97.12 303 ILE B O 1
ATOM 6834 N N . ASP B 1 304 ? -9.016 38.938 16.688 1 94.69 304 ASP B N 1
ATOM 6835 C CA . ASP B 1 304 ? -9.008 39.531 15.352 1 94.69 304 ASP B CA 1
ATOM 6836 C C . ASP B 1 304 ? -10.422 39.688 14.805 1 94.69 304 ASP B C 1
ATOM 6838 O O . ASP B 1 304 ? -11.297 38.875 15.094 1 94.69 304 ASP B O 1
ATOM 6842 N N . SER B 1 305 ? -10.695 40.844 14.125 1 94.81 305 SER B N 1
ATOM 6843 C CA . SER B 1 305 ? -11.992 41.031 13.492 1 94.81 305 SER B CA 1
ATOM 6844 C C . SER B 1 305 ? -11.852 41.375 12.008 1 94.81 305 SER B C 1
ATOM 6846 O O . SER B 1 305 ? -10.992 42.156 11.617 1 94.81 305 SER B O 1
ATOM 6848 N N . ALA B 1 306 ? -12.688 40.75 11.273 1 92.06 306 ALA B N 1
ATOM 6849 C CA . ALA B 1 306 ? -12.695 41 9.836 1 92.06 306 ALA B CA 1
ATOM 6850 C C . ALA B 1 306 ? -13.523 42.25 9.508 1 92.06 306 ALA B C 1
ATOM 6852 O O . ALA B 1 306 ? -13.547 42.688 8.359 1 92.06 306 ALA B O 1
ATOM 6853 N N . LEU B 1 307 ? -14.109 42.781 10.492 1 89.38 307 LEU B N 1
ATOM 6854 C CA . LEU B 1 307 ? -14.977 43.938 10.32 1 89.38 307 LEU B CA 1
ATOM 6855 C C . LEU B 1 307 ? -14.445 45.156 11.102 1 89.38 307 LEU B C 1
ATOM 6857 O O . LEU B 1 307 ? -13.766 44.969 12.117 1 89.38 307 LEU B O 1
ATOM 6861 N N . PRO B 1 308 ? -14.789 46.312 10.547 1 89.75 308 PRO B N 1
ATOM 6862 C CA . PRO B 1 308 ? -14.484 47.469 11.391 1 89.75 308 PRO B CA 1
ATOM 6863 C C . PRO B 1 308 ? -15.281 47.469 12.695 1 89.75 308 PRO B C 1
ATOM 6865 O O . PRO B 1 308 ? -16.438 47.031 12.719 1 89.75 308 PRO B O 1
ATOM 6868 N N . GLU B 1 309 ? -14.68 48 13.734 1 92.94 309 GLU B N 1
ATOM 6869 C CA . GLU B 1 309 ? -15.297 47.938 15.055 1 92.94 309 GLU B CA 1
ATOM 6870 C C . GLU B 1 309 ? -15.523 49.344 15.609 1 92.94 309 GLU B C 1
ATOM 6872 O O . GLU B 1 309 ? -14.625 50.188 15.547 1 92.94 309 GLU B O 1
ATOM 6877 N N . SER B 1 310 ? -16.734 49.531 16.141 1 91.06 310 SER B N 1
ATOM 6878 C CA . SER B 1 310 ? -17.047 50.844 16.75 1 91.06 310 SER B CA 1
ATOM 6879 C C . SER B 1 310 ? -16.406 51 18.109 1 91.06 310 SER B C 1
ATOM 6881 O O . SER B 1 310 ? -16.109 50 18.781 1 91.06 310 SER B O 1
ATOM 6883 N N . PRO B 1 311 ? -16.203 52.281 18.484 1 94.38 311 PRO B N 1
ATOM 6884 C CA . PRO B 1 311 ? -15.672 52.5 19.828 1 94.38 311 PRO B CA 1
ATOM 6885 C C . PRO B 1 311 ? -16.531 51.875 20.922 1 94.38 311 PRO B C 1
ATOM 6887 O O . PRO B 1 311 ? -16 51.406 21.922 1 94.38 311 PRO B O 1
ATOM 6890 N N . SER B 1 312 ? -17.828 51.906 20.703 1 94.5 312 SER B N 1
ATOM 6891 C CA . SER B 1 312 ? -18.734 51.312 21.688 1 94.5 312 SER B CA 1
ATOM 6892 C C . SER B 1 312 ? -18.516 49.812 21.797 1 94.5 312 SER B C 1
ATOM 6894 O O . SER B 1 312 ? -18.547 49.25 22.906 1 94.5 312 SER B O 1
ATOM 6896 N N . ASP B 1 313 ? -18.344 49.156 20.703 1 95.69 313 ASP B N 1
ATOM 6897 C CA . ASP B 1 313 ? -18.109 47.719 20.703 1 95.69 313 ASP B CA 1
ATOM 6898 C C . ASP B 1 313 ? -16.781 47.375 21.375 1 95.69 313 ASP B C 1
ATOM 6900 O O . ASP B 1 313 ? -16.672 46.375 22.078 1 95.69 313 ASP B O 1
ATOM 6904 N N . ILE B 1 314 ? -15.797 48.188 21.109 1 96.94 314 ILE B N 1
ATOM 6905 C CA . ILE B 1 314 ? -14.492 48 21.734 1 96.94 314 ILE B CA 1
ATOM 6906 C C . ILE B 1 314 ? -14.617 48.156 23.25 1 96.94 314 ILE B C 1
ATOM 6908 O O . ILE B 1 314 ? -14.117 47.344 24.016 1 96.94 314 ILE B O 1
ATOM 6912 N N . HIS B 1 315 ? -15.312 49.188 23.625 1 97.31 315 HIS B N 1
ATOM 6913 C CA . HIS B 1 315 ? -15.531 49.438 25.047 1 97.31 315 HIS B CA 1
ATOM 6914 C C . HIS B 1 315 ? -16.266 48.281 25.703 1 97.31 315 HIS B C 1
ATOM 6916 O O . HIS B 1 315 ? -15.898 47.844 26.797 1 97.31 315 HIS B O 1
ATOM 6922 N N . ASN B 1 316 ? -17.281 47.875 25.094 1 97.62 316 ASN B N 1
ATOM 6923 C CA . ASN B 1 316 ? -18.078 46.781 25.625 1 97.62 316 ASN B CA 1
ATOM 6924 C C . ASN B 1 316 ? -17.25 45.5 25.766 1 97.62 316 ASN B C 1
ATOM 6926 O O . ASN B 1 316 ? -17.328 44.812 26.781 1 97.62 316 ASN B O 1
ATOM 6930 N N . LEU B 1 317 ? -16.5 45.156 24.766 1 97.94 317 LEU B N 1
ATOM 6931 C CA . LEU B 1 317 ? -15.656 43.969 24.781 1 97.94 317 LEU B CA 1
ATOM 6932 C C . LEU B 1 317 ? -14.648 44.031 25.938 1 97.94 317 LEU B C 1
ATOM 6934 O O . LEU B 1 317 ? -14.484 43.062 26.672 1 97.94 317 LEU B O 1
ATOM 6938 N N . LEU B 1 318 ? -14.008 45.156 26.062 1 97.88 318 LEU B N 1
ATOM 6939 C CA . LEU B 1 318 ? -13.031 45.344 27.125 1 97.88 318 LEU B CA 1
ATOM 6940 C C . LEU B 1 318 ? -13.688 45.188 28.484 1 97.88 318 LEU B C 1
ATOM 6942 O O . LEU B 1 318 ? -13.117 44.594 29.391 1 97.88 318 LEU B O 1
ATOM 6946 N N . SER B 1 319 ? -14.883 45.719 28.609 1 97.62 319 SER B N 1
ATOM 6947 C CA . SER B 1 319 ? -15.602 45.656 29.875 1 97.62 319 SER B CA 1
ATOM 6948 C C . SER B 1 319 ? -15.922 44.188 30.234 1 97.62 319 SER B C 1
ATOM 6950 O O . SER B 1 319 ? -15.797 43.812 31.391 1 97.62 319 SER B O 1
ATOM 6952 N N . VAL B 1 320 ? -16.266 43.438 29.281 1 97 320 VAL B N 1
ATOM 6953 C CA . VAL B 1 320 ? -16.609 42.031 29.484 1 97 320 VAL B CA 1
ATOM 6954 C C . VAL B 1 320 ? -15.359 41.25 29.812 1 97 320 VAL B C 1
ATOM 6956 O O . VAL B 1 320 ? -15.375 40.406 30.719 1 97 320 VAL B O 1
ATOM 6959 N N . ILE B 1 321 ? -14.281 41.469 29.125 1 96 321 ILE B N 1
ATOM 6960 C CA . ILE B 1 321 ? -13.031 40.719 29.312 1 96 321 ILE B CA 1
ATOM 6961 C C . ILE B 1 321 ? -12.492 40.969 30.719 1 96 321 ILE B C 1
ATOM 6963 O O . ILE B 1 321 ? -12.055 40.031 31.391 1 96 321 ILE B O 1
ATOM 6967 N N . VAL B 1 322 ? -12.539 42.188 31.125 1 94.44 322 VAL B N 1
ATOM 6968 C CA . VAL B 1 322 ? -12.023 42.562 32.438 1 94.44 322 VAL B CA 1
ATOM 6969 C C . VAL B 1 322 ? -12.82 41.844 33.531 1 94.44 322 VAL B C 1
ATOM 6971 O O . VAL B 1 322 ? -12.266 41.406 34.531 1 94.44 322 VAL B O 1
ATOM 6974 N N . LYS B 1 323 ? -14.039 41.719 33.281 1 93.75 323 LYS B N 1
ATOM 6975 C CA . LYS B 1 323 ? -14.938 41.094 34.25 1 93.75 323 LYS B CA 1
ATOM 6976 C C . LYS B 1 323 ? -14.742 39.594 34.281 1 93.75 323 LYS B C 1
ATOM 6978 O O . LYS B 1 323 ? -14.727 39 35.344 1 93.75 323 LYS B O 1
ATOM 6983 N N . ASN B 1 324 ? -14.469 39 33.156 1 93.94 324 ASN B N 1
ATOM 6984 C CA . ASN B 1 324 ? -14.594 37.531 33.062 1 93.94 324 ASN B CA 1
ATOM 6985 C C . ASN B 1 324 ? -13.242 36.875 32.844 1 93.94 324 ASN B C 1
ATOM 6987 O O . ASN B 1 324 ? -13.125 35.656 32.938 1 93.94 324 ASN B O 1
ATOM 6991 N N . CYS B 1 325 ? -12.234 37.594 32.531 1 93.81 325 CYS B N 1
ATOM 6992 C CA . CYS B 1 325 ? -10.906 37.031 32.344 1 93.81 325 CYS B CA 1
ATOM 6993 C C . CYS B 1 325 ? -9.883 37.719 33.25 1 93.81 325 CYS B C 1
ATOM 6995 O O . CYS B 1 325 ? -8.93 38.312 32.75 1 93.81 325 CYS B O 1
ATOM 6997 N N . PRO B 1 326 ? -9.992 37.5 34.5 1 91.75 326 PRO B N 1
ATOM 6998 C CA . PRO B 1 326 ? -9.156 38.219 35.438 1 91.75 326 PRO B CA 1
ATOM 6999 C C . PRO B 1 326 ? -7.688 37.812 35.375 1 91.75 326 PRO B C 1
ATOM 7001 O O . PRO B 1 326 ? -6.812 38.531 35.844 1 91.75 326 PRO B O 1
ATOM 7004 N N . LEU B 1 327 ? -7.391 36.688 34.812 1 94.69 327 LEU B N 1
ATOM 7005 C CA . LEU B 1 327 ? -6.023 36.188 34.844 1 94.69 327 LEU B CA 1
ATOM 7006 C C . LEU B 1 327 ? -5.254 36.656 33.594 1 94.69 327 LEU B C 1
ATOM 7008 O O . LEU B 1 327 ? -4.094 36.281 33.406 1 94.69 327 LEU B O 1
ATOM 7012 N N . LEU B 1 328 ? -5.836 37.5 32.844 1 95.69 328 LEU B N 1
ATOM 7013 C CA . LEU B 1 328 ? -5.277 37.938 31.562 1 95.69 328 LEU B CA 1
ATOM 7014 C C . LEU B 1 328 ? -3.957 38.656 31.766 1 95.69 328 LEU B C 1
ATOM 7016 O O . LEU B 1 328 ? -3.865 39.562 32.625 1 95.69 328 LEU B O 1
ATOM 7020 N N . ILE B 1 329 ? -3.01 38.25 31 1 96.06 329 ILE B N 1
ATOM 7021 C CA . ILE B 1 329 ? -1.68 38.844 31.047 1 96.06 329 ILE B CA 1
ATOM 7022 C C . ILE B 1 329 ? -1.404 39.594 29.75 1 96.06 329 ILE B C 1
ATOM 7024 O O . ILE B 1 329 ? -0.815 40.688 29.75 1 96.06 329 ILE B O 1
ATOM 7028 N N . ASN B 1 330 ? -1.816 39 28.703 1 96.88 330 ASN B N 1
ATOM 7029 C CA . ASN B 1 330 ? -1.63 39.594 27.375 1 96.88 330 ASN B CA 1
ATOM 7030 C C . ASN B 1 330 ? -2.957 39.75 26.641 1 96.88 330 ASN B C 1
ATOM 7032 O O . ASN B 1 330 ? -3.709 38.781 26.484 1 96.88 330 ASN B O 1
ATOM 7036 N N . LEU B 1 331 ? -3.182 40.938 26.125 1 97.38 331 LEU B N 1
ATOM 7037 C CA . LEU B 1 331 ? -4.398 41.219 25.375 1 97.38 331 LEU B CA 1
ATOM 7038 C C . LEU B 1 331 ? -4.078 41.969 24.094 1 97.38 331 LEU B C 1
ATOM 7040 O O . LEU B 1 331 ? -3.391 43 24.125 1 97.38 331 LEU B O 1
ATOM 7044 N N . SER B 1 332 ? -4.508 41.438 23.047 1 96.75 332 SER B N 1
ATOM 7045 C CA . SER B 1 332 ? -4.336 42.094 21.75 1 96.75 332 SER B CA 1
ATOM 7046 C C . SER B 1 332 ? -5.648 42.156 20.984 1 96.75 332 SER B C 1
ATOM 7048 O O . SER B 1 332 ? -6.316 41.125 20.812 1 96.75 332 SER B O 1
ATOM 7050 N N . LEU B 1 333 ? -6.02 43.281 20.531 1 96.31 333 LEU B N 1
ATOM 7051 C CA . LEU B 1 333 ? -7.215 43.5 19.719 1 96.31 333 LEU B CA 1
ATOM 7052 C C . LEU B 1 333 ? -6.852 44.031 18.344 1 96.31 333 LEU B C 1
ATOM 7054 O O . LEU B 1 333 ? -6.129 45.031 18.25 1 96.31 333 LEU B O 1
ATOM 7058 N N . ASN B 1 334 ? -7.387 43.375 17.344 1 92.44 334 ASN B N 1
ATOM 7059 C CA . ASN B 1 334 ? -7.047 43.75 15.984 1 92.44 334 ASN B CA 1
ATOM 7060 C C . ASN B 1 334 ? -8.289 43.906 15.117 1 92.44 334 ASN B C 1
ATOM 7062 O O . ASN B 1 334 ? -8.586 43 14.305 1 92.44 334 ASN B O 1
ATOM 7066 N N . PRO B 1 335 ? -8.969 45.031 15.141 1 89.25 335 PRO B N 1
ATOM 7067 C CA . PRO B 1 335 ? -10.086 45.281 14.227 1 89.25 335 PRO B CA 1
ATOM 7068 C C . PRO B 1 335 ? -9.633 45.469 12.781 1 89.25 335 PRO B C 1
ATOM 7070 O O . PRO B 1 335 ? -8.484 45.844 12.539 1 89.25 335 PRO B O 1
ATOM 7073 N N . HIS B 1 336 ? -10.5 45.25 11.93 1 84.75 336 HIS B N 1
ATOM 7074 C CA . HIS B 1 336 ? -10.211 45.5 10.516 1 84.75 336 HIS B CA 1
ATOM 7075 C C . HIS B 1 336 ? -9.93 46.969 10.258 1 84.75 336 HIS B C 1
ATOM 7077 O O . HIS B 1 336 ? -10.633 47.844 10.781 1 84.75 336 HIS B O 1
ATOM 7083 N N . LEU B 1 337 ? -8.945 47.188 9.453 1 74.69 337 LEU B N 1
ATOM 7084 C CA . LEU B 1 337 ? -8.516 48.562 9.195 1 74.69 337 LEU B CA 1
ATOM 7085 C C . LEU B 1 337 ? -9.172 49.094 7.938 1 74.69 337 LEU B C 1
ATOM 7087 O O . LEU B 1 337 ? -8.5 49.312 6.922 1 74.69 337 LEU B O 1
ATOM 7091 N N . SER B 1 338 ? -10.422 49.094 7.938 1 74.31 338 SER B N 1
ATOM 7092 C CA . SER B 1 338 ? -11.172 49.688 6.832 1 74.31 338 SER B CA 1
ATOM 7093 C C . SER B 1 338 ? -12.211 50.688 7.34 1 74.31 338 SER B C 1
ATOM 7095 O O . SER B 1 338 ? -12.453 50.781 8.547 1 74.31 338 SER B O 1
ATOM 7097 N N . THR B 1 339 ? -12.531 51.656 6.535 1 64.94 339 THR B N 1
ATOM 7098 C CA . THR B 1 339 ? -13.523 52.625 6.996 1 64.94 339 THR B CA 1
ATOM 7099 C C . THR B 1 339 ? -14.758 52.594 6.102 1 64.94 339 THR B C 1
ATOM 7101 O O . THR B 1 339 ? -14.648 52.406 4.887 1 64.94 339 THR B O 1
ATOM 7104 N N . THR B 1 340 ? -15.773 52.188 6.566 1 58.88 340 THR B N 1
ATOM 7105 C CA . THR B 1 340 ? -16.984 52.344 5.777 1 58.88 340 THR B CA 1
ATOM 7106 C C . THR B 1 340 ? -17.516 53.781 5.906 1 58.88 340 THR B C 1
ATOM 7108 O O . THR B 1 340 ? -18.172 54.281 4.992 1 58.88 340 THR B O 1
ATOM 7111 N N . ASP B 1 341 ? -17.266 54.344 7.121 1 67.44 341 ASP B N 1
ATOM 7112 C CA . ASP B 1 341 ? -17.797 55.688 7.398 1 67.44 341 ASP B CA 1
ATOM 7113 C C . ASP B 1 341 ? -16.703 56.625 7.875 1 67.44 341 ASP B C 1
ATOM 7115 O O . ASP B 1 341 ? -15.594 56.188 8.188 1 67.44 341 ASP B O 1
ATOM 7119 N N . ASN B 1 342 ? -16.688 57.781 7.52 1 74.94 342 ASN B N 1
ATOM 7120 C CA . ASN B 1 342 ? -15.812 58.844 8.008 1 74.94 342 ASN B CA 1
ATOM 7121 C C . ASN B 1 342 ? -16.406 59.531 9.242 1 74.94 342 ASN B C 1
ATOM 7123 O O . ASN B 1 342 ? -16.906 60.656 9.148 1 74.94 342 ASN B O 1
ATOM 7127 N N . PRO B 1 343 ? -16.25 58.781 10.305 1 80.31 343 PRO B N 1
ATOM 7128 C CA . PRO B 1 343 ? -16.844 59.375 11.5 1 80.31 343 PRO B CA 1
ATOM 7129 C C . PRO B 1 343 ? -16.125 60.656 11.938 1 80.31 343 PRO B C 1
ATOM 7131 O O . PRO B 1 343 ? -14.914 60.781 11.734 1 80.31 343 PRO B O 1
ATOM 7134 N N . PRO B 1 344 ? -17 61.469 12.492 1 80.38 344 PRO B N 1
ATOM 7135 C CA . PRO B 1 344 ? -16.359 62.656 13.055 1 80.38 344 PRO B CA 1
ATOM 7136 C C . PRO B 1 344 ? -15.352 62.344 14.148 1 80.38 344 PRO B C 1
ATOM 7138 O O . PRO B 1 344 ? -15.43 61.25 14.758 1 80.38 344 PRO B O 1
ATOM 7141 N N . THR B 1 345 ? -14.469 63.188 14.328 1 79.06 345 THR B N 1
ATOM 7142 C CA . THR B 1 345 ? -13.359 63 15.258 1 79.06 345 THR B CA 1
ATOM 7143 C C . THR B 1 345 ? -13.875 62.688 16.656 1 79.06 345 THR B C 1
ATOM 7145 O O . THR B 1 345 ? -13.281 61.906 17.391 1 79.06 345 THR B O 1
ATOM 7148 N N . ASP B 1 346 ? -14.961 63.281 17 1 79.06 346 ASP B N 1
ATOM 7149 C CA . ASP B 1 346 ? -15.492 63.156 18.344 1 79.06 346 ASP B CA 1
ATOM 7150 C C . ASP B 1 346 ? -16.156 61.781 18.547 1 79.06 346 ASP B C 1
ATOM 7152 O O . ASP B 1 346 ? -16.406 61.375 19.688 1 79.06 346 ASP B O 1
ATOM 7156 N N . GLU B 1 347 ? -16.328 61.125 17.516 1 83.44 347 GLU B N 1
ATOM 7157 C CA . GLU B 1 347 ? -16.969 59.812 17.609 1 83.44 347 GLU B CA 1
ATOM 7158 C C . GLU B 1 347 ? -15.961 58.688 17.422 1 83.44 347 GLU B C 1
ATOM 7160 O O . GLU B 1 347 ? -16.312 57.531 17.453 1 83.44 347 GLU B O 1
ATOM 7165 N N . ARG B 1 348 ? -14.789 59.094 17.344 1 90.12 348 ARG B N 1
ATOM 7166 C CA . ARG B 1 348 ? -13.727 58.094 17.156 1 90.12 348 ARG B CA 1
ATOM 7167 C C . ARG B 1 348 ? -13.258 57.531 18.484 1 90.12 348 ARG B C 1
ATOM 7169 O O . ARG B 1 348 ? -13.695 57.969 19.547 1 90.12 348 ARG B O 1
ATOM 7176 N N . LEU B 1 349 ? -12.5 56.5 18.438 1 93.38 349 LEU B N 1
ATOM 7177 C CA . LEU B 1 349 ? -12.008 55.812 19.625 1 93.38 349 LEU B CA 1
ATOM 7178 C C . LEU B 1 349 ? -11.203 56.75 20.5 1 93.38 349 LEU B C 1
ATOM 7180 O O . LEU B 1 349 ? -10.328 57.469 20.016 1 93.38 349 LEU B O 1
ATOM 7184 N N . ALA B 1 350 ? -11.539 56.781 21.719 1 94.69 350 ALA B N 1
ATOM 7185 C CA . ALA B 1 350 ? -10.875 57.656 22.688 1 94.69 350 ALA B CA 1
ATOM 7186 C C . ALA B 1 350 ? -10.422 56.844 23.922 1 94.69 350 ALA B C 1
ATOM 7188 O O . ALA B 1 350 ? -10.805 55.688 24.094 1 94.69 350 ALA B O 1
ATOM 7189 N N . TYR B 1 351 ? -9.656 57.531 24.719 1 95.06 351 TYR B N 1
ATOM 7190 C CA . TYR B 1 351 ? -9.133 56.906 25.938 1 95.06 351 TYR B CA 1
ATOM 7191 C C . TYR B 1 351 ? -10.258 56.375 26.812 1 95.06 351 TYR B C 1
ATOM 7193 O O . TYR B 1 351 ? -10.125 55.312 27.422 1 95.06 351 TYR B O 1
ATOM 7201 N N . ALA B 1 352 ? -11.336 57.062 26.828 1 94.62 352 ALA B N 1
ATOM 7202 C CA . ALA B 1 352 ? -12.477 56.656 27.656 1 94.62 352 ALA B CA 1
ATOM 7203 C C . ALA B 1 352 ? -12.977 55.281 27.281 1 94.62 352 ALA B C 1
ATOM 7205 O O . ALA B 1 352 ? -13.43 54.5 28.141 1 94.62 352 ALA B O 1
ATOM 7206 N N . ASN B 1 353 ? -12.852 54.938 26.078 1 96.12 353 ASN B N 1
ATOM 7207 C CA . ASN B 1 353 ? -13.297 53.656 25.594 1 96.12 353 ASN B CA 1
ATOM 7208 C C . ASN B 1 353 ? -12.352 52.531 26.031 1 96.12 353 ASN B C 1
ATOM 7210 O O . ASN B 1 353 ? -12.75 51.375 26.094 1 96.12 353 ASN B O 1
ATOM 7214 N N . LEU B 1 354 ? -11.102 52.844 26.344 1 95.94 354 LEU B N 1
ATOM 7215 C CA . LEU B 1 354 ? -10.086 51.844 26.688 1 95.94 354 LEU B CA 1
ATOM 7216 C C . LEU B 1 354 ? -9.906 51.75 28.203 1 95.94 354 LEU B C 1
ATOM 7218 O O . LEU B 1 354 ? -9.258 50.844 28.703 1 95.94 354 LEU B O 1
ATOM 7222 N N . ARG B 1 355 ? -10.469 52.562 28.922 1 94.44 355 ARG B N 1
ATOM 7223 C CA . ARG B 1 355 ? -10.234 52.75 30.344 1 94.44 355 ARG B CA 1
ATOM 7224 C C . ARG B 1 355 ? -10.516 51.438 31.109 1 94.44 355 ARG B C 1
ATOM 7226 O O . ARG B 1 355 ? -9.836 51.156 32.094 1 94.44 355 ARG B O 1
ATOM 7233 N N . PRO B 1 356 ? -11.469 50.656 30.688 1 95.06 356 PRO B N 1
ATOM 7234 C CA . PRO B 1 356 ? -11.734 49.406 31.422 1 95.06 356 PRO B CA 1
ATOM 7235 C C . PRO B 1 356 ? -10.5 48.531 31.562 1 95.06 356 PRO B C 1
ATOM 7237 O O . PRO B 1 356 ? -10.359 47.812 32.562 1 95.06 356 PRO B O 1
ATOM 7240 N N . VAL B 1 357 ? -9.641 48.5 30.656 1 93.94 357 VAL B N 1
ATOM 7241 C CA . VAL B 1 357 ? -8.5 47.594 30.625 1 93.94 357 VAL B CA 1
ATOM 7242 C C . VAL B 1 357 ? -7.566 47.875 31.797 1 93.94 357 VAL B C 1
ATOM 7244 O O . VAL B 1 357 ? -6.812 47 32.219 1 93.94 357 VAL B O 1
ATOM 7247 N N . LEU B 1 358 ? -7.684 49.094 32.375 1 92.88 358 LEU B N 1
ATOM 7248 C CA . LEU B 1 358 ? -6.812 49.531 33.438 1 92.88 358 LEU B CA 1
ATOM 7249 C C . LEU B 1 358 ? -7.094 48.719 34.719 1 92.88 358 LEU B C 1
ATOM 7251 O O . LEU B 1 358 ? -6.27 48.719 35.625 1 92.88 358 LEU B O 1
ATOM 7255 N N . THR B 1 359 ? -8.203 48.094 34.688 1 91.75 359 THR B N 1
ATOM 7256 C CA . THR B 1 359 ? -8.609 47.375 35.906 1 91.75 359 THR B CA 1
ATOM 7257 C C . THR B 1 359 ? -8.023 45.969 35.938 1 91.75 359 THR B C 1
ATOM 7259 O O . THR B 1 359 ? -8.148 45.25 36.938 1 91.75 359 THR B O 1
ATOM 7262 N N . LEU B 1 360 ? -7.418 45.531 34.906 1 92.25 360 LEU B N 1
ATOM 7263 C CA . LEU B 1 360 ? -6.77 44.219 34.875 1 92.25 360 LEU B CA 1
ATOM 7264 C C . LEU B 1 360 ? -5.445 44.25 35.625 1 92.25 360 LEU B C 1
ATOM 7266 O O . LEU B 1 360 ? -4.469 44.844 35.156 1 92.25 360 LEU B O 1
ATOM 7270 N N . PRO B 1 361 ? -5.383 43.656 36.688 1 84.31 361 PRO B N 1
ATOM 7271 C CA . PRO B 1 361 ? -4.227 43.844 37.562 1 84.31 361 PRO B CA 1
ATOM 7272 C C . PRO B 1 361 ? -2.963 43.188 37 1 84.31 361 PRO B C 1
ATOM 7274 O O . PRO B 1 361 ? -1.853 43.625 37.281 1 84.31 361 PRO B O 1
ATOM 7277 N N . ASN B 1 362 ? -3.146 42.188 36.25 1 89.69 362 ASN B N 1
ATOM 7278 C CA . ASN B 1 362 ? -1.988 41.375 35.844 1 89.69 362 ASN B CA 1
ATOM 7279 C C . ASN B 1 362 ? -1.54 41.688 34.438 1 89.69 362 ASN B C 1
ATOM 7281 O O . ASN B 1 362 ? -0.607 41.062 33.906 1 89.69 362 ASN B O 1
ATOM 7285 N N . LEU B 1 363 ? -2.146 42.594 33.781 1 94.25 363 LEU B N 1
ATOM 7286 C CA . LEU B 1 363 ? -1.874 42.844 32.375 1 94.25 363 LEU B CA 1
ATOM 7287 C C . LEU B 1 363 ? -0.466 43.406 32.188 1 94.25 363 LEU B C 1
ATOM 7289 O O . LEU B 1 363 ? -0.096 44.406 32.844 1 94.25 363 LEU B O 1
ATOM 7293 N N . THR B 1 364 ? 0.312 42.781 31.391 1 96.19 364 THR B N 1
ATOM 7294 C CA . THR B 1 364 ? 1.667 43.25 31.109 1 96.19 364 THR B CA 1
ATOM 7295 C C . THR B 1 364 ? 1.813 43.656 29.641 1 96.19 364 THR B C 1
ATOM 7297 O O . THR B 1 364 ? 2.777 44.344 29.266 1 96.19 364 THR B O 1
ATOM 7300 N N . SER B 1 365 ? 0.91 43.188 28.906 1 96.88 365 SER B N 1
ATOM 7301 C CA . SER B 1 365 ? 0.971 43.5 27.469 1 96.88 365 SER B CA 1
ATOM 7302 C C . SER B 1 365 ? -0.404 43.875 26.938 1 96.88 365 SER B C 1
ATOM 7304 O O . SER B 1 365 ? -1.375 43.156 27.125 1 96.88 365 SER B O 1
ATOM 7306 N N . PHE B 1 366 ? -0.437 45 26.266 1 96.81 366 PHE B N 1
ATOM 7307 C CA . PHE B 1 366 ? -1.673 45.469 25.641 1 96.81 366 PHE B CA 1
ATOM 7308 C C . PHE B 1 366 ? -1.397 46.062 24.266 1 96.81 366 PHE B C 1
ATOM 7310 O O . PHE B 1 366 ? -0.522 46.906 24.109 1 96.81 366 PHE B O 1
ATOM 7317 N N . ASP B 1 367 ? -2.117 45.531 23.328 1 95.69 367 ASP B N 1
ATOM 7318 C CA . ASP B 1 367 ? -1.947 45.938 21.938 1 95.69 367 ASP B CA 1
ATOM 7319 C C . ASP B 1 367 ? -3.299 46.188 21.266 1 95.69 367 ASP B C 1
ATOM 7321 O O . ASP B 1 367 ? -4.195 45.344 21.359 1 95.69 367 ASP B O 1
ATOM 7325 N N . ILE B 1 368 ? -3.43 47.312 20.625 1 95.25 368 ILE B N 1
ATOM 7326 C CA . ILE B 1 368 ? -4.652 47.594 19.875 1 95.25 368 ILE B CA 1
ATOM 7327 C C . ILE B 1 368 ? -4.32 48.375 18.625 1 95.25 368 ILE B C 1
ATOM 7329 O O . ILE B 1 368 ? -3.52 49.312 18.672 1 95.25 368 ILE B O 1
ATOM 7333 N N . ASN B 1 369 ? -4.848 48 17.531 1 90.38 369 ASN B N 1
ATOM 7334 C CA . ASN B 1 369 ? -4.781 48.75 16.281 1 90.38 369 ASN B CA 1
ATOM 7335 C C . ASN B 1 369 ? -6.141 49.312 15.891 1 90.38 369 ASN B C 1
ATOM 7337 O O . ASN B 1 369 ? -7.176 48.812 16.328 1 90.38 369 ASN B O 1
ATOM 7341 N N . HIS B 1 370 ? -6.035 50.312 15.133 1 89.94 370 HIS B N 1
ATOM 7342 C CA . HIS B 1 370 ? -7.27 50.938 14.68 1 89.94 370 HIS B CA 1
ATOM 7343 C C . HIS B 1 370 ? -7.031 51.781 13.414 1 89.94 370 HIS B C 1
ATOM 7345 O O . HIS B 1 370 ? -5.926 52.281 13.195 1 89.94 370 HIS B O 1
ATOM 7351 N N . TYR B 1 371 ? -8.086 51.875 12.648 1 88.62 371 TYR B N 1
ATOM 7352 C CA . TYR B 1 371 ? -7.988 52.625 11.383 1 88.62 371 TYR B CA 1
ATOM 7353 C C . TYR B 1 371 ? -7.695 54.094 11.625 1 88.62 371 TYR B C 1
ATOM 7355 O O . TYR B 1 371 ? -6.883 54.688 10.93 1 88.62 371 TYR B O 1
ATOM 7363 N N . TYR B 1 372 ? -8.352 54.688 12.594 1 89.19 372 TYR B N 1
ATOM 7364 C CA . TYR B 1 372 ? -8.18 56.094 12.945 1 89.19 372 TYR B CA 1
ATOM 7365 C C . TYR B 1 372 ? -7.281 56.25 14.164 1 89.19 372 TYR B C 1
ATOM 7367 O O . TYR B 1 372 ? -7.168 55.312 14.984 1 89.19 372 TYR B O 1
ATOM 7375 N N . PRO B 1 373 ? -6.691 57.438 14.266 1 91.19 373 PRO B N 1
ATOM 7376 C CA . PRO B 1 373 ? -5.957 57.719 15.5 1 91.19 373 PRO B CA 1
ATOM 7377 C C . PRO B 1 373 ? -6.855 57.688 16.734 1 91.19 373 PRO B C 1
ATOM 7379 O O . PRO B 1 373 ? -7.996 58.156 16.688 1 91.19 373 PRO B O 1
ATOM 7382 N N . ILE B 1 374 ? -6.32 57.156 17.781 1 93.25 374 ILE B N 1
ATOM 7383 C CA . ILE B 1 374 ? -7.035 57.188 19.047 1 93.25 374 ILE B CA 1
ATOM 7384 C C . ILE B 1 374 ? -6.863 58.562 19.703 1 93.25 374 ILE B C 1
ATOM 7386 O O . ILE B 1 374 ? -5.766 59.125 19.688 1 93.25 374 ILE B O 1
ATOM 7390 N N . ASP B 1 375 ? -7.984 59.062 20.219 1 92.94 375 ASP B N 1
ATOM 7391 C CA . ASP B 1 375 ? -7.91 60.344 20.906 1 92.94 375 ASP B CA 1
ATOM 7392 C C . ASP B 1 375 ? -7.285 60.188 22.297 1 92.94 375 ASP B C 1
ATOM 7394 O O . ASP B 1 375 ? -7.965 59.781 23.25 1 92.94 375 ASP B O 1
ATOM 7398 N N . LEU B 1 376 ? -6.043 60.594 22.375 1 94.31 376 LEU B N 1
ATOM 7399 C CA . LEU B 1 376 ? -5.27 60.438 23.609 1 94.31 376 LEU B CA 1
ATOM 7400 C C . LEU B 1 376 ? -4.656 61.781 24.016 1 94.31 376 LEU B C 1
ATOM 7402 O O . LEU B 1 376 ? -4.266 62.594 23.156 1 94.31 376 LEU B O 1
ATOM 7406 N N . LYS B 1 377 ? -4.594 61.969 25.266 1 93.5 377 LYS B N 1
ATOM 7407 C CA . LYS B 1 377 ? -3.973 63.156 25.844 1 93.5 377 LYS B CA 1
ATOM 7408 C C . LYS B 1 377 ? -2.863 62.781 26.812 1 93.5 377 LYS B C 1
ATOM 7410 O O . LYS B 1 377 ? -2.768 61.625 27.234 1 93.5 377 LYS B O 1
ATOM 7415 N N . TYR B 1 378 ? -2.094 63.781 27.125 1 94.06 378 TYR B N 1
ATOM 7416 C CA . TYR B 1 378 ? -0.983 63.562 28.047 1 94.06 378 TYR B CA 1
ATOM 7417 C C . TYR B 1 378 ? -1.476 63 29.375 1 94.06 378 TYR B C 1
ATOM 7419 O O . TYR B 1 378 ? -0.867 62.062 29.922 1 94.06 378 TYR B O 1
ATOM 7427 N N . LYS B 1 379 ? -2.521 63.5 29.859 1 94.62 379 LYS B N 1
ATOM 7428 C CA . LYS B 1 379 ? -3.07 63.062 31.141 1 94.62 379 LYS B CA 1
ATOM 7429 C C . LYS B 1 379 ? -3.453 61.562 31.094 1 94.62 379 LYS B C 1
ATOM 7431 O O . LYS B 1 379 ? -3.332 60.875 32.094 1 94.62 379 LYS B O 1
ATOM 7436 N N . ASP B 1 380 ? -3.939 61.219 30 1 95.38 380 ASP B N 1
ATOM 7437 C CA . ASP B 1 380 ? -4.312 59.812 29.812 1 95.38 380 ASP B CA 1
ATOM 7438 C C . ASP B 1 380 ? -3.092 58.906 29.922 1 95.38 380 ASP B C 1
ATOM 7440 O O . ASP B 1 380 ? -3.162 57.812 30.516 1 95.38 380 ASP B O 1
ATOM 7444 N N . MET B 1 381 ? -1.975 59.312 29.359 1 94.81 381 MET B N 1
ATOM 7445 C CA . MET B 1 381 ? -0.738 58.531 29.391 1 94.81 381 MET B CA 1
ATOM 7446 C C . MET B 1 381 ? -0.199 58.438 30.812 1 94.81 381 MET B C 1
ATOM 7448 O O . MET B 1 381 ? 0.314 57.406 31.219 1 94.81 381 MET B O 1
ATOM 7452 N N . GLU B 1 382 ? -0.36 59.531 31.469 1 95.06 382 GLU B N 1
ATOM 7453 C CA . GLU B 1 382 ? 0.046 59.531 32.875 1 95.06 382 GLU B CA 1
ATOM 7454 C C . GLU B 1 382 ? -0.773 58.5 33.688 1 95.06 382 GLU B C 1
ATOM 7456 O O . GLU B 1 382 ? -0.224 57.781 34.5 1 95.06 382 GLU B O 1
ATOM 7461 N N . GLU B 1 383 ? -1.98 58.531 33.438 1 95.19 383 GLU B N 1
ATOM 7462 C CA . GLU B 1 383 ? -2.869 57.625 34.125 1 95.19 383 GLU B CA 1
ATOM 7463 C C . GLU B 1 383 ? -2.541 56.156 33.781 1 95.19 383 GLU B C 1
ATOM 7465 O O . GLU B 1 383 ? -2.473 55.312 34.656 1 95.19 383 GLU B O 1
ATOM 7470 N N . LEU B 1 384 ? -2.33 55.875 32.562 1 93.94 384 LEU B N 1
ATOM 7471 C CA . LEU B 1 384 ? -2.021 54.531 32.094 1 93.94 384 LEU B CA 1
ATOM 7472 C C . LEU B 1 384 ? -0.71 54.031 32.688 1 93.94 384 LEU B C 1
ATOM 7474 O O . LEU B 1 384 ? -0.635 52.906 33.156 1 93.94 384 LEU B O 1
ATOM 7478 N N . ALA B 1 385 ? 0.273 54.844 32.625 1 94.62 385 ALA B N 1
ATOM 7479 C CA . ALA B 1 385 ? 1.594 54.469 33.125 1 94.62 385 ALA B CA 1
ATOM 7480 C C . ALA B 1 385 ? 1.548 54.156 34.625 1 94.62 385 ALA B C 1
ATOM 7482 O O . ALA B 1 385 ? 2.195 53.219 35.094 1 94.62 385 ALA B O 1
ATOM 7483 N N . ARG B 1 386 ? 0.776 54.875 35.281 1 93.69 386 ARG B N 1
ATOM 7484 C CA . ARG B 1 386 ? 0.675 54.688 36.75 1 93.69 386 ARG B CA 1
ATOM 7485 C C . ARG B 1 386 ? -0.15 53.438 37.062 1 93.69 386 ARG B C 1
ATOM 7487 O O . ARG B 1 386 ? 0.119 52.75 38.062 1 93.69 386 ARG B O 1
ATOM 7494 N N . ALA B 1 387 ? -1.081 53.188 36.25 1 91.5 387 ALA B N 1
ATOM 7495 C CA . ALA B 1 387 ? -1.994 52.062 36.5 1 91.5 387 ALA B CA 1
ATOM 7496 C C . ALA B 1 387 ? -1.313 50.75 36.219 1 91.5 387 ALA B C 1
ATOM 7498 O O . ALA B 1 387 ? -1.691 49.719 36.75 1 91.5 387 ALA B O 1
ATOM 7499 N N . TRP B 1 388 ? -0.308 50.719 35.344 1 91 388 TRP B N 1
ATOM 7500 C CA . TRP B 1 388 ? 0.344 49.469 34.938 1 91 388 TRP B CA 1
ATOM 7501 C C . TRP B 1 388 ? 1.846 49.531 35.188 1 91 388 TRP B C 1
ATOM 7503 O O . TRP B 1 388 ? 2.645 49.469 34.25 1 91 388 TRP B O 1
ATOM 7513 N N . PRO B 1 389 ? 2.207 49.531 36.375 1 90.19 389 PRO B N 1
ATOM 7514 C CA . PRO B 1 389 ? 3.637 49.656 36.656 1 90.19 389 PRO B CA 1
ATOM 7515 C C . PRO B 1 389 ? 4.453 48.469 36.156 1 90.19 389 PRO B C 1
ATOM 7517 O O . PRO B 1 389 ? 5.656 48.594 35.906 1 90.19 389 PRO B O 1
ATOM 7520 N N . ASN B 1 390 ? 3.793 47.375 35.938 1 92.62 390 ASN B N 1
ATOM 7521 C CA . ASN B 1 390 ? 4.516 46.188 35.469 1 92.62 390 ASN B CA 1
ATOM 7522 C C . ASN B 1 390 ? 4.395 46 33.969 1 92.62 390 ASN B C 1
ATOM 7524 O O . ASN B 1 390 ? 4.703 44.938 33.438 1 92.62 390 ASN B O 1
ATOM 7528 N N . LEU B 1 391 ? 3.961 46.938 33.281 1 94.62 391 LEU B N 1
ATOM 7529 C CA . LEU B 1 391 ? 3.766 46.906 31.844 1 94.62 391 LEU B CA 1
ATOM 7530 C C . LEU B 1 391 ? 5.07 46.562 31.125 1 94.62 391 LEU B C 1
ATOM 7532 O O . LEU B 1 391 ? 6.121 47.125 31.453 1 94.62 391 LEU B O 1
ATOM 7536 N N . GLU B 1 392 ? 4.988 45.688 30.234 1 96.5 392 GLU B N 1
ATOM 7537 C CA . GLU B 1 392 ? 6.156 45.281 29.453 1 96.5 392 GLU B CA 1
ATOM 7538 C C . GLU B 1 392 ? 6.008 45.719 27.984 1 96.5 392 GLU B C 1
ATOM 7540 O O . GLU B 1 392 ? 6.988 46.094 27.344 1 96.5 392 GLU B O 1
ATOM 7545 N N . THR B 1 393 ? 4.848 45.562 27.516 1 97.19 393 THR B N 1
ATOM 7546 C CA . THR B 1 393 ? 4.598 45.938 26.125 1 97.19 393 THR B CA 1
ATOM 7547 C C . THR B 1 393 ? 3.305 46.75 26 1 97.19 393 THR B C 1
ATOM 7549 O O . THR B 1 393 ? 2.262 46.344 26.516 1 97.19 393 THR B O 1
ATOM 7552 N N . LEU B 1 394 ? 3.406 47.844 25.234 1 96.81 394 LEU B N 1
ATOM 7553 C CA . LEU B 1 394 ? 2.229 48.656 24.969 1 96.81 394 LEU B CA 1
ATOM 7554 C C . LEU B 1 394 ? 2.256 49.188 23.531 1 96.81 394 LEU B C 1
ATOM 7556 O O . LEU B 1 394 ? 3.166 49.938 23.156 1 96.81 394 LEU B O 1
ATOM 7560 N N . MET B 1 395 ? 1.324 48.719 22.844 1 95.31 395 MET B N 1
ATOM 7561 C CA . MET B 1 395 ? 1.144 49.25 21.484 1 95.31 395 MET B CA 1
ATOM 7562 C C . MET B 1 395 ? -0.233 49.875 21.312 1 95.31 395 MET B C 1
ATOM 7564 O O . MET B 1 395 ? -1.231 49.188 21.156 1 95.31 395 MET B O 1
ATOM 7568 N N . LEU B 1 396 ? -0.22 51.219 21.25 1 95.19 396 LEU B N 1
ATOM 7569 C CA . LEU B 1 396 ? -1.484 51.938 21.156 1 95.19 396 LEU B CA 1
ATOM 7570 C C . LEU B 1 396 ? -1.626 52.625 19.812 1 95.19 396 LEU B C 1
ATOM 7572 O O . LEU B 1 396 ? -1.527 53.844 19.719 1 95.19 396 LEU B O 1
ATOM 7576 N N . ASN B 1 397 ? -1.825 51.844 18.781 1 93.38 397 ASN B N 1
ATOM 7577 C CA . ASN B 1 397 ? -2.137 52.312 17.438 1 93.38 397 ASN B CA 1
ATOM 7578 C C . ASN B 1 397 ? -1.087 53.281 16.922 1 93.38 397 ASN B C 1
ATOM 7580 O O . ASN B 1 397 ? -1.42 54.406 16.531 1 93.38 397 ASN B O 1
ATOM 7584 N N . SER B 1 398 ? 0.078 52.906 16.875 1 91.44 398 SER B N 1
ATOM 7585 C CA . SER B 1 398 ? 1.202 53.75 16.484 1 91.44 398 SER B CA 1
ATOM 7586 C C . SER B 1 398 ? 1.138 54.094 15 1 91.44 398 SER B C 1
ATOM 7588 O O . SER B 1 398 ? 1.785 55.062 14.547 1 91.44 398 SER B O 1
ATOM 7590 N N . ASP B 1 399 ? 0.38 53.312 14.25 1 88.31 399 ASP B N 1
ATOM 7591 C CA . ASP B 1 399 ? 0.355 53.531 12.805 1 88.31 399 ASP B CA 1
ATOM 7592 C C . ASP B 1 399 ? -1.074 53.5 12.273 1 88.31 399 ASP B C 1
ATOM 7594 O O . ASP B 1 399 ? -1.397 52.688 11.398 1 88.31 399 ASP B O 1
ATOM 7598 N N . PRO B 1 400 ? -1.835 54.438 12.719 1 89 400 PRO B N 1
ATOM 7599 C CA . PRO B 1 400 ? -3.172 54.531 12.133 1 89 400 PRO B CA 1
ATOM 7600 C C . PRO B 1 400 ? -3.137 54.75 10.617 1 89 400 PRO B C 1
ATOM 7602 O O . PRO B 1 400 ? -2.201 55.375 10.109 1 89 400 PRO B O 1
ATOM 7605 N N . VAL B 1 401 ? -4.133 54.312 10.008 1 83.12 401 VAL B N 1
ATOM 7606 C CA . VAL B 1 401 ? -4.18 54.406 8.555 1 83.12 401 VAL B CA 1
ATOM 7607 C C . VAL B 1 401 ? -4.574 55.844 8.141 1 83.12 401 VAL B C 1
ATOM 7609 O O . VAL B 1 401 ? -3.982 56.406 7.23 1 83.12 401 VAL B O 1
ATOM 7612 N N . ALA B 1 402 ? -5.559 56.312 8.781 1 82.5 402 ALA B N 1
ATOM 7613 C CA . ALA B 1 402 ? -6.02 57.656 8.5 1 82.5 402 ALA B CA 1
ATOM 7614 C C . ALA B 1 402 ? -5.191 58.688 9.258 1 82.5 402 ALA B C 1
ATOM 7616 O O . ALA B 1 402 ? -5.105 58.656 10.492 1 82.5 402 ALA B O 1
ATOM 7617 N N . LEU B 1 403 ? -4.504 59.656 8.461 1 80.12 403 LEU B N 1
ATOM 7618 C CA . LEU B 1 403 ? -3.658 60.688 9.086 1 80.12 403 LEU B CA 1
ATOM 7619 C C . LEU B 1 403 ? -4.246 62.062 8.891 1 80.12 403 LEU B C 1
ATOM 7621 O O . LEU B 1 403 ? -3.529 63 8.539 1 80.12 403 LEU B O 1
ATOM 7625 N N . ASP B 1 404 ? -5.449 62.281 9.078 1 74.19 404 ASP B N 1
ATOM 7626 C CA . ASP B 1 404 ? -6.105 63.531 8.719 1 74.19 404 ASP B CA 1
ATOM 7627 C C . ASP B 1 404 ? -5.488 64.75 9.461 1 74.19 404 ASP B C 1
ATOM 7629 O O . ASP B 1 404 ? -5.312 65.812 8.898 1 74.19 404 ASP B O 1
ATOM 7633 N N . HIS B 1 405 ? -5.203 64.625 10.789 1 77.88 405 HIS B N 1
ATOM 7634 C CA . HIS B 1 405 ? -4.621 65.75 11.586 1 77.88 405 HIS B CA 1
ATOM 7635 C C . HIS B 1 405 ? -3.516 65.188 12.492 1 77.88 405 HIS B C 1
ATOM 7637 O O . HIS B 1 405 ? -3.52 64.062 12.875 1 77.88 405 HIS B O 1
ATOM 7643 N N . PRO B 1 406 ? -2.555 66.125 12.633 1 85.19 406 PRO B N 1
ATOM 7644 C CA . PRO B 1 406 ? -1.577 65.75 13.648 1 85.19 406 PRO B CA 1
ATOM 7645 C C . PRO B 1 406 ? -2.221 65.438 15 1 85.19 406 PRO B C 1
ATOM 7647 O O . PRO B 1 406 ? -3.168 66.125 15.398 1 85.19 406 PRO B O 1
ATOM 7650 N N . PRO B 1 407 ? -1.726 64.438 15.562 1 87.81 407 PRO B N 1
ATOM 7651 C CA . PRO B 1 407 ? -2.346 64.125 16.844 1 87.81 407 PRO B CA 1
ATOM 7652 C C . PRO B 1 407 ? -2.088 65.125 17.922 1 87.81 407 PRO B C 1
ATOM 7654 O O . PRO B 1 407 ? -1.074 65.875 17.891 1 87.81 407 PRO B O 1
ATOM 7657 N N . ALA B 1 408 ? -2.979 65.125 18.859 1 86.38 408 ALA B N 1
ATOM 7658 C CA . ALA B 1 408 ? -2.846 66.062 19.969 1 86.38 408 ALA B CA 1
ATOM 7659 C C . ALA B 1 408 ? -1.806 65.562 20.969 1 86.38 408 ALA B C 1
ATOM 7661 O O . ALA B 1 408 ? -1.235 66.375 21.719 1 86.38 408 ALA B O 1
ATOM 7662 N N . LEU B 1 409 ? -1.534 64.438 20.906 1 93.38 409 LEU B N 1
ATOM 7663 C CA . LEU B 1 409 ? -0.6 63.812 21.859 1 93.38 409 LEU B CA 1
ATOM 7664 C C . LEU B 1 409 ? 0.84 64.125 21.484 1 93.38 409 LEU B C 1
ATOM 7666 O O . LEU B 1 409 ? 1.353 63.719 20.469 1 93.38 409 LEU B O 1
ATOM 7670 N N . SER B 1 410 ? 1.435 64.875 22.344 1 93.12 410 SER B N 1
ATOM 7671 C CA . SER B 1 410 ? 2.812 65.312 22.109 1 93.12 410 SER B CA 1
ATOM 7672 C C . SER B 1 410 ? 3.795 64.188 22.438 1 93.12 410 SER B C 1
ATOM 7674 O O . SER B 1 410 ? 3.457 63.219 23.156 1 93.12 410 SER B O 1
ATOM 7676 N N . ILE B 1 411 ? 4.992 64.25 21.984 1 93.69 411 ILE B N 1
ATOM 7677 C CA . ILE B 1 411 ? 6.059 63.281 22.219 1 93.69 411 ILE B CA 1
ATOM 7678 C C . ILE B 1 411 ? 6.402 63.25 23.703 1 93.69 411 ILE B C 1
ATOM 7680 O O . ILE B 1 411 ? 7.004 62.281 24.172 1 93.69 411 ILE B O 1
ATOM 7684 N N . ALA B 1 412 ? 5.992 64.25 24.453 1 92.81 412 ALA B N 1
ATOM 7685 C CA . ALA B 1 412 ? 6.18 64.25 25.906 1 92.81 412 ALA B CA 1
ATOM 7686 C C . ALA B 1 412 ? 5.438 63.094 26.562 1 92.81 412 ALA B C 1
ATOM 7688 O O . ALA B 1 412 ? 5.703 62.75 27.734 1 92.81 412 ALA B O 1
ATOM 7689 N N . ALA B 1 413 ? 4.598 62.5 25.828 1 94.56 413 ALA B N 1
ATOM 7690 C CA . ALA B 1 413 ? 3.779 61.406 26.328 1 94.56 413 ALA B CA 1
ATOM 7691 C C . ALA B 1 413 ? 4.645 60.188 26.672 1 94.56 413 ALA B C 1
ATOM 7693 O O . ALA B 1 413 ? 4.195 59.281 27.375 1 94.56 413 ALA B O 1
ATOM 7694 N N . LEU B 1 414 ? 5.852 60.156 26.281 1 95.5 414 LEU B N 1
ATOM 7695 C CA . LEU B 1 414 ? 6.773 59.062 26.562 1 95.5 414 LEU B CA 1
ATOM 7696 C C . LEU B 1 414 ? 7.273 59.156 28 1 95.5 414 LEU B C 1
ATOM 7698 O O . LEU B 1 414 ? 7.664 58.125 28.594 1 95.5 414 LEU B O 1
ATOM 7702 N N . ILE B 1 415 ? 7.219 60.281 28.578 1 94.44 415 ILE B N 1
ATOM 7703 C CA . ILE B 1 415 ? 7.875 60.594 29.844 1 94.44 415 ILE B CA 1
ATOM 7704 C C . ILE B 1 415 ? 7.199 59.812 30.984 1 94.44 415 ILE B C 1
ATOM 7706 O O . ILE B 1 415 ? 7.875 59.188 31.797 1 94.44 415 ILE B O 1
ATOM 7710 N N . PRO B 1 416 ? 5.883 59.844 31.016 1 95.25 416 PRO B N 1
ATOM 7711 C CA . PRO B 1 416 ? 5.246 59.094 32.125 1 95.25 416 PRO B CA 1
ATOM 7712 C C . PRO B 1 416 ? 5.633 57.594 32.125 1 95.25 416 PRO B C 1
ATOM 7714 O O . PRO B 1 416 ? 5.762 57 33.188 1 95.25 416 PRO B O 1
ATOM 7717 N N . PHE B 1 417 ? 5.805 57.031 31.016 1 96.5 417 PHE B N 1
ATOM 7718 C CA . PHE B 1 417 ? 6.141 55.594 30.938 1 96.5 417 PHE B CA 1
ATOM 7719 C C . PHE B 1 417 ? 7.578 55.375 31.406 1 96.5 417 PHE B C 1
ATOM 7721 O O . PHE B 1 417 ? 7.875 54.344 32.031 1 96.5 417 PHE B O 1
ATOM 7728 N N . ALA B 1 418 ? 8.438 56.25 31.094 1 95.38 418 ALA B N 1
ATOM 7729 C CA . ALA B 1 418 ? 9.812 56.156 31.562 1 95.38 418 ALA B CA 1
ATOM 7730 C C . ALA B 1 418 ? 9.875 56.25 33.094 1 95.38 418 ALA B C 1
ATOM 7732 O O . ALA B 1 418 ? 10.688 55.562 33.719 1 95.38 418 ALA B O 1
ATOM 7733 N N . GLU B 1 419 ? 9.031 56.969 33.625 1 94.69 419 GLU B N 1
ATOM 7734 C CA . GLU B 1 419 ? 9.047 57.25 35.062 1 94.69 419 GLU B CA 1
ATOM 7735 C C . GLU B 1 419 ? 8.359 56.125 35.844 1 94.69 419 GLU B C 1
ATOM 7737 O O . GLU B 1 419 ? 8.812 55.75 36.906 1 94.69 419 GLU B O 1
ATOM 7742 N N . HIS B 1 420 ? 7.309 55.562 35.219 1 95.25 420 HIS B N 1
ATOM 7743 C CA . HIS B 1 420 ? 6.445 54.719 36.031 1 95.25 420 HIS B CA 1
ATOM 7744 C C . HIS B 1 420 ? 6.484 53.25 35.562 1 95.25 420 HIS B C 1
ATOM 7746 O O . HIS B 1 420 ? 6 52.375 36.281 1 95.25 420 HIS B O 1
ATOM 7752 N N . CYS B 1 421 ? 7.02 53 34.469 1 95.69 421 CYS B N 1
ATOM 7753 C CA . CYS B 1 421 ? 7.047 51.656 33.938 1 95.69 421 CYS B CA 1
ATOM 7754 C C . CYS B 1 421 ? 8.477 51.188 33.688 1 95.69 421 CYS B C 1
ATOM 7756 O O . CYS B 1 421 ? 8.891 51.031 32.531 1 95.69 421 CYS B O 1
ATOM 7758 N N . PRO B 1 422 ? 9.086 50.812 34.688 1 94.88 422 PRO B N 1
ATOM 7759 C CA . PRO B 1 422 ? 10.508 50.5 34.531 1 94.88 422 PRO B CA 1
ATOM 7760 C C . PRO B 1 422 ? 10.742 49.25 33.688 1 94.88 422 PRO B C 1
ATOM 7762 O O . PRO B 1 422 ? 11.828 49.062 33.125 1 94.88 422 PRO B O 1
ATOM 7765 N N . ASN B 1 423 ? 9.734 48.438 33.562 1 95.31 423 ASN B N 1
ATOM 7766 C CA . ASN B 1 423 ? 9.938 47.156 32.906 1 95.31 423 ASN B CA 1
ATOM 7767 C C . ASN B 1 423 ? 9.484 47.219 31.438 1 95.31 423 ASN B C 1
ATOM 7769 O O . ASN B 1 423 ? 9.508 46.188 30.75 1 95.31 423 ASN B O 1
ATOM 7773 N N . ILE B 1 424 ? 9.062 48.312 30.922 1 96.62 424 ILE B N 1
ATOM 7774 C CA . ILE B 1 424 ? 8.523 48.438 29.578 1 96.62 424 ILE B CA 1
ATOM 7775 C C . ILE B 1 424 ? 9.625 48.156 28.562 1 96.62 424 ILE B C 1
ATOM 7777 O O . ILE B 1 424 ? 10.703 48.75 28.625 1 96.62 424 ILE B O 1
ATOM 7781 N N . ARG B 1 425 ? 9.359 47.25 27.719 1 97.12 425 ARG B N 1
ATOM 7782 C CA . ARG B 1 425 ? 10.336 46.844 26.703 1 97.12 425 ARG B CA 1
ATOM 7783 C C . ARG B 1 425 ? 9.922 47.344 25.312 1 97.12 425 ARG B C 1
ATOM 7785 O O . ARG B 1 425 ? 10.773 47.625 24.469 1 97.12 425 ARG B O 1
ATOM 7792 N N . GLN B 1 426 ? 8.68 47.344 25.125 1 97.25 426 GLN B N 1
ATOM 7793 C CA . GLN B 1 426 ? 8.148 47.812 23.844 1 97.25 426 GLN B CA 1
ATOM 7794 C C . GLN B 1 426 ? 7.043 48.844 24.047 1 97.25 426 GLN B C 1
ATOM 7796 O O . GLN B 1 426 ? 6.094 48.594 24.797 1 97.25 426 GLN B O 1
ATOM 7801 N N . LEU B 1 427 ? 7.18 49.938 23.312 1 97.5 427 LEU B N 1
ATOM 7802 C CA . LEU B 1 427 ? 6.203 51 23.406 1 97.5 427 LEU B CA 1
ATOM 7803 C C . LEU B 1 427 ? 5.898 51.594 22.047 1 97.5 427 LEU B C 1
ATOM 7805 O O . LEU B 1 427 ? 6.812 51.906 21.281 1 97.5 427 LEU B O 1
ATOM 7809 N N . GLY B 1 428 ? 4.668 51.625 21.734 1 96.25 428 GLY B N 1
ATOM 7810 C CA . GLY B 1 428 ? 4.23 52.219 20.484 1 96.25 428 GLY B CA 1
ATOM 7811 C C . GLY B 1 428 ? 3.105 53.219 20.672 1 96.25 428 GLY B C 1
ATOM 7812 O O . GLY B 1 428 ? 2.068 52.875 21.25 1 96.25 428 GLY B O 1
ATOM 7813 N N . LEU B 1 429 ? 3.316 54.406 20.141 1 95.75 429 LEU B N 1
ATOM 7814 C CA . LEU B 1 429 ? 2.326 55.469 20.234 1 95.75 429 LEU B CA 1
ATOM 7815 C C . LEU B 1 429 ? 2.289 56.281 18.953 1 95.75 429 LEU B C 1
ATOM 7817 O O . LEU B 1 429 ? 3.297 56.375 18.25 1 95.75 429 LEU B O 1
ATOM 7821 N N . TYR B 1 430 ? 1.162 56.781 18.703 1 94.81 430 TYR B N 1
ATOM 7822 C CA . TYR B 1 430 ? 1.017 57.781 17.656 1 94.81 430 TYR B CA 1
ATOM 7823 C C . TYR B 1 430 ? 1.05 59.188 18.25 1 94.81 430 TYR B C 1
ATOM 7825 O O . TYR B 1 430 ? 0.102 59.625 18.906 1 94.81 430 TYR B O 1
ATOM 7833 N N . MET B 1 431 ? 2.127 59.969 17.906 1 94.56 431 MET B N 1
ATOM 7834 C CA . MET B 1 431 ? 2.367 61.219 18.609 1 94.56 431 MET B CA 1
ATOM 7835 C C . MET B 1 431 ? 2.701 62.344 17.641 1 94.56 431 MET B C 1
ATOM 7837 O O . MET B 1 431 ? 2.895 62.094 16.438 1 94.56 431 MET B O 1
ATOM 7841 N N . ASN B 1 432 ? 2.688 63.5 18.219 1 93.19 432 ASN B N 1
ATOM 7842 C CA . ASN B 1 432 ? 3.146 64.688 17.516 1 93.19 432 ASN B CA 1
ATOM 7843 C C . ASN B 1 432 ? 4.492 65.188 18.062 1 93.19 432 ASN B C 1
ATOM 7845 O O . ASN B 1 432 ? 4.574 65.688 19.188 1 93.19 432 ASN B O 1
ATOM 7849 N N . ALA B 1 433 ? 5.496 65.062 17.266 1 92 433 ALA B N 1
ATOM 7850 C CA . ALA B 1 433 ? 6.84 65.5 17.641 1 92 433 ALA B CA 1
ATOM 7851 C C . ALA B 1 433 ? 7.168 66.875 17.016 1 92 433 ALA B C 1
ATOM 7853 O O . ALA B 1 433 ? 8.07 66.938 16.188 1 92 433 ALA B O 1
ATOM 7854 N N . ALA B 1 434 ? 6.43 67.812 17.438 1 84.69 434 ALA B N 1
ATOM 7855 C CA . ALA B 1 434 ? 6.68 69.125 16.969 1 84.69 434 ALA B CA 1
ATOM 7856 C C . ALA B 1 434 ? 7.652 69.875 17.906 1 84.69 434 ALA B C 1
ATOM 7858 O O . ALA B 1 434 ? 7.742 69.562 19.094 1 84.69 434 ALA B O 1
ATOM 7859 N N . GLU B 1 435 ? 8.398 70.812 17.438 1 76 435 GLU B N 1
ATOM 7860 C CA . GLU B 1 435 ? 9.445 71.562 18.156 1 76 435 GLU B CA 1
ATOM 7861 C C . GLU B 1 435 ? 8.891 72.25 19.406 1 76 435 GLU B C 1
ATOM 7863 O O . GLU B 1 435 ? 9.539 72.25 20.453 1 76 435 GLU B O 1
ATOM 7868 N N . GLU B 1 436 ? 7.75 72.75 19.297 1 75.25 436 GLU B N 1
ATOM 7869 C CA . GLU B 1 436 ? 7.148 73.5 20.391 1 75.25 436 GLU B CA 1
ATOM 7870 C C . GLU B 1 436 ? 6.762 72.625 21.547 1 75.25 436 GLU B C 1
ATOM 7872 O O . GLU B 1 436 ? 6.629 73.062 22.688 1 75.25 436 GLU B O 1
ATOM 7877 N N . ASP B 1 437 ? 6.746 71.438 21.312 1 76.44 437 ASP B N 1
ATOM 7878 C CA . ASP B 1 437 ? 6.211 70.5 22.312 1 76.44 437 ASP B CA 1
ATOM 7879 C C . ASP B 1 437 ? 7.332 69.688 22.984 1 76.44 437 ASP B C 1
ATOM 7881 O O . ASP B 1 437 ? 7.07 68.812 23.797 1 76.44 437 ASP B O 1
ATOM 7885 N N . LEU B 1 438 ? 8.516 70.062 22.719 1 80.06 438 LEU B N 1
ATOM 7886 C CA . LEU B 1 438 ? 9.633 69.312 23.281 1 80.06 438 LEU B CA 1
ATOM 7887 C C . LEU B 1 438 ? 9.945 69.75 24.703 1 80.06 438 LEU B C 1
ATOM 7889 O O . LEU B 1 438 ? 10.203 70.938 24.922 1 80.06 438 LEU B O 1
ATOM 7893 N N . PRO B 1 439 ? 9.805 68.875 25.594 1 77.62 439 PRO B N 1
ATOM 7894 C CA . PRO B 1 439 ? 10.102 69.25 26.969 1 77.62 439 PRO B CA 1
ATOM 7895 C C . PRO B 1 439 ? 11.586 69.562 27.188 1 77.62 439 PRO B C 1
ATOM 7897 O O . PRO B 1 439 ? 12.43 69.125 26.391 1 77.62 439 PRO B O 1
ATOM 7900 N N . SER B 1 440 ? 11.789 70.375 28.281 1 73.38 440 SER B N 1
ATOM 7901 C CA . SER B 1 440 ? 13.164 70.688 28.672 1 73.38 440 SER B CA 1
ATOM 7902 C C . SER B 1 440 ? 13.883 69.438 29.219 1 73.38 440 SER B C 1
ATOM 7904 O O . SER B 1 440 ? 13.266 68.562 29.859 1 73.38 440 SER B O 1
ATOM 7906 N N . SER B 1 441 ? 15.211 69.188 28.781 1 65.5 441 SER B N 1
ATOM 7907 C CA . SER B 1 441 ? 15.992 67.938 29.031 1 65.5 441 SER B CA 1
ATOM 7908 C C . SER B 1 441 ? 16.391 67.875 30.5 1 65.5 441 SER B C 1
ATOM 7910 O O . SER B 1 441 ? 16.781 66.812 30.984 1 65.5 441 SER B O 1
ATOM 7912 N N . ARG B 1 442 ? 16.531 68.812 31.359 1 62.34 442 ARG B N 1
ATOM 7913 C CA . ARG B 1 442 ? 17.25 68.812 32.625 1 62.34 442 ARG B CA 1
ATOM 7914 C C . ARG B 1 442 ? 16.734 67.75 33.594 1 62.34 442 ARG B C 1
ATOM 7916 O O . ARG B 1 442 ? 17.516 67.125 34.281 1 62.34 442 ARG B O 1
ATOM 7923 N N . ASP B 1 443 ? 15.422 67.438 33.562 1 70.31 443 ASP B N 1
ATOM 7924 C CA . ASP B 1 443 ? 14.977 66.562 34.625 1 70.31 443 ASP B CA 1
ATOM 7925 C C . ASP B 1 443 ? 14.227 65.375 34.062 1 70.31 443 ASP B C 1
ATOM 7927 O O . ASP B 1 443 ? 13.328 64.812 34.719 1 70.31 443 ASP B O 1
ATOM 7931 N N . LEU B 1 444 ? 14.906 64.75 32.938 1 84.94 444 LEU B N 1
ATOM 7932 C CA . LEU B 1 444 ? 14.211 63.594 32.344 1 84.94 444 LEU B CA 1
ATOM 7933 C C . LEU B 1 444 ? 14.781 62.281 32.844 1 84.94 444 LEU B C 1
ATOM 7935 O O . LEU B 1 444 ? 15.992 62.125 32.969 1 84.94 444 LEU B O 1
ATOM 7939 N N . VAL B 1 445 ? 13.945 61.406 33.312 1 89.12 445 VAL B N 1
ATOM 7940 C CA . VAL B 1 445 ? 14.328 60.031 33.688 1 89.12 445 VAL B CA 1
ATOM 7941 C C . VAL B 1 445 ? 14.289 59.156 32.469 1 89.12 445 VAL B C 1
ATOM 7943 O O . VAL B 1 445 ? 13.25 59.031 31.797 1 89.12 445 VAL B O 1
ATOM 7946 N N . PRO B 1 446 ? 15.359 58.531 32.156 1 93.12 446 PRO B N 1
ATOM 7947 C CA . PRO B 1 446 ? 15.391 57.688 30.984 1 93.12 446 PRO B CA 1
ATOM 7948 C C . PRO B 1 446 ? 14.703 56.344 31.203 1 93.12 446 PRO B C 1
ATOM 7950 O O . PRO B 1 446 ? 14.57 55.906 32.344 1 93.12 446 PRO B O 1
ATOM 7953 N N . PHE B 1 447 ? 14.297 55.781 30.094 1 95.88 447 PHE B N 1
ATOM 7954 C CA . PHE B 1 447 ? 13.789 54.406 30.141 1 95.88 447 PHE B CA 1
ATOM 7955 C C . PHE B 1 447 ? 14.891 53.438 30.562 1 95.88 447 PHE B C 1
ATOM 7957 O O . PHE B 1 447 ? 16.047 53.594 30.156 1 95.88 447 PHE B O 1
ATOM 7964 N N . LYS B 1 448 ? 14.531 52.531 31.344 1 93.94 448 LYS B N 1
ATOM 7965 C CA . LYS B 1 448 ? 15.523 51.594 31.859 1 93.94 448 LYS B CA 1
ATOM 7966 C C . LYS B 1 448 ? 15.672 50.375 30.938 1 93.94 448 LYS B C 1
ATOM 7968 O O . LYS B 1 448 ? 16.781 49.906 30.719 1 93.94 448 LYS B O 1
ATOM 7973 N N . CYS B 1 449 ? 14.5 49.938 30.406 1 94.88 449 CYS B N 1
ATOM 7974 C CA . CYS B 1 449 ? 14.547 48.625 29.766 1 94.88 449 CYS B CA 1
ATOM 7975 C C . CYS B 1 449 ? 13.992 48.688 28.344 1 94.88 449 CYS B C 1
ATOM 7977 O O . CYS B 1 449 ? 13.859 47.688 27.672 1 94.88 449 CYS B O 1
ATOM 7979 N N . LEU B 1 450 ? 13.688 49.844 27.844 1 95.94 450 LEU B N 1
ATOM 7980 C CA . LEU B 1 450 ? 13.023 50 26.547 1 95.94 450 LEU B CA 1
ATOM 7981 C C . LEU B 1 450 ? 13.906 49.438 25.438 1 95.94 450 LEU B C 1
ATOM 7983 O O . LEU B 1 450 ? 15.039 49.906 25.25 1 95.94 450 LEU B O 1
ATOM 7987 N N . GLU B 1 451 ? 13.352 48.5 24.75 1 95.94 451 GLU B N 1
ATOM 7988 C CA . GLU B 1 451 ? 14.078 47.875 23.656 1 95.94 451 GLU B CA 1
ATOM 7989 C C . GLU B 1 451 ? 13.602 48.406 22.312 1 95.94 451 GLU B C 1
ATOM 7991 O O . GLU B 1 451 ? 14.391 48.5 21.359 1 95.94 451 GLU B O 1
ATOM 7996 N N . THR B 1 452 ? 12.328 48.594 22.25 1 96.44 452 THR B N 1
ATOM 7997 C CA . THR B 1 452 ? 11.773 49.062 20.984 1 96.44 452 THR B CA 1
ATOM 7998 C C . THR B 1 452 ? 10.797 50.188 21.219 1 96.44 452 THR B C 1
ATOM 8000 O O . THR B 1 452 ? 9.867 50.094 22.031 1 96.44 452 THR B O 1
ATOM 8003 N N . LEU B 1 453 ? 10.977 51.25 20.484 1 96.75 453 LEU B N 1
ATOM 8004 C CA . LEU B 1 453 ? 10.031 52.375 20.438 1 96.75 453 LEU B CA 1
ATOM 8005 C C . LEU B 1 453 ? 9.43 52.5 19.047 1 96.75 453 LEU B C 1
ATOM 8007 O O . LEU B 1 453 ? 10.133 52.844 18.078 1 96.75 453 LEU B O 1
ATOM 8011 N N . SER B 1 454 ? 8.164 52.219 19 1 95.62 454 SER B N 1
ATOM 8012 C CA . SER B 1 454 ? 7.465 52.312 17.719 1 95.62 454 SER B CA 1
ATOM 8013 C C . SER B 1 454 ? 6.77 53.656 17.578 1 95.62 454 SER B C 1
ATOM 8015 O O . SER B 1 454 ? 5.684 53.875 18.125 1 95.62 454 SER B O 1
ATOM 8017 N N . VAL B 1 455 ? 7.309 54.469 16.672 1 94.75 455 VAL B N 1
ATOM 8018 C CA . VAL B 1 455 ? 6.723 55.781 16.453 1 94.75 455 VAL B CA 1
ATOM 8019 C C . VAL B 1 455 ? 5.777 55.719 15.25 1 94.75 455 VAL B C 1
ATOM 8021 O O . VAL B 1 455 ? 4.969 56.656 15.055 1 94.75 455 VAL B O 1
ATOM 8024 N N . GLY B 1 456 ? 5.875 54.625 14.523 1 92.06 456 GLY B N 1
ATOM 8025 C CA . GLY B 1 456 ? 4.969 54.406 13.406 1 92.06 456 GLY B CA 1
ATOM 8026 C C . GLY B 1 456 ? 4.918 55.594 12.445 1 92.06 456 GLY B C 1
ATOM 8027 O O . GLY B 1 456 ? 5.945 56 11.898 1 92.06 456 GLY B O 1
ATOM 8028 N N . LEU B 1 457 ? 3.736 56.219 12.477 1 89.69 457 LEU B N 1
ATOM 8029 C CA . LEU B 1 457 ? 3.516 57.312 11.547 1 89.69 457 LEU B CA 1
ATOM 8030 C C . LEU B 1 457 ? 3.34 58.656 12.297 1 89.69 457 LEU B C 1
ATOM 8032 O O . LEU B 1 457 ? 2.664 59.562 11.805 1 89.69 457 LEU B O 1
ATOM 8036 N N . SER B 1 458 ? 3.92 58.719 13.383 1 92.94 458 SER B N 1
ATOM 8037 C CA . SER B 1 458 ? 3.842 59.906 14.203 1 92.94 458 SER B CA 1
ATOM 8038 C C . SER B 1 458 ? 4.34 61.125 13.438 1 92.94 458 SER B C 1
ATOM 8040 O O . SER B 1 458 ? 5.25 61.031 12.609 1 92.94 458 SER B O 1
ATOM 8042 N N . HIS B 1 459 ? 3.764 62.281 13.734 1 91.19 459 HIS B N 1
ATOM 8043 C CA . HIS B 1 459 ? 4.148 63.531 13.086 1 91.19 459 HIS B CA 1
ATOM 8044 C C . HIS B 1 459 ? 5.473 64.062 13.633 1 91.19 459 HIS B C 1
ATOM 8046 O O . HIS B 1 459 ? 5.727 63.969 14.836 1 91.19 459 HIS B O 1
ATOM 8052 N N . ILE B 1 460 ? 6.25 64.625 12.711 1 92.25 460 ILE B N 1
ATOM 8053 C CA . ILE B 1 460 ? 7.547 65.125 13.133 1 92.25 460 ILE B CA 1
ATOM 8054 C C . ILE B 1 460 ? 7.914 66.375 12.273 1 92.25 460 ILE B C 1
ATOM 8056 O O . ILE B 1 460 ? 7.723 66.375 11.055 1 92.25 460 ILE B O 1
ATOM 8060 N N . THR B 1 461 ? 8.328 67.438 12.875 1 85.31 461 THR B N 1
ATOM 8061 C CA . THR B 1 461 ? 8.711 68.625 12.133 1 85.31 461 THR B CA 1
ATOM 8062 C C . THR B 1 461 ? 10.203 68.875 12.273 1 85.31 461 THR B C 1
ATOM 8064 O O . THR B 1 461 ? 10.828 69.438 11.367 1 85.31 461 THR B O 1
ATOM 8067 N N . ASP B 1 462 ? 10.773 68.625 13.461 1 85.44 462 ASP B N 1
ATOM 8068 C CA . ASP B 1 462 ? 12.188 68.875 13.727 1 85.44 462 ASP B CA 1
ATOM 8069 C C . ASP B 1 462 ? 12.898 67.625 14.156 1 85.44 462 ASP B C 1
ATOM 8071 O O . ASP B 1 462 ? 12.961 67.312 15.352 1 85.44 462 ASP B O 1
ATOM 8075 N N . HIS B 1 463 ? 13.594 67.062 13.188 1 88.88 463 HIS B N 1
ATOM 8076 C CA . HIS B 1 463 ? 14.172 65.75 13.469 1 88.88 463 HIS B CA 1
ATOM 8077 C C . HIS B 1 463 ? 15.414 65.875 14.336 1 88.88 463 HIS B C 1
ATOM 8079 O O . HIS B 1 463 ? 15.719 65 15.117 1 88.88 463 HIS B O 1
ATOM 8085 N N . GLU B 1 464 ? 16.047 67 14.25 1 86.69 464 GLU B N 1
ATOM 8086 C CA . GLU B 1 464 ? 17.266 67.188 15.031 1 86.69 464 GLU B CA 1
ATOM 8087 C C . GLU B 1 464 ? 16.969 67.312 16.516 1 86.69 464 GLU B C 1
ATOM 8089 O O . GLU B 1 464 ? 17.547 66.562 17.344 1 86.69 464 GLU B O 1
ATOM 8094 N N . ASN B 1 465 ? 16.078 68.188 16.812 1 88.19 465 ASN B N 1
ATOM 8095 C CA . ASN B 1 465 ? 15.727 68.375 18.203 1 88.19 465 ASN B CA 1
ATOM 8096 C C . ASN B 1 465 ? 15.023 67.188 18.812 1 88.19 465 ASN B C 1
ATOM 8098 O O . ASN B 1 465 ? 15.18 66.875 20 1 88.19 465 ASN B O 1
ATOM 8102 N N . VAL B 1 466 ? 14.281 66.562 17.953 1 93 466 VAL B N 1
ATOM 8103 C CA . VAL B 1 466 ? 13.602 65.375 18.406 1 93 466 VAL B CA 1
ATOM 8104 C C . VAL B 1 466 ? 14.633 64.25 18.734 1 93 466 VAL B C 1
ATOM 8106 O O . VAL B 1 466 ? 14.5 63.562 19.734 1 93 466 VAL B O 1
ATOM 8109 N N . ALA B 1 467 ? 15.656 64.188 17.922 1 91.38 467 ALA B N 1
ATOM 8110 C CA . ALA B 1 467 ? 16.719 63.219 18.172 1 91.38 467 ALA B CA 1
ATOM 8111 C C . ALA B 1 467 ? 17.438 63.5 19.484 1 91.38 467 ALA B C 1
ATOM 8113 O O . ALA B 1 467 ? 17.781 62.594 20.234 1 91.38 467 ALA B O 1
ATOM 8114 N N . LEU B 1 468 ? 17.656 64.75 19.719 1 88.19 468 LEU B N 1
ATOM 8115 C CA . LEU B 1 468 ? 18.297 65.125 20.953 1 88.19 468 LEU B CA 1
ATOM 8116 C C . LEU B 1 468 ? 17.453 64.75 22.156 1 88.19 468 LEU B C 1
ATOM 8118 O O . LEU B 1 468 ? 17.969 64.312 23.172 1 88.19 468 LEU B O 1
ATOM 8122 N N . PHE B 1 469 ? 16.25 65 22.031 1 90.62 469 PHE B N 1
ATOM 8123 C CA . PHE B 1 469 ? 15.32 64.688 23.094 1 90.62 469 PHE B CA 1
ATOM 8124 C C . PHE B 1 469 ? 15.312 63.188 23.375 1 90.62 469 PHE B C 1
ATOM 8126 O O . PHE B 1 469 ? 15.438 62.75 24.516 1 90.62 469 PHE B O 1
ATOM 8133 N N . LEU B 1 470 ? 15.164 62.375 22.328 1 93.12 470 LEU B N 1
ATOM 8134 C CA . LEU B 1 470 ? 15.07 60.938 22.453 1 93.12 470 LEU B CA 1
ATOM 8135 C C . LEU B 1 470 ? 16.391 60.344 22.969 1 93.12 470 LEU B C 1
ATOM 8137 O O . LEU B 1 470 ? 16.391 59.344 23.688 1 93.12 470 LEU B O 1
ATOM 8141 N N . SER B 1 471 ? 17.516 61.031 22.609 1 90.94 471 SER B N 1
ATOM 8142 C CA . SER B 1 471 ? 18.812 60.562 23.062 1 90.94 471 SER B CA 1
ATOM 8143 C C . SER B 1 471 ? 18.953 60.625 24.578 1 90.94 471 SER B C 1
ATOM 8145 O O . SER B 1 471 ? 19.734 59.875 25.172 1 90.94 471 SER B O 1
ATOM 8147 N N . HIS B 1 472 ? 18.125 61.5 25.188 1 90.38 472 HIS B N 1
ATOM 8148 C CA . HIS B 1 472 ? 18.109 61.594 26.641 1 90.38 472 HIS B CA 1
ATOM 8149 C C . HIS B 1 472 ? 17.172 60.562 27.25 1 90.38 472 HIS B C 1
ATOM 8151 O O . HIS B 1 472 ? 17.375 60.156 28.391 1 90.38 472 HIS B O 1
ATOM 8157 N N . LEU B 1 473 ? 16.219 60.188 26.484 1 92.31 473 LEU B N 1
ATOM 8158 C CA . LEU B 1 473 ? 15.117 59.438 27.062 1 92.31 473 LEU B CA 1
ATOM 8159 C C . LEU B 1 473 ? 15.289 57.938 26.828 1 92.31 473 LEU B C 1
ATOM 8161 O O . LEU B 1 473 ? 14.883 57.125 27.656 1 92.31 473 LEU B O 1
ATOM 8165 N N . ILE B 1 474 ? 15.773 57.531 25.75 1 94.44 474 ILE B N 1
ATOM 8166 C CA . ILE B 1 474 ? 15.773 56.125 25.406 1 94.44 474 ILE B CA 1
ATOM 8167 C C . ILE B 1 474 ? 17.188 55.562 25.5 1 94.44 474 ILE B C 1
ATOM 8169 O O . ILE B 1 474 ? 18.172 56.281 25.25 1 94.44 474 ILE B O 1
ATOM 8173 N N . PRO B 1 475 ? 17.297 54.312 25.875 1 92.75 475 PRO B N 1
ATOM 8174 C CA . PRO B 1 475 ? 18.609 53.688 25.953 1 92.75 475 PRO B CA 1
ATOM 8175 C C . PRO B 1 475 ? 19.297 53.531 24.594 1 92.75 475 PRO B C 1
ATOM 8177 O O . PRO B 1 475 ? 18.625 53.562 23.562 1 92.75 475 PRO B O 1
ATOM 8180 N N . SER B 1 476 ? 20.625 53.344 24.656 1 90.31 476 SER B N 1
ATOM 8181 C CA . SER B 1 476 ? 21.438 53.281 23.453 1 90.31 476 SER B CA 1
ATOM 8182 C C . SER B 1 476 ? 21.078 52.031 22.625 1 90.31 476 SER B C 1
ATOM 8184 O O . SER B 1 476 ? 21.219 52.031 21.406 1 90.31 476 SER B O 1
ATOM 8186 N N . GLU B 1 477 ? 20.547 51.031 23.297 1 91.31 477 GLU B N 1
ATOM 8187 C CA . GLU B 1 477 ? 20.281 49.781 22.609 1 91.31 477 GLU B CA 1
ATOM 8188 C C . GLU B 1 477 ? 18.844 49.75 22.062 1 91.31 477 GLU B C 1
ATOM 8190 O O . GLU B 1 477 ? 18.453 48.781 21.406 1 91.31 477 GLU B O 1
ATOM 8195 N N . CYS B 1 478 ? 18.125 50.781 22.297 1 93.56 478 CYS B N 1
ATOM 8196 C CA . CYS B 1 478 ? 16.734 50.812 21.875 1 93.56 478 CYS B CA 1
ATOM 8197 C C . CYS B 1 478 ? 16.609 51.031 20.375 1 93.56 478 CYS B C 1
ATOM 8199 O O . CYS B 1 478 ? 17.281 51.875 19.812 1 93.56 478 CYS B O 1
ATOM 8201 N N . GLU B 1 479 ? 15.742 50.219 19.812 1 94.06 479 GLU B N 1
ATOM 8202 C CA . GLU B 1 479 ? 15.484 50.312 18.375 1 94.06 479 GLU B CA 1
ATOM 8203 C C . GLU B 1 479 ? 14.273 51.219 18.109 1 94.06 479 GLU B C 1
ATOM 8205 O O . GLU B 1 479 ? 13.219 51.031 18.719 1 94.06 479 GLU B O 1
ATOM 8210 N N . LEU B 1 480 ? 14.477 52.125 17.156 1 93.94 480 LEU B N 1
ATOM 8211 C CA . LEU B 1 480 ? 13.383 53 16.734 1 93.94 480 LEU B CA 1
ATOM 8212 C C . LEU B 1 480 ? 12.695 52.438 15.484 1 93.94 480 LEU B C 1
ATOM 8214 O O . LEU B 1 480 ? 13.32 52.312 14.43 1 93.94 480 LEU B O 1
ATOM 8218 N N . GLU B 1 481 ? 11.43 52.062 15.664 1 92.44 481 GLU B N 1
ATOM 8219 C CA . GLU B 1 481 ? 10.648 51.531 14.547 1 92.44 481 GLU B CA 1
ATOM 8220 C C . GLU B 1 481 ? 9.711 52.562 13.969 1 92.44 481 GLU B C 1
ATOM 8222 O O . GLU B 1 481 ? 8.945 53.188 14.711 1 92.44 481 GLU B O 1
ATOM 8227 N N . CYS B 1 482 ? 9.812 52.75 12.672 1 89.88 482 CYS B N 1
ATOM 8228 C CA . CYS B 1 482 ? 8.938 53.719 12.016 1 89.88 482 CYS B CA 1
ATOM 8229 C C . CYS B 1 482 ? 8.273 53.125 10.789 1 89.88 482 CYS B C 1
ATOM 8231 O O . CYS B 1 482 ? 8.719 52.094 10.273 1 89.88 482 CYS B O 1
ATOM 8233 N N . GLY B 1 483 ? 7.164 53.625 10.445 1 84 483 GLY B N 1
ATOM 8234 C CA . GLY B 1 483 ? 6.43 53.156 9.273 1 84 483 GLY B CA 1
ATOM 8235 C C . GLY B 1 483 ? 5.172 52.406 9.617 1 84 483 GLY B C 1
ATOM 8236 O O . GLY B 1 483 ? 4.852 52.219 10.797 1 84 483 GLY B O 1
ATOM 8237 N N . GLY B 1 484 ? 4.406 52 8.555 1 77.81 484 GLY B N 1
ATOM 8238 C CA . GLY B 1 484 ? 3.168 51.25 8.734 1 77.81 484 GLY B CA 1
ATOM 8239 C C . GLY B 1 484 ? 3.363 49.75 8.727 1 77.81 484 GLY B C 1
ATOM 8240 O O . GLY B 1 484 ? 4.277 49.25 8.078 1 77.81 484 GLY B O 1
ATOM 8241 N N . THR B 1 485 ? 2.596 49.031 9.562 1 66.5 485 THR B N 1
ATOM 8242 C CA . THR B 1 485 ? 2.686 47.594 9.648 1 66.5 485 THR B CA 1
ATOM 8243 C C . THR B 1 485 ? 1.537 46.938 8.898 1 66.5 485 THR B C 1
ATOM 8245 O O . THR B 1 485 ? 1.398 45.719 8.914 1 66.5 485 THR B O 1
ATOM 8248 N N . TRP B 1 486 ? 0.705 47.75 8.219 1 63 486 TRP B N 1
ATOM 8249 C CA . TRP B 1 486 ? -0.512 47.188 7.648 1 63 486 TRP B CA 1
ATOM 8250 C C . TRP B 1 486 ? -0.227 46.531 6.301 1 63 486 TRP B C 1
ATOM 8252 O O . TRP B 1 486 ? 0.685 46.938 5.582 1 63 486 TRP B O 1
ATOM 8262 N N . ARG B 1 487 ? -0.498 45.25 6.16 1 52.81 487 ARG B N 1
ATOM 8263 C CA . ARG B 1 487 ? -0.314 44.406 4.969 1 52.81 487 ARG B CA 1
ATOM 8264 C C . ARG B 1 487 ? -0.858 45.125 3.73 1 52.81 487 ARG B C 1
ATOM 8266 O O . ARG B 1 487 ? -0.613 44.688 2.604 1 52.81 487 ARG B O 1
ATOM 8273 N N . ILE B 1 488 ? -1.719 45.938 3.811 1 45.62 488 ILE B N 1
ATOM 8274 C CA . ILE B 1 488 ? -2.416 46.5 2.654 1 45.62 488 ILE B CA 1
ATOM 8275 C C . ILE B 1 488 ? -1.474 47.406 1.87 1 45.62 488 ILE B C 1
ATOM 8277 O O . ILE B 1 488 ? -1.537 47.469 0.64 1 45.62 488 ILE B O 1
ATOM 8281 N N . LEU B 1 489 ? -0.732 48.281 2.488 1 43.41 489 LEU B N 1
ATOM 8282 C CA . LEU B 1 489 ? 0.083 49.219 1.737 1 43.41 489 LEU B CA 1
ATOM 8283 C C . LEU B 1 489 ? 1.534 48.781 1.67 1 43.41 489 LEU B C 1
ATOM 8285 O O . LEU B 1 489 ? 2.121 48.406 2.689 1 43.41 489 LEU B O 1
ATOM 8289 N N . ASP B 1 490 ? 1.924 48.25 0.633 1 46 490 ASP B N 1
ATOM 8290 C CA . ASP B 1 490 ? 3.354 48.062 0.388 1 46 490 ASP B CA 1
ATOM 8291 C C . ASP B 1 490 ? 4.117 49.344 0.729 1 46 490 ASP B C 1
ATOM 8293 O O . ASP B 1 490 ? 4.133 50.312 -0.056 1 46 490 ASP B O 1
ATOM 8297 N N . TRP B 1 491 ? 4.32 49.656 1.809 1 47.16 491 TRP B N 1
ATOM 8298 C CA . TRP B 1 491 ? 5.039 50.844 2.277 1 47.16 491 TRP B CA 1
ATOM 8299 C C . TRP B 1 491 ? 6.316 51.062 1.471 1 47.16 491 TRP B C 1
ATOM 8301 O O . TRP B 1 491 ? 6.684 52.188 1.172 1 47.16 491 TRP B O 1
ATOM 8311 N N . GLU B 1 492 ? 6.961 49.969 1.254 1 47.75 492 GLU B N 1
ATOM 8312 C CA . GLU B 1 492 ? 8.172 50.156 0.467 1 47.75 492 GLU B CA 1
ATOM 8313 C C . GLU B 1 492 ? 7.863 50.812 -0.876 1 47.75 492 GLU B C 1
ATOM 8315 O O . GLU B 1 492 ? 8.727 51.438 -1.473 1 47.75 492 GLU B O 1
ATOM 8320 N N . SER B 1 493 ? 6.59 50.594 -1.18 1 48.22 493 SER B N 1
ATOM 8321 C CA . SER B 1 493 ? 6.285 51.094 -2.516 1 48.22 493 SER B CA 1
ATOM 8322 C C . SER B 1 493 ? 5.727 52.531 -2.463 1 48.22 493 SER B C 1
ATOM 8324 O O . SER B 1 493 ? 5.422 53.125 -3.502 1 48.22 493 SER B O 1
ATOM 8326 N N . SER B 1 494 ? 5.414 53.031 -1.253 1 54.78 494 SER B N 1
ATOM 8327 C CA . SER B 1 494 ? 4.891 54.406 -1.24 1 54.78 494 SER B CA 1
ATOM 8328 C C . SER B 1 494 ? 5.945 55.406 -1.696 1 54.78 494 SER B C 1
ATOM 8330 O O . SER B 1 494 ? 7.125 55.25 -1.368 1 54.78 494 SER B O 1
ATOM 8332 N N . SER B 1 495 ? 5.559 56.219 -2.572 1 62.03 495 SER B N 1
ATOM 8333 C CA . SER B 1 495 ? 6.422 57.281 -3.115 1 62.03 495 SER B CA 1
ATOM 8334 C C . SER B 1 495 ? 7.027 58.125 -2.002 1 62.03 495 SER B C 1
ATOM 8336 O O . SER B 1 495 ? 6.336 58.469 -1.047 1 62.03 495 SER B O 1
ATOM 8338 N N . PRO B 1 496 ? 8.32 58.188 -1.944 1 59.47 496 PRO B N 1
ATOM 8339 C CA . PRO B 1 496 ? 8.977 59.094 -0.989 1 59.47 496 PRO B CA 1
ATOM 8340 C C . PRO B 1 496 ? 8.32 60.469 -0.917 1 59.47 496 PRO B C 1
ATOM 8342 O O . PRO B 1 496 ? 8.469 61.156 0.082 1 59.47 496 PRO B O 1
ATOM 8345 N N . ALA B 1 497 ? 7.551 60.719 -1.937 1 68 497 ALA B N 1
ATOM 8346 C CA . ALA B 1 497 ? 6.926 62.062 -2.016 1 68 497 ALA B CA 1
ATOM 8347 C C . ALA B 1 497 ? 5.566 62.062 -1.322 1 68 497 ALA B C 1
ATOM 8349 O O . ALA B 1 497 ? 4.988 63.125 -1.072 1 68 497 ALA B O 1
ATOM 8350 N N . SER B 1 498 ? 5.203 60.906 -0.901 1 75.69 498 SER B N 1
ATOM 8351 C CA . SER B 1 498 ? 3.916 60.875 -0.217 1 75.69 498 SER B CA 1
ATOM 8352 C C . SER B 1 498 ? 4.043 61.312 1.238 1 75.69 498 SER B C 1
ATOM 8354 O O . SER B 1 498 ? 5.152 61.375 1.771 1 75.69 498 SER B O 1
ATOM 8356 N N . GLU B 1 499 ? 2.945 61.688 1.767 1 77.44 499 GLU B N 1
ATOM 8357 C CA . GLU B 1 499 ? 2.936 62.094 3.172 1 77.44 499 GLU B CA 1
ATOM 8358 C C . GLU B 1 499 ? 3.561 61.031 4.055 1 77.44 499 GLU B C 1
ATOM 8360 O O . GLU B 1 499 ? 4.328 61.344 4.969 1 77.44 499 GLU B O 1
ATOM 8365 N N . TYR B 1 500 ? 3.377 59.812 3.74 1 80.44 500 TYR B N 1
ATOM 8366 C CA . TYR B 1 500 ? 3.914 58.688 4.508 1 80.44 500 TYR B CA 1
ATOM 8367 C C . TYR B 1 500 ? 5.418 58.562 4.312 1 80.44 500 TYR B C 1
ATOM 8369 O O . TYR B 1 500 ? 6.152 58.281 5.258 1 80.44 500 TYR B O 1
ATOM 8377 N N . GLY B 1 501 ? 5.777 58.844 3.16 1 80.25 501 GLY B N 1
ATOM 8378 C CA . GLY B 1 501 ? 7.199 58.781 2.863 1 80.25 501 GLY B CA 1
ATOM 8379 C C . GLY B 1 501 ? 8.008 59.844 3.584 1 80.25 501 GLY B C 1
ATOM 8380 O O . GLY B 1 501 ? 9.102 59.562 4.074 1 80.25 501 GLY B O 1
ATOM 8381 N N . ILE B 1 502 ? 7.438 61 3.633 1 82.31 502 ILE B N 1
ATOM 8382 C CA . ILE B 1 502 ? 8.109 62.125 4.281 1 82.31 502 ILE B CA 1
ATOM 8383 C C . ILE B 1 502 ? 8.289 61.812 5.77 1 82.31 502 ILE B C 1
ATOM 8385 O O . ILE B 1 502 ? 9.359 62.062 6.332 1 82.31 502 ILE B O 1
ATOM 8389 N N . ILE B 1 503 ? 7.277 61.344 6.262 1 86.62 503 ILE B N 1
ATOM 8390 C CA . ILE B 1 503 ? 7.309 61.031 7.684 1 86.62 503 ILE B CA 1
ATOM 8391 C C . ILE B 1 503 ? 8.32 59.906 7.941 1 86.62 503 ILE B C 1
ATOM 8393 O O . ILE B 1 503 ? 9.117 60 8.875 1 86.62 503 ILE B O 1
ATOM 8397 N N . HIS B 1 504 ? 8.25 58.969 7.152 1 87.19 504 HIS B N 1
ATOM 8398 C CA . HIS B 1 504 ? 9.156 57.812 7.305 1 87.19 504 HIS B CA 1
ATOM 8399 C C . HIS B 1 504 ? 10.609 58.25 7.195 1 87.19 504 HIS B C 1
ATOM 8401 O O . HIS B 1 504 ? 11.461 57.812 7.957 1 87.19 504 HIS B O 1
ATOM 8407 N N . GLN B 1 505 ? 10.875 59.094 6.266 1 86.19 505 GLN B N 1
ATOM 8408 C CA . GLN B 1 505 ? 12.242 59.562 6.07 1 86.19 505 GLN B CA 1
ATOM 8409 C C . GLN B 1 505 ? 12.719 60.375 7.277 1 86.19 505 GLN B C 1
ATOM 8411 O O . GLN B 1 505 ? 13.875 60.25 7.695 1 86.19 505 GLN B O 1
ATOM 8416 N N . ALA B 1 506 ? 11.852 61.25 7.758 1 89.38 506 ALA B N 1
ATOM 8417 C CA . ALA B 1 506 ? 12.211 62.062 8.906 1 89.38 506 ALA B CA 1
ATOM 8418 C C . ALA B 1 506 ? 12.57 61.219 10.109 1 89.38 506 ALA B C 1
ATOM 8420 O O . ALA B 1 506 ? 13.586 61.469 10.766 1 89.38 506 ALA B O 1
ATOM 8421 N N . TRP B 1 507 ? 11.828 60.25 10.312 1 92.88 507 TRP B N 1
ATOM 8422 C CA . TRP B 1 507 ? 12.086 59.406 11.469 1 92.88 507 TRP B CA 1
ATOM 8423 C C . TRP B 1 507 ? 13.281 58.5 11.211 1 92.88 507 TRP B C 1
ATOM 8425 O O . TRP B 1 507 ? 14.023 58.156 12.141 1 92.88 507 TRP B O 1
ATOM 8435 N N . SER B 1 508 ? 13.43 58.094 9.992 1 89.56 508 SER B N 1
ATOM 8436 C CA . SER B 1 508 ? 14.625 57.344 9.648 1 89.56 508 SER B CA 1
ATOM 8437 C C . SER B 1 508 ? 15.891 58.125 9.938 1 89.56 508 SER B C 1
ATOM 8439 O O . SER B 1 508 ? 16.906 57.562 10.352 1 89.56 508 SER B O 1
ATOM 8441 N N . MET B 1 509 ? 15.82 59.375 9.742 1 90.31 509 MET B N 1
ATOM 8442 C CA . MET B 1 509 ? 16.953 60.25 10.047 1 90.31 509 MET B CA 1
ATOM 8443 C C . MET B 1 509 ? 17.203 60.281 11.547 1 90.31 509 MET B C 1
ATOM 8445 O O . MET B 1 509 ? 18.359 60.25 11.984 1 90.31 509 MET B O 1
ATOM 8449 N N . VAL B 1 510 ? 16.156 60.406 12.211 1 92.5 510 VAL B N 1
ATOM 8450 C CA . VAL B 1 510 ? 16.297 60.375 13.664 1 92.5 510 VAL B CA 1
ATOM 8451 C C . VAL B 1 510 ? 16.984 59.094 14.102 1 92.5 510 VAL B C 1
ATOM 8453 O O . VAL B 1 510 ? 17.906 59.125 14.914 1 92.5 510 VAL B O 1
ATOM 8456 N N . GLY B 1 511 ? 16.516 57.969 13.625 1 91.88 511 GLY B N 1
ATOM 8457 C CA . GLY B 1 511 ? 17.078 56.656 13.977 1 91.88 511 GLY B CA 1
ATOM 8458 C C . GLY B 1 511 ? 18.547 56.531 13.641 1 91.88 511 GLY B C 1
ATOM 8459 O O . GLY B 1 511 ? 19.297 55.844 14.359 1 91.88 511 GLY B O 1
ATOM 8460 N N . SER B 1 512 ? 18.969 57.156 12.625 1 89.31 512 SER B N 1
ATOM 8461 C CA . SER B 1 512 ? 20.359 57.062 12.18 1 89.31 512 SER B CA 1
ATOM 8462 C C . SER B 1 512 ? 21.281 57.906 13.055 1 89.31 512 SER B C 1
ATOM 8464 O O . SER B 1 512 ? 22.453 57.594 13.227 1 89.31 512 SER B O 1
ATOM 8466 N N . VAL B 1 513 ? 20.781 58.969 13.602 1 89.81 513 VAL B N 1
ATOM 8467 C CA . VAL B 1 513 ? 21.609 59.906 14.344 1 89.81 513 VAL B CA 1
ATOM 8468 C C . VAL B 1 513 ? 21.641 59.531 15.812 1 89.81 513 VAL B C 1
ATOM 8470 O O . VAL B 1 513 ? 22.578 59.875 16.531 1 89.81 513 VAL B O 1
ATOM 8473 N N . LEU B 1 514 ? 20.688 58.812 16.219 1 90.62 514 LEU B N 1
ATOM 8474 C CA . LEU B 1 514 ? 20.516 58.5 17.625 1 90.62 514 LEU B CA 1
ATOM 8475 C C . LEU B 1 514 ? 21.734 57.75 18.172 1 90.62 514 LEU B C 1
ATOM 8477 O O . LEU B 1 514 ? 22.25 58.094 19.25 1 90.62 514 LEU B O 1
ATOM 8481 N N . PRO B 1 515 ? 22.219 56.75 17.484 1 88.69 515 PRO B N 1
ATOM 8482 C CA . PRO B 1 515 ? 23.406 56.062 18.016 1 88.69 515 PRO B CA 1
ATOM 8483 C C . PRO B 1 515 ? 24.594 57 18.188 1 88.69 515 PRO B C 1
ATOM 8485 O O . PRO B 1 515 ? 25.359 56.875 19.156 1 88.69 515 PRO B O 1
ATOM 8488 N N . LEU B 1 516 ? 24.766 57.938 17.359 1 86.75 516 LEU B N 1
ATOM 8489 C CA . LEU B 1 516 ? 25.844 58.906 17.438 1 86.75 516 LEU B CA 1
ATOM 8490 C C . LEU B 1 516 ? 25.656 59.812 18.641 1 86.75 516 LEU B C 1
ATOM 8492 O O . LEU B 1 516 ? 26.625 60.125 19.344 1 86.75 516 LEU B O 1
ATOM 8496 N N . LEU B 1 517 ? 24.516 60.312 18.797 1 88.44 517 LEU B N 1
ATOM 8497 C CA . LEU B 1 517 ? 24.219 61.188 19.922 1 88.44 517 LEU B CA 1
ATOM 8498 C C . LEU B 1 517 ? 24.469 60.469 21.25 1 88.44 517 LEU B C 1
ATOM 8500 O O . LEU B 1 517 ? 24.969 61.062 22.203 1 88.44 517 LEU B O 1
ATOM 8504 N N . HIS B 1 518 ? 24.141 59.25 21.359 1 89.12 518 HIS B N 1
ATOM 8505 C CA . HIS B 1 518 ? 24.406 58.469 22.547 1 89.12 518 HIS B CA 1
ATOM 8506 C C . HIS B 1 518 ? 25.891 58.344 22.828 1 89.12 518 HIS B C 1
ATOM 8508 O O . HIS B 1 518 ? 26.328 58.438 23.984 1 89.12 518 HIS B O 1
ATOM 8514 N N . LYS B 1 519 ? 26.672 58.156 21.844 1 84.12 519 LYS B N 1
ATOM 8515 C CA . LYS B 1 519 ? 28.125 58.094 21.984 1 84.12 519 LYS B CA 1
ATOM 8516 C C . LYS B 1 519 ? 28.703 59.375 22.516 1 84.12 519 LYS B C 1
ATOM 8518 O O . LYS B 1 519 ? 29.578 59.375 23.375 1 84.12 519 LYS B O 1
ATOM 8523 N N . VAL B 1 520 ? 28.172 60.438 21.953 1 83.88 520 VAL B N 1
ATOM 8524 C CA . VAL B 1 520 ? 28.641 61.75 22.375 1 83.88 520 VAL B CA 1
ATOM 8525 C C . VAL B 1 520 ? 28.312 61.969 23.844 1 83.88 520 VAL B C 1
ATOM 8527 O O . VAL B 1 520 ? 29.141 62.5 24.609 1 83.88 520 VAL B O 1
ATOM 8530 N N . ARG B 1 521 ? 27.203 61.594 24.219 1 82.31 521 ARG B N 1
ATOM 8531 C CA . ARG B 1 521 ? 26.781 61.781 25.609 1 82.31 521 ARG B CA 1
ATOM 8532 C C . ARG B 1 521 ? 27.609 60.906 26.547 1 82.31 521 ARG B C 1
ATOM 8534 O O . ARG B 1 521 ? 27.922 61.312 27.656 1 82.31 521 ARG B O 1
ATOM 8541 N N . MET B 1 522 ? 27.875 59.781 26.125 1 82.94 522 MET B N 1
ATOM 8542 C CA . MET B 1 522 ? 28.703 58.875 26.922 1 82.94 522 MET B CA 1
ATOM 8543 C C . MET B 1 522 ? 30.109 59.438 27.078 1 82.94 522 MET B C 1
ATOM 8545 O O . MET B 1 522 ? 30.703 59.375 28.156 1 82.94 522 MET B O 1
ATOM 8549 N N . GLN B 1 523 ? 30.547 60.062 26.062 1 78.19 523 GLN B N 1
ATOM 8550 C CA . GLN B 1 523 ? 31.875 60.688 26.109 1 78.19 523 GLN B CA 1
ATOM 8551 C C . GLN B 1 523 ? 31.906 61.875 27.031 1 78.19 523 GLN B C 1
ATOM 8553 O O . GLN B 1 523 ? 32.844 62.062 27.797 1 78.19 523 GLN B O 1
ATOM 8558 N N . GLU B 1 524 ? 30.891 62.625 26.844 1 79.69 524 GLU B N 1
ATOM 8559 C CA . GLU B 1 524 ? 30.828 63.812 27.672 1 79.69 524 GLU B CA 1
ATOM 8560 C C . GLU B 1 524 ? 30.672 63.469 29.141 1 79.69 524 GLU B C 1
ATOM 8562 O O . GLU B 1 524 ? 31.234 64.125 30.016 1 79.69 524 GLU B O 1
ATOM 8567 N N . ARG B 1 525 ? 29.984 62.5 29.406 1 76.12 525 ARG B N 1
ATOM 8568 C CA . ARG B 1 525 ? 29.812 62.031 30.781 1 76.12 525 ARG B CA 1
ATOM 8569 C C . ARG B 1 525 ? 31.125 61.5 31.344 1 76.12 525 ARG B C 1
ATOM 8571 O O . ARG B 1 525 ? 31.453 61.75 32.5 1 76.12 525 ARG B O 1
ATOM 8578 N N . LYS B 1 526 ? 31.781 60.844 30.578 1 73.31 526 LYS B N 1
ATOM 8579 C CA . LYS B 1 526 ? 33.094 60.344 31 1 73.31 526 LYS B CA 1
ATOM 8580 C C . LYS B 1 526 ? 34.062 61.469 31.266 1 73.31 526 LYS B C 1
ATOM 8582 O O . LYS B 1 526 ? 34.812 61.438 32.219 1 73.31 526 LYS B O 1
ATOM 8587 N N . ARG B 1 527 ? 33.969 62.438 30.391 1 72.38 527 ARG B N 1
ATOM 8588 C CA . ARG B 1 527 ? 34.844 63.594 30.562 1 72.38 527 ARG B CA 1
ATOM 8589 C C . ARG B 1 527 ? 34.5 64.375 31.844 1 72.38 527 ARG B C 1
ATOM 8591 O O . ARG B 1 527 ? 35.406 64.812 32.562 1 72.38 527 ARG B O 1
ATOM 8598 N N . TYR B 1 528 ? 33.312 64.438 32 1 71.19 528 TYR B N 1
ATOM 8599 C CA . TYR B 1 528 ? 32.844 65.125 33.188 1 71.19 528 TYR B CA 1
ATOM 8600 C C . TYR B 1 528 ? 33.281 64.375 34.438 1 71.19 528 TYR B C 1
ATOM 8602 O O . TYR B 1 528 ? 33.719 65 35.438 1 71.19 528 TYR B O 1
ATOM 8610 N N . GLU B 1 529 ? 33.125 63.125 34.406 1 72.62 529 GLU B N 1
ATOM 8611 C CA . GLU B 1 529 ? 33.531 62.312 35.562 1 72.62 529 GLU B CA 1
ATOM 8612 C C . GLU B 1 529 ? 35.031 62.344 35.781 1 72.62 529 GLU B C 1
ATOM 8614 O O . GLU B 1 529 ? 35.5 62.406 36.906 1 72.62 529 GLU B O 1
ATOM 8619 N N . GLU B 1 530 ? 35.719 62.406 34.781 1 71.12 530 GLU B N 1
ATOM 8620 C CA . GLU B 1 530 ? 37.156 62.531 34.875 1 71.12 530 GLU B CA 1
ATOM 8621 C C . GLU B 1 530 ? 37.562 63.906 35.406 1 71.12 530 GLU B C 1
ATOM 8623 O O . GLU B 1 530 ? 38.5 64 36.25 1 71.12 530 GLU B O 1
ATOM 8628 N N . ALA B 1 531 ? 36.906 64.875 34.906 1 72.06 531 ALA B N 1
ATOM 8629 C CA . ALA B 1 531 ? 37.188 66.188 35.406 1 72.06 531 ALA B CA 1
ATOM 8630 C C . ALA B 1 531 ? 36.844 66.312 36.875 1 72.06 531 ALA B C 1
ATOM 8632 O O . ALA B 1 531 ? 37.562 66.938 37.625 1 72.06 531 ALA B O 1
ATOM 8633 N N . LYS B 1 532 ? 35.812 65.75 37.281 1 74.75 532 LYS B N 1
ATOM 8634 C CA . LYS B 1 532 ? 35.375 65.75 38.688 1 74.75 532 LYS B CA 1
ATOM 8635 C C . LYS B 1 532 ? 36.344 65 39.562 1 74.75 532 LYS B C 1
ATOM 8637 O O . LYS B 1 532 ? 36.656 65.438 40.688 1 74.75 532 LYS B O 1
ATOM 8642 N N . SER B 1 533 ? 36.781 63.938 39.062 1 74.25 533 SER B N 1
ATOM 8643 C CA . SER B 1 533 ? 37.781 63.156 39.812 1 74.25 533 SER B CA 1
ATOM 8644 C C . SER B 1 533 ? 39.094 63.906 39.938 1 74.25 533 SER B C 1
ATOM 8646 O O . SER B 1 533 ? 39.75 63.875 41 1 74.25 533 SER B O 1
ATOM 8648 N N . GLU B 1 534 ? 39.531 64.625 39 1 67.25 534 GLU B N 1
ATOM 8649 C CA . GLU B 1 534 ? 40.75 65.438 39.062 1 67.25 534 GLU B CA 1
ATOM 8650 C C . GLU B 1 534 ? 40.594 66.625 40 1 67.25 534 GLU B C 1
ATOM 8652 O O . GLU B 1 534 ? 41.531 67 40.719 1 67.25 534 GLU B O 1
ATOM 8657 N N . LEU B 1 535 ? 39.469 67.188 39.938 1 64.31 535 LEU B N 1
ATOM 8658 C CA . LEU B 1 535 ? 39.219 68.25 40.844 1 64.31 535 LEU B CA 1
ATOM 8659 C C . LEU B 1 535 ? 39.188 67.812 42.281 1 64.31 535 LEU B C 1
ATOM 8661 O O . LEU B 1 535 ? 39.656 68.5 43.188 1 64.31 535 LEU B O 1
ATOM 8665 N N . ASN B 1 536 ? 38.688 66.688 42.438 1 66.19 536 ASN B N 1
ATOM 8666 C CA . ASN B 1 536 ? 38.656 66.125 43.781 1 66.19 536 ASN B CA 1
ATOM 8667 C C . ASN B 1 536 ? 40.031 65.625 44.219 1 66.19 536 ASN B C 1
ATOM 8669 O O . ASN B 1 536 ? 40.281 65.438 45.406 1 66.19 536 ASN B O 1
ATOM 8673 N N . SER B 1 537 ? 41.031 65.25 43.406 1 59.94 537 SER B N 1
ATOM 8674 C CA . SER B 1 537 ? 42.375 64.812 43.812 1 59.94 537 SER B CA 1
ATOM 8675 C C . SER B 1 537 ? 43.344 66 43.938 1 59.94 537 SER B C 1
ATOM 8677 O O . SER B 1 537 ? 44.5 65.812 44.25 1 59.94 537 SER B O 1
ATOM 8679 N N . SER B 1 538 ? 43.125 67.125 43.469 1 50.44 538 SER B N 1
ATOM 8680 C CA . SER B 1 538 ? 44.062 68.188 43.719 1 50.44 538 SER B CA 1
ATOM 8681 C C . SER B 1 538 ? 44.125 68.562 45.219 1 50.44 538 SER B C 1
ATOM 8683 O O . SER B 1 538 ? 43.094 68.75 45.844 1 50.44 538 SER B O 1
ATOM 8685 N N . PRO B 1 539 ? 45.375 68.375 45.875 1 49.53 539 PRO B N 1
ATOM 8686 C CA . PRO B 1 539 ? 45.625 68.625 47.281 1 49.53 539 PRO B CA 1
ATOM 8687 C C . PRO B 1 539 ? 45.125 70 47.719 1 49.53 539 PRO B C 1
ATOM 8689 O O . PRO B 1 539 ? 45 70.938 46.906 1 49.53 539 PRO B O 1
ATOM 8692 N N . SER B 1 540 ? 44.625 70.125 48.875 1 42.12 540 SER B N 1
ATOM 8693 C CA . SER B 1 540 ? 44.219 71.375 49.562 1 42.12 540 SER B CA 1
ATOM 8694 C C . SER B 1 540 ? 45.344 72.375 49.656 1 42.12 540 SER B C 1
ATOM 8696 O O . SER B 1 540 ? 46.438 72 50.125 1 42.12 540 SER B O 1
ATOM 8698 N N . PRO B 1 541 ? 45.562 73.375 48.844 1 39.34 541 PRO B N 1
ATOM 8699 C CA . PRO B 1 541 ? 46.625 74.312 49.125 1 39.34 541 PRO B CA 1
ATOM 8700 C C . PRO B 1 541 ? 46.719 74.688 50.594 1 39.34 541 PRO B C 1
ATOM 8702 O O . PRO B 1 541 ? 45.656 74.938 51.219 1 39.34 541 PRO B O 1
ATOM 8705 N N . LYS B 1 542 ? 47.812 74.188 51.344 1 41.38 542 LYS B N 1
ATOM 8706 C CA . LYS B 1 542 ? 48.125 74.75 52.656 1 41.38 542 LYS B CA 1
ATOM 8707 C C . LYS B 1 542 ? 48.156 76.25 52.656 1 41.38 542 LYS B C 1
ATOM 8709 O O . LYS B 1 542 ? 48.781 76.875 51.781 1 41.38 542 LYS B O 1
ATOM 8714 N N . ASP B 1 543 ? 47.156 77.125 53.25 1 34.19 543 ASP B N 1
ATOM 8715 C CA . ASP B 1 543 ? 47.031 78.562 53.594 1 34.19 543 ASP B CA 1
ATOM 8716 C C . ASP B 1 543 ? 48.281 79.062 54.281 1 34.19 543 ASP B C 1
ATOM 8718 O O . ASP B 1 543 ? 48.562 78.688 55.438 1 34.19 543 ASP B O 1
ATOM 8722 N N . ASP B 1 544 ? 49.375 79.25 53.688 1 34.59 544 ASP B N 1
ATOM 8723 C CA . ASP B 1 544 ? 50.438 80.062 54.25 1 34.59 544 ASP B CA 1
ATOM 8724 C C . ASP B 1 544 ? 49.938 81.438 54.625 1 34.59 544 ASP B C 1
ATOM 8726 O O . ASP B 1 544 ? 48.969 82 54.062 1 34.59 544 ASP B O 1
ATOM 8730 N N . PRO B 1 545 ? 50.562 82.312 55.75 1 32.5 545 PRO B N 1
ATOM 8731 C CA . PRO B 1 545 ? 50.094 83.5 56.438 1 32.5 545 PRO B CA 1
ATOM 8732 C C . PRO B 1 545 ? 50.219 84.75 55.594 1 32.5 545 PRO B C 1
ATOM 8734 O O . PRO B 1 545 ? 51.312 85.125 55.188 1 32.5 545 PRO B O 1
ATOM 8737 N N . LEU B 1 546 ? 49.594 85.125 54.594 1 27.05 546 LEU B N 1
ATOM 8738 C CA . LEU B 1 546 ? 49.656 86.438 53.969 1 27.05 546 LEU B CA 1
ATOM 8739 C C . LEU B 1 546 ? 49.406 87.562 54.969 1 27.05 546 LEU B C 1
ATOM 8741 O O . LEU B 1 546 ? 48.438 87.562 55.719 1 27.05 546 LEU B O 1
ATOM 8745 N N . PRO B 1 547 ? 50.469 88.438 55.5 1 30.72 547 PRO B N 1
ATOM 8746 C CA . PRO B 1 547 ? 50.688 89.688 56.188 1 30.72 547 PRO B CA 1
ATOM 8747 C C . PRO B 1 547 ? 50.125 90.875 55.406 1 30.72 547 PRO B C 1
ATOM 8749 O O . PRO B 1 547 ? 50.75 91.312 54.438 1 30.72 547 PRO B O 1
ATOM 8752 N N . VAL B 1 548 ? 48.906 91.125 54.906 1 20.55 548 VAL B N 1
ATOM 8753 C CA . VAL B 1 548 ? 47.969 91.75 54 1 20.55 548 VAL B CA 1
ATOM 8754 C C . VAL B 1 548 ? 47.5 93.062 54.594 1 20.55 548 VAL B C 1
ATOM 8756 O O . VAL B 1 548 ? 46.656 93.75 54 1 20.55 548 VAL B O 1
ATOM 8759 N N . SER B 1 549 ? 47.625 94.125 55.5 1 22.19 549 SER B N 1
ATOM 8760 C CA . SER B 1 549 ? 46.969 95.25 54.812 1 22.19 549 SER B CA 1
ATOM 8761 C C . SER B 1 549 ? 47.969 96.062 54 1 22.19 549 SER B C 1
ATOM 8763 O O . SER B 1 549 ? 48.938 96.625 54.562 1 22.19 549 SER B O 1
ATOM 8765 N N . GLN B 1 550 ? 48.656 95.812 53 1 19.61 550 GLN B N 1
ATOM 8766 C CA . GLN B 1 550 ? 49.688 96.812 52.656 1 19.61 550 GLN B CA 1
ATOM 8767 C C . GLN B 1 550 ? 49.094 98.125 52.312 1 19.61 550 GLN B C 1
ATOM 8769 O O . GLN B 1 550 ? 47.906 98.25 51.969 1 19.61 550 GLN B O 1
ATOM 8774 N N . THR B 1 551 ? 49.875 99.25 52.281 1 24.05 551 THR B N 1
ATOM 8775 C CA . THR B 1 551 ? 49.781 100.75 52.375 1 24.05 551 THR B CA 1
ATOM 8776 C C . THR B 1 551 ? 49.156 101.312 51.125 1 24.05 551 THR B C 1
ATOM 8778 O O . THR B 1 551 ? 49.125 100.625 50.062 1 24.05 551 THR B O 1
ATOM 8781 N N . PRO B 1 552 ? 49.031 102.562 50.688 1 22.73 552 PRO B N 1
ATOM 8782 C CA . PRO B 1 552 ? 48.094 103.312 49.812 1 22.73 552 PRO B CA 1
ATOM 8783 C C . PRO B 1 552 ? 48.375 103.125 48.344 1 22.73 552 PRO B C 1
ATOM 8785 O O . PRO B 1 552 ? 49.469 102.75 47.938 1 22.73 552 PRO B O 1
ATOM 8788 N N . ILE B 1 553 ? 48 102.375 47.156 1 19.14 553 ILE B N 1
ATOM 8789 C CA . ILE B 1 553 ? 48.844 102.688 46 1 19.14 553 ILE B CA 1
ATOM 8790 C C . ILE B 1 553 ? 48.688 104.188 45.656 1 19.14 553 ILE B C 1
ATOM 8792 O O . ILE B 1 553 ? 47.594 104.75 45.812 1 19.14 553 ILE B O 1
ATOM 8796 N N . SER B 1 554 ? 49.656 104.875 45 1 19.08 554 SER B N 1
ATOM 8797 C CA . SER B 1 554 ? 50.188 106.188 44.75 1 19.08 554 SER B CA 1
ATOM 8798 C C . SER B 1 554 ? 49.438 106.875 43.594 1 19.08 554 SER B C 1
ATOM 8800 O O . SER B 1 554 ? 49.75 108 43.25 1 19.08 554 SER B O 1
ATOM 8802 N N . ILE B 1 555 ? 48.125 107.062 43.312 1 21.27 555 ILE B N 1
ATOM 8803 C CA . ILE B 1 555 ? 47.969 107.438 41.938 1 21.27 555 ILE B CA 1
ATOM 8804 C C . ILE B 1 555 ? 48.625 108.812 41.719 1 21.27 555 ILE B C 1
ATOM 8806 O O . ILE B 1 555 ? 48.188 109.812 42.344 1 21.27 555 ILE B O 1
ATOM 8810 N N . SER B 1 556 ? 49.906 108.875 41.438 1 18.34 556 SER B N 1
ATOM 8811 C CA . SER B 1 556 ? 50.625 110.125 41.219 1 18.34 556 SER B CA 1
ATOM 8812 C C . SER B 1 556 ? 49.906 111 40.219 1 18.34 556 SER B C 1
ATOM 8814 O O . SER B 1 556 ? 49.625 112.188 40.5 1 18.34 556 SER B O 1
ATOM 8816 N N . ASP B 1 557 ? 50.375 111.25 38.969 1 19.78 557 ASP B N 1
ATOM 8817 C CA . ASP B 1 557 ? 50.781 112.5 38.312 1 19.78 557 ASP B CA 1
ATOM 8818 C C . ASP B 1 557 ? 49.688 113 37.344 1 19.78 557 ASP B C 1
ATOM 8820 O O . ASP B 1 557 ? 49.219 112.25 36.5 1 19.78 557 ASP B O 1
ATOM 8824 N N . ALA B 1 558 ? 48.656 114 37.656 1 22.33 558 ALA B N 1
ATOM 8825 C CA . ALA B 1 558 ? 47.906 114.562 36.531 1 22.33 558 ALA B CA 1
ATOM 8826 C C . ALA B 1 558 ? 48.875 115.125 35.469 1 22.33 558 ALA B C 1
ATOM 8828 O O . ALA B 1 558 ? 49.875 115.75 35.812 1 22.33 558 ALA B O 1
ATOM 8829 N N . VAL B 1 559 ? 49.25 114.625 34.25 1 18.7 559 VAL B N 1
ATOM 8830 C CA . VAL B 1 559 ? 49.844 115.438 33.156 1 18.7 559 VAL B CA 1
ATOM 8831 C C . VAL B 1 559 ? 49.062 116.688 33 1 18.7 559 VAL B C 1
ATOM 8833 O O . VAL B 1 559 ? 47.938 116.812 33.5 1 18.7 559 VAL B O 1
ATOM 8836 N N . PRO B 1 560 ? 48.281 117.25 31.875 1 20.61 560 PRO B N 1
ATOM 8837 C CA . PRO B 1 560 ? 48.844 118.438 31.188 1 20.61 560 PRO B CA 1
ATOM 8838 C C . PRO B 1 560 ? 48.438 119.75 31.828 1 20.61 560 PRO B C 1
ATOM 8840 O O . PRO B 1 560 ? 47.469 119.812 32.562 1 20.61 560 PRO B O 1
ATOM 8843 N N . THR B 1 561 ? 49.375 120.75 31.969 1 22.12 561 THR B N 1
ATOM 8844 C CA . THR B 1 561 ? 49.5 122.188 31.688 1 22.12 561 THR B CA 1
ATOM 8845 C C . THR B 1 561 ? 48.688 122.562 30.469 1 22.12 561 THR B C 1
ATOM 8847 O O . THR B 1 561 ? 48.5 121.75 29.547 1 22.12 561 THR B O 1
ATOM 8850 N N . PRO B 1 562 ? 47.812 123.562 30.344 1 17.06 562 PRO B N 1
ATOM 8851 C CA . PRO B 1 562 ? 48.469 124.438 29.344 1 17.06 562 PRO B CA 1
ATOM 8852 C C . PRO B 1 562 ? 49.875 124.875 29.766 1 17.06 562 PRO B C 1
ATOM 8854 O O . PRO B 1 562 ? 50.156 124.938 30.969 1 17.06 562 PRO B O 1
#

Radius of gyration: 52.44 Å; Cα contacts (8 Å, |Δi|>4): 2176; chains: 2; bounding box: 112×232×130 Å